Protein 5F0O (pdb70)

Structure (mmCIF, N/CA/C/O backbone):
data_5F0O
#
_entry.id   5F0O
#
_cell.length_a   235.400
_cell.length_b   235.400
_cell.length_c   94.290
_cell.angle_alpha   90.000
_cell.angle_beta   90.000
_cell.angle_gamma   120.000
#
_symmetry.space_group_name_H-M   'H 3'
#
loop_
_entity.id
_entity.type
_entity.pdbx_description
1 polymer 'cohesin subunit Pds5, KLTH0D07062p,KLTH0D07062p,KLTH0D07062p,cohesin subunit Pds5, KLTH0D07062p,KLTH0D07062p,KLTH0D07062p,cohesin subunit Pds5, KLTH0D07062p,KLTH0D07062p,KLTH0D07062p,cohesin subunit Pds5, KLTH0D07062p,KLTH0D07062p'
2 polymer KLTH0G16610p
#
loop_
_atom_site.group_PDB
_atom_site.id
_atom_site.type_symbol
_atom_site.label_atom_id
_atom_site.label_alt_id
_atom_site.label_comp_id
_atom_site.label_asym_id
_atom_site.label_entity_id
_atom_site.label_seq_id
_atom_site.pdbx_PDB_ins_code
_atom_site.Cartn_x
_atom_site.Cartn_y
_atom_site.Cartn_z
_atom_site.occupancy
_atom_site.B_iso_or_equiv
_atom_site.auth_seq_id
_atom_site.auth_comp_id
_atom_site.auth_asym_id
_atom_site.auth_atom_id
_atom_site.pdbx_PDB_model_num
ATOM 1 N N . UNK A 1 29 ? 71.642 47.692 -14.348 1.00 112.13 1 UNK A N 1
ATOM 2 C CA . UNK A 1 29 ? 70.225 47.357 -14.208 1.00 138.30 1 UNK A CA 1
ATOM 3 C C . UNK A 1 29 ? 69.853 47.074 -12.751 1.00 142.27 1 UNK A C 1
ATOM 4 O O . UNK A 1 29 ? 69.015 47.765 -12.166 1.00 135.37 1 UNK A O 1
ATOM 6 N N . UNK A 1 30 ? 70.488 46.059 -12.168 1.00 143.42 2 UNK A N 1
ATOM 7 C CA . UNK A 1 30 ? 70.269 45.703 -10.766 1.00 135.27 2 UNK A CA 1
ATOM 8 C C . UNK A 1 30 ? 70.901 46.731 -9.823 1.00 133.08 2 UNK A C 1
ATOM 9 O O . UNK A 1 30 ? 70.944 46.535 -8.606 1.00 128.18 2 UNK A O 1
ATOM 11 N N . UNK A 1 31 ? 71.394 47.825 -10.398 1.00 138.36 3 UNK A N 1
ATOM 12 C CA . UNK A 1 31 ? 71.990 48.914 -9.634 1.00 139.89 3 UNK A CA 1
ATOM 13 C C . UNK A 1 31 ? 70.904 49.749 -8.966 1.00 136.22 3 UNK A C 1
ATOM 14 O O . UNK A 1 31 ? 70.884 49.887 -7.744 1.00 142.22 3 UNK A O 1
ATOM 16 N N . UNK A 1 32 ? 69.995 50.296 -9.767 1.00 133.60 4 UNK A N 1
ATOM 17 C CA . UNK A 1 32 ? 68.916 51.130 -9.244 1.00 137.80 4 UNK A CA 1
ATOM 18 C C . UNK A 1 32 ? 67.898 50.316 -8.440 1.00 145.13 4 UNK A C 1
ATOM 19 O O . UNK A 1 32 ? 66.980 50.880 -7.834 1.00 142.24 4 UNK A O 1
ATOM 21 N N . UNK A 1 33 ? 68.063 48.994 -8.443 1.00 144.96 5 UNK A N 1
ATOM 22 C CA . UNK A 1 33 ? 67.208 48.097 -7.668 1.00 143.22 5 UNK A CA 1
ATOM 23 C C . UNK A 1 33 ? 67.768 47.904 -6.259 1.00 141.97 5 UNK A C 1
ATOM 24 O O . UNK A 1 33 ? 67.068 48.129 -5.266 1.00 137.07 5 UNK A O 1
ATOM 26 N N . UNK A 1 34 ? 69.033 47.493 -6.180 1.00 137.77 6 UNK A N 1
ATOM 27 C CA . UNK A 1 34 ? 69.716 47.331 -4.900 1.00 127.73 6 UNK A CA 1
ATOM 28 C C . UNK A 1 34 ? 69.831 48.675 -4.180 1.00 130.97 6 UNK A C 1
ATOM 29 O O . UNK A 1 34 ? 69.997 48.726 -2.960 1.00 134.96 6 UNK A O 1
ATOM 31 N N . UNK A 1 35 ? 69.728 49.758 -4.945 1.00 131.13 7 UNK A N 1
ATOM 32 C CA . UNK A 1 35 ? 69.856 51.109 -4.407 1.00 132.41 7 UNK A CA 1
ATOM 33 C C . UNK A 1 35 ? 68.564 51.615 -3.772 1.00 134.50 7 UNK A C 1
ATOM 34 O O . UNK A 1 35 ? 68.518 51.839 -2.561 1.00 136.56 7 UNK A O 1
ATOM 36 N N . UNK A 1 36 ? 67.525 51.795 -4.585 1.00 133.36 8 UNK A N 1
ATOM 37 C CA . UNK A 1 36 ? 66.253 52.335 -4.105 1.00 134.58 8 UNK A CA 1
ATOM 38 C C . UNK A 1 36 ? 65.698 51.504 -2.948 1.00 142.34 8 UNK A C 1
ATOM 39 O O . UNK A 1 36 ? 64.898 51.996 -2.148 1.00 141.04 8 UNK A O 1
ATOM 41 N N . UNK A 1 37 ? 66.136 50.248 -2.869 1.00 142.63 9 UNK A N 1
ATOM 42 C CA . UNK A 1 37 ? 65.798 49.362 -1.759 1.00 141.98 9 UNK A CA 1
ATOM 43 C C . UNK A 1 37 ? 66.317 49.931 -0.441 1.00 144.18 9 UNK A C 1
ATOM 44 O O . UNK A 1 37 ? 65.661 49.830 0.597 1.00 145.51 9 UNK A O 1
ATOM 46 N N . UNK A 1 38 ? 67.502 50.529 -0.491 1.00 141.46 10 UNK A N 1
ATOM 47 C CA . UNK A 1 38 ? 68.113 51.112 0.696 1.00 138.90 10 UNK A CA 1
ATOM 48 C C . UNK A 1 38 ? 67.507 52.477 1.025 1.00 137.02 10 UNK A C 1
ATOM 49 O O . UNK A 1 38 ? 67.365 52.833 2.196 1.00 138.43 10 UNK A O 1
ATOM 51 N N . UNK A 1 39 ? 67.144 53.232 -0.008 1.00 134.30 11 UNK A N 1
ATOM 52 C CA . UNK A 1 39 ? 66.604 54.577 0.174 1.00 133.10 11 UNK A CA 1
ATOM 53 C C . UNK A 1 39 ? 65.201 54.536 0.771 1.00 135.71 11 UNK A C 1
ATOM 54 O O . UNK A 1 39 ? 64.668 55.559 1.210 1.00 134.54 11 UNK A O 1
ATOM 56 N N . UNK A 1 40 ? 64.604 53.348 0.780 1.00 133.70 12 UNK A N 1
ATOM 57 C CA . UNK A 1 40 ? 63.277 53.167 1.355 1.00 140.76 12 UNK A CA 1
ATOM 58 C C . UNK A 1 40 ? 63.375 53.056 2.868 1.00 140.46 12 UNK A C 1
ATOM 59 O O . UNK A 1 40 ? 62.704 53.791 3.598 1.00 134.92 12 UNK A O 1
ATOM 61 N N . UNK A 1 41 ? 64.224 52.137 3.326 1.00 142.35 13 UNK A N 1
ATOM 62 C CA . UNK A 1 41 ? 64.420 51.887 4.753 1.00 142.32 13 UNK A CA 1
ATOM 63 C C . UNK A 1 41 ? 64.953 53.126 5.471 1.00 141.76 13 UNK A C 1
ATOM 64 O O . UNK A 1 41 ? 64.685 53.341 6.657 1.00 139.11 13 UNK A O 1
ATOM 66 N N . UNK A 1 42 ? 65.709 53.939 4.741 1.00 142.84 14 UNK A N 1
ATOM 67 C CA . UNK A 1 42 ? 66.249 55.180 5.282 1.00 137.54 14 UNK A CA 1
ATOM 68 C C . UNK A 1 42 ? 65.130 56.185 5.550 1.00 138.53 14 UNK A C 1
ATOM 69 O O . UNK A 1 42 ? 64.883 56.553 6.701 1.00 138.15 14 UNK A O 1
ATOM 71 N N . UNK A 1 43 ? 64.452 56.611 4.486 1.00 137.07 15 UNK A N 1
ATOM 72 C CA . UNK A 1 43 ? 63.398 57.621 4.581 1.00 126.96 15 UNK A CA 1
ATOM 73 C C . UNK A 1 43 ? 62.259 57.195 5.510 1.00 138.29 15 UNK A C 1
ATOM 74 O O . UNK A 1 43 ? 61.537 58.049 6.031 1.00 139.36 15 UNK A O 1
ATOM 76 N N . UNK A 1 44 ? 62.108 55.885 5.709 1.00 139.40 16 UNK A N 1
ATOM 77 C CA . UNK A 1 44 ? 61.066 55.327 6.576 1.00 132.88 16 UNK A CA 1
ATOM 78 C C . UNK A 1 44 ? 61.183 55.811 8.021 1.00 130.87 16 UNK A C 1
ATOM 79 O O . UNK A 1 44 ? 60.189 56.192 8.642 1.00 128.95 16 UNK A O 1
ATOM 81 N N . UNK A 1 45 ? 62.400 55.789 8.553 1.00 128.86 17 UNK A N 1
ATOM 82 C CA . UNK A 1 45 ? 62.649 56.300 9.894 1.00 126.08 17 UNK A CA 1
ATOM 83 C C . UNK A 1 45 ? 62.636 57.829 9.900 1.00 120.51 17 UNK A C 1
ATOM 84 O O . UNK A 1 45 ? 61.625 58.475 9.611 1.00 117.39 17 UNK A O 1
ATOM 86 N N . LEU A 1 46 ? 68.580 65.371 1.183 1.00 173.73 80 LEU A N 1
ATOM 87 C CA . LEU A 1 46 ? 67.327 64.625 1.142 1.00 176.10 80 LEU A CA 1
ATOM 88 C C . LEU A 1 46 ? 66.289 65.365 0.296 1.00 168.40 80 LEU A C 1
ATOM 89 O O . LEU A 1 46 ? 65.462 64.744 -0.372 1.00 160.27 80 LEU A O 1
ATOM 94 N N . GLU A 1 47 ? 66.334 66.698 0.327 1.00 166.58 81 GLU A N 1
ATOM 95 C CA . GLU A 1 47 ? 65.526 67.490 -0.593 1.00 163.83 81 GLU A CA 1
ATOM 96 C C . GLU A 1 47 ? 66.042 67.413 -2.027 1.00 164.40 81 GLU A C 1
ATOM 97 O O . GLU A 1 47 ? 65.470 68.052 -2.917 1.00 157.84 81 GLU A O 1
ATOM 103 N N . ARG A 1 48 ? 67.113 66.648 -2.251 1.00 168.69 82 ARG A N 1
ATOM 104 C CA . ARG A 1 48 ? 67.636 66.381 -3.586 1.00 167.13 82 ARG A CA 1
ATOM 105 C C . ARG A 1 48 ? 66.909 65.211 -4.243 1.00 162.51 82 ARG A C 1
ATOM 106 O O . ARG A 1 48 ? 66.429 65.328 -5.376 1.00 157.91 82 ARG A O 1
ATOM 114 N N . TYR A 1 49 ? 66.804 64.078 -3.543 1.00 166.71 83 TYR A N 1
ATOM 115 C CA . TYR A 1 49 ? 66.021 62.946 -4.035 1.00 164.59 83 TYR A CA 1
ATOM 116 C C . TYR A 1 49 ? 64.532 63.288 -4.074 1.00 160.08 83 TYR A C 1
ATOM 117 O O . TYR A 1 49 ? 63.707 62.449 -4.453 1.00 155.72 83 TYR A O 1
ATOM 126 N N . ARG A 1 50 ? 64.183 64.514 -3.677 1.00 163.40 84 ARG A N 1
ATOM 127 C CA . ARG A 1 50 ? 62.809 65.009 -3.677 1.00 163.12 84 ARG A CA 1
ATOM 128 C C . ARG A 1 50 ? 62.203 64.987 -5.075 1.00 162.60 84 ARG A C 1
ATOM 129 O O . ARG A 1 50 ? 61.307 64.186 -5.361 1.00 157.97 84 ARG A O 1
ATOM 137 N N . ALA A 1 51 ? 62.681 65.875 -5.948 1.00 165.38 85 ALA A N 1
ATOM 138 C CA . ALA A 1 51 ? 62.189 65.965 -7.316 1.00 160.68 85 ALA A CA 1
ATOM 139 C C . ALA A 1 51 ? 62.768 64.892 -8.231 1.00 159.37 85 ALA A C 1
ATOM 140 O O . ALA A 1 51 ? 62.388 64.833 -9.405 1.00 161.08 85 ALA A O 1
ATOM 142 N N . ASP A 1 52 ? 63.658 64.036 -7.721 1.00 154.57 86 ASP A N 1
ATOM 143 C CA . ASP A 1 52 ? 64.341 63.068 -8.575 1.00 153.06 86 ASP A CA 1
ATOM 144 C C . ASP A 1 52 ? 63.426 61.927 -9.007 1.00 155.12 86 ASP A C 1
ATOM 145 O O . ASP A 1 52 ? 63.588 61.396 -10.111 1.00 155.87 86 ASP A O 1
ATOM 150 N N . LEU A 1 53 ? 62.466 61.541 -8.168 1.00 156.45 87 LEU A N 1
ATOM 151 C CA . LEU A 1 53 ? 61.689 60.322 -8.378 1.00 154.42 87 LEU A CA 1
ATOM 152 C C . LEU A 1 53 ? 60.488 60.505 -9.311 1.00 155.61 87 LEU A C 1
ATOM 153 O O . LEU A 1 53 ? 59.702 59.563 -9.464 1.00 153.37 87 LEU A O 1
ATOM 158 N N . ILE A 1 54 ? 60.318 61.666 -9.942 1.00 155.54 88 ILE A N 1
ATOM 159 C CA . ILE A 1 54 ? 59.104 61.925 -10.710 1.00 160.44 88 ILE A CA 1
ATOM 160 C C . ILE A 1 54 ? 59.299 61.737 -12.216 1.00 162.96 88 ILE A C 1
ATOM 161 O O . ILE A 1 54 ? 58.322 61.440 -12.922 1.00 164.84 88 ILE A O 1
ATOM 166 N N . ASP A 1 55 ? 60.523 61.861 -12.724 1.00 159.39 89 ASP A N 1
ATOM 167 C CA . ASP A 1 55 ? 60.738 61.696 -14.155 1.00 160.22 89 ASP A CA 1
ATOM 168 C C . ASP A 1 55 ? 60.589 60.232 -14.563 1.00 160.22 89 ASP A C 1
ATOM 169 O O . ASP A 1 55 ? 61.003 59.323 -13.837 1.00 156.00 89 ASP A O 1
ATOM 174 N N . ARG A 1 56 ? 60.005 60.026 -15.749 1.00 165.10 90 ARG A N 1
ATOM 175 C CA . ARG A 1 56 ? 59.592 58.743 -16.323 1.00 165.22 90 ARG A CA 1
ATOM 176 C C . ARG A 1 56 ? 60.364 57.510 -15.854 1.00 161.36 90 ARG A C 1
ATOM 177 O O . ARG A 1 56 ? 59.771 56.440 -15.683 1.00 160.82 90 ARG A O 1
ATOM 185 N N . LYS A 1 57 ? 61.676 57.646 -15.642 1.00 160.76 91 LYS A N 1
ATOM 186 C CA . LYS A 1 57 ? 62.535 56.471 -15.488 1.00 166.16 91 LYS A CA 1
ATOM 187 C C . LYS A 1 57 ? 62.150 55.634 -14.268 1.00 165.04 91 LYS A C 1
ATOM 188 O O . LYS A 1 57 ? 62.181 54.398 -14.322 1.00 160.95 91 LYS A O 1
ATOM 194 N N . ILE A 1 58 ? 61.782 56.288 -13.160 1.00 164.92 92 ILE A N 1
ATOM 195 C CA . ILE A 1 58 ? 61.354 55.573 -11.957 1.00 158.15 92 ILE A CA 1
ATOM 196 C C . ILE A 1 58 ? 59.859 55.270 -11.960 1.00 160.41 92 ILE A C 1
ATOM 197 O O . ILE A 1 58 ? 59.408 54.409 -11.187 1.00 160.48 92 ILE A O 1
ATOM 202 N N . LEU A 1 59 ? 59.076 55.933 -12.811 1.00 160.85 93 LEU A N 1
ATOM 203 C CA . LEU A 1 59 ? 57.649 55.667 -12.933 1.00 157.97 93 LEU A CA 1
ATOM 204 C C . LEU A 1 59 ? 57.314 54.813 -14.155 1.00 155.23 93 LEU A C 1
ATOM 205 O O . LEU A 1 59 ? 56.137 54.680 -14.506 1.00 148.49 93 LEU A O 1
ATOM 210 N N . ARG A 1 60 ? 58.323 54.237 -14.808 1.00 155.17 94 ARG A N 1
ATOM 211 C CA . ARG A 1 60 ? 58.112 53.280 -15.888 1.00 155.18 94 ARG A CA 1
ATOM 212 C C . ARG A 1 60 ? 58.951 52.035 -15.638 1.00 152.61 94 ARG A C 1
ATOM 213 O O . ARG A 1 60 ? 58.417 50.968 -15.319 1.00 154.87 94 ARG A O 1
ATOM 221 N N . ASN A 1 61 ? 60.269 52.175 -15.792 1.00 151.66 95 ASN A N 1
ATOM 222 C CA . ASN A 1 61 ? 61.237 51.106 -15.569 1.00 156.20 95 ASN A CA 1
ATOM 223 C C . ASN A 1 61 ? 60.960 49.915 -16.487 1.00 162.45 95 ASN A C 1
ATOM 224 O O . ASN A 1 61 ? 60.159 50.024 -17.422 1.00 169.08 95 ASN A O 1
ATOM 229 N N . LYS A 1 62 ? 61.615 48.780 -16.240 1.00 158.75 96 LYS A N 1
ATOM 230 C CA . LYS A 1 62 ? 61.561 47.634 -17.141 1.00 163.95 96 LYS A CA 1
ATOM 231 C C . LYS A 1 62 ? 60.917 46.403 -16.521 1.00 167.34 96 LYS A C 1
ATOM 232 O O . LYS A 1 62 ? 59.963 45.860 -17.094 1.00 168.42 96 LYS A O 1
ATOM 238 N N . ASP A 1 63 ? 61.407 45.929 -15.375 1.00 166.94 97 ASP A N 1
ATOM 239 C CA . ASP A 1 63 ? 60.977 44.627 -14.881 1.00 169.63 97 ASP A CA 1
ATOM 240 C C . ASP A 1 63 ? 61.092 44.560 -13.364 1.00 171.94 97 ASP A C 1
ATOM 241 O O . ASP A 1 63 ? 61.776 45.370 -12.731 1.00 165.92 97 ASP A O 1
ATOM 246 N N . HIS A 1 64 ? 60.399 43.565 -12.798 1.00 174.62 98 HIS A N 1
ATOM 247 C CA . HIS A 1 64 ? 60.442 43.185 -11.386 1.00 170.70 98 HIS A CA 1
ATOM 248 C C . HIS A 1 64 ? 60.439 44.357 -10.411 1.00 167.80 98 HIS A C 1
ATOM 249 O O . HIS A 1 64 ? 59.769 45.368 -10.640 1.00 165.35 98 HIS A O 1
ATOM 256 N N . GLY A 1 65 ? 61.197 44.225 -9.325 1.00 162.46 99 GLY A N 1
ATOM 257 C CA . GLY A 1 65 ? 60.997 45.031 -8.134 1.00 161.04 99 GLY A CA 1
ATOM 258 C C . GLY A 1 65 ? 61.397 46.487 -8.218 1.00 158.64 99 GLY A C 1
ATOM 259 O O . GLY A 1 65 ? 61.325 47.173 -7.195 1.00 155.80 99 GLY A O 1
ATOM 260 N N . VAL A 1 66 ? 61.807 46.991 -9.379 1.00 161.52 100 VAL A N 1
ATOM 261 C CA . VAL A 1 66 ? 62.231 48.387 -9.466 1.00 159.92 100 VAL A CA 1
ATOM 262 C C . VAL A 1 66 ? 61.045 49.320 -9.680 1.00 151.66 100 VAL A C 1
ATOM 263 O O . VAL A 1 66 ? 61.024 50.434 -9.149 1.00 150.35 100 VAL A O 1
ATOM 267 N N . ARG A 1 67 ? 60.039 48.887 -10.445 1.00 149.87 101 ARG A N 1
ATOM 268 C CA . ARG A 1 67 ? 58.829 49.681 -10.632 1.00 152.06 101 ARG A CA 1
ATOM 269 C C . ARG A 1 67 ? 58.015 49.824 -9.351 1.00 160.29 101 ARG A C 1
ATOM 270 O O . ARG A 1 67 ? 57.040 50.585 -9.343 1.00 158.33 101 ARG A O 1
ATOM 278 N N . ALA A 1 68 ? 58.392 49.120 -8.280 1.00 163.46 102 ALA A N 1
ATOM 279 C CA . ALA A 1 68 ? 57.678 49.087 -7.006 1.00 153.42 102 ALA A CA 1
ATOM 280 C C . ALA A 1 68 ? 58.478 49.647 -5.840 1.00 144.93 102 ALA A C 1
ATOM 281 O O . ALA A 1 68 ? 57.911 50.334 -4.987 1.00 134.92 102 ALA A O 1
ATOM 283 N N . PHE A 1 69 ? 59.785 49.369 -5.781 1.00 143.97 103 PHE A N 1
ATOM 284 C CA . PHE A 1 69 ? 60.555 49.616 -4.566 1.00 139.22 103 PHE A CA 1
ATOM 285 C C . PHE A 1 69 ? 60.782 51.100 -4.311 1.00 143.50 103 PHE A C 1
ATOM 286 O O . PHE A 1 69 ? 61.002 51.490 -3.159 1.00 149.45 103 PHE A O 1
ATOM 294 N N . ALA A 1 70 ? 60.732 51.932 -5.348 1.00 143.10 104 ALA A N 1
ATOM 295 C CA . ALA A 1 70 ? 60.798 53.376 -5.181 1.00 140.64 104 ALA A CA 1
ATOM 296 C C . ALA A 1 70 ? 59.426 54.033 -5.233 1.00 136.60 104 ALA A C 1
ATOM 297 O O . ALA A 1 70 ? 59.339 55.262 -5.150 1.00 132.63 104 ALA A O 1
ATOM 299 N N . ALA A 1 71 ? 58.357 53.245 -5.392 1.00 136.31 105 ALA A N 1
ATOM 300 C CA . ALA A 1 71 ? 57.011 53.740 -5.137 1.00 137.14 105 ALA A CA 1
ATOM 301 C C . ALA A 1 71 ? 56.689 53.751 -3.650 1.00 143.41 105 ALA A C 1
ATOM 302 O O . ALA A 1 71 ? 55.767 54.460 -3.232 1.00 142.43 105 ALA A O 1
ATOM 304 N N . CYS A 1 72 ? 57.434 52.978 -2.851 1.00 142.62 106 CYS A N 1
ATOM 305 C CA . CYS A 1 72 ? 57.305 53.010 -1.398 1.00 130.60 106 CYS A CA 1
ATOM 306 C C . CYS A 1 72 ? 57.976 54.247 -0.820 1.00 134.11 106 CYS A C 1
ATOM 307 O O . CYS A 1 72 ? 57.365 54.984 -0.038 1.00 136.76 106 CYS A O 1
ATOM 310 N N . CYS A 1 73 ? 59.238 54.485 -1.193 1.00 131.58 107 CYS A N 1
ATOM 311 C CA . CYS A 1 73 ? 59.874 55.760 -0.884 1.00 132.53 107 CYS A CA 1
ATOM 312 C C . CYS A 1 73 ? 59.001 56.916 -1.354 1.00 138.19 107 CYS A C 1
ATOM 313 O O . CYS A 1 73 ? 58.937 57.967 -0.706 1.00 139.95 107 CYS A O 1
ATOM 316 N N . LEU A 1 74 ? 58.301 56.723 -2.477 1.00 141.12 108 LEU A N 1
ATOM 317 C CA . LEU A 1 74 ? 57.542 57.808 -3.086 1.00 137.52 108 LEU A CA 1
ATOM 318 C C . LEU A 1 74 ? 56.287 58.122 -2.281 1.00 141.02 108 LEU A C 1
ATOM 319 O O . LEU A 1 74 ? 55.940 59.292 -2.100 1.00 142.55 108 LEU A O 1
ATOM 324 N N . SER A 1 75 ? 55.591 57.092 -1.789 1.00 136.95 109 SER A N 1
ATOM 325 C CA . SER A 1 75 ? 54.513 57.310 -0.832 1.00 137.77 109 SER A CA 1
ATOM 326 C C . SER A 1 75 ? 55.038 57.672 0.548 1.00 141.42 109 SER A C 1
ATOM 327 O O . SER A 1 75 ? 54.264 58.136 1.393 1.00 145.12 109 SER A O 1
ATOM 330 N N . ASP A 1 76 ? 56.335 57.478 0.784 1.00 140.80 110 ASP A N 1
ATOM 331 C CA . ASP A 1 76 ? 56.973 57.862 2.033 1.00 142.43 110 ASP A CA 1
ATOM 332 C C . ASP A 1 76 ? 57.346 59.339 2.069 1.00 144.47 110 ASP A C 1
ATOM 333 O O . ASP A 1 76 ? 57.556 59.882 3.159 1.00 142.53 110 ASP A O 1
ATOM 338 N N . ILE A 1 77 ? 57.417 59.999 0.909 1.00 147.27 111 ILE A N 1
ATOM 339 C CA . ILE A 1 77 ? 58.000 61.335 0.802 1.00 143.71 111 ILE A CA 1
ATOM 340 C C . ILE A 1 77 ? 56.906 62.399 0.755 1.00 148.27 111 ILE A C 1
ATOM 341 O O . ILE A 1 77 ? 57.088 63.509 1.268 1.00 145.76 111 ILE A O 1
ATOM 346 N N . LEU A 1 78 ? 55.766 62.079 0.132 1.00 149.63 112 LEU A N 1
ATOM 347 C CA . LEU A 1 78 ? 54.575 62.895 0.342 1.00 142.46 112 LEU A CA 1
ATOM 348 C C . LEU A 1 78 ? 54.163 62.838 1.802 1.00 145.09 112 LEU A C 1
ATOM 349 O O . LEU A 1 78 ? 53.823 63.862 2.409 1.00 147.42 112 LEU A O 1
ATOM 354 N N . ARG A 1 79 ? 54.204 61.636 2.382 1.00 146.43 113 ARG A N 1
ATOM 355 C CA . ARG A 1 79 ? 53.895 61.456 3.795 1.00 158.22 113 ARG A CA 1
ATOM 356 C C . ARG A 1 79 ? 54.792 62.309 4.681 1.00 160.54 113 ARG A C 1
ATOM 357 O O . ARG A 1 79 ? 54.316 62.929 5.640 1.00 158.53 113 ARG A O 1
ATOM 365 N N . LEU A 1 80 ? 56.092 62.344 4.381 1.00 158.49 114 LEU A N 1
ATOM 366 C CA . LEU A 1 80 ? 57.067 62.956 5.277 1.00 157.33 114 LEU A CA 1
ATOM 367 C C . LEU A 1 80 ? 56.704 64.405 5.568 1.00 159.66 114 LEU A C 1
ATOM 368 O O . LEU A 1 80 ? 56.894 65.287 4.723 1.00 153.51 114 LEU A O 1
ATOM 373 N N . TYR A 1 81 ? 56.170 64.616 6.778 1.00 169.61 115 TYR A N 1
ATOM 374 C CA . TYR A 1 81 ? 55.595 65.848 7.313 1.00 175.76 115 TYR A CA 1
ATOM 375 C C . TYR A 1 81 ? 55.553 66.983 6.303 1.00 174.13 115 TYR A C 1
ATOM 376 O O . TYR A 1 81 ? 56.318 67.949 6.397 1.00 174.05 115 TYR A O 1
ATOM 385 N N . ALA A 1 82 ? 54.664 66.862 5.324 1.00 170.37 116 ALA A N 1
ATOM 386 C CA . ALA A 1 82 ? 54.507 67.856 4.269 1.00 166.15 116 ALA A CA 1
ATOM 387 C C . ALA A 1 82 ? 53.030 68.197 4.135 1.00 168.94 116 ALA A C 1
ATOM 388 O O . ALA A 1 82 ? 52.354 67.722 3.212 1.00 166.51 116 ALA A O 1
ATOM 390 N N . PRO A 1 83 ? 52.484 68.997 5.061 1.00 176.68 117 PRO A N 1
ATOM 391 C CA . PRO A 1 83 ? 51.186 69.632 4.773 1.00 179.34 117 PRO A CA 1
ATOM 392 C C . PRO A 1 83 ? 51.257 70.479 3.517 1.00 179.93 117 PRO A C 1
ATOM 393 O O . PRO A 1 83 ? 50.458 70.287 2.590 1.00 180.53 117 PRO A O 1
ATOM 397 N N . ASP A 1 84 ? 52.208 71.408 3.454 1.00 179.16 118 ASP A N 1
ATOM 398 C CA . ASP A 1 84 ? 52.616 71.954 2.166 1.00 176.69 118 ASP A CA 1
ATOM 399 C C . ASP A 1 84 ? 53.201 70.813 1.338 1.00 175.33 118 ASP A C 1
ATOM 400 O O . ASP A 1 84 ? 54.420 70.641 1.291 1.00 179.25 118 ASP A O 1
ATOM 405 N N . ALA A 1 85 ? 52.338 70.022 0.694 1.00 167.67 119 ALA A N 1
ATOM 406 C CA . ALA A 1 85 ? 52.744 68.726 0.164 1.00 163.01 119 ALA A CA 1
ATOM 407 C C . ALA A 1 85 ? 53.706 68.874 -1.016 1.00 161.52 119 ALA A C 1
ATOM 408 O O . ALA A 1 85 ? 53.714 69.901 -1.701 1.00 160.37 119 ALA A O 1
ATOM 410 N N . PRO A 1 86 ? 54.530 67.860 -1.271 1.00 160.03 120 PRO A N 1
ATOM 411 C CA . PRO A 1 86 ? 55.479 67.928 -2.385 1.00 155.40 120 PRO A CA 1
ATOM 412 C C . PRO A 1 86 ? 54.787 67.714 -3.728 1.00 153.23 120 PRO A C 1
ATOM 413 O O . PRO A 1 86 ? 53.632 67.294 -3.813 1.00 158.51 120 PRO A O 1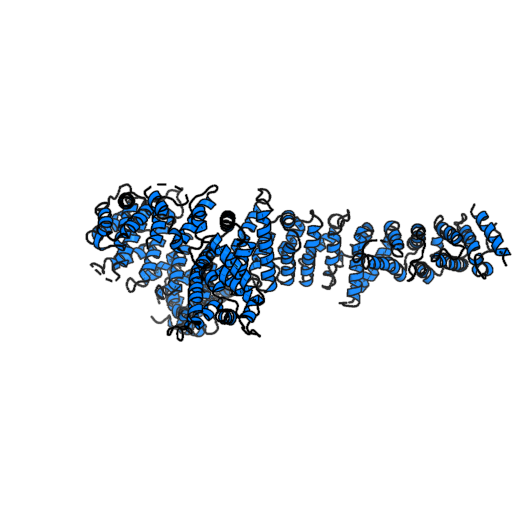
ATOM 417 N N . TYR A 1 87 ? 55.527 68.036 -4.791 1.00 142.11 121 TYR A N 1
ATOM 418 C CA . TYR A 1 87 ? 55.108 67.814 -6.174 1.00 143.60 121 TYR A CA 1
ATOM 419 C C . TYR A 1 87 ? 53.862 68.616 -6.535 1.00 147.81 121 TYR A C 1
ATOM 420 O O . TYR A 1 87 ? 53.286 69.307 -5.688 1.00 148.24 121 TYR A O 1
ATOM 429 N N . THR A 1 88 ? 53.441 68.524 -7.793 1.00 153.16 122 THR A N 1
ATOM 430 C CA . THR A 1 88 ? 52.321 69.290 -8.322 1.00 158.40 122 THR A CA 1
ATOM 431 C C . THR A 1 88 ? 51.215 68.352 -8.794 1.00 154.39 122 THR A C 1
ATOM 432 O O . THR A 1 88 ? 51.364 67.128 -8.800 1.00 155.37 122 THR A O 1
ATOM 436 N N . ASP A 1 89 ? 50.094 68.952 -9.203 1.00 153.44 123 ASP A N 1
ATOM 437 C CA . ASP A 1 89 ? 48.909 68.170 -9.546 1.00 152.94 123 ASP A CA 1
ATOM 438 C C . ASP A 1 89 ? 49.149 67.270 -10.751 1.00 158.21 123 ASP A C 1
ATOM 439 O O . ASP A 1 89 ? 48.595 66.166 -10.820 1.00 163.98 123 ASP A O 1
ATOM 444 N N . LYS A 1 90 ? 49.959 67.716 -11.707 1.00 156.35 124 LYS A N 1
ATOM 445 C CA . LYS A 1 90 ? 50.289 66.904 -12.869 1.00 155.92 124 LYS A CA 1
ATOM 446 C C . LYS A 1 90 ? 51.535 66.055 -12.656 1.00 155.22 124 LYS A C 1
ATOM 447 O O . LYS A 1 90 ? 51.909 65.289 -13.551 1.00 153.60 124 LYS A O 1
ATOM 453 N N . GLU A 1 91 ? 52.186 66.184 -11.496 1.00 157.13 125 GLU A N 1
ATOM 454 C CA . GLU A 1 91 ? 53.135 65.192 -11.009 1.00 159.63 125 GLU A CA 1
ATOM 455 C C . GLU A 1 91 ? 52.480 64.184 -10.072 1.00 159.06 125 GLU A C 1
ATOM 456 O O . GLU A 1 91 ? 52.991 63.066 -9.926 1.00 154.50 125 GLU A O 1
ATOM 462 N N . LEU A 1 92 ? 51.372 64.567 -9.428 1.00 158.43 126 LEU A N 1
ATOM 463 C CA . LEU A 1 92 ? 50.549 63.629 -8.676 1.00 149.72 126 LEU A CA 1
ATOM 464 C C . LEU A 1 92 ? 49.730 62.735 -9.596 1.00 149.51 126 LEU A C 1
ATOM 465 O O . LEU A 1 92 ? 49.355 61.628 -9.194 1.00 151.07 126 LEU A O 1
ATOM 470 N N . THR A 1 93 ? 49.447 63.187 -10.821 1.00 151.28 127 THR A N 1
ATOM 471 C CA . THR A 1 93 ? 48.857 62.313 -11.829 1.00 152.44 127 THR A CA 1
ATOM 472 C C . THR A 1 93 ? 49.853 61.278 -12.340 1.00 147.23 127 THR A C 1
ATOM 473 O O . THR A 1 93 ? 49.448 60.336 -13.032 1.00 134.56 127 THR A O 1
ATOM 477 N N . GLU A 1 94 ? 51.134 61.427 -11.994 1.00 151.64 128 GLU A N 1
ATOM 478 C CA . GLU A 1 94 ? 52.219 60.529 -12.374 1.00 150.74 128 GLU A CA 1
ATOM 479 C C . GLU A 1 94 ? 52.552 59.502 -11.298 1.00 148.49 128 GLU A C 1
ATOM 480 O O . GLU A 1 94 ? 52.839 58.346 -11.624 1.00 144.11 128 GLU A O 1
ATOM 486 N N . ILE A 1 95 ? 52.525 59.903 -10.024 1.00 150.20 129 ILE A N 1
ATOM 487 C CA . ILE A 1 95 ? 52.854 58.998 -8.923 1.00 144.19 129 ILE A CA 1
ATOM 488 C C . ILE A 1 95 ? 51.661 58.140 -8.496 1.00 144.88 129 ILE A C 1
ATOM 489 O O . ILE A 1 95 ? 51.847 56.984 -8.099 1.00 141.03 129 ILE A O 1
ATOM 494 N N . PHE A 1 96 ? 50.435 58.673 -8.563 1.00 146.27 130 PHE A N 1
ATOM 495 C CA . PHE A 1 96 ? 49.241 57.857 -8.376 1.00 142.91 130 PHE A CA 1
ATOM 496 C C . PHE A 1 96 ? 48.909 57.021 -9.602 1.00 145.09 130 PHE A C 1
ATOM 497 O O . PHE A 1 96 ? 48.051 56.135 -9.518 1.00 142.29 130 PHE A O 1
ATOM 505 N N . ARG A 1 97 ? 49.552 57.298 -10.736 1.00 148.35 131 ARG A N 1
ATOM 506 C CA . ARG A 1 97 ? 49.486 56.401 -11.879 1.00 143.66 131 ARG A CA 1
ATOM 507 C C . ARG A 1 97 ? 50.397 55.198 -11.679 1.00 141.52 131 ARG A C 1
ATOM 508 O O . ARG A 1 97 ? 50.130 54.120 -12.222 1.00 141.35 131 ARG A O 1
ATOM 516 N N . LEU A 1 98 ? 51.462 55.360 -10.893 1.00 140.88 132 LEU A N 1
ATOM 517 C CA . LEU A 1 98 ? 52.283 54.236 -10.463 1.00 146.30 132 LEU A CA 1
ATOM 518 C C . LEU A 1 98 ? 51.793 53.628 -9.154 1.00 150.73 132 LEU A C 1
ATOM 519 O O . LEU A 1 98 ? 51.962 52.421 -8.942 1.00 154.24 132 LEU A O 1
ATOM 524 N N . PHE A 1 99 ? 51.189 54.435 -8.272 1.00 146.02 133 PHE A N 1
ATOM 525 C CA . PHE A 1 99 ? 50.608 53.894 -7.044 1.00 144.30 133 PHE A CA 1
ATOM 526 C C . PHE A 1 99 ? 49.540 52.851 -7.353 1.00 148.32 133 PHE A C 1
ATOM 527 O O . PHE A 1 99 ? 49.538 51.759 -6.773 1.00 148.21 133 PHE A O 1
ATOM 535 N N . LEU A 1 100 ? 48.613 53.172 -8.259 1.00 150.04 134 LEU A N 1
ATOM 536 C CA . LEU A 1 100 ? 47.537 52.233 -8.566 1.00 148.92 134 LEU A CA 1
ATOM 537 C C . LEU A 1 100 ? 48.053 51.047 -9.369 1.00 146.45 134 LEU A C 1
ATOM 538 O O . LEU A 1 100 ? 47.529 49.931 -9.250 1.00 141.93 134 LEU A O 1
ATOM 543 N N . ALA A 1 101 ? 49.092 51.262 -10.178 1.00 144.62 135 ALA A N 1
ATOM 544 C CA . ALA A 1 101 ? 49.678 50.185 -10.963 1.00 149.19 135 ALA A CA 1
ATOM 545 C C . ALA A 1 101 ? 50.463 49.270 -10.035 1.00 155.00 135 ALA A C 1
ATOM 546 O O . ALA A 1 101 ? 51.086 48.295 -10.473 1.00 156.40 135 ALA A O 1
ATOM 548 N N . GLN A 1 102 ? 50.411 49.576 -8.738 1.00 150.21 136 GLN A N 1
ATOM 549 C CA . GLN A 1 102 ? 51.137 48.841 -7.716 1.00 147.27 136 GLN A CA 1
ATOM 550 C C . GLN A 1 102 ? 50.218 48.000 -6.839 1.00 146.06 136 GLN A C 1
ATOM 551 O O . GLN A 1 102 ? 50.424 46.788 -6.722 1.00 143.50 136 GLN A O 1
ATOM 557 N N . LEU A 1 103 ? 49.200 48.604 -6.215 1.00 146.16 137 LEU A N 1
ATOM 558 C CA . LEU A 1 103 ? 48.239 47.823 -5.438 1.00 138.23 137 LEU A CA 1
ATOM 559 C C . LEU A 1 103 ? 47.386 46.919 -6.316 1.00 141.23 137 LEU A C 1
ATOM 560 O O . LEU A 1 103 ? 46.666 46.069 -5.785 1.00 146.42 137 LEU A O 1
ATOM 565 N N . LYS A 1 104 ? 47.444 47.093 -7.640 1.00 139.22 138 LYS A N 1
ATOM 566 C CA . LYS A 1 104 ? 46.694 46.231 -8.546 1.00 134.53 138 LYS A CA 1
ATOM 567 C C . LYS A 1 104 ? 47.298 44.832 -8.604 1.00 135.54 138 LYS A C 1
ATOM 568 O O . LYS A 1 104 ? 46.567 43.837 -8.685 1.00 128.66 138 LYS A O 1
ATOM 574 N N . LEU A 1 105 ? 48.631 44.733 -8.558 1.00 139.88 139 LEU A N 1
ATOM 575 C CA . LEU A 1 105 ? 49.309 43.440 -8.524 1.00 144.50 139 LEU A CA 1
ATOM 576 C C . LEU A 1 105 ? 49.177 42.740 -7.179 1.00 145.41 139 LEU A C 1
ATOM 577 O O . LEU A 1 105 ? 49.773 41.672 -6.996 1.00 144.15 139 LEU A O 1
ATOM 582 N N . LEU A 1 106 ? 48.428 43.319 -6.241 1.00 144.57 140 LEU A N 1
ATOM 583 C CA . LEU A 1 106 ? 48.226 42.758 -4.912 1.00 141.58 140 LEU A CA 1
ATOM 584 C C . LEU A 1 106 ? 47.196 41.634 -4.899 1.00 142.21 140 LEU A C 1
ATOM 585 O O . LEU A 1 106 ? 46.896 41.097 -3.827 1.00 142.42 140 LEU A O 1
ATOM 590 N N . GLN A 1 107 ? 46.655 41.259 -6.057 1.00 143.40 141 GLN A N 1
ATOM 591 C CA . GLN A 1 107 ? 45.754 40.120 -6.167 1.00 144.78 141 GLN A CA 1
ATOM 592 C C . GLN A 1 107 ? 46.497 38.801 -6.324 1.00 149.89 141 GLN A C 1
ATOM 593 O O . GLN A 1 107 ? 45.875 37.792 -6.671 1.00 152.80 141 GLN A O 1
ATOM 599 N N . GLU A 1 108 ? 47.806 38.793 -6.081 1.00 151.38 142 GLU A N 1
ATOM 600 C CA . GLU A 1 108 ? 48.655 37.618 -6.244 1.00 153.70 142 GLU A CA 1
ATOM 601 C C . GLU A 1 108 ? 49.342 37.180 -4.950 1.00 150.83 142 GLU A C 1
ATOM 602 O O . GLU A 1 108 ? 49.237 36.003 -4.578 1.00 143.53 142 GLU A O 1
ATOM 608 N N . PRO A 1 109 ? 49.996 38.103 -4.197 1.00 155.68 143 PRO A N 1
ATOM 609 C CA . PRO A 1 109 ? 51.060 37.698 -3.269 1.00 151.91 143 PRO A CA 1
ATOM 610 C C . PRO A 1 109 ? 51.785 36.394 -3.576 1.00 152.34 143 PRO A C 1
ATOM 611 O O . PRO A 1 109 ? 51.958 35.536 -2.704 1.00 154.09 143 PRO A O 1
ATOM 615 N N . GLU A 1 110 ? 52.199 36.249 -4.835 1.00 155.05 144 GLU A N 1
ATOM 616 C CA . GLU A 1 110 ? 53.292 35.364 -5.207 1.00 159.32 144 GLU A CA 1
ATOM 617 C C . GLU A 1 110 ? 54.174 35.987 -6.283 1.00 161.60 144 GLU A C 1
ATOM 618 O O . GLU A 1 110 ? 55.146 35.351 -6.704 1.00 162.58 144 GLU A O 1
ATOM 624 N N . ASN A 1 111 ? 53.887 37.228 -6.708 1.00 160.58 145 ASN A N 1
ATOM 625 C CA . ASN A 1 111 ? 54.699 37.903 -7.720 1.00 157.01 145 ASN A CA 1
ATOM 626 C C . ASN A 1 111 ? 56.128 38.141 -7.242 1.00 151.80 145 ASN A C 1
ATOM 627 O O . ASN A 1 111 ? 57.044 38.252 -8.067 1.00 140.75 145 ASN A O 1
ATOM 632 N N . GLY A 1 112 ? 56.335 38.228 -5.928 1.00 151.72 146 GLY A N 1
ATOM 633 C CA . GLY A 1 112 ? 57.656 38.421 -5.364 1.00 147.44 146 GLY A CA 1
ATOM 634 C C . GLY A 1 112 ? 57.737 39.525 -4.327 1.00 144.68 146 GLY A C 1
ATOM 635 O O . GLY A 1 112 ? 58.167 39.293 -3.192 1.00 144.97 146 GLY A O 1
ATOM 636 N N . TYR A 1 113 ? 57.329 40.734 -4.707 1.00 148.91 147 TYR A N 1
ATOM 637 C CA . TYR A 1 113 ? 57.432 41.914 -3.850 1.00 147.81 147 TYR A CA 1
ATOM 638 C C . TYR A 1 113 ? 56.100 42.272 -3.206 1.00 139.83 147 TYR A C 1
ATOM 639 O O . TYR A 1 113 ? 55.729 43.450 -3.136 1.00 130.65 147 TYR A O 1
ATOM 648 N N . LEU A 1 114 ? 55.360 41.260 -2.738 1.00 141.12 148 LEU A N 1
ATOM 649 C CA . LEU A 1 114 ? 54.202 41.502 -1.882 1.00 142.99 148 LEU A CA 1
ATOM 650 C C . LEU A 1 114 ? 54.579 42.340 -0.667 1.00 143.37 148 LEU A C 1
ATOM 651 O O . LEU A 1 114 ? 53.767 43.137 -0.181 1.00 144.02 148 LEU A O 1
ATOM 656 N N . THR A 1 115 ? 55.812 42.184 -0.176 1.00 140.32 149 THR A N 1
ATOM 657 C CA . THR A 1 115 ? 56.254 42.907 1.011 1.00 132.59 149 THR A CA 1
ATOM 658 C C . THR A 1 115 ? 56.272 44.416 0.787 1.00 132.59 149 THR A C 1
ATOM 659 O O . THR A 1 115 ? 55.959 45.181 1.707 1.00 128.11 149 THR A O 1
ATOM 663 N N . GLN A 1 116 ? 56.616 44.862 -0.425 1.00 138.95 150 GLN A N 1
ATOM 664 C CA . GLN A 1 116 ? 56.633 46.287 -0.739 1.00 141.71 150 GLN A CA 1
ATOM 665 C C . GLN A 1 116 ? 55.243 46.843 -1.023 1.00 140.52 150 GLN A C 1
ATOM 666 O O . GLN A 1 116 ? 55.019 48.046 -0.850 1.00 130.75 150 GLN A O 1
ATOM 672 N N . GLN A 1 117 ? 54.311 45.998 -1.451 1.00 140.21 151 GLN A N 1
ATOM 673 C CA . GLN A 1 117 ? 52.929 46.401 -1.651 1.00 127.24 151 GLN A CA 1
ATOM 674 C C . GLN A 1 117 ? 52.091 46.253 -0.385 1.00 129.38 151 GLN A C 1
ATOM 675 O O . GLN A 1 117 ? 50.888 46.532 -0.422 1.00 133.69 151 GLN A O 1
ATOM 681 N N . THR A 1 118 ? 52.697 45.812 0.724 1.00 132.65 152 THR A N 1
ATOM 682 C CA . THR A 1 118 ? 52.081 45.847 2.048 1.00 133.95 152 THR A CA 1
ATOM 683 C C . THR A 1 118 ? 52.535 47.044 2.873 1.00 130.13 152 THR A C 1
ATOM 684 O O . THR A 1 118 ? 51.734 47.607 3.630 1.00 127.42 152 THR A O 1
ATOM 688 N N . TYR A 1 119 ? 53.801 47.448 2.743 1.00 123.87 153 TYR A N 1
ATOM 689 C CA . TYR A 1 119 ? 54.211 48.746 3.260 1.00 120.90 153 TYR A CA 1
ATOM 690 C C . TYR A 1 119 ? 53.531 49.875 2.498 1.00 128.41 153 TYR A C 1
ATOM 691 O O . TYR A 1 119 ? 53.335 50.964 3.048 1.00 126.36 153 TYR A O 1
ATOM 700 N N . LEU A 1 120 ? 53.143 49.626 1.243 1.00 132.72 154 LEU A N 1
ATOM 701 C CA . LEU A 1 120 ? 52.555 50.675 0.415 1.00 132.47 154 LEU A CA 1
ATOM 702 C C . LEU A 1 120 ? 51.149 51.030 0.894 1.00 132.16 154 LEU A C 1
ATOM 703 O O . LEU A 1 120 ? 50.834 52.209 1.093 1.00 133.47 154 LEU A O 1
ATOM 708 N N . ILE A 1 121 ? 50.287 50.024 1.077 1.00 125.41 155 ILE A N 1
ATOM 709 C CA . ILE A 1 121 ? 48.930 50.286 1.552 1.00 120.01 155 ILE A CA 1
ATOM 710 C C . ILE A 1 121 ? 48.956 50.891 2.949 1.00 131.41 155 ILE A C 1
ATOM 711 O O . ILE A 1 121 ? 48.315 51.915 3.213 1.00 136.70 155 ILE A O 1
ATOM 716 N N . ASN A 1 122 ? 49.696 50.264 3.867 1.00 132.54 156 ASN A N 1
ATOM 717 C CA . ASN A 1 122 ? 49.727 50.747 5.243 1.00 132.60 156 ASN A CA 1
ATOM 718 C C . ASN A 1 122 ? 50.393 52.113 5.371 1.00 138.05 156 ASN A C 1
ATOM 719 O O . ASN A 1 122 ? 50.201 52.784 6.391 1.00 139.20 156 ASN A O 1
ATOM 724 N N . ASN A 1 123 ? 51.166 52.542 4.367 1.00 138.48 157 ASN A N 1
ATOM 725 C CA . ASN A 1 123 ? 51.697 53.902 4.339 1.00 140.30 157 ASN A CA 1
ATOM 726 C C . ASN A 1 123 ? 50.761 54.865 3.620 1.00 142.76 157 ASN A C 1
ATOM 727 O O . ASN A 1 123 ? 50.753 56.061 3.940 1.00 146.02 157 ASN A O 1
ATOM 732 N N . LEU A 1 124 ? 49.981 54.381 2.651 1.00 138.45 158 LEU A N 1
ATOM 733 C CA . LEU A 1 124 ? 48.934 55.188 2.036 1.00 136.43 158 LEU A CA 1
ATOM 734 C C . LEU A 1 124 ? 47.721 55.353 2.941 1.00 138.00 158 LEU A C 1
ATOM 735 O O . LEU A 1 124 ? 46.693 55.860 2.484 1.00 139.93 158 LEU A O 1
ATOM 740 N N . LEU A 1 125 ? 47.823 54.943 4.208 1.00 140.03 159 LEU A N 1
ATOM 741 C CA . LEU A 1 125 ? 46.668 54.868 5.094 1.00 143.25 159 LEU A CA 1
ATOM 742 C C . LEU A 1 125 ? 46.970 55.417 6.483 1.00 142.86 159 LEU A C 1
ATOM 743 O O . LEU A 1 125 ? 46.121 56.071 7.098 1.00 139.41 159 LEU A O 1
ATOM 748 N N . GLU A 1 126 ? 48.171 55.141 6.994 1.00 142.90 160 GLU A N 1
ATOM 749 C CA . GLU A 1 126 ? 48.516 55.591 8.339 1.00 148.70 160 GLU A CA 1
ATOM 750 C C . GLU A 1 126 ? 48.725 57.097 8.390 1.00 155.46 160 GLU A C 1
ATOM 751 O O . GLU A 1 126 ? 48.528 57.715 9.443 1.00 161.04 160 GLU A O 1
ATOM 757 N N . TYR A 1 127 ? 49.125 57.702 7.272 1.00 153.54 161 TYR A N 1
ATOM 758 C CA . TYR A 1 127 ? 49.377 59.136 7.201 1.00 151.46 161 TYR A CA 1
ATOM 759 C C . TYR A 1 127 ? 48.528 59.806 6.129 1.00 151.83 161 TYR A C 1
ATOM 760 O O . TYR A 1 127 ? 48.900 60.869 5.620 1.00 155.15 161 TYR A O 1
ATOM 769 N N . ARG A 1 128 ? 47.398 59.188 5.775 1.00 149.30 162 ARG A N 1
ATOM 770 C CA . ARG A 1 128 ? 46.388 59.794 4.906 1.00 148.92 162 ARG A CA 1
ATOM 771 C C . ARG A 1 128 ? 46.976 60.174 3.550 1.00 149.76 162 ARG A C 1
ATOM 772 O O . ARG A 1 128 ? 46.679 61.235 2.999 1.00 152.16 162 ARG A O 1
ATOM 780 N N . SER A 1 129 ? 47.823 59.297 3.007 1.00 149.26 163 SER A N 1
ATOM 781 C CA . SER A 1 129 ? 48.459 59.566 1.724 1.00 149.57 163 SER A CA 1
ATOM 782 C C . SER A 1 129 ? 47.534 59.307 0.540 1.00 147.40 163 SER A C 1
ATOM 783 O O . SER A 1 129 ? 47.834 59.757 -0.572 1.00 147.65 163 SER A O 1
ATOM 786 N N . ILE A 1 130 ? 46.413 58.607 0.753 1.00 144.06 164 ILE A N 1
ATOM 787 C CA . ILE A 1 130 ? 45.529 58.225 -0.345 1.00 141.28 164 ILE A CA 1
ATOM 788 C C . ILE A 1 130 ? 44.388 59.217 -0.553 1.00 139.81 164 ILE A C 1
ATOM 789 O O . ILE A 1 130 ? 43.632 59.080 -1.524 1.00 137.86 164 ILE A O 1
ATOM 794 N N . VAL A 1 131 ? 44.241 60.219 0.320 1.00 143.98 165 VAL A N 1
ATOM 795 C CA . VAL A 1 131 ? 43.279 61.281 0.042 1.00 148.90 165 VAL A CA 1
ATOM 796 C C . VAL A 1 131 ? 43.768 62.184 -1.083 1.00 150.73 165 VAL A C 1
ATOM 797 O O . VAL A 1 131 ? 42.956 62.845 -1.742 1.00 152.07 165 VAL A O 1
ATOM 801 N N . ILE A 1 132 ? 45.082 62.220 -1.324 1.00 152.88 166 ILE A N 1
ATOM 802 C CA . ILE A 1 132 ? 45.660 63.018 -2.400 1.00 155.20 166 ILE A CA 1
ATOM 803 C C . ILE A 1 132 ? 45.261 62.496 -3.777 1.00 154.69 166 ILE A C 1
ATOM 804 O O . ILE A 1 132 ? 45.361 63.228 -4.771 1.00 153.56 166 ILE A O 1
ATOM 809 N N . LEU A 1 133 ? 44.753 61.259 -3.849 1.00 156.24 167 LEU A N 1
ATOM 810 C CA . LEU A 1 133 ? 44.333 60.648 -5.107 1.00 150.60 167 LEU A CA 1
ATOM 811 C C . LEU A 1 133 ? 43.059 61.271 -5.669 1.00 146.61 167 LEU A C 1
ATOM 812 O O . LEU A 1 133 ? 42.789 61.126 -6.867 1.00 147.08 167 LEU A O 1
ATOM 817 N N . THR A 1 134 ? 42.274 61.961 -4.844 1.00 147.25 168 THR A N 1
ATOM 818 C CA . THR A 1 134 ? 40.996 62.505 -5.290 1.00 157.30 168 THR A CA 1
ATOM 819 C C . THR A 1 134 ? 41.106 63.936 -5.805 1.00 166.88 168 THR A C 1
ATOM 820 O O . THR A 1 134 ? 40.459 64.288 -6.799 1.00 166.62 168 THR A O 1
ATOM 824 N N . ASP A 1 135 ? 41.918 64.770 -5.148 1.00 169.17 169 ASP A N 1
ATOM 825 C CA . ASP A 1 135 ? 41.943 66.201 -5.435 1.00 169.73 169 ASP A CA 1
ATOM 826 C C . ASP A 1 135 ? 42.590 66.531 -6.777 1.00 173.45 169 ASP A C 1
ATOM 827 O O . ASP A 1 135 ? 42.331 67.608 -7.324 1.00 170.28 169 ASP A O 1
ATOM 832 N N . LEU A 1 136 ? 43.417 65.636 -7.319 1.00 175.91 170 LEU A N 1
ATOM 833 C CA . LEU A 1 136 ? 44.176 65.933 -8.525 1.00 172.50 170 LEU A CA 1
ATOM 834 C C . LEU A 1 136 ? 43.242 66.010 -9.740 1.00 171.85 170 LEU A C 1
ATOM 835 O O . LEU A 1 136 ? 42.089 65.575 -9.670 1.00 164.53 170 LEU A O 1
ATOM 840 N N . PRO A 1 137 ? 43.721 66.589 -10.881 1.00 177.94 171 PRO A N 1
ATOM 841 C CA . PRO A 1 137 ? 42.806 66.911 -11.992 1.00 173.02 171 PRO A CA 1
ATOM 842 C C . PRO A 1 137 ? 41.958 65.752 -12.487 1.00 169.51 171 PRO A C 1
ATOM 843 O O . PRO A 1 137 ? 40.900 65.971 -13.086 1.00 176.21 171 PRO A O 1
ATOM 847 N N . SER A 1 138 ? 42.399 64.522 -12.251 1.00 166.79 172 SER A N 1
ATOM 848 C CA . SER A 1 138 ? 41.703 63.339 -12.746 1.00 170.87 172 SER A CA 1
ATOM 849 C C . SER A 1 138 ? 41.298 62.463 -11.562 1.00 169.79 172 SER A C 1
ATOM 850 O O . SER A 1 138 ? 42.022 61.541 -11.181 1.00 171.53 172 SER A O 1
ATOM 853 N N . SER A 1 139 ? 40.139 62.762 -10.971 1.00 162.97 173 SER A N 1
ATOM 854 C CA . SER A 1 139 ? 39.450 61.823 -10.094 1.00 158.43 173 SER A CA 1
ATOM 855 C C . SER A 1 139 ? 38.427 60.993 -10.855 1.00 159.07 173 SER A C 1
ATOM 856 O O . SER A 1 139 ? 37.463 60.491 -10.260 1.00 158.81 173 SER A O 1
ATOM 859 N N . SER A 1 140 ? 38.620 60.847 -12.167 1.00 161.44 174 SER A N 1
ATOM 860 C CA . SER A 1 140 ? 37.650 60.234 -13.065 1.00 166.62 174 SER A CA 1
ATOM 861 C C . SER A 1 140 ? 37.699 58.716 -12.967 1.00 161.23 174 SER A C 1
ATOM 862 O O . SER A 1 140 ? 37.113 58.125 -12.055 1.00 160.02 174 SER A O 1
ATOM 865 N N . GLN A 1 141 ? 38.385 58.076 -13.915 1.00 161.19 175 GLN A N 1
ATOM 866 C CA . GLN A 1 141 ? 38.647 56.649 -13.814 1.00 159.89 175 GLN A CA 1
ATOM 867 C C . GLN A 1 141 ? 39.729 56.326 -12.794 1.00 162.05 175 GLN A C 1
ATOM 868 O O . GLN A 1 141 ? 39.960 55.146 -12.517 1.00 161.78 175 GLN A O 1
ATOM 874 N N . LEU A 1 142 ? 40.391 57.339 -12.230 1.00 161.55 176 LEU A N 1
ATOM 875 C CA . LEU A 1 142 ? 41.303 57.107 -11.114 1.00 158.14 176 LEU A CA 1
ATOM 876 C C . LEU A 1 142 ? 40.540 56.596 -9.896 1.00 157.91 176 LEU A C 1
ATOM 877 O O . LEU A 1 142 ? 40.786 55.487 -9.408 1.00 154.71 176 LEU A O 1
ATOM 882 N N . VAL A 1 143 ? 39.598 57.403 -9.397 1.00 157.27 177 VAL A N 1
ATOM 883 C CA . VAL A 1 143 ? 38.713 56.982 -8.317 1.00 150.78 177 VAL A CA 1
ATOM 884 C C . VAL A 1 143 ? 37.787 55.858 -8.764 1.00 145.93 177 VAL A C 1
ATOM 885 O O . VAL A 1 143 ? 37.224 55.149 -7.925 1.00 144.16 177 VAL A O 1
ATOM 889 N N . GLU A 1 144 ? 37.631 55.655 -10.071 1.00 150.15 178 GLU A N 1
ATOM 890 C CA . GLU A 1 144 ? 36.730 54.631 -10.580 1.00 153.51 178 GLU A CA 1
ATOM 891 C C . GLU A 1 144 ? 37.428 53.316 -10.908 1.00 152.38 178 GLU A C 1
ATOM 892 O O . GLU A 1 144 ? 36.758 52.278 -10.960 1.00 147.17 178 GLU A O 1
ATOM 898 N N . GLU A 1 145 ? 38.744 53.322 -11.126 1.00 155.00 179 GLU A N 1
ATOM 899 C CA . GLU A 1 145 ? 39.487 52.078 -11.291 1.00 153.31 179 GLU A CA 1
ATOM 900 C C . GLU A 1 145 ? 40.445 51.814 -10.134 1.00 153.78 179 GLU A C 1
ATOM 901 O O . GLU A 1 145 ? 41.218 50.849 -10.186 1.00 151.52 179 GLU A O 1
ATOM 907 N N . LEU A 1 146 ? 40.402 52.639 -9.082 1.00 152.81 180 LEU A N 1
ATOM 908 C CA . LEU A 1 146 ? 40.878 52.181 -7.781 1.00 148.11 180 LEU A CA 1
ATOM 909 C C . LEU A 1 146 ? 39.933 51.135 -7.204 1.00 144.70 180 LEU A C 1
ATOM 910 O O . LEU A 1 146 ? 40.374 50.213 -6.509 1.00 147.06 180 LEU A O 1
ATOM 915 N N . PHE A 1 147 ? 38.637 51.258 -7.492 1.00 141.31 181 PHE A N 1
ATOM 916 C CA . PHE A 1 147 ? 37.647 50.245 -7.154 1.00 137.83 181 PHE A CA 1
ATOM 917 C C . PHE A 1 147 ? 37.574 49.126 -8.186 1.00 140.82 181 PHE A C 1
ATOM 918 O O . PHE A 1 147 ? 36.826 48.165 -7.978 1.00 142.23 181 PHE A O 1
ATOM 926 N N . ASN A 1 148 ? 38.312 49.234 -9.295 1.00 146.35 182 ASN A N 1
ATOM 927 C CA . ASN A 1 148 ? 38.363 48.156 -10.280 1.00 152.84 182 ASN A CA 1
ATOM 928 C C . ASN A 1 148 ? 39.351 47.070 -9.886 1.00 153.41 182 ASN A C 1
ATOM 929 O O . ASN A 1 148 ? 39.206 45.920 -10.316 1.00 154.83 182 ASN A O 1
ATOM 934 N N . ILE A 1 149 ? 40.359 47.417 -9.086 1.00 148.20 183 ILE A N 1
ATOM 935 C CA . ILE A 1 149 ? 41.352 46.429 -8.687 1.00 146.59 183 ILE A CA 1
ATOM 936 C C . ILE A 1 149 ? 40.791 45.502 -7.615 1.00 149.70 183 ILE A C 1
ATOM 937 O O . ILE A 1 149 ? 41.228 44.352 -7.495 1.00 151.19 183 ILE A O 1
ATOM 942 N N . PHE A 1 150 ? 39.810 45.970 -6.841 1.00 149.38 184 PHE A N 1
ATOM 943 C CA . PHE A 1 150 ? 39.270 45.234 -5.705 1.00 150.69 184 PHE A CA 1
ATOM 944 C C . PHE A 1 150 ? 37.909 44.615 -5.993 1.00 150.17 184 PHE A C 1
ATOM 945 O O . PHE A 1 150 ? 37.257 44.122 -5.065 1.00 148.18 184 PHE A O 1
ATOM 953 N N . TYR A 1 151 ? 37.464 44.625 -7.253 1.00 153.85 185 TYR A N 1
ATOM 954 C CA . TYR A 1 151 ? 36.149 44.099 -7.592 1.00 157.74 185 TYR A CA 1
ATOM 955 C C . TYR A 1 151 ? 36.100 43.391 -8.940 1.00 161.22 185 TYR A C 1
ATOM 956 O O . TYR A 1 151 ? 35.032 42.895 -9.313 1.00 158.91 185 TYR A O 1
ATOM 965 N N . SER A 1 152 ? 37.212 43.314 -9.673 1.00 166.09 186 SER A N 1
ATOM 966 C CA . SER A 1 152 ? 37.245 42.573 -10.921 1.00 172.26 186 SER A CA 1
ATOM 967 C C . SER A 1 152 ? 36.876 41.107 -10.669 1.00 174.38 186 SER A C 1
ATOM 968 O O . SER A 1 152 ? 36.999 40.615 -9.542 1.00 175.82 186 SER A O 1
ATOM 971 N N . PRO A 1 153 ? 36.417 40.395 -11.710 1.00 178.61 187 PRO A N 1
ATOM 972 C CA . PRO A 1 153 ? 35.822 39.058 -11.492 1.00 180.34 187 PRO A CA 1
ATOM 973 C C . PRO A 1 153 ? 36.689 38.082 -10.709 1.00 177.80 187 PRO A C 1
ATOM 974 O O . PRO A 1 153 ? 36.197 37.451 -9.763 1.00 175.90 187 PRO A O 1
ATOM 978 N N . THR A 1 154 ? 37.959 37.926 -11.075 1.00 175.75 188 THR A N 1
ATOM 979 C CA . THR A 1 154 ? 38.851 37.039 -10.323 1.00 176.79 188 THR A CA 1
ATOM 980 C C . THR A 1 154 ? 39.630 37.800 -9.250 1.00 176.04 188 THR A C 1
ATOM 981 O O . THR A 1 154 ? 40.852 37.695 -9.138 1.00 176.54 188 THR A O 1
ATOM 985 N N . ASN A 1 155 ? 38.904 38.585 -8.446 1.00 177.06 189 ASN A N 1
ATOM 986 C CA . ASN A 1 155 ? 39.463 39.169 -7.232 1.00 172.29 189 ASN A CA 1
ATOM 987 C C . ASN A 1 155 ? 39.672 38.130 -6.138 1.00 165.65 189 ASN A C 1
ATOM 988 O O . ASN A 1 155 ? 40.256 38.457 -5.097 1.00 157.05 189 ASN A O 1
ATOM 993 N N . SER A 1 156 ? 39.226 36.891 -6.358 1.00 165.91 190 SER A N 1
ATOM 994 C CA . SER A 1 156 ? 39.250 35.840 -5.350 1.00 162.54 190 SER A CA 1
ATOM 995 C C . SER A 1 156 ? 40.653 35.288 -5.132 1.00 159.52 190 SER A C 1
ATOM 996 O O . SER A 1 156 ? 40.842 34.067 -5.102 1.00 157.22 190 SER A O 1
ATOM 999 N N . THR A 1 157 ? 41.645 36.173 -4.990 1.00 154.69 191 THR A N 1
ATOM 1000 C CA . THR A 1 157 ? 43.010 35.755 -4.695 1.00 153.72 191 THR A CA 1
ATOM 1001 C C . THR A 1 157 ? 43.746 36.754 -3.810 1.00 142.92 191 THR A C 1
ATOM 1002 O O . THR A 1 157 ? 44.921 36.533 -3.499 1.00 140.93 191 THR A O 1
ATOM 1006 N N . ILE A 1 158 ? 43.103 37.853 -3.407 1.00 142.43 192 ILE A N 1
ATOM 1007 C CA . ILE A 1 158 ? 43.695 38.735 -2.409 1.00 136.98 192 ILE A CA 1
ATOM 1008 C C . ILE A 1 158 ? 43.890 37.957 -1.118 1.00 126.68 192 ILE A C 1
ATOM 1009 O O . ILE A 1 158 ? 42.961 37.311 -0.616 1.00 118.88 192 ILE A O 1
ATOM 1014 N N . GLN A 1 159 ? 45.105 38.004 -0.579 1.00 128.25 193 GLN A N 1
ATOM 1015 C CA . GLN A 1 159 ? 45.353 37.368 0.704 1.00 127.92 193 GLN A CA 1
ATOM 1016 C C . GLN A 1 159 ? 44.492 38.028 1.777 1.00 123.04 193 GLN A C 1
ATOM 1017 O O . GLN A 1 159 ? 44.237 39.235 1.745 1.00 123.84 193 GLN A O 1
ATOM 1023 N N . GLY A 1 160 ? 44.019 37.212 2.721 1.00 116.25 194 GLY A N 1
ATOM 1024 C CA . GLY A 1 160 ? 43.017 37.679 3.665 1.00 114.27 194 GLY A CA 1
ATOM 1025 C C . GLY A 1 160 ? 43.504 38.746 4.626 1.00 105.35 194 GLY A C 1
ATOM 1026 O O . GLY A 1 160 ? 42.712 39.571 5.090 1.00 105.72 194 GLY A O 1
ATOM 1027 N N . ASN A 1 161 ? 44.800 38.760 4.933 1.00 104.63 195 ASN A N 1
ATOM 1028 C CA . ASN A 1 161 ? 45.339 39.702 5.910 1.00 107.90 195 ASN A CA 1
ATOM 1029 C C . ASN A 1 161 ? 45.369 41.128 5.372 1.00 117.36 195 ASN A C 1
ATOM 1030 O O . ASN A 1 161 ? 46.099 41.980 5.892 1.00 116.85 195 ASN A O 1
ATOM 1035 N N . MET A 1 162 ? 44.571 41.403 4.341 1.00 121.44 196 MET A N 1
ATOM 1036 C CA . MET A 1 162 ? 44.572 42.695 3.674 1.00 121.84 196 MET A CA 1
ATOM 1037 C C . MET A 1 162 ? 43.247 43.443 3.778 1.00 120.05 196 MET A C 1
ATOM 1038 O O . MET A 1 162 ? 43.220 44.645 3.491 1.00 123.67 196 MET A O 1
ATOM 1043 N N . PHE A 1 163 ? 42.160 42.786 4.202 1.00 115.36 197 PHE A N 1
ATOM 1044 C CA . PHE A 1 163 ? 40.827 43.377 4.076 1.00 108.65 197 PHE A CA 1
ATOM 1045 C C . PHE A 1 163 ? 40.691 44.674 4.867 1.00 109.83 197 PHE A C 1
ATOM 1046 O O . PHE A 1 163 ? 40.011 45.605 4.422 1.00 112.79 197 PHE A O 1
ATOM 1054 N N . THR A 1 164 ? 41.318 44.757 6.044 1.00 116.04 198 THR A N 1
ATOM 1055 C CA . THR A 1 164 ? 41.155 45.938 6.892 1.00 110.21 198 THR A CA 1
ATOM 1056 C C . THR A 1 164 ? 41.780 47.174 6.252 1.00 111.74 198 THR A C 1
ATOM 1057 O O . THR A 1 164 ? 41.125 48.216 6.119 1.00 110.38 198 THR A O 1
ATOM 1061 N N . ALA A 1 165 ? 43.046 47.080 5.851 1.00 112.49 199 ALA A N 1
ATOM 1062 C CA . ALA A 1 165 ? 43.715 48.206 5.216 1.00 112.45 199 ALA A CA 1
ATOM 1063 C C . ALA A 1 165 ? 43.374 48.349 3.736 1.00 120.83 199 ALA A C 1
ATOM 1064 O O . ALA A 1 165 ? 43.747 49.360 3.130 1.00 125.19 199 ALA A O 1
ATOM 1066 N N . ILE A 1 166 ? 42.686 47.371 3.138 1.00 121.53 200 ILE A N 1
ATOM 1067 C CA . ILE A 1 166 ? 42.165 47.552 1.786 1.00 117.35 200 ILE A CA 1
ATOM 1068 C C . ILE A 1 166 ? 40.864 48.343 1.821 1.00 121.78 200 ILE A C 1
ATOM 1069 O O . ILE A 1 166 ? 40.625 49.208 0.970 1.00 129.76 200 ILE A O 1
ATOM 1074 N N . GLY A 1 167 ? 40.003 48.066 2.803 1.00 119.13 201 GLY A N 1
ATOM 1075 C CA . GLY A 1 167 ? 38.808 48.871 2.971 1.00 111.30 201 GLY A CA 1
ATOM 1076 C C . GLY A 1 167 ? 39.118 50.286 3.408 1.00 109.38 201 GLY A C 1
ATOM 1077 O O . GLY A 1 167 ? 38.375 51.216 3.082 1.00 112.88 201 GLY A O 1
ATOM 1078 N N . GLY A 1 168 ? 40.219 50.473 4.138 1.00 109.01 202 GLY A N 1
ATOM 1079 C CA . GLY A 1 168 ? 40.625 51.817 4.514 1.00 117.23 202 GLY A CA 1
ATOM 1080 C C . GLY A 1 168 ? 41.011 52.672 3.321 1.00 121.32 202 GLY A C 1
ATOM 1081 O O . GLY A 1 168 ? 40.746 53.878 3.300 1.00 117.91 202 GLY A O 1
ATOM 1082 N N . ILE A 1 169 ? 41.660 52.064 2.319 1.00 126.52 203 ILE A N 1
ATOM 1083 C CA . ILE A 1 169 ? 42.018 52.785 1.095 1.00 126.50 203 ILE A CA 1
ATOM 1084 C C . ILE A 1 169 ? 40.766 53.306 0.400 1.00 128.20 203 ILE A C 1
ATOM 1085 O O . ILE A 1 169 ? 40.698 54.471 -0.007 1.00 129.46 203 ILE A O 1
ATOM 1090 N N . LEU A 1 170 ? 39.757 52.444 0.250 1.00 127.56 204 LEU A N 1
ATOM 1091 C CA . LEU A 1 170 ? 38.505 52.858 -0.373 1.00 122.89 204 LEU A CA 1
ATOM 1092 C C . LEU A 1 170 ? 37.616 53.633 0.591 1.00 122.80 204 LEU A C 1
ATOM 1093 O O . LEU A 1 170 ? 36.803 54.454 0.153 1.00 126.16 204 LEU A O 1
ATOM 1098 N N . GLY A 1 171 ? 37.751 53.397 1.896 1.00 117.54 205 GLY A N 1
ATOM 1099 C CA . GLY A 1 171 ? 36.954 54.146 2.848 1.00 118.29 205 GLY A CA 1
ATOM 1100 C C . GLY A 1 171 ? 37.399 55.585 2.991 1.00 127.56 205 GLY A C 1
ATOM 1101 O O . GLY A 1 171 ? 36.603 56.451 3.366 1.00 132.40 205 GLY A O 1
ATOM 1102 N N . GLU A 1 172 ? 38.669 55.865 2.704 1.00 130.09 206 GLU A N 1
ATOM 1103 C CA . GLU A 1 172 ? 39.176 57.228 2.784 1.00 128.70 206 GLU A CA 1
ATOM 1104 C C . GLU A 1 172 ? 38.944 58.008 1.497 1.00 126.36 206 GLU A C 1
ATOM 1105 O O . GLU A 1 172 ? 38.774 59.232 1.547 1.00 127.90 206 GLU A O 1
ATOM 1111 N N . VAL A 1 173 ? 38.928 57.322 0.350 1.00 124.65 207 VAL A N 1
ATOM 1112 C CA . VAL A 1 173 ? 38.592 57.967 -0.919 1.00 128.97 207 VAL A CA 1
ATOM 1113 C C . VAL A 1 173 ? 37.147 58.452 -0.906 1.00 137.61 207 VAL A C 1
ATOM 1114 O O . VAL A 1 173 ? 36.824 59.509 -1.464 1.00 138.37 207 VAL A O 1
ATOM 1118 N N . ILE A 1 174 ? 36.257 57.692 -0.264 1.00 138.73 208 ILE A N 1
ATOM 1119 C CA . ILE A 1 174 ? 34.854 58.087 -0.198 1.00 135.16 208 ILE A CA 1
ATOM 1120 C C . ILE A 1 174 ? 34.631 59.153 0.872 1.00 136.60 208 ILE A C 1
ATOM 1121 O O . ILE A 1 174 ? 33.730 59.991 0.739 1.00 138.15 208 ILE A O 1
ATOM 1126 N N . SER A 1 175 ? 35.436 59.149 1.934 1.00 139.08 209 SER A N 1
ATOM 1127 C CA . SER A 1 175 ? 35.331 60.145 2.995 1.00 142.41 209 SER A CA 1
ATOM 1128 C C . SER A 1 175 ? 36.013 61.437 2.571 1.00 142.15 209 SER A C 1
ATOM 1129 O O . SER A 1 175 ? 36.610 62.131 3.399 1.00 145.03 209 SER A O 1
ATOM 1132 N N . GLU A 1 176 ? 35.925 61.773 1.285 1.00 141.48 210 GLU A N 1
ATOM 1133 C CA . GLU A 1 176 ? 36.698 62.889 0.759 1.00 152.33 210 GLU A CA 1
ATOM 1134 C C . GLU A 1 176 ? 36.028 63.509 -0.463 1.00 157.70 210 GLU A C 1
ATOM 1135 O O . GLU A 1 176 ? 35.562 64.652 -0.403 1.00 160.00 210 GLU A O 1
ATOM 1141 N N . CYS A 1 177 ? 35.987 62.772 -1.574 1.00 153.01 211 CYS A N 1
ATOM 1142 C CA . CYS A 1 177 ? 35.345 63.271 -2.785 1.00 154.01 211 CYS A CA 1
ATOM 1143 C C . CYS A 1 177 ? 33.848 63.444 -2.553 1.00 163.69 211 CYS A C 1
ATOM 1144 O 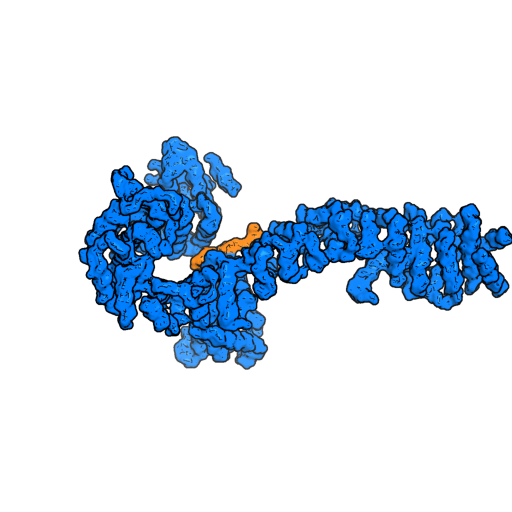O . CYS A 1 177 ? 33.195 62.584 -1.957 1.00 164.66 211 CYS A O 1
ATOM 1147 N N . ASP A 1 178 ? 33.301 64.565 -3.032 1.00 166.87 212 ASP A N 1
ATOM 1148 C CA . ASP A 1 178 ? 31.932 64.968 -2.725 1.00 162.94 212 ASP A CA 1
ATOM 1149 C C . ASP A 1 178 ? 30.962 64.732 -3.884 1.00 163.24 212 ASP A C 1
ATOM 1150 O O . ASP A 1 178 ? 29.872 65.318 -3.903 1.00 155.84 212 ASP A O 1
ATOM 1155 N N . SER A 1 179 ? 31.334 63.883 -4.843 1.00 167.60 213 SER A N 1
ATOM 1156 C CA . SER A 1 179 ? 30.450 63.480 -5.932 1.00 164.09 213 SER A CA 1
ATOM 1157 C C . SER A 1 179 ? 30.961 62.189 -6.557 1.00 157.07 213 SER A C 1
ATOM 1158 O O . SER A 1 179 ? 31.240 62.138 -7.760 1.00 158.58 213 SER A O 1
ATOM 1161 N N . LEU A 1 180 ? 31.091 61.146 -5.739 1.00 152.68 214 LEU A N 1
ATOM 1162 C CA . LEU A 1 180 ? 31.617 59.877 -6.207 1.00 153.99 214 LEU A CA 1
ATOM 1163 C C . LEU A 1 180 ? 30.726 59.310 -7.308 1.00 157.19 214 LEU A C 1
ATOM 1164 O O . LEU A 1 180 ? 29.507 59.513 -7.300 1.00 158.88 214 LEU A O 1
ATOM 1169 N N . PRO A 1 181 ? 31.308 58.591 -8.265 1.00 155.79 215 PRO A N 1
ATOM 1170 C CA . PRO A 1 181 ? 30.498 58.022 -9.345 1.00 160.67 215 PRO A CA 1
ATOM 1171 C C . PRO A 1 181 ? 29.521 56.987 -8.807 1.00 156.92 215 PRO A C 1
ATOM 1172 O O . PRO A 1 181 ? 29.818 56.262 -7.855 1.00 153.04 215 PRO A O 1
ATOM 1176 N N . MET A 1 182 ? 28.337 56.935 -9.422 1.00 156.07 216 MET A N 1
ATOM 1177 C CA . MET A 1 182 ? 27.405 55.844 -9.160 1.00 153.82 216 MET A CA 1
ATOM 1178 C C . MET A 1 182 ? 27.908 54.509 -9.699 1.00 153.10 216 MET A C 1
ATOM 1179 O O . MET A 1 182 ? 27.205 53.501 -9.556 1.00 151.89 216 MET A O 1
ATOM 1184 N N . SER A 1 183 ? 29.095 54.486 -10.315 1.00 155.50 217 SER A N 1
ATOM 1185 C CA . SER A 1 183 ? 29.713 53.262 -10.811 1.00 157.54 217 SER A CA 1
ATOM 1186 C C . SER A 1 183 ? 30.591 52.586 -9.769 1.00 152.21 217 SER A C 1
ATOM 1187 O O . SER A 1 183 ? 30.731 51.357 -9.788 1.00 146.95 217 SER A O 1
ATOM 1190 N N . ALA A 1 184 ? 31.189 53.361 -8.865 1.00 151.41 218 ALA A N 1
ATOM 1191 C CA . ALA A 1 184 ? 31.971 52.799 -7.773 1.00 148.19 218 ALA A CA 1
ATOM 1192 C C . ALA A 1 184 ? 31.107 52.476 -6.558 1.00 147.62 218 ALA A C 1
ATOM 1193 O O . ALA A 1 184 ? 31.360 51.486 -5.862 1.00 145.05 218 ALA A O 1
ATOM 1195 N N . LEU A 1 185 ? 30.079 53.290 -6.300 1.00 147.60 219 LEU A N 1
ATOM 1196 C CA . LEU A 1 185 ? 29.210 53.064 -5.148 1.00 137.50 219 LEU A CA 1
ATOM 1197 C C . LEU A 1 185 ? 28.376 51.801 -5.330 1.00 135.66 219 LEU A C 1
ATOM 1198 O O . LEU A 1 185 ? 28.313 50.953 -4.432 1.00 136.13 219 LEU A O 1
ATOM 1203 N N . LYS A 1 186 ? 27.733 51.654 -6.493 1.00 137.94 220 LYS A N 1
ATOM 1204 C CA . LYS A 1 186 ? 26.975 50.446 -6.800 1.00 133.97 220 LYS A CA 1
ATOM 1205 C C . LYS A 1 186 ? 27.881 49.255 -7.093 1.00 132.05 220 LYS A C 1
ATOM 1206 O O . LYS A 1 186 ? 27.392 48.125 -7.140 1.00 121.83 220 LYS A O 1
ATOM 1212 N N . MET A 1 187 ? 29.185 49.477 -7.282 1.00 135.64 221 MET A N 1
ATOM 1213 C CA . MET A 1 187 ? 30.132 48.368 -7.278 1.00 131.61 221 MET A CA 1
ATOM 1214 C C . MET A 1 187 ? 30.337 47.817 -5.875 1.00 129.83 221 MET A C 1
ATOM 1215 O O . MET A 1 187 ? 30.611 46.622 -5.716 1.00 129.71 221 MET A O 1
ATOM 1220 N N . VAL A 1 188 ? 30.216 48.671 -4.855 1.00 129.51 222 VAL A N 1
ATOM 1221 C CA . VAL A 1 188 ? 30.469 48.260 -3.476 1.00 123.27 222 VAL A CA 1
ATOM 1222 C C . VAL A 1 188 ? 29.228 47.627 -2.861 1.00 127.16 222 VAL A C 1
ATOM 1223 O O . VAL A 1 188 ? 29.326 46.704 -2.044 1.00 129.35 222 VAL A O 1
ATOM 1227 N N . PHE A 1 189 ? 28.046 48.113 -3.229 1.00 125.02 223 PHE A N 1
ATOM 1228 C CA . PHE A 1 189 ? 26.801 47.516 -2.770 1.00 118.18 223 PHE A CA 1
ATOM 1229 C C . PHE A 1 189 ? 26.296 46.398 -3.676 1.00 123.85 223 PHE A C 1
ATOM 1230 O O . PHE A 1 189 ? 25.397 45.657 -3.266 1.00 122.41 223 PHE A O 1
ATOM 1238 N N . ASN A 1 190 ? 26.843 46.252 -4.888 1.00 129.91 224 ASN A N 1
ATOM 1239 C CA . ASN A 1 190 ? 26.495 45.093 -5.709 1.00 134.13 224 ASN A CA 1
ATOM 1240 C C . ASN A 1 190 ? 27.023 43.803 -5.099 1.00 140.37 224 ASN A C 1
ATOM 1241 O O . ASN A 1 190 ? 26.433 42.736 -5.305 1.00 145.06 224 ASN A O 1
ATOM 1246 N N . LYS A 1 191 ? 28.132 43.873 -4.361 1.00 143.41 225 LYS A N 1
ATOM 1247 C CA . LYS A 1 191 ? 28.637 42.726 -3.618 1.00 143.34 225 LYS A CA 1
ATOM 1248 C C . LYS A 1 191 ? 27.851 42.477 -2.339 1.00 140.42 225 LYS A C 1
ATOM 1249 O O . LYS A 1 191 ? 28.243 41.615 -1.544 1.00 142.58 225 LYS A O 1
ATOM 1255 N N . PHE A 1 192 ? 26.764 43.218 -2.124 1.00 132.45 226 PHE A N 1
ATOM 1256 C CA . PHE A 1 192 ? 25.812 42.916 -1.066 1.00 130.54 226 PHE A CA 1
ATOM 1257 C C . PHE A 1 192 ? 24.609 42.132 -1.573 1.00 134.70 226 PHE A C 1
ATOM 1258 O O . PHE A 1 192 ? 24.072 41.293 -0.840 1.00 124.40 226 PHE A O 1
ATOM 1266 N N . LEU A 1 193 ? 24.168 42.403 -2.805 1.00 140.60 227 LEU A N 1
ATOM 1267 C CA . LEU A 1 193 ? 23.235 41.543 -3.521 1.00 139.87 227 LEU A CA 1
ATOM 1268 C C . LEU A 1 193 ? 23.927 40.328 -4.127 1.00 142.01 227 LEU A C 1
ATOM 1269 O O . LEU A 1 193 ? 23.265 39.505 -4.770 1.00 143.77 227 LEU A O 1
ATOM 1274 N N . SER A 1 194 ? 25.241 40.214 -3.947 1.00 138.64 228 SER A N 1
ATOM 1275 C CA . SER A 1 194 ? 25.971 38.977 -4.164 1.00 140.59 228 SER A CA 1
ATOM 1276 C C . SER A 1 194 ? 26.053 38.129 -2.902 1.00 143.62 228 SER A C 1
ATOM 1277 O O . SER A 1 194 ? 26.433 36.955 -2.984 1.00 149.42 228 SER A O 1
ATOM 1280 N N . HIS A 1 195 ? 25.704 38.693 -1.744 1.00 141.96 229 HIS A N 1
ATOM 1281 C CA . HIS A 1 195 ? 25.749 37.945 -0.486 1.00 144.76 229 HIS A CA 1
ATOM 1282 C C . HIS A 1 195 ? 24.493 37.093 -0.313 1.00 143.95 229 HIS A C 1
ATOM 1283 O O . HIS A 1 195 ? 24.550 35.863 -0.408 1.00 142.01 229 HIS A O 1
ATOM 1290 N N . LYS A 1 196 ? 23.345 37.739 -0.068 1.00 140.88 230 LYS A N 1
ATOM 1291 C CA . LYS A 1 196 ? 22.091 37.010 0.119 1.00 138.08 230 LYS A CA 1
ATOM 1292 C C . LYS A 1 196 ? 21.800 36.073 -1.048 1.00 142.69 230 LYS A C 1
ATOM 1293 O O . LYS A 1 196 ? 21.115 35.059 -0.877 1.00 147.98 230 LYS A O 1
ATOM 1299 N N . ARG A 1 197 ? 22.323 36.388 -2.236 1.00 141.64 231 ARG A N 1
ATOM 1300 C CA . ARG A 1 197 ? 22.111 35.535 -3.401 1.00 141.82 231 ARG A CA 1
ATOM 1301 C C . ARG A 1 197 ? 22.855 34.209 -3.264 1.00 142.92 231 ARG A C 1
ATOM 1302 O O . ARG A 1 197 ? 22.338 33.158 -3.661 1.00 138.41 231 ARG A O 1
ATOM 1310 N N . ALA A 1 198 ? 24.060 34.231 -2.690 1.00 142.87 232 ALA A N 1
ATOM 1311 C CA . ALA A 1 198 ? 24.858 33.026 -2.494 1.00 138.26 232 ALA A CA 1
ATOM 1312 C C . ALA A 1 198 ? 25.017 32.662 -1.020 1.00 141.74 232 ALA A C 1
ATOM 1313 O O . ALA A 1 198 ? 25.948 31.933 -0.662 1.00 139.20 232 ALA A O 1
ATOM 1315 N N . GLU A 1 199 ? 24.126 33.155 -0.157 1.00 145.01 233 GLU A N 1
ATOM 1316 C CA . GLU A 1 199 ? 24.191 32.876 1.274 1.00 141.93 233 GLU A CA 1
ATOM 1317 C C . GLU A 1 199 ? 22.865 32.429 1.881 1.00 139.05 233 GLU A C 1
ATOM 1318 O O . GLU A 1 199 ? 22.888 31.707 2.886 1.00 135.67 233 GLU A O 1
ATOM 1324 N N . SER A 1 200 ? 21.719 32.812 1.311 1.00 139.62 234 SER A N 1
ATOM 1325 C CA . SER A 1 200 ? 20.451 32.203 1.703 1.00 146.41 234 SER A CA 1
ATOM 1326 C C . SER A 1 200 ? 20.485 30.741 1.280 1.00 145.02 234 SER A C 1
ATOM 1327 O O . SER A 1 200 ? 20.516 29.839 2.124 1.00 147.23 234 SER A O 1
ATOM 1330 N N . LEU A 1 201 ? 20.479 30.502 -0.029 1.00 142.96 235 LEU A N 1
ATOM 1331 C CA . LEU A 1 201 ? 20.987 29.240 -0.541 1.00 147.42 235 LEU A CA 1
ATOM 1332 C C . LEU A 1 201 ? 22.438 29.101 -0.102 1.00 146.68 235 LEU A C 1
ATOM 1333 O O . LEU A 1 201 ? 23.173 30.092 -0.052 1.00 147.02 235 LEU A O 1
ATOM 1338 N N . ASP A 1 202 ? 22.843 27.874 0.248 1.00 135.70 236 ASP A N 1
ATOM 1339 C CA . ASP A 1 202 ? 24.193 27.615 0.748 1.00 142.61 236 ASP A CA 1
ATOM 1340 C C . ASP A 1 202 ? 24.322 28.210 2.155 1.00 144.82 236 ASP A C 1
ATOM 1341 O O . ASP A 1 202 ? 23.390 28.858 2.647 1.00 139.55 236 ASP A O 1
ATOM 1346 N N . GLY A 1 203 ? 25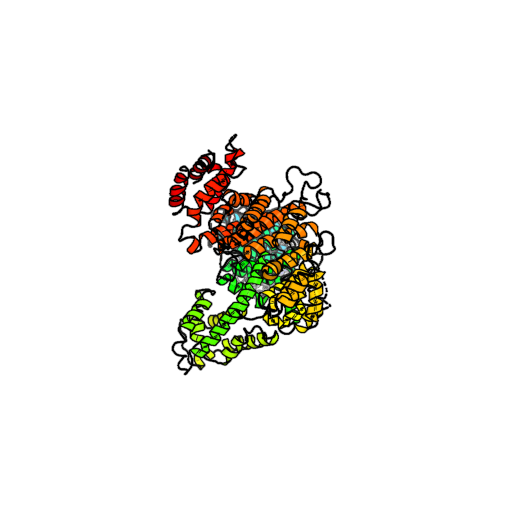.446 27.965 2.831 1.00 140.48 237 GLY A N 1
ATOM 1347 C CA . GLY A 1 203 ? 25.616 28.394 4.206 1.00 125.39 237 GLY A CA 1
ATOM 1348 C C . GLY A 1 203 ? 26.597 29.530 4.407 1.00 124.47 237 GLY A C 1
ATOM 1349 O O . GLY A 1 203 ? 26.411 30.625 3.866 1.00 129.30 237 GLY A O 1
ATOM 1350 N N . ILE A 1 204 ? 27.648 29.277 5.183 1.00 125.74 238 ILE A N 1
ATOM 1351 C CA . ILE A 1 204 ? 28.568 30.329 5.606 1.00 127.39 238 ILE A CA 1
ATOM 1352 C C . ILE A 1 204 ? 29.978 29.781 5.842 1.00 121.97 238 ILE A C 1
ATOM 1353 O O . ILE A 1 204 ? 30.557 29.118 4.979 1.00 114.75 238 ILE A O 1
ATOM 1358 N N . PRO A 1 210 ? 34.472 37.322 -0.511 1.00 130.29 244 PRO A N 1
ATOM 1359 C CA . PRO A 1 210 ? 35.898 37.657 -0.610 1.00 135.32 244 PRO A CA 1
ATOM 1360 C C . PRO A 1 210 ? 36.109 39.064 -1.166 1.00 133.35 244 PRO A C 1
ATOM 1361 O O . PRO A 1 210 ? 37.030 39.771 -0.752 1.00 123.75 244 PRO A O 1
ATOM 1365 N N . GLY A 1 211 ? 35.253 39.451 -2.110 1.00 144.95 245 GLY A N 1
ATOM 1366 C CA . GLY A 1 211 ? 35.147 40.830 -2.541 1.00 143.21 245 GLY A CA 1
ATOM 1367 C C . GLY A 1 211 ? 33.954 41.474 -1.867 1.00 141.67 245 GLY A C 1
ATOM 1368 O O . GLY A 1 211 ? 33.731 42.685 -1.964 1.00 136.36 245 GLY A O 1
ATOM 1369 N N . PHE A 1 212 ? 33.168 40.639 -1.183 1.00 141.40 246 PHE A N 1
ATOM 1370 C CA . PHE A 1 212 ? 32.102 41.127 -0.315 1.00 140.46 246 PHE A CA 1
ATOM 1371 C C . PHE A 1 212 ? 32.654 41.647 1.007 1.00 136.11 246 PHE A C 1
ATOM 1372 O O . PHE A 1 212 ? 32.240 42.710 1.484 1.00 131.27 246 PHE A O 1
ATOM 1380 N N . GLU A 1 213 ? 33.581 40.900 1.617 1.00 135.25 247 GLU A N 1
ATOM 1381 C CA . GLU A 1 213 ? 34.080 41.259 2.941 1.00 129.52 247 GLU A CA 1
ATOM 1382 C C . GLU A 1 213 ? 34.713 42.642 2.950 1.00 124.08 247 GLU A C 1
ATOM 1383 O O . GLU A 1 213 ? 34.657 43.343 3.965 1.00 120.77 247 GLU A O 1
ATOM 1389 N N . ILE A 1 214 ? 35.315 43.049 1.832 1.00 125.73 248 ILE A N 1
ATOM 1390 C CA . ILE A 1 214 ? 35.901 44.380 1.740 1.00 123.80 248 ILE A CA 1
ATOM 1391 C C . ILE A 1 214 ? 34.830 45.456 1.849 1.00 120.57 248 ILE A C 1
ATOM 1392 O O . ILE A 1 214 ? 35.089 46.551 2.361 1.00 119.11 248 ILE A O 1
ATOM 1397 N N . SER A 1 215 ? 33.617 45.168 1.378 1.00 123.93 249 SER A N 1
ATOM 1398 C CA . SER A 1 215 ? 32.586 46.196 1.307 1.00 126.90 249 SER A CA 1
ATOM 1399 C C . SER A 1 215 ? 31.856 46.382 2.634 1.00 121.96 249 SER A C 1
ATOM 1400 O O . SER A 1 215 ? 31.390 47.489 2.928 1.00 116.61 249 SER A O 1
ATOM 1403 N N . LEU A 1 216 ? 31.738 45.318 3.436 1.00 124.24 250 LEU A N 1
ATOM 1404 C CA . LEU A 1 216 ? 31.115 45.432 4.753 1.00 116.86 250 LEU A CA 1
ATOM 1405 C C . LEU A 1 216 ? 32.014 46.182 5.731 1.00 115.19 250 LEU A C 1
ATOM 1406 O O . LEU A 1 216 ? 31.516 46.908 6.599 1.00 110.34 250 LEU A O 1
ATOM 1411 N N . ILE A 1 217 ? 33.333 46.019 5.603 1.00 116.86 251 ILE A N 1
ATOM 1412 C CA . ILE A 1 217 ? 34.279 46.749 6.438 1.00 111.19 251 ILE A CA 1
ATOM 1413 C C . ILE A 1 217 ? 34.237 48.247 6.153 1.00 117.93 251 ILE A C 1
ATOM 1414 O O . ILE A 1 217 ? 34.671 49.053 6.987 1.00 119.38 251 ILE A O 1
ATOM 1419 N N . ILE A 1 218 ? 33.700 48.648 5.002 1.00 122.97 252 ILE A N 1
ATOM 1420 C CA . ILE A 1 218 ? 33.426 50.060 4.759 1.00 119.55 252 ILE A CA 1
ATOM 1421 C C . ILE A 1 218 ? 32.171 50.495 5.507 1.00 117.87 252 ILE A C 1
ATOM 1422 O O . ILE A 1 218 ? 32.197 51.436 6.308 1.00 118.48 252 ILE A O 1
ATOM 1427 N N . CYS A 1 219 ? 31.058 49.791 5.274 1.00 113.17 253 CYS A N 1
ATOM 1428 C CA . CYS A 1 219 ? 29.743 50.238 5.723 1.00 113.24 253 CYS A CA 1
ATOM 1429 C C . CYS A 1 219 ? 29.585 50.231 7.235 1.00 119.89 253 CYS A C 1
ATOM 1430 O O . CYS A 1 219 ? 28.583 50.754 7.736 1.00 123.47 253 CYS A O 1
ATOM 1433 N N . GLN A 1 220 ? 30.525 49.648 7.972 1.00 124.13 254 GLN A N 1
ATOM 1434 C CA . GLN A 1 220 ? 30.404 49.550 9.419 1.00 131.80 254 GLN A CA 1
ATOM 1435 C C . GLN A 1 220 ? 31.394 50.423 10.168 1.00 133.26 254 GLN A C 1
ATOM 1436 O O . GLN A 1 220 ? 31.109 50.826 11.297 1.00 139.37 254 GLN A O 1
ATOM 1442 N N . THR A 1 221 ? 32.545 50.719 9.567 1.00 126.46 255 THR A N 1
ATOM 1443 C CA . THR A 1 221 ? 33.531 51.636 10.124 1.00 127.97 255 THR A CA 1
ATOM 1444 C C . THR A 1 221 ? 33.423 53.036 9.534 1.00 134.95 255 THR A C 1
ATOM 1445 O O . THR A 1 221 ? 33.527 54.028 10.265 1.00 131.89 255 THR A O 1
ATOM 1449 N N . TYR A 1 222 ? 33.214 53.132 8.223 1.00 136.43 256 TYR A N 1
ATOM 1450 C CA . TYR A 1 222 ? 32.948 54.397 7.538 1.00 135.47 256 TYR A CA 1
ATOM 1451 C C . TYR A 1 222 ? 31.449 54.648 7.409 1.00 138.78 256 TYR A C 1
ATOM 1452 O O . TYR A 1 222 ? 30.940 54.898 6.321 1.00 138.86 256 TYR A O 1
ATOM 1461 N N . SER A 1 223 ? 30.717 54.571 8.521 1.00 142.39 257 SER A N 1
ATOM 1462 C CA . SER A 1 223 ? 29.265 54.692 8.440 1.00 142.90 257 SER A CA 1
ATOM 1463 C C . SER A 1 223 ? 28.828 56.152 8.410 1.00 145.58 257 SER A C 1
ATOM 1464 O O . SER A 1 223 ? 27.977 56.536 7.600 1.00 146.85 257 SER A O 1
ATOM 1467 N N . ASN A 1 224 ? 29.400 56.979 9.285 1.00 148.96 258 ASN A N 1
ATOM 1468 C CA . ASN A 1 224 ? 29.007 58.378 9.394 1.00 155.95 258 ASN A CA 1
ATOM 1469 C C . ASN A 1 224 ? 29.788 59.300 8.466 1.00 157.93 258 ASN A C 1
ATOM 1470 O O . ASN A 1 224 ? 29.421 60.474 8.335 1.00 160.73 258 ASN A O 1
ATOM 1475 N N . ARG A 1 225 ? 30.850 58.804 7.823 1.00 155.39 259 ARG A N 1
ATOM 1476 C CA . ARG A 1 225 ? 31.470 59.544 6.728 1.00 153.32 259 ARG A CA 1
ATOM 1477 C C . ARG A 1 225 ? 30.743 59.273 5.416 1.00 147.33 259 ARG A C 1
ATOM 1478 O O . ARG A 1 225 ? 30.436 60.199 4.657 1.00 149.65 259 ARG A O 1
ATOM 1486 N N . LEU A 1 226 ? 30.464 57.999 5.144 1.00 137.73 260 LEU A N 1
ATOM 1487 C CA . LEU A 1 226 ? 29.840 57.606 3.886 1.00 131.14 260 LEU A CA 1
ATOM 1488 C C . LEU A 1 226 ? 28.401 58.098 3.794 1.00 128.76 260 LEU A C 1
ATOM 1489 O O . LEU A 1 226 ? 27.949 58.497 2.715 1.00 131.17 260 LEU A O 1
ATOM 1494 N N . GLY A 1 227 ? 27.677 58.089 4.915 1.00 134.62 261 GLY A N 1
ATOM 1495 C CA . GLY A 1 227 ? 26.251 58.374 4.970 1.00 136.28 261 GLY A CA 1
ATOM 1496 C C . GLY A 1 227 ? 25.732 59.476 4.066 1.00 139.62 261 GLY A C 1
ATOM 1497 O O . GLY A 1 227 ? 24.586 59.419 3.608 1.00 132.24 261 GLY A O 1
ATOM 1498 N N . ARG A 1 228 ? 26.566 60.484 3.800 1.00 143.47 262 ARG A N 1
ATOM 1499 C CA . ARG A 1 228 ? 26.172 61.550 2.886 1.00 136.80 262 ARG A CA 1
ATOM 1500 C C . ARG A 1 228 ? 26.275 61.101 1.433 1.00 133.96 262 ARG A C 1
ATOM 1501 O O . ARG A 1 228 ? 25.439 61.479 0.606 1.00 138.22 262 ARG A O 1
ATOM 1509 N N . HIS A 1 229 ? 27.290 60.295 1.106 1.00 134.04 263 HIS A N 1
ATOM 1510 C CA . HIS A 1 229 ? 27.366 59.693 -0.222 1.00 128.03 263 HIS A CA 1
ATOM 1511 C C . HIS A 1 229 ? 26.374 58.557 -0.396 1.00 121.50 263 HIS A C 1
ATOM 1512 O O . HIS A 1 229 ? 26.041 58.212 -1.534 1.00 124.42 263 HIS A O 1
ATOM 1519 N N . PHE A 1 230 ? 25.909 57.957 0.700 1.00 117.37 264 PHE A N 1
ATOM 1520 C CA . PHE A 1 230 ? 24.921 56.894 0.578 1.00 120.26 264 PHE A CA 1
ATOM 1521 C C . PHE A 1 230 ? 23.571 57.454 0.159 1.00 122.09 264 PHE A C 1
ATOM 1522 O O . PHE A 1 230 ? 22.850 56.828 -0.625 1.00 125.92 264 PHE A O 1
ATOM 1530 N N . ILE A 1 231 ? 23.210 58.631 0.671 1.00 120.20 265 ILE A N 1
ATOM 1531 C CA . ILE A 1 231 ? 21.956 59.248 0.262 1.00 120.38 265 ILE A CA 1
ATOM 1532 C C . ILE A 1 231 ? 22.059 59.854 -1.134 1.00 120.83 265 ILE A C 1
ATOM 1533 O O . ILE A 1 231 ? 21.031 60.100 -1.772 1.00 124.34 265 ILE A O 1
ATOM 1538 N N . LYS A 1 232 ? 23.275 60.088 -1.635 1.00 125.41 266 LYS A N 1
ATOM 1539 C CA . LYS A 1 232 ? 23.446 60.394 -3.054 1.00 133.36 266 LYS A CA 1
ATOM 1540 C C . LYS A 1 232 ? 23.233 59.154 -3.914 1.00 134.32 266 LYS A C 1
ATOM 1541 O O . LYS A 1 232 ? 22.614 59.229 -4.982 1.00 135.72 266 LYS A O 1
ATOM 1547 N N . PHE A 1 233 ? 23.744 58.004 -3.464 1.00 134.40 267 PHE A N 1
ATOM 1548 C CA . PHE A 1 233 ? 23.611 56.769 -4.233 1.00 133.05 267 PHE A CA 1
ATOM 1549 C C . PHE A 1 233 ? 22.186 56.234 -4.182 1.00 136.56 267 PHE A C 1
ATOM 1550 O O . PHE A 1 233 ? 21.624 55.832 -5.207 1.00 139.98 267 PHE A O 1
ATOM 1558 N N . TYR A 1 234 ? 21.589 56.210 -2.989 1.00 136.96 268 TYR A N 1
ATOM 1559 C CA . TYR A 1 234 ? 20.295 55.563 -2.813 1.00 135.73 268 TYR A CA 1
ATOM 1560 C C . TYR A 1 234 ? 19.164 56.414 -3.374 1.00 132.65 268 TYR A C 1
ATOM 1561 O O . TYR A 1 234 ? 18.151 55.870 -3.830 1.00 127.30 268 TYR A O 1
ATOM 1570 N N . SER A 1 235 ? 19.322 57.739 -3.361 1.00 128.78 269 SER A N 1
ATOM 1571 C CA . SER A 1 235 ? 18.293 58.617 -3.903 1.00 130.76 269 SER A CA 1
ATOM 1572 C C . SER A 1 235 ? 18.397 58.754 -5.418 1.00 134.09 269 SER A C 1
ATOM 1573 O O . SER A 1 235 ? 17.384 59.007 -6.079 1.00 136.21 269 SER A O 1
ATOM 1576 N N . GLU A 1 236 ? 19.598 58.596 -5.986 1.00 131.74 270 GLU A N 1
ATOM 1577 C CA . GLU A 1 236 ? 19.731 58.622 -7.441 1.00 130.83 270 GLU A CA 1
ATOM 1578 C C . GLU A 1 236 ? 19.104 57.384 -8.079 1.00 130.32 270 GLU A C 1
ATOM 1579 O O . GLU A 1 236 ? 18.432 57.486 -9.112 1.00 128.50 270 GLU A O 1
ATOM 1585 N N . ILE A 1 237 ? 19.302 56.206 -7.481 1.00 129.53 271 ILE A N 1
ATOM 1586 C CA . ILE A 1 237 ? 18.612 55.021 -7.983 1.00 125.70 271 ILE A CA 1
ATOM 1587 C C . ILE A 1 237 ? 17.115 55.137 -7.732 1.00 131.82 271 ILE A C 1
ATOM 1588 O O . ILE A 1 237 ? 16.300 54.693 -8.553 1.00 133.68 271 ILE A O 1
ATOM 1593 N N . MET A 1 238 ? 16.728 55.741 -6.606 1.00 134.93 272 MET A N 1
ATOM 1594 C CA . MET A 1 238 ? 15.315 55.850 -6.256 1.00 135.71 272 MET A CA 1
ATOM 1595 C C . MET A 1 238 ? 14.563 56.719 -7.260 1.00 130.75 272 MET A C 1
ATOM 1596 O O . MET A 1 238 ? 13.619 56.258 -7.912 1.00 123.24 272 MET A O 1
ATOM 1601 N N . TYR A 1 239 ? 14.980 57.981 -7.410 1.00 131.94 273 TYR A N 1
ATOM 1602 C CA . TYR A 1 239 ? 14.301 58.925 -8.297 1.00 129.42 273 TYR A CA 1
ATOM 1603 C C . TYR A 1 239 ? 14.381 58.522 -9.764 1.00 129.94 273 TYR A C 1
ATOM 1604 O O . TYR A 1 239 ? 13.809 59.216 -10.615 1.00 132.29 273 TYR A O 1
ATOM 1613 N N . GLU A 1 240 ? 15.073 57.428 -10.077 1.00 126.82 274 GLU A N 1
ATOM 1614 C CA . GLU A 1 240 ? 15.091 56.878 -11.424 1.00 128.05 274 GLU A CA 1
ATOM 1615 C C . GLU A 1 240 ? 13.958 55.891 -11.649 1.00 128.58 274 GLU A C 1
ATOM 1616 O O . GLU A 1 240 ? 13.516 55.716 -12.790 1.00 132.71 274 GLU A O 1
ATOM 1622 N N . VAL A 1 241 ? 13.471 55.253 -10.586 1.00 127.08 275 VAL A N 1
ATOM 1623 C CA . VAL A 1 241 ? 12.338 54.346 -10.721 1.00 130.06 275 VAL A CA 1
ATOM 1624 C C . VAL A 1 241 ? 11.007 55.068 -10.502 1.00 126.83 275 VAL A C 1
ATOM 1625 O O . VAL A 1 241 ? 9.988 54.665 -11.071 1.00 128.12 275 VAL A O 1
ATOM 1629 N N . LEU A 1 242 ? 10.993 56.141 -9.703 1.00 125.15 276 LEU A N 1
ATOM 1630 C CA . LEU A 1 242 ? 9.761 56.904 -9.518 1.00 118.04 276 LEU A CA 1
ATOM 1631 C C . LEU A 1 242 ? 9.369 57.654 -10.785 1.00 111.44 276 LEU A C 1
ATOM 1632 O O . LEU A 1 242 ? 8.183 57.927 -10.997 1.00 110.02 276 LEU A O 1
ATOM 1637 N N . GLY A 1 243 ? 10.336 57.980 -11.640 1.00 115.28 277 GLY A N 1
ATOM 1638 C CA . GLY A 1 243 ? 10.063 58.790 -12.812 1.00 125.51 277 GLY A CA 1
ATOM 1639 C C . GLY A 1 243 ? 9.968 58.027 -14.119 1.00 134.49 277 GLY A C 1
ATOM 1640 O O . GLY A 1 243 ? 10.627 58.383 -15.101 1.00 136.13 277 GLY A O 1
ATOM 1641 N N . GLU A 1 244 ? 9.142 56.987 -14.154 1.00 133.42 278 GLU A N 1
ATOM 1642 C CA . GLU A 1 244 ? 8.964 56.209 -15.377 1.00 135.06 278 GLU A CA 1
ATOM 1643 C C . GLU A 1 244 ? 7.612 56.473 -16.033 1.00 142.80 278 GLU A C 1
ATOM 1644 O O . GLU A 1 244 ? 7.510 56.529 -17.260 1.00 144.75 278 GLU A O 1
ATOM 1650 N N . ALA A 1 253 ? 7.549 42.736 -13.786 1.00 122.25 287 ALA A N 1
ATOM 1651 C CA . ALA A 1 253 ? 8.851 42.795 -14.443 1.00 121.82 287 ALA A CA 1
ATOM 1652 C C . ALA A 1 253 ? 8.937 44.014 -15.354 1.00 119.90 287 ALA A C 1
ATOM 1653 O O . ALA A 1 253 ? 7.981 44.322 -16.067 1.00 123.33 287 ALA A O 1
ATOM 1655 N N . SER A 1 254 ? 10.080 44.707 -15.315 1.00 121.42 288 SER A N 1
ATOM 1656 C CA . SER A 1 254 ? 10.332 45.855 -16.183 1.00 127.76 288 SER A CA 1
ATOM 1657 C C . SER A 1 254 ? 11.747 46.401 -16.012 1.00 126.07 288 SER A C 1
ATOM 1658 O O . SER A 1 254 ? 12.635 45.711 -15.499 1.00 128.80 288 SER A O 1
ATOM 1661 N N . SER A 1 255 ? 11.952 47.649 -16.445 1.00 124.49 289 SER A N 1
ATOM 1662 C CA . SER A 1 255 ? 13.261 48.294 -16.374 1.00 133.59 289 SER A CA 1
ATOM 1663 C C . SER A 1 255 ? 13.526 48.895 -14.998 1.00 134.52 289 SER A C 1
ATOM 1664 O O . SER A 1 255 ? 14.662 48.861 -14.510 1.00 132.46 289 SER A O 1
ATOM 1667 N N . ALA A 1 256 ? 12.496 49.465 -14.370 1.00 138.94 290 ALA A N 1
ATOM 1668 C CA . ALA A 1 256 ? 12.601 50.008 -13.024 1.00 133.66 290 ALA A CA 1
ATOM 1669 C C . ALA A 1 256 ? 11.920 49.146 -11.973 1.00 132.37 290 ALA A C 1
ATOM 1670 O O . ALA A 1 256 ? 12.047 49.446 -10.781 1.00 132.31 290 ALA A O 1
ATOM 1672 N N . TYR A 1 257 ? 11.186 48.104 -12.373 1.00 130.12 291 TYR A N 1
ATOM 1673 C CA . TYR A 1 257 ? 10.641 47.185 -11.383 1.00 128.35 291 TYR A CA 1
ATOM 1674 C C . TYR A 1 257 ? 11.710 46.251 -10.839 1.00 132.43 291 TYR A C 1
ATOM 1675 O O . TYR A 1 257 ? 11.662 45.881 -9.660 1.00 137.15 291 TYR A O 1
ATOM 1684 N N . LYS A 1 258 ? 12.672 45.854 -11.671 1.00 128.92 292 LYS A N 1
ATOM 1685 C CA . LYS A 1 258 ? 13.779 45.051 -11.178 1.00 124.27 292 LYS A CA 1
ATOM 1686 C C . LYS A 1 258 ? 14.891 45.913 -10.599 1.00 124.53 292 LYS A C 1
ATOM 1687 O O . LYS A 1 258 ? 15.642 45.445 -9.736 1.00 125.53 292 LYS A O 1
ATOM 1693 N N . THR A 1 259 ? 15.009 47.165 -11.054 1.00 129.58 293 THR A N 1
ATOM 1694 C CA . THR A 1 259 ? 15.851 48.141 -10.371 1.00 128.55 293 THR A CA 1
ATOM 1695 C C . THR A 1 259 ? 15.284 48.487 -8.996 1.00 127.61 293 THR A C 1
ATOM 1696 O O . THR A 1 259 ? 16.023 48.964 -8.125 1.00 122.43 293 THR A O 1
ATOM 1700 N N . LEU A 1 260 ? 13.993 48.219 -8.777 1.00 129.92 294 LEU A N 1
ATOM 1701 C CA . LEU A 1 260 ? 13.363 48.496 -7.491 1.00 125.75 294 LEU A CA 1
ATOM 1702 C C . LEU A 1 260 ? 13.578 47.358 -6.499 1.00 123.81 294 LEU A C 1
ATOM 1703 O O . LEU A 1 260 ? 13.803 47.605 -5.308 1.00 126.95 294 LEU A O 1
ATOM 1708 N N . VAL A 1 261 ? 13.504 46.107 -6.959 1.00 119.07 295 VAL A N 1
ATOM 1709 C CA . VAL A 1 261 ? 13.674 44.992 -6.035 1.00 111.25 295 VAL A CA 1
ATOM 1710 C C . VAL A 1 261 ? 15.140 44.776 -5.677 1.00 118.09 295 VAL A C 1
ATOM 1711 O O . VAL A 1 261 ? 15.431 44.173 -4.636 1.00 122.88 295 VAL A O 1
ATOM 1715 N N . LYS A 1 262 ? 16.075 45.263 -6.502 1.00 123.79 296 LYS A N 1
ATOM 1716 C CA . LYS A 1 262 ? 17.476 45.305 -6.089 1.00 124.48 296 LYS A CA 1
ATOM 1717 C C . LYS A 1 262 ? 17.650 46.216 -4.881 1.00 124.04 296 LYS A C 1
ATOM 1718 O O . LYS A 1 262 ? 18.308 45.849 -3.900 1.00 125.77 296 LYS A O 1
ATOM 1724 N N . ILE A 1 263 ? 17.063 47.414 -4.939 1.00 124.27 297 ILE A N 1
ATOM 1725 C CA . ILE A 1 263 ? 17.098 48.331 -3.801 1.00 122.97 297 ILE A CA 1
ATOM 1726 C C . ILE A 1 263 ? 16.366 47.730 -2.607 1.00 120.10 297 ILE A C 1
ATOM 1727 O O . ILE A 1 263 ? 16.874 47.736 -1.478 1.00 116.49 297 ILE A O 1
ATOM 1732 N N . GLY A 1 264 ? 15.162 47.194 -2.844 1.00 123.21 298 GLY A N 1
ATOM 1733 C CA . GLY A 1 264 ? 14.364 46.648 -1.755 1.00 121.85 298 GLY A CA 1
ATOM 1734 C C . GLY A 1 264 ? 15.112 45.628 -0.921 1.00 124.52 298 GLY A C 1
ATOM 1735 O O . GLY A 1 264 ? 14.911 45.535 0.292 1.00 127.82 298 GLY A O 1
ATOM 1736 N N . ASN A 1 265 ? 15.999 44.861 -1.555 1.00 120.80 299 ASN A N 1
ATOM 1737 C CA . ASN A 1 265 ? 16.814 43.898 -0.829 1.00 113.69 299 ASN A CA 1
ATOM 1738 C C . ASN A 1 265 ? 18.140 44.484 -0.366 1.00 118.59 299 ASN A C 1
ATOM 1739 O O . ASN A 1 265 ? 18.632 44.102 0.702 1.00 120.92 299 ASN A O 1
ATOM 1744 N N . LEU A 1 266 ? 18.732 45.400 -1.143 1.00 124.26 300 LEU A N 1
ATOM 1745 C CA . LEU A 1 266 ? 19.936 46.092 -0.686 1.00 121.89 300 LEU A CA 1
ATOM 1746 C C . LEU A 1 266 ? 19.663 46.837 0.615 1.00 120.11 300 LEU A C 1
ATOM 1747 O O . LEU A 1 266 ? 20.557 46.964 1.461 1.00 115.54 300 LEU A O 1
ATOM 1752 N N . THR A 1 267 ? 18.427 47.313 0.797 1.00 117.54 301 THR A N 1
ATOM 1753 C CA . THR A 1 267 ? 18.010 47.871 2.080 1.00 116.66 301 THR A CA 1
ATOM 1754 C C . THR A 1 267 ? 17.890 46.784 3.142 1.00 124.87 301 THR A C 1
ATOM 1755 O O . THR A 1 267 ? 18.329 46.967 4.284 1.00 124.16 301 THR A O 1
ATOM 1759 N N . SER A 1 268 ? 17.294 45.645 2.778 1.00 127.39 302 SER A N 1
ATOM 1760 C CA . SER A 1 268 ? 16.999 44.557 3.707 1.00 122.59 302 SER A CA 1
ATOM 1761 C C . SER A 1 268 ? 18.232 44.124 4.497 1.00 124.98 302 SER A C 1
ATOM 1762 O O . SER A 1 268 ? 18.297 44.347 5.711 1.00 126.84 302 SER A O 1
ATOM 1765 N N . GLU A 1 269 ? 19.214 43.518 3.817 1.00 125.13 303 GLU A N 1
ATOM 1766 C CA . GLU A 1 269 ? 20.444 43.092 4.485 1.00 120.14 303 GLU A CA 1
ATOM 1767 C C . GLU A 1 269 ? 21.118 44.239 5.221 1.00 114.35 303 GLU A C 1
ATOM 1768 O O . GLU A 1 269 ? 21.847 44.013 6.193 1.00 116.28 303 GLU A O 1
ATOM 1774 N N . LEU A 1 270 ? 20.883 45.474 4.780 1.00 111.87 304 LEU A N 1
ATOM 1775 C CA . LEU A 1 270 ? 21.561 46.620 5.365 1.00 115.34 304 LEU A CA 1
ATOM 1776 C C . LEU A 1 270 ? 21.053 46.943 6.767 1.00 117.90 304 LEU A C 1
ATOM 1777 O O . LEU A 1 270 ? 21.785 47.557 7.547 1.00 116.87 304 LEU A O 1
ATOM 1782 N N . TRP A 1 271 ? 19.829 46.530 7.109 1.00 117.41 305 TRP A N 1
ATOM 1783 C CA . TRP A 1 271 ? 19.229 46.824 8.409 1.00 117.81 305 TRP A CA 1
ATOM 1784 C C . TRP A 1 271 ? 19.766 45.941 9.533 1.00 117.33 305 TRP A C 1
ATOM 1785 O O . TRP A 1 271 ? 19.441 46.184 10.700 1.00 118.17 305 TRP A O 1
ATOM 1796 N N . LYS A 1 272 ? 20.588 44.936 9.229 1.00 115.24 306 LYS A N 1
ATOM 1797 C CA . LYS A 1 272 ? 21.219 44.146 10.279 1.00 115.98 306 LYS A CA 1
ATOM 1798 C C . LYS A 1 272 ? 22.719 44.360 10.391 1.00 123.58 306 LYS A C 1
ATOM 1799 O O . LYS A 1 272 ? 23.258 44.260 11.495 1.00 129.55 306 LYS A O 1
ATOM 1805 N N . TYR A 1 273 ? 23.408 44.653 9.286 1.00 127.44 307 TYR A N 1
ATOM 1806 C CA . TYR A 1 273 ? 24.841 44.933 9.327 1.00 124.36 307 TYR A CA 1
ATOM 1807 C C . TYR A 1 273 ? 25.125 46.416 9.544 1.00 125.95 307 TYR A C 1
ATOM 1808 O O . TYR A 1 273 ? 25.962 46.772 10.380 1.00 128.98 307 TYR A O 1
ATOM 1817 N N . ALA A 1 274 ? 24.441 47.290 8.806 1.00 124.49 308 ALA A N 1
ATOM 1818 C CA . ALA A 1 274 ? 24.547 48.738 8.982 1.00 123.89 308 ALA A CA 1
ATOM 1819 C C . ALA A 1 274 ? 23.174 49.330 9.292 1.00 126.80 308 ALA A C 1
ATOM 1820 O O . ALA A 1 274 ? 22.648 50.135 8.514 1.00 127.74 308 ALA A O 1
ATOM 1822 N N . PRO A 1 275 ? 22.558 48.946 10.421 1.00 124.85 309 PRO A N 1
ATOM 1823 C CA . PRO A 1 275 ? 21.204 49.446 10.714 1.00 118.44 309 PRO A CA 1
ATOM 1824 C C . PRO A 1 275 ? 21.150 50.945 10.935 1.00 120.44 309 PRO A C 1
ATOM 1825 O O . PRO A 1 275 ? 20.117 51.564 10.647 1.00 123.42 309 PRO A O 1
ATOM 1829 N N . GLU A 1 276 ? 22.224 51.544 11.454 1.00 116.68 310 GLU A N 1
ATOM 1830 C CA . GLU A 1 276 ? 22.284 52.997 11.560 1.00 119.91 310 GLU A CA 1
ATOM 1831 C C . GLU A 1 276 ? 22.342 53.648 10.186 1.00 125.11 310 GLU A C 1
ATOM 1832 O O . GLU A 1 276 ? 21.859 54.774 10.008 1.00 124.63 310 GLU A O 1
ATOM 1838 N N . LEU A 1 277 ? 22.916 52.946 9.203 1.00 124.95 311 LEU A N 1
ATOM 1839 C CA . LEU A 1 277 ? 23.091 53.490 7.862 1.00 122.54 311 LEU A CA 1
ATOM 1840 C C . LEU A 1 277 ? 21.793 53.472 7.064 1.00 123.37 311 LEU A C 1
ATOM 1841 O O . LEU A 1 277 ? 21.614 54.307 6.170 1.00 124.65 311 LEU A O 1
ATOM 1846 N N . VAL A 1 278 ? 20.884 52.539 7.370 1.00 120.08 312 VAL A N 1
ATOM 1847 C CA . VAL A 1 278 ? 19.563 52.537 6.746 1.00 120.87 312 VAL A CA 1
ATOM 1848 C C . VAL A 1 278 ? 18.746 53.738 7.216 1.00 131.48 312 VAL A C 1
ATOM 1849 O O . VAL A 1 278 ? 17.919 54.270 6.462 1.00 132.19 312 VAL A O 1
ATOM 1853 N N . GLY A 1 279 ? 18.972 54.199 8.449 1.00 130.66 313 GLY A N 1
ATOM 1854 C CA . GLY A 1 279 ? 18.298 55.386 8.954 1.00 127.96 313 GLY A CA 1
ATOM 1855 C C . GLY A 1 279 ? 18.561 56.645 8.151 1.00 125.68 313 GLY A C 1
ATOM 1856 O O . GLY A 1 279 ? 17.906 57.665 8.397 1.00 120.45 313 GLY A O 1
ATOM 1857 N N . SER A 1 280 ? 19.501 56.596 7.203 1.00 128.16 314 SER A N 1
ATOM 1858 C CA . SER A 1 280 ? 19.789 57.726 6.332 1.00 128.59 314 SER A CA 1
ATOM 1859 C C . SER A 1 280 ? 18.788 57.871 5.192 1.00 132.12 314 SER A C 1
ATOM 1860 O O . SER A 1 280 ? 18.680 58.963 4.623 1.00 133.38 314 SER A O 1
ATOM 1863 N N . VAL A 1 281 ? 18.057 56.806 4.844 1.00 129.05 315 VAL A N 1
ATOM 1864 C CA . VAL A 1 281 ? 17.205 56.822 3.656 1.00 131.73 315 VAL A CA 1
ATOM 1865 C C . VAL A 1 281 ? 15.798 56.306 3.944 1.00 133.53 315 VAL A C 1
ATOM 1866 O O . VAL A 1 281 ? 15.076 55.909 3.022 1.00 134.94 315 VAL A O 1
ATOM 1870 N N . THR A 1 282 ? 15.387 56.308 5.211 1.00 129.17 316 THR A N 1
ATOM 1871 C CA . THR A 1 282 ? 13.992 56.030 5.531 1.00 119.17 316 THR A CA 1
ATOM 1872 C C . THR A 1 282 ? 13.110 57.266 5.408 1.00 116.85 316 THR A C 1
ATOM 1873 O O . THR A 1 282 ? 11.882 57.149 5.490 1.00 116.72 316 THR A O 1
ATOM 1877 N N . GLY A 1 283 ? 13.703 58.441 5.226 1.00 119.17 317 GLY A N 1
ATOM 1878 C CA . GLY A 1 283 ? 12.977 59.521 4.600 1.00 125.78 317 GLY A CA 1
ATOM 1879 C C . GLY A 1 283 ? 12.766 59.330 3.115 1.00 127.29 317 GLY A C 1
ATOM 1880 O O . GLY A 1 283 ? 12.184 60.201 2.462 1.00 123.12 317 GLY A O 1
ATOM 1881 N N . LEU A 1 284 ? 13.259 58.212 2.568 1.00 123.34 318 LEU A N 1
ATOM 1882 C CA . LEU A 1 284 ? 13.015 57.801 1.194 1.00 119.88 318 LEU A CA 1
ATOM 1883 C C . LEU A 1 284 ? 12.305 56.459 1.102 1.00 121.62 318 LEU A C 1
ATOM 1884 O O . LEU A 1 284 ? 12.061 55.978 -0.011 1.00 116.52 318 LEU A O 1
ATOM 1889 N N . LEU A 1 285 ? 12.007 55.824 2.236 1.00 125.81 319 LEU A N 1
ATOM 1890 C CA . LEU A 1 285 ? 10.987 54.787 2.279 1.00 120.60 319 LEU A CA 1
ATOM 1891 C C . LEU A 1 285 ? 9.619 55.347 2.633 1.00 120.89 319 LEU A C 1
ATOM 1892 O O . LEU A 1 285 ? 8.610 54.665 2.421 1.00 116.92 319 LEU A O 1
ATOM 1897 N N . TYR A 1 286 ? 9.559 56.568 3.172 1.00 123.40 320 TYR A N 1
ATOM 1898 C CA . TYR A 1 286 ? 8.270 57.234 3.303 1.00 118.88 320 TYR A CA 1
ATOM 1899 C C . TYR A 1 286 ? 7.719 57.640 1.942 1.00 122.00 320 TYR A C 1
ATOM 1900 O O . TYR A 1 286 ? 6.498 57.667 1.756 1.00 127.75 320 TYR A O 1
ATOM 1909 N N . GLN A 1 287 ? 8.592 57.939 0.977 1.00 116.22 321 GLN A N 1
ATOM 1910 C CA . GLN A 1 287 ? 8.103 58.187 -0.373 1.00 112.67 321 GLN A CA 1
ATOM 1911 C C . GLN A 1 287 ? 7.631 56.898 -1.038 1.00 116.42 321 GLN A C 1
ATOM 1912 O O . GLN A 1 287 ? 6.761 56.935 -1.917 1.00 119.98 321 GLN A O 1
ATOM 1918 N N . LEU A 1 288 ? 8.182 55.755 -0.639 1.00 112.73 322 LEU A N 1
ATOM 1919 C CA . LEU A 1 288 ? 7.833 54.504 -1.295 1.00 116.49 322 LEU A CA 1
ATOM 1920 C C . LEU A 1 288 ? 6.539 53.890 -0.771 1.00 119.53 322 LEU A C 1
ATOM 1921 O O . LEU A 1 288 ? 5.991 52.996 -1.426 1.00 114.18 322 LEU A O 1
ATOM 1926 N N . LEU A 1 289 ? 6.040 54.340 0.384 1.00 125.31 323 LEU A N 1
ATOM 1927 C CA . LEU A 1 289 ? 4.754 53.900 0.915 1.00 127.06 323 LEU A CA 1
ATOM 1928 C C . LEU A 1 289 ? 3.654 54.943 0.711 1.00 125.93 323 LEU A C 1
ATOM 1929 O O . LEU A 1 289 ? 2.593 54.852 1.339 1.00 126.23 323 LEU A O 1
ATOM 1934 N N . CYS A 1 290 ? 3.902 55.943 -0.140 1.00 123.48 324 CYS A N 1
ATOM 1935 C CA . CYS A 1 290 ? 2.877 56.833 -0.675 1.00 124.09 324 CYS A CA 1
ATOM 1936 C C . CYS A 1 290 ? 3.018 56.937 -2.190 1.00 127.39 324 CYS A C 1
ATOM 1937 O O . CYS A 1 290 ? 2.703 57.973 -2.783 1.00 136.32 324 CYS A O 1
ATOM 1940 N N . SER A 1 291 ? 3.493 55.862 -2.820 1.00 128.78 325 SER A N 1
ATOM 1941 C CA . SER A 1 291 ? 3.856 55.864 -4.228 1.00 126.48 325 SER A CA 1
ATOM 1942 C C . SER A 1 291 ? 2.632 56.100 -5.111 1.00 127.82 325 SER A C 1
ATOM 1943 O O . SER A 1 291 ? 1.484 56.077 -4.663 1.00 122.68 325 SER A O 1
ATOM 1946 N N . ASP A 1 292 ? 2.903 56.320 -6.396 1.00 141.63 326 ASP A N 1
ATOM 1947 C CA . ASP A 1 292 ? 1.869 56.497 -7.406 1.00 149.66 326 ASP A CA 1
ATOM 1948 C C . ASP A 1 292 ? 1.640 55.239 -8.235 1.00 147.82 326 ASP A C 1
ATOM 1949 O O . ASP A 1 292 ? 0.924 55.293 -9.240 1.00 154.16 326 ASP A O 1
ATOM 1954 N N . ASN A 1 293 ? 2.236 54.116 -7.843 1.00 134.79 327 ASN A N 1
ATOM 1955 C CA . ASN A 1 293 ? 2.005 52.844 -8.505 1.00 132.33 327 ASN A CA 1
ATOM 1956 C C . ASN A 1 293 ? 1.817 51.777 -7.438 1.00 130.19 327 ASN A C 1
ATOM 1957 O O . ASN A 1 293 ? 2.299 51.917 -6.311 1.00 128.78 327 ASN A O 1
ATOM 1962 N N . GLU A 1 294 ? 1.100 50.709 -7.797 1.00 134.76 328 GLU A N 1
ATOM 1963 C CA . GLU A 1 294 ? 0.813 49.677 -6.809 1.00 130.74 328 GLU A CA 1
ATOM 1964 C C . GLU A 1 294 ? 1.960 48.679 -6.681 1.00 127.89 328 GLU A C 1
ATOM 1965 O O . GLU A 1 294 ? 2.260 48.231 -5.570 1.00 132.97 328 GLU A O 1
ATOM 1971 N N . LEU A 1 295 ? 2.635 48.330 -7.780 1.00 127.48 329 LEU A N 1
ATOM 1972 C CA . LEU A 1 295 ? 3.798 47.456 -7.647 1.00 125.19 329 LEU A CA 1
ATOM 1973 C C . LEU A 1 295 ? 5.056 48.212 -7.224 1.00 119.61 329 LEU A C 1
ATOM 1974 O O . LEU A 1 295 ? 6.157 47.660 -7.319 1.00 118.87 329 LEU A O 1
ATOM 1979 N N . PHE A 1 296 ? 4.916 49.458 -6.769 1.00 118.80 330 PHE A N 1
ATOM 1980 C CA . PHE A 1 296 ? 5.956 50.141 -6.007 1.00 124.19 330 PHE A CA 1
ATOM 1981 C C . PHE A 1 296 ? 5.641 50.161 -4.515 1.00 125.06 330 PHE A C 1
ATOM 1982 O O . PHE A 1 296 ? 6.512 49.846 -3.698 1.00 125.13 330 PHE A O 1
ATOM 1990 N N . ARG A 1 297 ? 4.406 50.521 -4.145 1.00 126.04 331 ARG A N 1
ATOM 1991 C CA . ARG A 1 297 ? 3.972 50.362 -2.759 1.00 119.21 331 ARG A CA 1
ATOM 1992 C C . ARG A 1 297 ? 4.115 48.913 -2.315 1.00 114.10 331 ARG A C 1
ATOM 1993 O O . ARG A 1 297 ? 4.612 48.629 -1.221 1.00 114.72 331 ARG A O 1
ATOM 2001 N N . GLU A 1 298 ? 3.675 47.981 -3.164 1.00 116.00 332 GLU A N 1
ATOM 2002 C CA . GLU A 1 298 ? 3.682 46.572 -2.790 1.00 115.94 332 GLU A CA 1
ATOM 2003 C C . GLU A 1 298 ? 5.099 46.074 -2.526 1.00 119.06 332 GLU A C 1
ATOM 2004 O O . GLU A 1 298 ? 5.326 45.306 -1.584 1.00 123.81 332 GLU A O 1
ATOM 2010 N N . SER A 1 299 ? 6.067 46.503 -3.334 1.00 116.80 333 SER A N 1
ATOM 2011 C CA . SER A 1 299 ? 7.457 46.143 -3.078 1.00 109.36 333 SER A CA 1
ATOM 2012 C C . SER A 1 299 ? 8.111 47.034 -2.034 1.00 110.55 333 SER A C 1
ATOM 2013 O O . SER A 1 299 ? 9.325 46.928 -1.823 1.00 116.48 333 SER A O 1
ATOM 2016 N N . ALA A 1 300 ? 7.336 47.900 -1.381 1.00 111.78 334 ALA A N 1
ATOM 2017 C CA . ALA A 1 300 ? 7.813 48.732 -0.283 1.00 116.98 334 ALA A CA 1
ATOM 2018 C C . ALA A 1 300 ? 7.415 48.179 1.081 1.00 115.46 334 ALA A C 1
ATOM 2019 O O . ALA A 1 300 ? 8.262 48.078 1.975 1.00 111.37 334 ALA A O 1
ATOM 2021 N N . THR A 1 301 ? 6.138 47.820 1.267 1.00 117.52 335 THR A N 1
ATOM 2022 C CA . THR A 1 301 ? 5.746 47.118 2.485 1.00 110.88 335 THR A CA 1
ATOM 2023 C C . THR A 1 301 ? 6.267 45.689 2.519 1.00 107.26 335 THR A C 1
ATOM 2024 O O . THR A 1 301 ? 6.189 45.049 3.572 1.00 113.81 335 THR A O 1
ATOM 2028 N N . LYS A 1 302 ? 6.782 45.168 1.405 1.00 100.37 336 LYS A N 1
ATOM 2029 C CA . LYS A 1 302 ? 7.524 43.917 1.460 1.00 104.51 336 LYS A CA 1
ATOM 2030 C C . LYS A 1 302 ? 8.954 44.104 1.952 1.00 104.34 336 LYS A C 1
ATOM 2031 O O . LYS A 1 302 ? 9.616 43.108 2.264 1.00 104.75 336 LYS A O 1
ATOM 2037 N N . CYS A 1 303 ? 9.447 45.341 2.025 1.00 97.57 337 CYS A N 1
ATOM 2038 C CA . CYS A 1 303 ? 10.763 45.584 2.603 1.00 98.25 337 CYS A CA 1
ATOM 2039 C C . CYS A 1 303 ? 10.679 45.884 4.097 1.00 99.88 337 CYS A C 1
ATOM 2040 O O . CYS A 1 303 ? 11.448 45.325 4.886 1.00 102.11 337 CYS A O 1
ATOM 2043 N N . VAL A 1 304 ? 9.753 46.761 4.499 1.00 102.92 338 VAL A N 1
ATOM 2044 C CA . VAL A 1 304 ? 9.563 47.048 5.921 1.00 100.70 338 VAL A CA 1
ATOM 2045 C C . VAL A 1 304 ? 9.139 45.789 6.667 1.00 99.63 338 VAL A C 1
ATOM 2046 O O . VAL A 1 304 ? 9.504 45.589 7.833 1.00 101.44 338 VAL A O 1
ATOM 2050 N N . SER A 1 305 ? 8.357 44.925 6.010 1.00 96.03 339 SER A N 1
ATOM 2051 C CA . SER A 1 305 ? 8.015 43.633 6.598 1.00 95.80 339 SER A CA 1
ATOM 2052 C C . SER A 1 305 ? 9.263 42.789 6.820 1.00 105.41 339 SER A C 1
ATOM 2053 O O . SER A 1 305 ? 9.457 42.218 7.900 1.00 111.52 339 SER A O 1
ATOM 2056 N N . LYS A 1 306 ? 10.119 42.687 5.800 1.00 100.27 340 LYS A N 1
ATOM 2057 C CA . LYS A 1 306 ? 11.383 41.985 5.983 1.00 98.99 340 LYS A CA 1
ATOM 2058 C C . LYS A 1 306 ? 12.210 42.623 7.089 1.00 101.65 340 LYS A C 1
ATOM 2059 O O . LYS A 1 306 ? 12.975 41.930 7.769 1.00 109.36 340 LYS A O 1
ATOM 2065 N N . MET A 1 307 ? 12.059 43.934 7.293 1.00 97.58 341 MET A N 1
ATOM 2066 C CA . MET A 1 307 ? 12.854 44.633 8.294 1.00 102.10 341 MET A CA 1
ATOM 2067 C C . MET A 1 307 ? 12.261 44.510 9.694 1.00 106.11 341 MET A C 1
ATOM 2068 O O . MET A 1 307 ? 13.003 44.584 10.680 1.00 112.07 341 MET A O 1
ATOM 2073 N N . LEU A 1 308 ? 10.944 44.316 9.812 1.00 101.45 342 LEU A N 1
ATOM 2074 C CA . LEU A 1 308 ? 10.367 44.069 11.131 1.00 99.11 342 LEU A CA 1
ATOM 2075 C C . LEU A 1 308 ? 10.754 42.693 11.660 1.00 108.90 342 LEU A C 1
ATOM 2076 O O . LEU A 1 308 ? 10.968 42.525 12.866 1.00 114.31 342 LEU A O 1
ATOM 2081 N N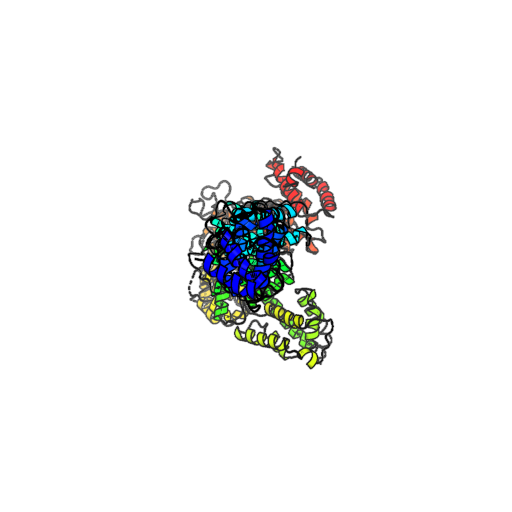 . GLY A 1 309 ? 10.860 41.700 10.773 1.00 110.32 343 GLY A N 1
ATOM 2082 C CA . GLY A 1 309 ? 11.125 40.341 11.219 1.00 110.36 343 GLY A CA 1
ATOM 2083 C C . GLY A 1 309 ? 12.533 40.125 11.737 1.00 115.80 343 GLY A C 1
ATOM 2084 O O . GLY A 1 309 ? 12.760 39.236 12.565 1.00 115.80 343 GLY A O 1
ATOM 2085 N N . THR A 1 310 ? 13.489 40.931 11.275 1.00 124.03 344 THR A N 1
ATOM 2086 C CA . THR A 1 310 ? 14.897 40.733 11.599 1.00 120.83 344 THR A CA 1
ATOM 2087 C C . THR A 1 310 ? 15.205 41.181 13.023 1.00 123.53 344 THR A C 1
ATOM 2088 O O . THR A 1 310 ? 14.705 42.210 13.488 1.00 127.87 344 THR A O 1
ATOM 2092 N N . HIS A 1 311 ? 16.048 40.410 13.711 1.00 125.01 345 HIS A N 1
ATOM 2093 C CA . HIS A 1 311 ? 16.575 40.820 15.012 1.00 133.30 345 HIS A CA 1
ATOM 2094 C C . HIS A 1 311 ? 17.590 41.940 14.805 1.00 134.97 345 HIS A C 1
ATOM 2095 O O . HIS A 1 311 ? 18.692 41.706 14.298 1.00 133.17 345 HIS A O 1
ATOM 2102 N N . SER A 1 312 ? 17.225 43.162 15.200 1.00 131.02 346 SER A N 1
ATOM 2103 C CA . SER A 1 312 ? 18.047 44.331 14.921 1.00 133.96 346 SER A CA 1
ATOM 2104 C C . SER A 1 312 ? 18.617 45.005 16.159 1.00 141.44 346 SER A C 1
ATOM 2105 O O . SER A 1 312 ? 19.621 45.717 16.040 1.00 142.56 346 SER A O 1
ATOM 2108 N N . LEU A 1 313 ? 18.000 44.809 17.328 1.00 142.63 347 LEU A N 1
ATOM 2109 C CA . LEU A 1 313 ? 18.311 45.542 18.556 1.00 147.50 347 LEU A CA 1
ATOM 2110 C C . LEU A 1 313 ? 18.169 47.050 18.360 1.00 142.60 347 LEU A C 1
ATOM 2111 O O . LEU A 1 313 ? 18.601 47.838 19.209 1.00 139.25 347 LEU A O 1
ATOM 2116 N N . ILE A 1 314 ? 17.568 47.452 17.241 1.00 135.46 348 ILE A N 1
ATOM 2117 C CA . ILE A 1 314 ? 17.076 48.805 17.042 1.00 128.41 348 ILE A CA 1
ATOM 2118 C C . ILE A 1 314 ? 15.555 48.828 16.972 1.00 121.79 348 ILE A C 1
ATOM 2119 O O . ILE A 1 314 ? 14.915 49.738 17.503 1.00 118.78 348 ILE A O 1
ATOM 2124 N N . ASN A 1 315 ? 14.973 47.798 16.352 1.00 126.32 349 ASN A N 1
ATOM 2125 C CA . ASN A 1 315 ? 13.553 47.633 16.048 1.00 120.60 349 ASN A CA 1
ATOM 2126 C C . ASN A 1 315 ? 12.978 48.837 15.301 1.00 108.38 349 ASN A C 1
ATOM 2127 O O . ASN A 1 315 ? 12.938 49.967 15.799 1.00 105.00 349 ASN A O 1
ATOM 2132 N N . PHE A 1 316 ? 12.548 48.577 14.068 1.00 101.14 350 PHE A N 1
ATOM 2133 C CA . PHE A 1 316 ? 12.033 49.584 13.154 1.00 95.55 350 PHE A CA 1
ATOM 2134 C C . PHE A 1 316 ? 10.794 50.297 13.683 1.00 103.86 350 PHE A C 1
ATOM 2135 O O . PHE A 1 316 ? 10.343 51.257 13.051 1.00 104.48 350 PHE A O 1
ATOM 2143 N N . ALA A 1 317 ? 10.240 49.860 14.818 1.00 113.91 351 ALA A N 1
ATOM 2144 C CA . ALA A 1 317 ? 8.997 50.408 15.359 1.00 122.36 351 ALA A CA 1
ATOM 2145 C C . ALA A 1 317 ? 9.200 51.503 16.401 1.00 124.20 351 ALA A C 1
ATOM 2146 O O . ALA A 1 317 ? 8.312 52.347 16.568 1.00 119.72 351 ALA A O 1
ATOM 2148 N N . VAL A 1 318 ? 10.329 51.507 17.111 1.00 126.04 352 VAL A N 1
ATOM 2149 C CA . VAL A 1 318 ? 10.643 52.570 18.070 1.00 121.79 352 VAL A CA 1
ATOM 2150 C C . VAL A 1 318 ? 11.461 53.680 17.418 1.00 121.69 352 VAL A C 1
ATOM 2151 O O . VAL A 1 318 ? 11.130 54.863 17.543 1.00 120.00 352 VAL A O 1
ATOM 2155 N N . ALA A 1 319 ? 12.537 53.314 16.709 1.00 118.94 353 ALA A N 1
ATOM 2156 C CA . ALA A 1 319 ? 13.401 54.313 16.084 1.00 111.27 353 ALA A CA 1
ATOM 2157 C C . ALA A 1 319 ? 12.694 55.010 14.930 1.00 112.18 353 ALA A C 1
ATOM 2158 O O . ALA A 1 319 ? 12.734 56.241 14.815 1.00 120.72 353 ALA A O 1
ATOM 2160 N N . HIS A 1 320 ? 12.046 54.243 14.059 1.00 110.76 354 HIS A N 1
ATOM 2161 C CA . HIS A 1 320 ? 11.349 54.854 12.937 1.00 120.59 354 HIS A CA 1
ATOM 2162 C C . HIS A 1 320 ? 9.844 54.777 13.135 1.00 122.88 354 HIS A C 1
ATOM 2163 O O . HIS A 1 320 ? 9.138 54.129 12.355 1.00 121.28 354 HIS A O 1
ATOM 2170 N N . SER A 1 321 ? 9.348 55.425 14.190 1.00 121.22 355 SER A N 1
ATOM 2171 C CA . SER A 1 321 ? 7.908 55.563 14.362 1.00 121.57 355 SER A CA 1
ATOM 2172 C C . SER A 1 321 ? 7.281 56.146 13.104 1.00 127.61 355 SER A C 1
ATOM 2173 O O . SER A 1 321 ? 6.251 55.662 12.621 1.00 130.37 355 SER A O 1
ATOM 2176 N N . ASP A 1 322 ? 7.922 57.179 12.551 1.00 137.76 356 ASP A N 1
ATOM 2177 C CA . ASP A 1 322 ? 7.466 57.842 11.332 1.00 142.06 356 ASP A CA 1
ATOM 2178 C C . ASP A 1 322 ? 7.242 56.845 10.198 1.00 130.75 356 ASP A C 1
ATOM 2179 O O . ASP A 1 322 ? 6.133 56.715 9.666 1.00 117.84 356 ASP A O 1
ATOM 2184 N N . THR A 1 323 ? 8.296 56.123 9.826 1.00 128.51 357 THR A N 1
ATOM 2185 C CA . THR A 1 323 ? 8.309 55.302 8.627 1.00 122.61 357 THR A CA 1
ATOM 2186 C C . THR A 1 323 ? 7.725 53.910 8.858 1.00 123.54 357 THR A C 1
ATOM 2187 O O . THR A 1 323 ? 7.451 53.195 7.886 1.00 122.73 357 THR A O 1
ATOM 2191 N N . TYR A 1 324 ? 7.492 53.520 10.114 1.00 124.90 358 TYR A N 1
ATOM 2192 C CA . TYR A 1 324 ? 6.827 52.253 10.398 1.00 125.77 358 TYR A CA 1
ATOM 2193 C C . TYR A 1 324 ? 5.313 52.398 10.518 1.00 121.94 358 TYR A C 1
ATOM 2194 O O . TYR A 1 324 ? 4.582 51.459 10.181 1.00 113.97 358 TYR A O 1
ATOM 2203 N N . LYS A 1 325 ? 4.821 53.551 10.983 1.00 126.21 359 LYS A N 1
ATOM 2204 C CA . LYS A 1 325 ? 3.378 53.738 11.129 1.00 118.66 359 LYS A CA 1
ATOM 2205 C C . LYS A 1 325 ? 2.684 53.844 9.777 1.00 118.33 359 LYS A C 1
ATOM 2206 O O . LYS A 1 325 ? 1.545 53.387 9.622 1.00 118.59 359 LYS A O 1
ATOM 2212 N N . ILE A 1 326 ? 3.341 54.456 8.789 1.00 121.00 360 ILE A N 1
ATOM 2213 C CA . ILE A 1 326 ? 2.820 54.419 7.428 1.00 118.89 360 ILE A CA 1
ATOM 2214 C C . ILE A 1 326 ? 2.790 52.992 6.894 1.00 118.20 360 ILE A C 1
ATOM 2215 O O . ILE A 1 326 ? 2.027 52.691 5.969 1.00 118.73 360 ILE A O 1
ATOM 2220 N N . TRP A 1 327 ? 3.590 52.092 7.472 1.00 119.08 361 TRP A N 1
ATOM 2221 C CA . TRP A 1 327 ? 3.525 50.686 7.084 1.00 116.22 361 TRP A CA 1
ATOM 2222 C C . TRP A 1 327 ? 2.270 50.019 7.638 1.00 108.00 361 TRP A C 1
ATOM 2223 O O . TRP A 1 327 ? 1.588 49.274 6.925 1.00 102.91 361 TRP A O 1
ATOM 2234 N N . LEU A 1 328 ? 1.954 50.269 8.913 1.00 111.92 362 LEU A N 1
ATOM 2235 C CA . LEU A 1 328 ? 0.709 49.757 9.483 1.00 111.55 362 LEU A CA 1
ATOM 2236 C C . LEU A 1 328 ? -0.495 50.208 8.669 1.00 113.25 362 LEU A C 1
ATOM 2237 O O . LEU A 1 328 ? -1.423 49.427 8.430 1.00 118.00 362 LEU A O 1
ATOM 2242 N N . SER A 1 329 ? -0.491 51.465 8.224 1.00 116.26 363 SER A N 1
ATOM 2243 C CA . SER A 1 329 ? -1.627 51.989 7.476 1.00 121.19 363 SER A CA 1
ATOM 2244 C C . SER A 1 329 ? -1.725 51.403 6.074 1.00 117.60 363 SER A C 1
ATOM 2245 O O . SER A 1 329 ? -2.808 51.436 5.479 1.00 117.25 363 SER A O 1
ATOM 2248 N N . LYS A 1 330 ? -0.638 50.839 5.545 1.00 115.11 364 LYS A N 1
ATOM 2249 C CA . LYS A 1 330 ? -0.617 50.432 4.145 1.00 116.04 364 LYS A CA 1
ATOM 2250 C C . LYS A 1 330 ? -1.467 49.191 3.899 1.00 117.63 364 LYS A C 1
ATOM 2251 O O . LYS A 1 330 ? -1.323 48.528 2.865 1.00 119.99 364 LYS A O 1
ATOM 2257 N N . MET A 1 331 ? -2.350 48.872 4.845 1.00 115.06 365 MET A N 1
ATOM 2258 C CA . MET A 1 331 ? -3.448 47.950 4.595 1.00 114.99 365 MET A CA 1
ATOM 2259 C C . MET A 1 331 ? -4.714 48.666 4.156 1.00 122.76 365 MET A C 1
ATOM 2260 O O . MET A 1 331 ? -5.448 48.146 3.306 1.00 129.07 365 MET A O 1
ATOM 2265 N N . ALA A 1 332 ? -4.976 49.861 4.688 1.00 119.16 366 ALA A N 1
ATOM 2266 C CA . ALA A 1 332 ? -6.113 50.658 4.241 1.00 112.82 366 ALA A CA 1
ATOM 2267 C C . ALA A 1 332 ? -5.824 51.264 2.870 1.00 112.62 366 ALA A C 1
ATOM 2268 O O . ALA A 1 332 ? -6.357 52.322 2.523 1.00 119.85 366 ALA A O 1
ATOM 2270 N N . ASP A 1 333 ? -4.995 50.584 2.084 1.00 111.22 367 ASP A N 1
ATOM 2271 C CA . ASP A 1 333 ? -4.498 51.087 0.816 1.00 113.11 367 ASP A CA 1
ATOM 2272 C C . ASP A 1 333 ? -5.441 50.692 -0.313 1.00 108.74 367 ASP A C 1
ATOM 2273 O O . ASP A 1 333 ? -6.121 49.665 -0.250 1.00 104.99 367 ASP A O 1
ATOM 2278 N N . ILE A 1 334 ? -5.466 51.525 -1.357 1.00 118.31 368 ILE A N 1
ATOM 2279 C CA . ILE A 1 334 ? -6.489 51.422 -2.392 1.00 120.60 368 ILE A CA 1
ATOM 2280 C C . ILE A 1 334 ? -6.309 50.202 -3.283 1.00 121.06 368 ILE A C 1
ATOM 2281 O O . ILE A 1 334 ? -7.270 49.775 -3.934 1.00 121.42 368 ILE A O 1
ATOM 2286 N N . SER A 1 335 ? -5.110 49.627 -3.338 1.00 121.01 369 SER A N 1
ATOM 2287 C CA . SER A 1 335 ? -4.842 48.537 -4.263 1.00 126.25 369 SER A CA 1
ATOM 2288 C C . SER A 1 335 ? -4.932 47.202 -3.540 1.00 125.10 369 SER A C 1
ATOM 2289 O O . SER A 1 335 ? -4.117 46.941 -2.643 1.00 131.47 369 SER A O 1
ATOM 2292 N N . PRO A 1 336 ? -5.896 46.338 -3.875 1.00 120.84 370 PRO A N 1
ATOM 2293 C CA . PRO A 1 336 ? -5.907 44.984 -3.293 1.00 120.85 370 PRO A CA 1
ATOM 2294 C C . PRO A 1 336 ? -4.582 44.239 -3.392 1.00 121.01 370 PRO A C 1
ATOM 2295 O O . PRO A 1 336 ? -4.203 43.551 -2.437 1.00 124.12 370 PRO A O 1
ATOM 2299 N N . HIS A 1 337 ? -3.859 44.353 -4.509 1.00 118.59 371 HIS A N 1
ATOM 2300 C CA . HIS A 1 337 ? -2.532 43.734 -4.512 1.00 117.00 371 HIS A CA 1
ATOM 2301 C C . HIS A 1 337 ? -1.532 44.459 -3.591 1.00 122.48 371 HIS A C 1
ATOM 2302 O O . HIS A 1 337 ? -0.352 44.077 -3.591 1.00 124.38 371 HIS A O 1
ATOM 2309 N N . VAL A 1 338 ? -1.947 45.469 -2.830 1.00 120.66 372 VAL A N 1
ATOM 2310 C CA . VAL A 1 338 ? -1.123 46.052 -1.773 1.00 117.77 372 VAL A CA 1
ATOM 2311 C C . VAL A 1 338 ? -1.540 45.539 -0.401 1.00 113.62 372 VAL A C 1
ATOM 2312 O O . VAL A 1 338 ? -0.692 45.172 0.412 1.00 121.37 372 VAL A O 1
ATOM 2316 N N . ARG A 1 339 ? -2.847 45.500 -0.116 1.00 101.77 373 ARG A N 1
ATOM 2317 C CA . ARG A 1 339 ? -3.275 44.851 1.118 1.00 100.10 373 ARG A CA 1
ATOM 2318 C C . ARG A 1 339 ? -2.964 43.363 1.086 1.00 110.15 373 ARG A C 1
ATOM 2319 O O . ARG A 1 339 ? -2.755 42.750 2.138 1.00 117.31 373 ARG A O 1
ATOM 2327 N N . GLN A 1 340 ? -2.924 42.760 -0.104 1.00 108.01 374 GLN A N 1
ATOM 2328 C CA . GLN A 1 340 ? -2.535 41.359 -0.191 1.00 105.40 374 GLN A CA 1
ATOM 2329 C C . GLN A 1 340 ? -1.086 41.158 0.218 1.00 104.69 374 GLN A C 1
ATOM 2330 O O . GLN A 1 340 ? -0.706 40.045 0.594 1.00 102.36 374 GLN A O 1
ATOM 2336 N N . ALA A 1 341 ? -0.281 42.219 0.177 1.00 108.80 375 ALA A N 1
ATOM 2337 C CA . ALA A 1 341 ? 1.130 42.140 0.515 1.00 105.86 375 ALA A CA 1
ATOM 2338 C C . ALA A 1 341 ? 1.423 42.481 1.968 1.00 105.57 375 ALA A C 1
ATOM 2339 O O . ALA A 1 341 ? 2.441 42.018 2.497 1.00 111.33 375 ALA A O 1
ATOM 2341 N N . TRP A 1 342 ? 0.575 43.280 2.627 1.00 104.04 376 TRP A N 1
ATOM 2342 C CA . TRP A 1 342 ? 0.735 43.477 4.066 1.00 106.12 376 TRP A CA 1
ATOM 2343 C C . TRP A 1 342 ? 0.427 42.192 4.820 1.00 113.33 376 TRP A C 1
ATOM 2344 O O . TRP A 1 342 ? 1.241 41.716 5.621 1.00 118.81 376 TRP A O 1
ATOM 2355 N N . VAL A 1 343 ? -0.756 41.622 4.581 1.00 103.85 377 VAL A N 1
ATOM 2356 C CA . VAL A 1 343 ? -1.154 40.393 5.254 1.00 106.19 377 VAL A CA 1
ATOM 2357 C C . VAL A 1 343 ? -0.300 39.208 4.809 1.00 112.46 377 VAL A C 1
ATOM 2358 O O . VAL A 1 343 ? -0.258 38.183 5.498 1.00 116.39 377 VAL A O 1
ATOM 2362 N N . SER A 1 344 ? 0.401 39.328 3.679 1.00 113.60 378 SER A N 1
ATOM 2363 C CA . SER A 1 344 ? 1.219 38.222 3.190 1.00 114.99 378 SER A CA 1
ATOM 2364 C C . SER A 1 344 ? 2.322 37.865 4.174 1.00 113.51 378 SER A C 1
ATOM 2365 O O . SER A 1 344 ? 2.655 36.686 4.347 1.00 120.43 378 SER A O 1
ATOM 2368 N N . GLU A 1 345 ? 2.892 38.865 4.839 1.00 106.65 379 GLU A N 1
ATOM 2369 C CA . GLU A 1 345 ? 4.133 38.685 5.574 1.00 115.32 379 GLU A CA 1
ATOM 2370 C C . GLU A 1 345 ? 3.964 38.701 7.086 1.00 113.22 379 GLU A C 1
ATOM 2371 O O . GLU A 1 345 ? 4.963 38.572 7.803 1.00 111.42 379 GLU A O 1
ATOM 2377 N N . ILE A 1 346 ? 2.744 38.844 7.595 1.00 110.74 380 ILE A N 1
ATOM 2378 C CA . ILE A 1 346 ? 2.558 38.910 9.043 1.00 108.83 380 ILE A CA 1
ATOM 2379 C C . ILE A 1 346 ? 2.867 37.583 9.738 1.00 108.74 380 ILE A C 1
ATOM 2380 O O . ILE A 1 346 ? 3.246 37.615 10.917 1.00 110.86 380 ILE A O 1
ATOM 2385 N N . PRO A 1 347 ? 2.740 36.402 9.106 1.00 111.10 381 PRO A N 1
ATOM 2386 C CA . PRO A 1 347 ? 3.248 35.196 9.781 1.00 106.07 381 PRO A CA 1
ATOM 2387 C C . PRO A 1 347 ? 4.753 35.207 9.984 1.00 108.39 381 PRO A C 1
ATOM 2388 O O . PRO A 1 347 ? 5.234 34.570 10.929 1.00 113.24 381 PRO A O 1
ATOM 2392 N N . SER A 1 348 ? 5.513 35.918 9.149 1.00 109.97 382 SER A N 1
ATOM 2393 C CA . SER A 1 348 ? 6.950 36.026 9.385 1.00 112.03 382 SER A CA 1
ATOM 2394 C C . SER A 1 348 ? 7.244 36.915 10.588 1.00 108.41 382 SER A C 1
ATOM 2395 O O . SER A 1 348 ? 8.111 36.594 11.409 1.00 103.56 382 SER A O 1
ATOM 2398 N N . ILE A 1 349 ? 6.518 38.029 10.716 1.00 114.07 383 ILE A N 1
ATOM 2399 C CA . ILE A 1 349 ? 6.731 38.951 11.828 1.00 116.04 383 ILE A CA 1
ATOM 2400 C C . ILE A 1 349 ? 6.168 38.382 13.130 1.00 116.38 383 ILE A C 1
ATOM 2401 O O . ILE A 1 349 ? 6.699 38.659 14.215 1.00 113.25 383 ILE A O 1
ATOM 2406 N N . LEU A 1 350 ? 5.096 37.580 13.051 1.00 114.59 384 LEU A N 1
ATOM 2407 C CA . LEU A 1 350 ? 4.464 37.053 14.259 1.00 108.29 384 LEU A CA 1
ATOM 2408 C C . LEU A 1 350 ? 5.291 35.937 14.887 1.00 111.81 384 LEU A C 1
ATOM 2409 O O . LEU A 1 350 ? 5.324 35.809 16.117 1.00 112.24 384 LEU A O 1
ATOM 2414 N N . MET A 1 351 ? 5.953 35.116 14.070 1.00 109.72 385 MET A N 1
ATOM 2415 C CA . MET A 1 351 ? 6.887 34.135 14.605 1.00 109.68 385 MET A CA 1
ATOM 2416 C C . MET A 1 351 ? 8.238 34.750 14.952 1.00 117.89 385 MET A C 1
ATOM 2417 O O . MET A 1 351 ? 9.115 34.039 15.456 1.00 117.16 385 MET A O 1
ATOM 2422 N N . SER A 1 352 ? 8.428 36.044 14.697 1.00 120.84 386 SER A N 1
ATOM 2423 C CA . SER A 1 352 ? 9.706 36.693 14.964 1.00 127.08 386 SER A CA 1
ATOM 2424 C C . SER A 1 352 ? 9.742 37.379 16.324 1.00 121.81 386 SER A C 1
ATOM 2425 O O . SER A 1 352 ? 10.768 37.326 17.013 1.00 123.68 386 SER A O 1
ATOM 2428 N N . ARG A 1 353 ? 8.642 38.010 16.734 1.00 115.89 387 ARG A N 1
ATOM 2429 C CA . ARG A 1 353 ? 8.679 38.905 17.881 1.00 116.42 387 ARG A CA 1
ATOM 2430 C C . ARG A 1 353 ? 7.285 39.042 18.479 1.00 116.60 387 ARG A C 1
ATOM 2431 O O . ARG A 1 353 ? 6.279 38.719 17.842 1.00 114.20 387 ARG A O 1
ATOM 2439 N N . SER A 1 354 ? 7.245 39.546 19.714 1.00 116.10 388 SER A N 1
ATOM 2440 C CA . SER A 1 354 ? 6.025 39.593 20.509 1.00 118.80 388 SER A CA 1
ATOM 2441 C C . SER A 1 354 ? 5.415 40.982 20.657 1.00 125.71 388 SER A C 1
ATOM 2442 O O . SER A 1 354 ? 4.190 41.090 20.751 1.00 125.78 388 SER A O 1
ATOM 2445 N N . ASP A 1 355 ? 6.224 42.049 20.677 1.00 122.88 389 ASP A N 1
ATOM 2446 C CA . ASP A 1 355 ? 5.725 43.353 21.113 1.00 116.73 389 ASP A CA 1
ATOM 2447 C C . ASP A 1 355 ? 4.763 44.004 20.123 1.00 118.80 389 ASP A C 1
ATOM 2448 O O . ASP A 1 355 ? 3.948 44.836 20.539 1.00 112.85 389 ASP A O 1
ATOM 2453 N N . LEU A 1 356 ? 4.838 43.662 18.836 1.00 124.80 390 LEU A N 1
ATOM 2454 C CA . LEU A 1 356 ? 3.902 44.174 17.831 1.00 116.90 390 LEU A CA 1
ATOM 2455 C C . LEU A 1 356 ? 2.675 43.282 17.679 1.00 114.18 390 LEU A C 1
ATOM 2456 O O . LEU A 1 356 ? 2.225 43.013 16.563 1.00 105.37 390 LEU A O 1
ATOM 2461 N N . SER A 1 357 ? 2.109 42.810 18.790 1.00 117.53 391 SER A N 1
ATOM 2462 C CA . SER A 1 357 ? 1.006 41.861 18.749 1.00 120.14 391 SER A CA 1
ATOM 2463 C C . SER A 1 357 ? -0.362 42.517 18.860 1.00 119.50 391 SER A C 1
ATOM 2464 O O . SER A 1 357 ? -1.352 41.925 18.417 1.00 114.58 391 SER A O 1
ATOM 2467 N N . ASP A 1 358 ? -0.446 43.710 19.447 1.00 125.14 392 ASP A N 1
ATOM 2468 C CA . ASP A 1 358 ? -1.715 44.425 19.510 1.00 128.25 392 ASP A CA 1
ATOM 2469 C C . ASP A 1 358 ? -1.931 45.334 18.311 1.00 124.63 392 ASP A C 1
ATOM 2470 O O . ASP A 1 358 ? -3.077 45.521 17.888 1.00 123.08 392 ASP A O 1
ATOM 2475 N N . ASP A 1 359 ? -0.854 45.898 17.755 1.00 122.85 393 ASP A N 1
ATOM 2476 C CA . ASP A 1 359 ? -0.959 46.628 16.494 1.00 121.00 393 ASP A CA 1
ATOM 2477 C C . ASP A 1 359 ? -1.282 45.682 15.343 1.00 114.59 393 ASP A C 1
ATOM 2478 O O . ASP A 1 359 ? -2.179 45.951 14.536 1.00 119.50 393 ASP A O 1
ATOM 2483 N N . ILE A 1 360 ? -0.558 44.564 15.251 1.00 111.40 394 ILE A N 1
ATOM 2484 C CA . ILE A 1 360 ? -0.748 43.648 14.131 1.00 109.44 394 ILE A CA 1
ATOM 2485 C C . ILE A 1 360 ? -2.118 42.978 14.190 1.00 118.76 394 ILE A C 1
ATOM 2486 O O . ILE A 1 360 ? -2.742 42.746 13.147 1.00 126.48 394 ILE A O 1
ATOM 2491 N N . SER A 1 361 ? -2.630 42.688 15.393 1.00 119.66 395 SER A N 1
ATOM 2492 C CA . SER A 1 361 ? -3.919 42.004 15.500 1.00 117.51 395 SER A CA 1
ATOM 2493 C C . SER A 1 361 ? -5.045 42.805 14.863 1.00 110.59 395 SER A C 1
ATOM 2494 O O . SER A 1 361 ? -5.992 42.220 14.328 1.00 112.06 395 SER A O 1
ATOM 2497 N N . LYS A 1 362 ? -4.966 44.136 14.913 1.00 110.60 396 LYS A N 1
ATOM 2498 C CA . LYS A 1 362 ? -6.014 44.969 14.333 1.00 118.84 396 LYS A CA 1
ATOM 2499 C C . LYS A 1 362 ? -5.929 45.024 12.813 1.00 113.68 396 LYS A C 1
ATOM 2500 O O . LYS A 1 362 ? -6.965 45.119 12.142 1.00 111.16 396 LYS A O 1
ATOM 2506 N N . GLY A 1 363 ? -4.717 44.967 12.255 1.00 110.36 397 GLY A N 1
ATOM 2507 C CA . GLY A 1 363 ? -4.576 44.993 10.809 1.00 104.08 397 GLY A CA 1
ATOM 2508 C C . GLY A 1 363 ? -5.006 43.692 10.160 1.00 101.05 397 GLY A C 1
ATOM 2509 O O . GLY A 1 363 ? -5.671 43.697 9.120 1.00 103.82 397 GLY A O 1
ATOM 2510 N N . LEU A 1 364 ? -4.637 42.561 10.765 1.00 103.87 398 LEU A N 1
ATOM 2511 C CA . LEU A 1 364 ? -5.086 41.260 10.282 1.00 101.86 398 LEU A CA 1
ATOM 2512 C C . LEU A 1 364 ? -6.574 41.036 10.538 1.00 100.84 398 LEU A C 1
ATOM 2513 O O . LEU A 1 364 ? -7.202 40.242 9.829 1.00 97.07 398 LEU A O 1
ATOM 2518 N N . ALA A 1 365 ? -7.154 41.733 11.520 1.00 104.61 399 ALA A N 1
ATOM 2519 C CA . ALA A 1 365 ? -8.592 41.631 11.748 1.00 100.91 399 ALA A CA 1
ATOM 2520 C C . ALA A 1 365 ? -9.388 42.312 10.643 1.00 104.41 399 ALA A C 1
ATOM 2521 O O . ALA A 1 365 ? -10.534 41.930 10.383 1.00 109.08 399 ALA A O 1
ATOM 2523 N N . LYS A 1 366 ? -8.812 43.327 9.995 1.00 105.71 400 LYS A N 1
ATOM 2524 C CA . LYS A 1 366 ? -9.468 43.937 8.842 1.00 106.67 400 LYS A CA 1
ATOM 2525 C C . LYS A 1 366 ? -9.268 43.110 7.577 1.00 110.43 400 LYS A C 1
ATOM 2526 O O . LYS A 1 366 ? -10.175 43.027 6.740 1.00 111.35 400 LYS A O 1
ATOM 2532 N N . ALA A 1 367 ? -8.095 42.490 7.419 1.00 108.06 401 ALA A N 1
ATOM 2533 C CA . ALA A 1 367 ? -7.821 41.670 6.242 1.00 103.02 401 ALA A CA 1
ATOM 2534 C C . ALA A 1 367 ? -8.684 40.418 6.185 1.00 108.88 401 ALA A C 1
ATOM 2535 O O . ALA A 1 367 ? -8.534 39.629 5.246 1.00 114.74 401 ALA A O 1
ATOM 2537 N N . LEU A 1 368 ? -9.564 40.211 7.163 1.00 102.87 402 LEU A N 1
ATOM 2538 C CA . LEU A 1 368 ? -10.507 39.107 7.141 1.00 105.06 402 LEU A CA 1
ATOM 2539 C C . LEU A 1 368 ? -11.912 39.527 6.722 1.00 114.23 402 LEU A C 1
ATOM 2540 O O . LEU A 1 368 ? -12.767 38.654 6.522 1.00 115.36 402 LEU A O 1
ATOM 2545 N N . ILE A 1 369 ? -12.175 40.832 6.593 1.00 114.83 403 ILE A N 1
ATOM 2546 C CA . ILE A 1 369 ? -13.468 41.330 6.128 1.00 109.87 403 ILE A CA 1
ATOM 2547 C C . ILE A 1 369 ? -13.240 42.147 4.861 1.00 110.68 403 ILE A C 1
ATOM 2548 O O . ILE A 1 369 ? -13.947 43.125 4.600 1.00 109.18 403 ILE A O 1
ATOM 2553 N N . ASP A 1 370 ? -12.244 41.756 4.073 1.00 114.58 404 ASP A N 1
ATOM 2554 C CA . ASP A 1 370 ? -11.853 42.528 2.905 1.00 111.91 404 ASP A CA 1
ATOM 2555 C C . ASP A 1 370 ? -12.724 42.175 1.703 1.00 113.72 404 ASP A C 1
ATOM 2556 O O . ASP A 1 370 ? -13.283 41.079 1.614 1.00 112.20 404 ASP A O 1
ATOM 2561 N N . SER A 1 371 ? -12.841 43.128 0.773 1.00 119.77 405 SER A N 1
ATOM 2562 C CA . SER A 1 371 ? -13.640 42.911 -0.432 1.00 121.75 405 SER A CA 1
ATOM 2563 C C . SER A 1 371 ? -12.888 42.070 -1.457 1.00 115.74 405 SER A C 1
ATOM 2564 O O . SER A 1 371 ? -13.475 41.196 -2.108 1.00 114.92 405 SER A O 1
ATOM 2567 N N . ASP A 1 372 ? -11.595 42.325 -1.617 1.00 110.96 406 ASP A N 1
ATOM 2568 C CA . ASP A 1 372 ? -10.767 41.489 -2.470 1.00 116.30 406 ASP A CA 1
ATOM 2569 C C . ASP A 1 372 ? -10.624 40.103 -1.853 1.00 119.45 406 ASP A C 1
ATOM 2570 O O . ASP A 1 372 ? -10.341 39.973 -0.657 1.00 121.22 406 ASP A O 1
ATOM 2575 N N . HIS A 1 373 ? -10.821 39.063 -2.665 1.00 116.91 407 HIS A N 1
ATOM 2576 C CA . HIS A 1 373 ? -10.703 37.706 -2.149 1.00 113.29 407 HIS A CA 1
ATOM 2577 C C . HIS A 1 373 ? -9.259 37.261 -1.958 1.00 112.04 407 HIS A C 1
ATOM 2578 O O . HIS A 1 373 ? -9.033 36.228 -1.319 1.00 111.45 407 HIS A O 1
ATOM 2585 N N . THR A 1 374 ? -8.283 38.005 -2.486 1.00 112.69 408 THR A N 1
ATOM 2586 C CA . THR A 1 374 ? -6.886 37.630 -2.288 1.00 118.81 408 THR A CA 1
ATOM 2587 C C . THR A 1 374 ? -6.333 38.151 -0.964 1.00 115.69 408 THR A C 1
ATOM 2588 O O . THR A 1 374 ? -5.440 37.522 -0.384 1.00 113.82 408 THR A O 1
ATOM 2592 N N . VAL A 1 375 ? -6.840 39.284 -0.473 1.00 108.52 409 VAL A N 1
ATOM 2593 C CA . VAL A 1 375 ? -6.478 39.728 0.870 1.00 102.42 409 VAL A CA 1
ATOM 2594 C C . VAL A 1 375 ? -7.009 38.749 1.908 1.00 106.08 409 VAL A C 1
ATOM 2595 O O . VAL A 1 375 ? -6.335 38.446 2.900 1.00 109.59 409 VAL A O 1
ATOM 2599 N N . ARG A 1 376 ? -8.216 38.225 1.688 1.00 106.34 410 ARG A N 1
ATOM 2600 C CA . ARG A 1 376 ? -8.823 37.311 2.648 1.00 102.38 410 ARG A CA 1
ATOM 2601 C C . ARG A 1 376 ? -8.166 35.935 2.625 1.00 102.85 410 ARG A C 1
ATOM 2602 O O . ARG A 1 376 ? -8.107 35.264 3.660 1.00 102.29 410 ARG A O 1
ATOM 2610 N N . LEU A 1 377 ? -7.666 35.498 1.467 1.00 102.03 411 LEU A N 1
ATOM 2611 C CA . LEU A 1 377 ? -7.014 34.195 1.401 1.00 99.27 411 LEU A CA 1
ATOM 2612 C C . LEU A 1 377 ? -5.608 34.229 1.988 1.00 100.18 411 LEU A C 1
ATOM 2613 O O . LEU A 1 377 ? -5.131 33.209 2.496 1.00 102.46 411 LEU A O 1
ATOM 2618 N N . SER A 1 378 ? -4.934 35.376 1.940 1.00 103.93 412 SER A N 1
ATOM 2619 C CA . SER A 1 378 ? -3.660 35.545 2.630 1.00 110.11 412 SER A CA 1
ATOM 2620 C C . SER A 1 378 ? -3.829 35.934 4.095 1.00 109.73 412 SER A C 1
ATOM 2621 O O . SER A 1 378 ? -2.831 36.027 4.817 1.00 111.24 412 SER A O 1
ATOM 2624 N N . ALA A 1 379 ? -5.062 36.172 4.546 1.00 109.33 413 ALA A N 1
ATOM 2625 C CA . ALA A 1 379 ? -5.352 36.329 5.966 1.00 100.04 413 ALA A CA 1
ATOM 2626 C C . ALA A 1 379 ? -5.749 35.008 6.606 1.00 92.06 413 ALA A C 1
ATOM 2627 O O . ALA A 1 379 ? -5.339 34.717 7.734 1.00 90.36 413 ALA A O 1
ATOM 2629 N N . ILE A 1 380 ? -6.539 34.200 5.897 1.00 92.86 414 ILE A N 1
ATOM 2630 C CA . ILE A 1 380 ? -6.890 32.874 6.393 1.00 89.65 414 ILE A CA 1
ATOM 2631 C C . ILE A 1 380 ? -5.648 31.996 6.493 1.00 92.80 414 ILE A C 1
ATOM 2632 O O . ILE A 1 380 ? -5.488 31.231 7.451 1.00 98.24 414 ILE A O 1
ATOM 2637 N N . GLN A 1 381 ? -4.739 32.105 5.522 1.00 95.78 415 GLN A N 1
ATOM 2638 C CA . GLN A 1 381 ? -3.545 31.264 5.516 1.00 96.52 415 GLN A CA 1
ATOM 2639 C C . GLN A 1 381 ? -2.558 31.607 6.622 1.00 100.79 415 GLN A C 1
ATOM 2640 O O . GLN A 1 381 ? -1.515 30.946 6.707 1.00 102.42 415 GLN A O 1
ATOM 2646 N N . THR A 1 382 ? -2.840 32.613 7.456 1.00 102.80 416 THR A N 1
ATOM 2647 C CA . THR A 1 382 ? -1.953 32.922 8.574 1.00 103.87 416 THR A CA 1
ATOM 2648 C C . THR A 1 382 ? -2.178 31.966 9.743 1.00 103.75 416 THR A C 1
ATOM 2649 O O . THR A 1 382 ? -1.215 31.521 10.378 1.00 105.37 416 THR A O 1
ATOM 2653 N N . PHE A 1 383 ? -3.435 31.621 10.030 1.00 99.03 417 PHE A N 1
ATOM 2654 C CA . PHE A 1 383 ? -3.749 30.608 11.031 1.00 96.05 417 PHE A CA 1
ATOM 2655 C C . PHE A 1 383 ? -3.338 29.204 10.604 1.00 104.40 417 PHE A C 1
ATOM 2656 O O . PHE A 1 383 ? -3.586 28.249 11.349 1.00 100.66 417 PHE A O 1
ATOM 2664 N N . HIS A 1 384 ? -2.743 29.063 9.419 1.00 113.08 418 HIS A N 1
ATOM 2665 C CA . HIS A 1 384 ? -1.936 27.900 9.062 1.00 115.60 418 HIS A CA 1
ATOM 2666 C C . HIS A 1 384 ? -0.468 28.114 9.439 1.00 113.25 418 HIS A C 1
ATOM 2667 O O . HIS A 1 384 ? 0.083 27.382 10.268 1.00 114.86 418 HIS A O 1
ATOM 2674 N N . GLU A 1 385 ? 0.161 29.136 8.858 1.00 107.89 419 GLU A N 1
ATOM 2675 C CA . GLU A 1 385 ? 1.614 29.258 8.826 1.00 108.38 419 GLU A CA 1
ATOM 2676 C C . GLU A 1 385 ? 2.228 29.744 10.136 1.00 107.51 419 GLU A C 1
ATOM 2677 O O . GLU A 1 385 ? 3.440 29.984 10.168 1.00 113.93 419 GLU A O 1
ATOM 2683 N N . VAL A 1 386 ? 1.451 29.891 11.204 1.00 104.53 420 VAL A N 1
ATOM 2684 C CA . VAL A 1 386 ? 2.009 30.221 12.516 1.00 105.69 420 VAL A CA 1
ATOM 2685 C C . VAL A 1 386 ? 1.469 29.199 13.511 1.00 104.65 420 VAL A C 1
ATOM 2686 O O . VAL A 1 386 ? 0.285 28.835 13.436 1.00 108.24 420 VAL A O 1
ATOM 2690 N N . PRO A 1 387 ? 2.293 28.678 14.423 1.00 107.19 421 PRO A N 1
ATOM 2691 C CA . PRO A 1 387 ? 1.818 27.631 15.335 1.00 108.15 421 PRO A CA 1
ATOM 2692 C C . PRO A 1 387 ? 0.650 28.100 16.191 1.00 106.99 421 PRO A C 1
ATOM 2693 O O . PRO A 1 387 ? 0.405 29.296 16.365 1.00 106.21 421 PRO A O 1
ATOM 2697 N N . VAL A 1 388 ? -0.072 27.118 16.737 1.00 106.65 422 VAL A N 1
ATOM 2698 C CA . VAL A 1 388 ? -1.412 27.359 17.262 1.00 106.49 422 VAL A CA 1
ATOM 2699 C C . VAL A 1 388 ? -1.432 27.864 18.704 1.00 111.37 422 VAL A C 1
ATOM 2700 O O . VAL A 1 388 ? -2.417 28.496 19.113 1.00 110.87 422 VAL A O 1
ATOM 2704 N N . LYS A 1 389 ? -0.387 27.601 19.494 1.00 110.02 423 LYS A N 1
ATOM 2705 C CA . LYS A 1 389 ? -0.293 28.270 20.787 1.00 107.78 423 LYS A CA 1
ATOM 2706 C C . LYS A 1 389 ? 0.275 29.674 20.631 1.00 114.33 423 LYS A C 1
ATOM 2707 O O . LYS A 1 389 ? -0.033 30.562 21.438 1.00 117.29 423 LYS A O 1
ATOM 2713 N N . ARG A 1 390 ? 1.077 29.897 19.586 1.00 113.44 424 ARG A N 1
ATOM 2714 C CA . ARG A 1 390 ? 1.574 31.237 19.296 1.00 113.44 424 ARG A CA 1
ATOM 2715 C C . ARG A 1 390 ? 0.445 32.160 18.841 1.00 110.19 424 ARG A C 1
ATOM 2716 O O . ARG A 1 390 ? 0.461 33.359 19.144 1.00 113.62 424 ARG A O 1
ATOM 2724 N N . LEU A 1 391 ? -0.539 31.623 18.109 1.00 105.47 425 LEU A N 1
ATOM 2725 C CA . LEU A 1 391 ? -1.734 32.398 17.778 1.00 96.87 425 LEU A CA 1
ATOM 2726 C C . LEU A 1 391 ? -2.431 32.910 19.030 1.00 104.09 425 LEU A C 1
ATOM 2727 O O . LEU A 1 391 ? -2.881 34.061 19.074 1.00 110.96 425 LEU A O 1
ATOM 2732 N N . TRP A 1 392 ? -2.531 32.067 20.056 1.00 104.61 426 TRP A N 1
ATOM 2733 C CA . TRP A 1 392 ? -3.201 32.465 21.288 1.00 110.26 426 TRP A CA 1
ATOM 2734 C C . TRP A 1 392 ? -2.442 33.571 22.007 1.00 113.78 426 TRP A C 1
ATOM 2735 O O . TRP A 1 392 ? -3.055 34.441 22.637 1.00 114.08 426 TRP A O 1
ATOM 2746 N N . GLU A 1 393 ? -1.116 33.558 21.910 1.00 113.86 427 GLU A N 1
ATOM 2747 C CA . GLU A 1 393 ? -0.261 34.498 22.618 1.00 116.78 427 GLU A CA 1
ATOM 2748 C C . GLU A 1 393 ? 0.000 35.779 21.831 1.00 119.15 427 GLU A C 1
ATOM 2749 O O . GLU A 1 393 ? 0.290 36.814 22.443 1.00 124.24 427 GLU A O 1
ATOM 2755 N N . CYS A 1 394 ? -0.132 35.745 20.500 1.00 117.38 428 CYS A N 1
ATOM 2756 C CA . CYS A 1 394 ? 0.094 36.912 19.651 1.00 110.41 428 CYS A CA 1
ATOM 2757 C C . CYS A 1 394 ? -1.184 37.700 19.390 1.00 110.87 428 CYS A C 1
ATOM 2758 O O . CYS A 1 394 ? -1.209 38.919 19.575 1.00 116.66 428 CYS A O 1
ATOM 2761 N N . LEU A 1 395 ? -2.240 37.033 18.938 1.00 108.27 429 LEU A N 1
ATOM 2762 C CA . LEU A 1 395 ? -3.503 37.724 18.716 1.00 114.46 429 LEU A CA 1
ATOM 2763 C C . LEU A 1 395 ? -4.444 37.442 19.880 1.00 117.52 429 LEU A C 1
ATOM 2764 O O . LEU A 1 395 ? -5.292 36.547 19.787 1.00 119.08 429 LEU A O 1
ATOM 2769 N N . PRO A 1 396 ? -4.344 38.183 20.984 1.00 119.40 430 PRO A N 1
ATOM 2770 C CA . PRO A 1 396 ? -5.153 37.876 22.163 1.00 121.20 430 PRO A CA 1
ATOM 2771 C C . PRO A 1 396 ? -6.582 38.387 22.085 1.00 124.42 430 PRO A C 1
ATOM 2772 O O . PRO A 1 396 ? -7.273 38.390 23.107 1.00 131.97 430 PRO A O 1
ATOM 2776 N N . ASN A 1 397 ? -7.029 38.822 20.911 1.00 126.07 431 ASN A N 1
ATOM 2777 C CA . ASN A 1 397 ? -8.370 39.360 20.726 1.00 129.77 431 ASN A CA 1
ATOM 2778 C C . ASN A 1 397 ? -9.255 38.282 20.109 1.00 122.17 431 ASN A C 1
ATOM 2779 O O . ASN A 1 397 ? -8.993 37.818 18.993 1.00 123.07 431 ASN A O 1
ATOM 2784 N N . ALA A 1 398 ? -10.306 37.894 20.832 1.00 117.60 432 ALA A N 1
ATOM 2785 C CA . ALA A 1 398 ? -11.238 36.905 20.313 1.00 111.06 432 ALA A CA 1
ATOM 2786 C C . ALA A 1 398 ? -11.973 37.394 19.076 1.00 109.08 432 ALA A C 1
ATOM 2787 O O . ALA A 1 398 ? -12.676 36.602 18.440 1.00 108.50 432 ALA A O 1
ATOM 2789 N N . ALA A 1 399 ? -11.835 38.675 18.725 1.00 114.36 433 ALA A N 1
ATOM 2790 C CA . ALA A 1 399 ? -12.462 39.183 17.511 1.00 122.40 433 ALA A CA 1
ATOM 2791 C C . ALA A 1 399 ? -11.773 38.637 16.269 1.00 120.21 433 ALA A C 1
ATOM 2792 O O . ALA A 1 399 ? -12.441 38.258 15.299 1.00 123.46 433 ALA A O 1
ATOM 2794 N N . VAL A 1 400 ? -10.437 38.579 16.287 1.00 113.49 434 VAL A N 1
ATOM 2795 C CA . VAL A 1 400 ? -9.687 38.061 15.144 1.00 104.92 434 VAL A CA 1
ATOM 2796 C C . VAL A 1 400 ? -10.141 36.645 14.806 1.00 109.08 434 VAL A C 1
ATOM 2797 O O . VAL A 1 400 ? -10.197 36.258 13.632 1.00 106.79 434 VAL A O 1
ATOM 2801 N N . PHE A 1 401 ? -10.503 35.860 15.826 1.00 113.83 435 PHE A N 1
ATOM 2802 C CA . PHE A 1 401 ? -10.906 34.474 15.600 1.00 111.37 435 PHE A CA 1
ATOM 2803 C C . PHE A 1 401 ? -12.371 34.337 15.196 1.00 103.61 435 PHE A C 1
ATOM 2804 O O . PHE A 1 401 ? -12.718 33.408 14.460 1.00 101.47 435 PHE A O 1
ATOM 2812 N N . ALA A 1 402 ? -13.248 35.224 15.667 1.00 97.32 436 ALA A N 1
ATOM 2813 C CA . ALA A 1 402 ? -14.649 35.119 15.278 1.00 106.88 436 ALA A CA 1
ATOM 2814 C C . ALA A 1 402 ? -14.878 35.549 13.834 1.00 112.13 436 ALA A C 1
ATOM 2815 O O . ALA A 1 402 ? -15.922 35.219 13.259 1.00 117.60 436 ALA A O 1
ATOM 2817 N N . GLY A 1 403 ? -13.928 36.272 13.241 1.00 103.49 437 GLY A N 1
ATOM 2818 C CA . GLY A 1 403 ? -14.026 36.697 11.858 1.00 99.04 437 GLY A CA 1
ATOM 2819 C C . GLY A 1 403 ? -13.470 35.662 10.906 1.00 91.26 437 GLY A C 1
ATOM 2820 O O . GLY A 1 403 ? -13.887 35.576 9.748 1.00 90.23 437 GLY A O 1
ATOM 2821 N N . LEU A 1 404 ? -12.516 34.867 11.387 1.00 93.44 438 LEU A N 1
ATOM 2822 C CA . LEU A 1 404 ? -12.031 33.744 10.594 1.00 93.43 438 LEU A CA 1
ATOM 2823 C C . LEU A 1 404 ? -13.107 32.678 10.426 1.00 95.71 438 LEU A C 1
ATOM 2824 O O . LEU A 1 404 ? -13.340 32.191 9.314 1.00 99.66 438 LEU A O 1
ATOM 2829 N N . VAL A 1 405 ? -13.772 32.299 11.519 1.00 99.18 439 VAL A N 1
ATOM 2830 C CA . VAL A 1 405 ? -14.843 31.310 11.419 1.00 99.47 439 VAL A CA 1
ATOM 2831 C C . VAL A 1 405 ? -15.957 31.822 10.517 1.00 96.16 439 VAL A C 1
ATOM 2832 O O . VAL A 1 405 ? -16.571 31.049 9.770 1.00 93.04 439 VAL A O 1
ATOM 2836 N N . HIS A 1 406 ? -16.234 33.131 10.565 1.00 98.66 440 HIS A N 1
ATOM 2837 C CA . HIS A 1 406 ? -17.212 33.718 9.652 1.00 106.53 440 HIS A CA 1
ATOM 2838 C C . HIS A 1 406 ? -16.930 33.319 8.212 1.00 110.17 440 HIS A C 1
ATOM 2839 O O . HIS A 1 406 ? -17.855 33.017 7.449 1.00 116.53 440 HIS A O 1
ATOM 2846 N N . LEU A 1 407 ? -15.651 33.288 7.828 1.00 104.14 441 LEU A N 1
ATOM 2847 C CA . LEU A 1 407 ? -15.289 32.995 6.449 1.00 101.02 441 LEU A CA 1
ATOM 2848 C C . LEU A 1 407 ? -15.453 31.525 6.093 1.00 105.26 441 LEU A C 1
ATOM 2849 O O . LEU A 1 407 ? -15.278 31.172 4.923 1.00 111.22 441 LEU A O 1
ATOM 2854 N N . THR A 1 408 ? -15.797 30.665 7.059 1.00 103.24 442 THR A N 1
ATOM 2855 C CA . THR A 1 408 ? -16.027 29.255 6.752 1.00 107.25 442 THR A CA 1
ATOM 2856 C C . THR A 1 408 ? -17.206 29.057 5.805 1.00 112.50 442 THR A C 1
ATOM 2857 O O . THR A 1 408 ? -17.368 27.963 5.247 1.00 98.52 442 THR A O 1
ATOM 2861 N N . ARG A 1 409 ? -18.031 30.091 5.620 1.00 115.88 443 ARG A N 1
ATOM 2862 C CA . ARG A 1 409 ? -19.096 30.114 4.629 1.00 111.17 443 ARG A CA 1
ATOM 2863 C C . ARG A 1 409 ? -18.629 30.655 3.277 1.00 109.56 443 ARG A C 1
ATOM 2864 O O . ARG A 1 409 ? -19.459 31.125 2.490 1.00 115.92 443 ARG A O 1
ATOM 2872 N N . GLU A 1 410 ? -17.328 30.589 2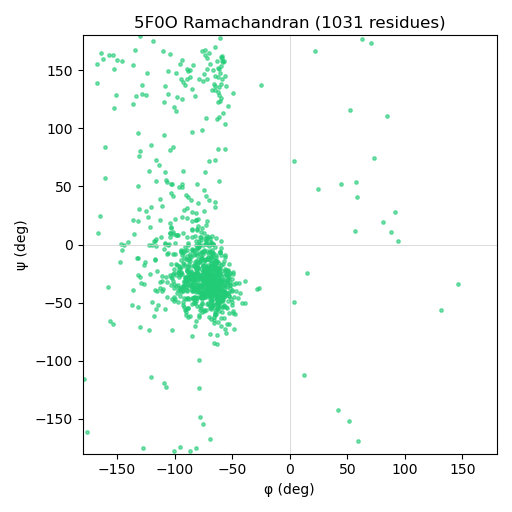.990 1.00 101.41 444 GLU A N 1
ATOM 2873 C CA . GLU A 1 410 ? -16.773 31.236 1.809 1.00 100.56 444 GLU A CA 1
ATOM 2874 C C . GLU A 1 410 ? -17.370 30.664 0.528 1.00 105.83 444 GLU A C 1
ATOM 2875 O O . GLU A 1 410 ? -17.764 29.497 0.467 1.00 111.77 444 GLU A O 1
ATOM 2881 N N . THR A 1 411 ? -17.430 31.504 -0.510 1.00 106.34 445 THR A N 1
ATOM 2882 C CA . THR A 1 411 ? -17.986 31.082 -1.791 1.00 108.08 445 THR A CA 1
ATOM 2883 C C . THR A 1 411 ? -16.932 30.455 -2.700 1.00 109.94 445 THR A C 1
ATOM 2884 O O . THR A 1 411 ? -17.184 29.407 -3.303 1.00 114.02 445 THR A O 1
ATOM 2888 N N . ARG A 1 412 ? -15.762 31.086 -2.820 1.00 106.92 446 ARG A N 1
ATOM 2889 C CA . ARG A 1 412 ? -14.665 30.498 -3.576 1.00 116.36 446 ARG A CA 1
ATOM 2890 C C . ARG A 1 412 ? -14.349 29.105 -3.038 1.00 118.24 446 ARG A C 1
ATOM 2891 O O . ARG A 1 412 ? -14.321 28.884 -1.825 1.00 117.06 446 ARG A O 1
ATOM 2899 N N . ARG A 1 413 ? -14.139 28.153 -3.953 1.00 121.45 447 ARG A N 1
ATOM 2900 C CA . ARG A 1 413 ? -13.892 26.770 -3.547 1.00 124.36 447 ARG A CA 1
ATOM 2901 C C . ARG A 1 413 ? -12.692 26.672 -2.612 1.00 118.69 447 ARG A C 1
ATOM 2902 O O . ARG A 1 413 ? -12.786 26.116 -1.512 1.00 115.22 447 ARG A O 1
ATOM 2910 N N . ASP A 1 414 ? -11.556 27.224 -3.035 1.00 117.51 448 ASP A N 1
ATOM 2911 C CA . ASP A 1 414 ? -10.309 27.041 -2.301 1.00 116.37 448 ASP A CA 1
ATOM 2912 C C . ASP A 1 414 ? -10.312 27.798 -0.976 1.00 117.58 448 ASP A C 1
ATOM 2913 O O . ASP A 1 414 ? -9.781 27.303 0.025 1.00 115.86 448 ASP A O 1
ATOM 2918 N N . LEU A 1 415 ? -10.895 29.002 -0.946 1.00 116.11 449 LEU A N 1
ATOM 2919 C CA . LEU A 1 415 ? -10.880 29.786 0.287 1.00 109.64 449 LEU A CA 1
ATOM 2920 C C . LEU A 1 415 ? -11.745 29.152 1.364 1.00 103.37 449 LEU A C 1
ATOM 2921 O O . LEU A 1 415 ? -11.427 29.250 2.555 1.00 99.02 449 LEU A O 1
ATOM 2926 N N . ARG A 1 416 ? -12.836 28.506 0.970 1.00 107.89 450 ARG A N 1
ATOM 2927 C CA . ARG A 1 416 ? -13.669 27.761 1.901 1.00 107.88 450 ARG A CA 1
ATOM 2928 C C . ARG A 1 416 ? -12.862 26.661 2.578 1.00 105.79 450 ARG A C 1
ATOM 2929 O O . ARG A 1 416 ? -12.660 26.691 3.797 1.00 105.33 450 ARG A O 1
ATOM 2937 N N . ASP A 1 417 ? -12.380 25.702 1.782 1.00 107.88 451 ASP A N 1
ATOM 2938 C CA . ASP A 1 417 ? -11.723 24.521 2.338 1.00 112.77 451 ASP A CA 1
ATOM 2939 C C . ASP A 1 417 ? -10.494 24.895 3.164 1.00 111.84 451 ASP A C 1
ATOM 2940 O O . ASP A 1 417 ? -10.289 24.355 4.258 1.00 110.60 451 ASP A O 1
ATOM 2945 N N . GLU A 1 418 ? -9.665 25.817 2.659 1.00 115.40 452 GLU A N 1
ATOM 2946 C CA . GLU A 1 418 ? -8.478 26.232 3.405 1.00 114.03 452 GLU A CA 1
ATOM 2947 C C . GLU A 1 418 ? -8.848 26.838 4.752 1.00 110.23 452 GLU A C 1
ATOM 2948 O O . GLU A 1 418 ? -8.078 26.730 5.715 1.00 105.11 452 GLU A O 1
ATOM 2954 N N . CYS A 1 419 ? -10.022 27.470 4.839 1.00 109.13 453 CYS A N 1
ATOM 2955 C CA . CYS A 1 419 ? -10.474 28.047 6.101 1.00 104.21 453 CYS A CA 1
ATOM 2956 C C . CYS A 1 419 ? -10.941 26.964 7.064 1.00 100.29 453 CYS A C 1
ATOM 2957 O O . CYS A 1 419 ? -10.592 26.979 8.251 1.00 96.94 453 CYS A O 1
ATOM 2960 N N . ILE A 1 420 ? -11.734 26.012 6.566 1.00 100.42 454 ILE A N 1
ATOM 2961 C CA . ILE A 1 420 ? -12.243 24.944 7.421 1.00 100.67 454 ILE A CA 1
ATOM 2962 C C . ILE A 1 420 ? -11.095 24.104 7.969 1.00 106.45 454 ILE A C 1
ATOM 2963 O O . ILE A 1 420 ? -11.098 23.718 9.144 1.00 112.50 454 ILE A O 1
ATOM 2968 N N . ASP A 1 421 ? -10.092 23.813 7.135 1.00 106.12 455 ASP A N 1
ATOM 2969 C CA . ASP A 1 421 ? -8.927 23.080 7.625 1.00 102.49 455 ASP A CA 1
ATOM 2970 C C . ASP A 1 421 ? -8.230 23.847 8.739 1.00 103.26 455 ASP A C 1
ATOM 2971 O O . ASP A 1 421 ? -7.792 23.254 9.733 1.00 100.53 455 ASP A O 1
ATOM 2976 N N . ALA A 1 422 ? -8.131 25.173 8.594 1.00 103.23 456 ALA A N 1
ATOM 2977 C CA . ALA A 1 422 ? -7.474 25.990 9.608 1.00 98.04 456 ALA A CA 1
ATOM 2978 C C . ALA A 1 422 ? -8.344 26.139 10.846 1.00 97.23 456 ALA A C 1
ATOM 2979 O O . ALA A 1 422 ? -7.840 26.079 11.973 1.00 100.61 456 ALA A O 1
ATOM 2981 N N . VAL A 1 423 ? -9.652 26.330 10.664 1.00 97.24 457 VAL A N 1
ATOM 2982 C CA . VAL A 1 423 ? -10.527 26.483 11.821 1.00 97.16 457 VAL A CA 1
ATOM 2983 C C . VAL A 1 423 ? -10.590 25.180 12.613 1.00 97.66 457 VAL A C 1
ATOM 2984 O O . VAL A 1 423 ? -10.692 25.192 13.844 1.00 102.60 457 VAL A O 1
ATOM 2988 N N . ALA A 1 424 ? -10.494 24.036 11.930 1.00 92.83 458 ALA A N 1
ATOM 2989 C CA . ALA A 1 424 ? -10.500 22.768 12.643 1.00 86.60 458 ALA A CA 1
ATOM 2990 C C . ALA A 1 424 ? -9.118 22.426 13.166 1.00 94.17 458 ALA A C 1
ATOM 2991 O O . ALA A 1 424 ? -8.998 21.681 14.145 1.00 97.93 458 ALA A O 1
ATOM 2993 N N . ARG A 1 425 ? -8.069 22.952 12.528 1.00 96.86 459 ARG A N 1
ATOM 2994 C CA . ARG A 1 425 ? -6.730 22.801 13.083 1.00 99.38 459 ARG A CA 1
ATOM 2995 C C . ARG A 1 425 ? -6.608 23.543 14.407 1.00 99.02 459 ARG A C 1
ATOM 2996 O O . ARG A 1 425 ? -5.983 23.042 15.348 1.00 102.79 459 ARG A O 1
ATOM 3004 N N . ILE A 1 426 ? -7.205 24.735 14.501 1.00 96.50 460 ILE A N 1
ATOM 3005 C CA . ILE A 1 426 ? -7.212 25.461 15.767 1.00 94.93 460 ILE A CA 1
ATOM 3006 C C . ILE A 1 426 ? -7.988 24.688 16.821 1.00 99.05 460 ILE A C 1
ATOM 3007 O O . ILE A 1 426 ? -7.607 24.676 17.998 1.00 101.09 460 ILE A O 1
ATOM 3012 N N . TYR A 1 427 ? -9.067 24.012 16.422 1.00 100.05 461 TYR A N 1
ATOM 3013 C CA . TYR A 1 427 ? -9.910 23.334 17.400 1.00 100.75 461 TYR A CA 1
ATOM 3014 C C . TYR A 1 427 ? -9.204 22.121 17.997 1.00 106.46 461 TYR A C 1
ATOM 3015 O O . TYR A 1 427 ? -8.973 22.064 19.210 1.00 113.63 461 TYR A O 1
ATOM 3024 N N . THR A 1 428 ? -8.869 21.134 17.159 1.00 100.46 462 THR A N 1
ATOM 3025 C CA . THR A 1 428 ? -8.110 19.971 17.612 1.00 97.23 462 THR A CA 1
ATOM 3026 C C . THR A 1 428 ? -6.938 20.381 18.498 1.00 107.83 462 THR A C 1
ATOM 3027 O O . THR A 1 428 ? -6.741 19.834 19.587 1.00 110.41 462 THR A O 1
ATOM 3031 N N . GLU A 1 429 ? -6.183 21.391 18.062 1.00 110.40 463 GLU A N 1
ATOM 3032 C CA . GLU A 1 429 ? -4.982 21.805 18.779 1.00 109.26 463 GLU A CA 1
ATOM 3033 C C . GLU A 1 429 ? -5.317 22.469 20.110 1.00 109.12 463 GLU A C 1
ATOM 3034 O O . GLU A 1 429 ? -4.635 22.231 21.114 1.00 112.32 463 GLU A O 1
ATOM 3040 N N . SER A 1 430 ? -6.352 23.314 20.136 1.00 108.81 464 SER A N 1
ATOM 3041 C CA . SER A 1 430 ? -6.667 24.063 21.349 1.00 112.47 464 SER A CA 1
ATOM 3042 C C . SER A 1 430 ? -7.280 23.190 22.434 1.00 115.47 464 SER A C 1
ATOM 3043 O O . SER A 1 430 ? -7.219 23.558 23.611 1.00 116.59 464 SER A O 1
ATOM 3046 N N . ILE A 1 431 ? -7.869 22.051 22.072 1.00 112.26 465 ILE A N 1
ATOM 3047 C CA . ILE A 1 431 ? -8.437 21.164 23.080 1.00 112.71 465 ILE A CA 1
ATOM 3048 C C . ILE A 1 431 ? -7.339 20.373 23.781 1.00 115.85 465 ILE A C 1
ATOM 3049 O O . ILE A 1 431 ? -7.326 20.260 25.012 1.00 122.14 465 ILE A O 1
ATOM 3054 N N . GLU A 1 432 ? -6.393 19.827 23.009 1.00 118.05 466 GLU A N 1
ATOM 3055 C CA . GLU A 1 432 ? -5.341 18.987 23.582 1.00 121.08 466 GLU A CA 1
ATOM 3056 C C . GLU A 1 432 ? -4.372 19.789 24.446 1.00 121.63 466 GLU A C 1
ATOM 3057 O O . GLU A 1 432 ? -4.064 19.392 25.577 1.00 115.19 466 GLU A O 1
ATOM 3063 N N . SER A 1 433 ? -3.886 20.922 23.932 1.00 125.50 467 SER A N 1
ATOM 3064 C CA . SER A 1 433 ? -2.694 21.586 24.449 1.00 121.37 467 SER A CA 1
ATOM 3065 C C . SER A 1 433 ? -2.976 22.866 25.226 1.00 121.94 467 SER A C 1
ATOM 3066 O O . SER A 1 433 ? -2.399 23.069 26.299 1.00 122.21 467 SER A O 1
ATOM 3069 N N . ILE A 1 434 ? -3.833 23.747 24.724 1.00 121.15 468 ILE A N 1
ATOM 3070 C CA . ILE A 1 434 ? -4.070 25.023 25.407 1.00 128.94 468 ILE A CA 1
ATOM 3071 C C . ILE A 1 434 ? -5.081 24.803 26.535 1.00 136.50 468 ILE A C 1
ATOM 3072 O O . ILE A 1 434 ? -6.165 24.254 26.282 1.00 136.32 468 ILE A O 1
ATOM 3077 N N . PRO A 1 435 ? -4.772 25.213 27.764 1.00 141.80 469 PRO A N 1
ATOM 3078 C CA . PRO A 1 435 ? -5.708 25.017 28.876 1.00 143.11 469 PRO A CA 1
ATOM 3079 C C . PRO A 1 435 ? -6.717 26.148 29.002 1.00 147.90 469 PRO A C 1
ATOM 3080 O O . PRO A 1 435 ? -6.449 27.305 28.669 1.00 149.27 469 PRO A O 1
ATOM 3084 N N . LYS A 1 436 ? -7.898 25.790 29.512 1.00 153.15 470 LYS A N 1
ATOM 3085 C CA . LYS A 1 436 ? -9.002 26.736 29.660 1.00 153.21 470 LYS A CA 1
ATOM 3086 C C . LYS A 1 436 ? -8.731 27.689 30.822 1.00 155.21 470 LYS A C 1
ATOM 3087 O O . LYS A 1 436 ? -9.479 27.717 31.806 1.00 156.06 470 LYS A O 1
ATOM 3093 N N . THR A 1 437 ? -7.661 28.470 30.711 1.00 152.84 471 THR A N 1
ATOM 3094 C CA . THR A 1 437 ? -7.250 29.355 31.790 1.00 158.67 471 THR A CA 1
ATOM 3095 C C . THR A 1 437 ? -8.224 30.522 31.917 1.00 158.70 471 THR A C 1
ATOM 3096 O O . THR A 1 437 ? -8.857 30.940 30.943 1.00 154.11 471 THR A O 1
ATOM 3100 N N . ASN A 1 438 ? -8.355 31.039 33.142 1.00 162.67 472 ASN A N 1
ATOM 3101 C CA . ASN A 1 438 ? -9.092 32.278 33.355 1.00 161.53 472 ASN A CA 1
ATOM 3102 C C . ASN A 1 438 ? -8.375 33.484 32.760 1.00 159.15 472 ASN A C 1
ATOM 3103 O O . ASN A 1 438 ? -8.969 34.566 32.691 1.00 154.44 472 ASN A O 1
ATOM 3108 N N . GLU A 1 439 ? -7.118 33.322 32.337 1.00 159.96 473 GLU A N 1
ATOM 3109 C CA . GLU A 1 439 ? -6.428 34.362 31.580 1.00 163.61 473 GLU A CA 1
ATOM 3110 C C . GLU A 1 439 ? -7.081 34.567 30.216 1.00 165.52 473 GLU A C 1
ATOM 3111 O O . GLU A 1 439 ? -7.634 35.636 29.930 1.00 163.50 473 GLU A O 1
ATOM 3117 N N . ASN A 1 440 ? -7.027 33.546 29.360 1.00 161.54 474 ASN A N 1
ATOM 3118 C CA . ASN A 1 440 ? -7.631 33.603 28.027 1.00 151.10 474 ASN A CA 1
ATOM 3119 C C . ASN A 1 440 ? -9.059 33.049 28.053 1.00 144.61 474 ASN A C 1
ATOM 3120 O O . ASN A 1 440 ? -9.400 32.056 27.411 1.00 144.63 474 ASN A O 1
ATOM 3125 N N . LYS A 1 441 ? -9.907 33.740 28.817 1.00 142.35 475 LYS A N 1
ATOM 3126 C CA . LYS A 1 441 ? -11.288 33.304 28.991 1.00 138.21 475 LYS A CA 1
ATOM 3127 C C . LYS A 1 441 ? -12.118 33.504 27.728 1.00 133.62 475 LYS A C 1
ATOM 3128 O O . LYS A 1 441 ? -13.072 32.753 27.489 1.00 128.21 475 LYS A O 1
ATOM 3134 N N . GLU A 1 442 ? -11.771 34.496 26.907 1.00 139.81 476 GLU A N 1
ATOM 3135 C CA . GLU A 1 442 ? -12.650 34.941 25.832 1.00 137.00 476 GLU A CA 1
ATOM 3136 C C . GLU A 1 442 ? -12.377 34.245 24.502 1.00 134.98 476 GLU A C 1
ATOM 3137 O O . GLU A 1 442 ? -13.319 33.989 23.741 1.00 129.78 476 GLU A O 1
ATOM 3143 N N . ILE A 1 443 ? -11.110 33.944 24.192 1.00 132.52 477 ILE A N 1
ATOM 3144 C CA . ILE A 1 443 ? -10.820 33.116 23.023 1.00 124.17 477 ILE A CA 1
ATOM 3145 C C . ILE A 1 443 ? -11.460 31.743 23.181 1.00 125.69 477 ILE A C 1
ATOM 3146 O O . ILE A 1 443 ? -11.867 31.118 22.192 1.00 121.74 477 ILE A O 1
ATOM 3151 N N . TRP A 1 444 ? -11.588 31.262 24.422 1.00 126.08 478 TRP A N 1
ATOM 3152 C CA . TRP A 1 444 ? -12.259 29.991 24.666 1.00 123.86 478 TRP A CA 1
ATOM 3153 C C . TRP A 1 444 ? -13.766 30.083 24.477 1.00 125.78 478 TRP A C 1
ATOM 3154 O O . TRP A 1 444 ? -14.415 29.052 24.280 1.00 123.59 478 TRP A O 1
ATOM 3165 N N . GLY A 1 445 ? -14.338 31.282 24.529 1.00 124.69 479 GLY A N 1
ATOM 3166 C CA . GLY A 1 445 ? -15.713 31.450 24.117 1.00 124.17 479 GLY A CA 1
ATOM 3167 C C . GLY A 1 445 ? -15.911 31.516 22.622 1.00 120.90 479 GLY A C 1
ATOM 3168 O O . GLY A 1 445 ? -17.043 31.662 22.150 1.00 122.76 479 GLY A O 1
ATOM 3169 N N . VAL A 1 446 ? -14.825 31.407 21.858 1.00 113.62 480 VAL A N 1
ATOM 3170 C CA . VAL A 1 446 ? -14.869 31.549 20.409 1.00 108.21 480 VAL A CA 1
ATOM 3171 C C . VAL A 1 446 ? -14.351 30.279 19.748 1.00 113.02 480 VAL A C 1
ATOM 3172 O O . VAL A 1 446 ? -14.717 29.970 18.609 1.00 115.15 480 VAL A O 1
ATOM 3176 N N . VAL A 1 447 ? -13.498 29.523 20.449 1.00 114.30 481 VAL A N 1
ATOM 3177 C CA . VAL A 1 447 ? -13.086 28.219 19.932 1.00 107.31 481 VAL A CA 1
ATOM 3178 C C . VAL A 1 447 ? -13.959 27.083 20.444 1.00 109.17 481 VAL A C 1
ATOM 3179 O O . VAL A 1 447 ? -13.805 25.942 19.984 1.00 111.32 481 VAL A O 1
ATOM 3183 N N . GLU A 1 448 ? -14.871 27.352 21.381 1.00 111.05 482 GLU A N 1
ATOM 3184 C CA . GLU A 1 448 ? -15.896 26.368 21.706 1.00 110.49 482 GLU A CA 1
ATOM 3185 C C . GLU A 1 448 ? -16.930 26.263 20.595 1.00 103.29 482 GLU A C 1
ATOM 3186 O O . GLU A 1 448 ? -17.576 25.219 20.444 1.00 101.25 482 GLU A O 1
ATOM 3192 N N . THR A 1 449 ? -17.087 27.327 19.807 1.00 102.78 483 THR A N 1
ATOM 3193 C CA . THR A 1 449 ? -18.096 27.395 18.760 1.00 106.44 483 THR A CA 1
ATOM 3194 C C . THR A 1 449 ? -17.579 26.991 17.380 1.00 104.34 483 THR A C 1
ATOM 3195 O O . THR A 1 449 ? -18.383 26.913 16.445 1.00 105.35 483 THR A O 1
ATOM 3199 N N . ILE A 1 450 ? -16.270 26.743 17.222 1.00 104.68 484 ILE A N 1
ATOM 3200 C CA . ILE A 1 450 ? -15.757 26.260 15.936 1.00 99.25 484 ILE A CA 1
ATOM 3201 C C . ILE A 1 450 ? -16.536 25.047 15.417 1.00 98.53 484 ILE A C 1
ATOM 3202 O O . ILE A 1 450 ? -16.929 25.054 14.247 1.00 98.87 484 ILE A O 1
ATOM 3207 N N . PRO A 1 451 ? -16.813 24.013 16.225 1.00 100.65 485 PRO A N 1
ATOM 3208 C CA . PRO A 1 451 ? -17.709 22.952 15.734 1.00 96.63 485 PRO A CA 1
ATOM 3209 C C . PRO A 1 451 ? -19.159 23.388 15.618 1.00 96.01 485 PRO A C 1
ATOM 3210 O O . PRO A 1 451 ? -19.908 22.788 14.835 1.00 97.09 485 PRO A O 1
ATOM 3214 N N . SER A 1 452 ? -19.578 24.407 16.373 1.00 95.14 486 SER A N 1
ATOM 3215 C CA . SER A 1 452 ? -20.973 24.835 16.338 1.00 101.84 486 SER A CA 1
ATOM 3216 C C . SER A 1 452 ? -21.321 25.541 15.031 1.00 101.15 486 SER A C 1
ATOM 3217 O O . SER A 1 452 ? -22.457 25.435 14.558 1.00 99.30 486 SER A O 1
ATOM 3220 N N . ALA A 1 453 ? -20.372 26.269 14.438 1.00 101.26 487 ALA A N 1
ATOM 3221 C CA . ALA A 1 453 ? -20.645 26.904 13.156 1.00 100.55 487 ALA A CA 1
ATOM 3222 C C . ALA A 1 453 ? -20.399 25.946 11.996 1.00 97.25 487 ALA A C 1
ATOM 3223 O O . ALA A 1 453 ? -21.045 26.071 10.949 1.00 98.23 487 ALA A O 1
ATOM 3225 N N . CYS A 1 454 ? -19.479 24.990 12.167 1.00 98.27 488 CYS A N 1
ATOM 3226 C CA . CYS A 1 454 ? -19.363 23.865 11.243 1.00 94.77 488 CYS A CA 1
ATOM 3227 C C . CYS A 1 454 ? -20.729 23.257 10.962 1.00 94.34 488 CYS A C 1
ATOM 3228 O O . CYS A 1 454 ? -21.207 23.262 9.823 1.00 94.03 488 CYS A O 1
ATOM 3231 N N . PHE A 1 455 ? -21.395 22.772 12.013 1.00 91.30 489 PHE A N 1
ATOM 3232 C CA . PHE A 1 455 ? -22.656 22.055 11.870 1.00 89.51 489 PHE A CA 1
ATOM 3233 C C . PHE A 1 455 ? -23.791 22.939 11.356 1.00 96.16 489 PHE A C 1
ATOM 3234 O O . PHE A 1 455 ? -24.879 22.422 11.059 1.00 88.10 489 PHE A O 1
ATOM 3242 N N . ASN A 1 456 ? -23.563 24.250 11.244 1.00 93.81 490 ASN A N 1
ATOM 3243 C CA . ASN A 1 456 ? -24.483 25.159 10.578 1.00 93.31 490 ASN A CA 1
ATOM 3244 C C . ASN A 1 456 ? -24.237 25.238 9.076 1.00 96.93 490 ASN A C 1
ATOM 3245 O O . ASN A 1 456 ? -25.059 25.823 8.359 1.00 98.55 490 ASN A O 1
ATOM 3250 N N . LEU A 1 457 ? -23.130 24.664 8.588 1.00 93.32 491 LEU A N 1
ATOM 3251 C CA . LEU A 1 457 ? -22.845 24.679 7.155 1.00 89.93 491 LEU A CA 1
ATOM 3252 C C . LEU A 1 457 ? -23.861 23.853 6.378 1.00 91.85 491 LEU A C 1
ATOM 3253 O O . LEU A 1 457 ? -24.211 24.197 5.244 1.00 94.89 491 LEU A O 1
ATOM 3258 N N . TYR A 1 458 ? -24.338 22.754 6.970 1.00 85.33 492 TYR A N 1
ATOM 3259 C CA . TYR A 1 458 ? -25.338 21.913 6.317 1.00 86.57 492 TYR A CA 1
ATOM 3260 C C . TYR A 1 458 ? -26.501 22.740 5.789 1.00 93.17 492 TYR A C 1
ATOM 3261 O O . TYR A 1 458 ? -27.178 22.333 4.838 1.00 99.46 492 TYR A O 1
ATOM 3270 N N . TYR A 1 459 ? -26.733 23.909 6.388 1.00 89.79 493 TYR A N 1
ATOM 3271 C CA . TYR A 1 459 ? -27.818 24.776 5.954 1.00 94.23 493 TYR A CA 1
ATOM 3272 C C . TYR A 1 459 ? -27.550 25.336 4.565 1.00 97.21 493 TYR A C 1
ATOM 3273 O O . TYR A 1 459 ? -28.469 25.441 3.744 1.00 99.62 493 TYR A O 1
ATOM 3282 N N . ILE A 1 460 ? -26.301 25.698 4.281 1.00 94.83 494 ILE A N 1
ATOM 3283 C CA . ILE A 1 460 ? -25.867 25.949 2.913 1.00 94.81 494 ILE A CA 1
ATOM 3284 C C . ILE A 1 460 ? -25.978 24.619 2.194 1.00 97.22 494 ILE A C 1
ATOM 3285 O O . ILE A 1 460 ? -24.959 23.973 1.933 1.00 110.14 494 ILE A O 1
ATOM 3290 N N . ASN A 1 461 ? -27.201 24.178 1.904 1.00 93.36 495 ASN A N 1
ATOM 3291 C CA . ASN A 1 461 ? -27.389 22.796 1.484 1.00 94.68 495 ASN A CA 1
ATOM 3292 C C . ASN A 1 461 ? -26.614 22.559 0.198 1.00 99.92 495 ASN A C 1
ATOM 3293 O O . ASN A 1 461 ? -26.959 23.099 -0.858 1.00 103.27 495 ASN A O 1
ATOM 3298 N N . ASP A 1 462 ? -25.544 21.772 0.300 1.00 104.21 496 ASP A N 1
ATOM 3299 C CA . ASP A 1 462 ? -24.515 21.700 -0.735 1.00 105.64 496 ASP A CA 1
ATOM 3300 C C . ASP A 1 462 ? -23.875 20.322 -0.664 1.00 104.68 496 ASP A C 1
ATOM 3301 O O . ASP A 1 462 ? -23.251 19.985 0.348 1.00 105.28 496 ASP A O 1
ATOM 3306 N N . LEU A 1 463 ? -24.006 19.543 -1.742 1.00 104.88 497 LEU A N 1
ATOM 3307 C CA . LEU A 1 463 ? -23.544 18.159 -1.743 1.00 105.97 497 LEU A CA 1
ATOM 3308 C C . LEU A 1 463 ? -22.066 18.028 -1.388 1.00 101.69 497 LEU A C 1
ATOM 3309 O O . LEU A 1 463 ? -21.631 16.949 -0.969 1.00 101.17 497 LEU A O 1
ATOM 3314 N N . GLU A 1 464 ? -21.282 19.093 -1.542 1.00 97.00 498 GLU A N 1
ATOM 3315 C CA . GLU A 1 464 ? -19.872 19.018 -1.190 1.00 97.43 498 GLU A CA 1
ATOM 3316 C C . GLU A 1 464 ? -19.599 19.509 0.223 1.00 100.95 498 GLU A C 1
ATOM 3317 O O . GLU A 1 464 ? -18.785 18.907 0.934 1.00 105.95 498 GLU A O 1
ATOM 3323 N N . ILE A 1 465 ? -20.260 20.592 0.642 1.00 98.62 499 ILE A N 1
ATOM 3324 C CA . ILE A 1 465 ? -20.004 21.150 1.969 1.00 94.66 499 ILE A CA 1
ATOM 3325 C C . ILE A 1 465 ? -20.338 20.117 3.040 1.00 94.32 499 ILE A C 1
ATOM 3326 O O . ILE A 1 465 ? -19.539 19.858 3.949 1.00 87.94 499 ILE A O 1
ATOM 3331 N N . ASN A 1 466 ? -21.512 19.486 2.926 1.00 94.56 500 ASN A N 1
ATOM 3332 C CA . ASN A 1 466 ? -21.907 18.409 3.824 1.00 81.19 500 ASN A CA 1
ATOM 3333 C C . ASN A 1 466 ? -20.846 17.322 3.838 1.00 87.66 500 ASN A C 1
ATOM 3334 O O . ASN A 1 466 ? -20.144 17.151 4.840 1.00 89.16 500 ASN A O 1
ATOM 3339 N N . MET A 1 467 ? -20.694 16.604 2.717 1.00 90.92 501 MET A N 1
ATOM 3340 C CA . MET A 1 467 ? -19.752 15.487 2.750 1.00 89.21 501 MET A CA 1
ATOM 3341 C C . MET A 1 467 ? -18.281 15.944 2.977 1.00 89.18 501 MET A C 1
ATOM 3342 O O . MET A 1 467 ? -17.390 15.089 2.946 1.00 87.80 501 MET A O 1
ATOM 3347 N N . LYS A 1 468 ? -18.011 17.225 3.235 1.00 87.11 502 LYS A N 1
ATOM 3348 C CA . LYS A 1 468 ? -16.740 17.649 3.812 1.00 92.91 502 LYS A CA 1
ATOM 3349 C C . LYS A 1 468 ? -16.802 17.805 5.326 1.00 97.98 502 LYS A C 1
ATOM 3350 O O . LYS A 1 468 ? -15.879 17.361 6.020 1.00 99.44 502 LYS A O 1
ATOM 3356 N N . VAL A 1 469 ? -17.866 18.424 5.858 1.00 95.47 503 VAL A N 1
ATOM 3357 C CA . VAL A 1 469 ? -18.067 18.435 7.307 1.00 86.80 503 VAL A CA 1
ATOM 3358 C C . VAL A 1 469 ? -18.325 17.019 7.807 1.00 86.60 503 VAL A C 1
ATOM 3359 O O . VAL A 1 469 ? -17.836 16.623 8.873 1.00 86.49 503 VAL A O 1
ATOM 3363 N N . ASP A 1 470 ? -19.097 16.237 7.043 1.00 81.40 504 ASP A N 1
ATOM 3364 C CA . ASP A 1 470 ? -19.246 14.810 7.311 1.00 72.55 504 ASP A CA 1
ATOM 3365 C C . ASP A 1 470 ? -17.888 14.150 7.502 1.00 86.54 504 ASP A C 1
ATOM 3366 O O . ASP A 1 470 ? -17.615 13.546 8.544 1.00 95.08 504 ASP A O 1
ATOM 3371 N N . LEU A 1 471 ? -17.019 14.263 6.492 1.00 89.99 505 LEU A N 1
ATOM 3372 C CA . LEU A 1 471 ? -15.666 13.730 6.613 1.00 89.23 505 LEU A CA 1
ATOM 3373 C C . LEU A 1 471 ? -14.947 14.335 7.811 1.00 86.76 505 LEU A C 1
ATOM 3374 O O . LEU A 1 471 ? -14.233 13.634 8.540 1.00 84.31 505 LEU A O 1
ATOM 3379 N N . LEU A 1 472 ? -15.144 15.637 8.035 1.00 83.19 506 LEU A N 1
ATOM 3380 C CA . LEU A 1 472 ? -14.446 16.351 9.099 1.00 82.29 506 LEU A CA 1
ATOM 3381 C C . LEU A 1 472 ? -14.873 15.860 10.477 1.00 82.85 506 LEU A C 1
ATOM 3382 O O . LEU A 1 472 ? -14.053 15.800 11.401 1.00 82.22 506 LEU A O 1
ATOM 3387 N N . THR A 1 473 ? -16.149 15.492 10.626 1.00 85.29 507 THR A N 1
ATOM 3388 C CA . THR A 1 473 ? -16.693 15.162 11.942 1.00 83.64 507 THR A CA 1
ATOM 3389 C C . THR A 1 473 ? -15.988 13.960 12.564 1.00 82.43 507 THR A C 1
ATOM 3390 O O . THR A 1 473 ? -15.506 14.035 13.699 1.00 85.34 507 THR A O 1
ATOM 3394 N N . PHE A 1 474 ? -15.905 12.846 11.842 1.00 80.26 508 PHE A N 1
ATOM 3395 C CA . PHE A 1 474 ? -15.386 11.611 12.420 1.00 84.62 508 PHE A CA 1
ATOM 3396 C C . PHE A 1 474 ? -13.885 11.416 12.211 1.00 85.93 508 PHE A C 1
ATOM 3397 O O . PHE A 1 474 ? -13.368 10.335 12.510 1.00 83.11 508 PHE A O 1
ATOM 3405 N N . GLU A 1 475 ? -13.175 12.436 11.733 1.00 90.98 509 GLU A N 1
ATOM 3406 C CA . GLU A 1 475 ? -11.748 12.339 11.451 1.00 87.73 509 GLU A CA 1
ATOM 3407 C C . GLU A 1 475 ? -10.904 13.225 12.353 1.00 87.54 509 GLU A C 1
ATOM 3408 O O . GLU A 1 475 ? -9.944 12.745 12.962 1.00 92.40 509 GLU A O 1
ATOM 3414 N N . LYS A 1 476 ? -11.226 14.516 12.443 1.00 91.50 510 LYS A N 1
ATOM 3415 C CA . LYS A 1 476 ? -10.553 15.442 13.350 1.00 95.89 510 LYS A CA 1
ATOM 3416 C C . LYS A 1 476 ? -11.355 15.689 14.625 1.00 97.90 510 LYS A C 1
ATOM 3417 O O . LYS A 1 476 ? -10.801 15.645 15.731 1.00 92.08 510 LYS A O 1
ATOM 3423 N N . PHE A 1 477 ? -12.657 15.947 14.480 1.00 90.69 511 PHE A N 1
ATOM 3424 C CA . PHE A 1 477 ? -13.542 16.298 15.583 1.00 83.28 511 PHE A CA 1
ATOM 3425 C C . PHE A 1 477 ? -13.700 15.144 16.567 1.00 89.50 511 PHE A C 1
ATOM 3426 O O . PHE A 1 477 ? -12.994 15.084 17.580 1.00 92.45 511 PHE A O 1
ATOM 3434 N N . LEU A 1 478 ? -14.637 14.231 16.272 1.00 89.30 512 LEU A N 1
ATOM 3435 C CA . LEU A 1 478 ? -14.909 13.024 17.051 1.00 88.71 512 LEU A CA 1
ATOM 3436 C C . LEU A 1 478 ? -14.316 11.819 16.330 1.00 92.68 512 LEU A C 1
ATOM 3437 O O . LEU A 1 478 ? -15.044 11.086 15.649 1.00 95.11 512 LEU A O 1
ATOM 3442 N N . PRO A 1 479 ? -13.016 11.568 16.467 1.00 92.79 513 PRO A N 1
ATOM 3443 C CA . PRO A 1 479 ? -12.354 10.585 15.605 1.00 98.17 513 PRO A CA 1
ATOM 3444 C C . PRO A 1 479 ? -12.695 9.152 15.979 1.00 106.25 513 PRO A C 1
ATOM 3445 O O . PRO A 1 479 ? -12.896 8.817 17.148 1.00 107.59 513 PRO A O 1
ATOM 3449 N N . LEU A 1 480 ? -12.753 8.299 14.952 1.00 104.02 514 LEU A N 1
ATOM 3450 C CA . LEU A 1 480 ? -13.017 6.882 15.181 1.00 100.58 514 LEU A CA 1
ATOM 3451 C C . LEU A 1 480 ? -11.968 6.276 16.105 1.00 109.52 514 LEU A C 1
ATOM 3452 O O . LEU A 1 480 ? -12.299 5.595 17.084 1.00 103.97 514 LEU A O 1
ATOM 3457 N N . GLY A 1 481 ? -10.694 6.543 15.824 1.00 117.08 515 GLY A N 1
ATOM 3458 C CA . GLY A 1 481 ? -9.596 5.911 16.528 1.00 122.68 515 GLY A CA 1
ATOM 3459 C C . GLY A 1 481 ? -9.388 6.324 17.973 1.00 127.84 515 GLY A C 1
ATOM 3460 O O . GLY A 1 481 ? -8.242 6.470 18.413 1.00 135.47 515 GLY A O 1
ATOM 3461 N N . LEU A 1 482 ? -10.472 6.528 18.723 1.00 115.70 516 LEU A N 1
ATOM 3462 C CA . LEU A 1 482 ? -10.397 6.657 20.173 1.00 110.34 516 LEU A CA 1
ATOM 3463 C C . LEU A 1 482 ? -11.433 5.727 20.795 1.00 108.52 516 LEU A C 1
ATOM 3464 O O . LEU A 1 482 ? -12.179 5.035 20.093 1.00 109.66 516 LEU A O 1
ATOM 3469 N N . SER A 1 483 ? -11.477 5.717 22.124 1.00 108.76 517 SER A N 1
ATOM 3470 C CA . SER A 1 483 ? -12.124 4.663 22.887 1.00 115.53 517 SER A CA 1
ATOM 3471 C C . SER A 1 483 ? -13.559 5.033 23.267 1.00 111.40 517 SER A C 1
ATOM 3472 O O . SER A 1 483 ? -14.101 6.062 22.850 1.00 112.41 517 SER A O 1
ATOM 3475 N N . ASN A 1 484 ? -14.185 4.171 24.075 1.00 104.90 518 ASN A N 1
ATOM 3476 C CA . ASN A 1 484 ? -15.569 4.384 24.483 1.00 103.26 518 ASN A CA 1
ATOM 3477 C C . ASN A 1 484 ? -15.699 5.532 25.473 1.00 106.30 518 ASN A C 1
ATOM 3478 O O . ASN A 1 484 ? -16.745 6.188 25.521 1.00 108.82 518 ASN A O 1
ATOM 3483 N N . GLU A 1 485 ? -14.666 5.785 26.275 1.00 110.65 519 GLU A N 1
ATOM 3484 C CA . GLU A 1 485 ? -14.710 6.937 27.167 1.00 114.07 519 GLU A CA 1
ATOM 3485 C C . GLU A 1 485 ? -14.272 8.209 26.450 1.00 114.91 519 GLU A C 1
ATOM 3486 O O . GLU A 1 485 ? -14.823 9.288 26.703 1.00 113.45 519 GLU A O 1
ATOM 3492 N N . GLU A 1 486 ? -13.292 8.096 25.547 1.00 120.53 520 GLU A N 1
ATOM 3493 C CA . GLU A 1 486 ? -12.791 9.253 24.811 1.00 121.17 520 GLU A CA 1
ATOM 3494 C C . GLU A 1 486 ? -13.803 9.781 23.803 1.00 111.72 520 GLU A C 1
ATOM 3495 O O . GLU A 1 486 ? -13.715 10.949 23.408 1.00 111.26 520 GLU A O 1
ATOM 3501 N N . PHE A 1 487 ? -14.751 8.947 23.376 1.00 104.97 521 PHE A N 1
ATOM 3502 C CA . PHE A 1 487 ? -15.793 9.382 22.456 1.00 97.65 521 PHE A CA 1
ATOM 3503 C C . PHE A 1 487 ? -16.976 10.015 23.176 1.00 103.29 521 PHE A C 1
ATOM 3504 O O . PHE A 1 487 ? -17.683 10.835 22.579 1.00 100.26 521 PHE A O 1
ATOM 3512 N N . VAL A 1 488 ? -17.197 9.658 24.446 1.00 111.08 522 VAL A N 1
ATOM 3513 C CA . VAL A 1 488 ? -18.266 10.265 25.238 1.00 105.03 522 VAL A CA 1
ATOM 3514 C C . VAL A 1 488 ? -17.809 11.588 25.850 1.00 103.82 522 VAL A C 1
ATOM 3515 O O . VAL A 1 488 ? -18.621 12.497 26.060 1.00 98.63 522 VAL A O 1
ATOM 3519 N N . GLN A 1 489 ? -16.518 11.729 26.141 1.00 105.19 523 GLN A N 1
ATOM 3520 C CA . GLN A 1 489 ? -16.020 12.997 26.650 1.00 105.05 523 GLN A CA 1
ATOM 3521 C C . GLN A 1 489 ? -15.775 14.011 25.540 1.00 106.46 523 GLN A C 1
ATOM 3522 O O . GLN A 1 489 ? -15.611 15.199 25.836 1.00 103.64 523 GLN A O 1
ATOM 3528 N N . ARG A 1 490 ? -15.745 13.565 24.280 1.00 104.39 524 ARG A N 1
ATOM 3529 C CA . ARG A 1 490 ? -15.645 14.468 23.135 1.00 96.93 524 ARG A CA 1
ATOM 3530 C C . ARG A 1 490 ? -16.994 15.098 22.820 1.00 93.65 524 ARG A C 1
ATOM 3531 O O . ARG A 1 490 ? -17.148 16.324 22.854 1.00 93.18 524 ARG A O 1
ATOM 3539 N N . LEU A 1 491 ? -17.977 14.252 22.496 1.00 89.18 525 LEU A N 1
ATOM 3540 C CA . LEU A 1 491 ? -19.326 14.697 22.173 1.00 84.85 525 LEU A CA 1
ATOM 3541 C C . LEU A 1 491 ? -19.881 15.651 23.230 1.00 96.95 525 LEU A C 1
ATOM 3542 O O . LEU A 1 491 ? -20.676 16.540 22.906 1.00 96.34 525 LEU A O 1
ATOM 3547 N N . LEU A 1 492 ? -19.451 15.503 24.490 1.00 109.22 526 LEU A N 1
ATOM 3548 C CA . LEU A 1 492 ? -20.002 16.293 25.589 1.00 103.98 526 LEU A CA 1
ATOM 3549 C C . LEU A 1 492 ? -19.327 17.654 25.736 1.00 106.28 526 LEU A C 1
ATOM 3550 O O . LEU A 1 492 ? -19.965 18.603 26.209 1.00 107.74 526 LEU A O 1
ATOM 3555 N N . THR A 1 493 ? -18.048 17.777 25.367 1.00 104.17 527 THR A N 1
ATOM 3556 C CA . THR A 1 493 ? -17.448 19.099 25.236 1.00 102.02 527 THR A CA 1
ATOM 3557 C C . THR A 1 493 ? -17.672 19.691 23.856 1.00 95.39 527 THR A C 1
ATOM 3558 O O . THR A 1 493 ? -17.655 20.918 23.711 1.00 103.00 527 THR A O 1
ATOM 3562 N N . LEU A 1 494 ? -17.885 18.848 22.845 1.00 89.52 528 LEU A N 1
ATOM 3563 C CA . LEU A 1 494 ? -18.293 19.351 21.540 1.00 96.47 528 LEU A CA 1
ATOM 3564 C C . LEU A 1 494 ? -19.659 20.016 21.634 1.00 102.16 528 LEU A C 1
ATOM 3565 O O . LEU A 1 494 ? -19.811 21.210 21.345 1.00 106.20 528 LEU A O 1
ATOM 3570 N N . LEU A 1 495 ? -20.670 19.252 22.061 1.00 100.40 529 LEU A N 1
ATOM 3571 C CA . LEU A 1 495 ? -22.034 19.752 22.185 1.00 99.27 529 LEU A CA 1
ATOM 3572 C C . LEU A 1 495 ? -22.187 20.786 23.290 1.00 104.55 529 LEU A C 1
ATOM 3573 O O . LEU A 1 495 ? -23.308 21.253 23.520 1.00 108.96 529 LEU A O 1
ATOM 3578 N N . GLN A 1 496 ? -21.105 21.148 23.982 1.00 104.84 530 GLN A N 1
ATOM 3579 C CA . GLN A 1 496 ? -21.178 22.259 24.921 1.00 111.82 530 GLN A CA 1
ATOM 3580 C C . GLN A 1 496 ? -21.098 23.593 24.189 1.00 109.84 530 GLN A C 1
ATOM 3581 O O . GLN A 1 496 ? -21.790 24.550 24.558 1.00 109.23 530 GLN A O 1
ATOM 3587 N N . GLY A 1 497 ? -20.280 23.661 23.139 1.00 104.77 531 GLY A N 1
ATOM 3588 C CA . GLY A 1 497 ? -20.137 24.843 22.317 1.00 110.37 531 GLY A CA 1
ATOM 3589 C C . GLY A 1 497 ? -21.234 25.082 21.303 1.00 106.64 531 GLY A C 1
ATOM 3590 O O . GLY A 1 497 ? -21.201 26.099 20.605 1.00 104.63 531 GLY A O 1
ATOM 3591 N N . PHE A 1 498 ? -22.218 24.193 21.214 1.00 104.07 532 PHE A N 1
ATOM 3592 C CA . PHE A 1 498 ? -23.254 24.306 20.196 1.00 107.35 532 PHE A CA 1
ATOM 3593 C C . PHE A 1 498 ? -24.314 25.340 20.564 1.00 111.20 532 PHE A C 1
ATOM 3594 O O . PHE A 1 498 ? -24.695 25.482 21.731 1.00 110.73 532 PHE A O 1
ATOM 3602 N N . ASN A 1 499 ? -24.787 26.061 19.546 1.00 111.27 533 ASN A N 1
ATOM 3603 C CA . ASN A 1 499 ? -25.952 26.927 19.632 1.00 103.56 533 ASN A CA 1
ATOM 3604 C C . ASN A 1 499 ? -27.208 26.106 19.348 1.00 99.55 533 ASN A C 1
ATOM 3605 O O . ASN A 1 499 ? -27.147 24.896 19.128 1.00 102.32 533 ASN A O 1
ATOM 3610 N N . GLU A 1 500 ? -28.367 26.764 19.331 1.00 100.34 534 GLU A N 1
ATOM 3611 C CA . GLU A 1 500 ? -29.603 26.006 19.171 1.00 103.40 534 GLU A CA 1
ATOM 3612 C C . GLU A 1 500 ? -29.908 25.673 17.715 1.00 105.91 534 GLU A C 1
ATOM 3613 O O . GLU A 1 500 ? -30.545 24.648 17.446 1.00 112.70 534 GLU A O 1
ATOM 3619 N N . LYS A 1 501 ? -29.471 26.498 16.763 1.00 108.01 535 LYS A N 1
ATOM 3620 C CA . LYS A 1 501 ? -29.672 26.150 15.361 1.00 102.30 535 LYS A CA 1
ATOM 3621 C C . LYS A 1 501 ? -28.632 25.162 14.844 1.00 98.22 535 LYS A C 1
ATOM 3622 O O . LYS A 1 501 ? -28.716 24.752 13.683 1.00 98.07 535 LYS A O 1
ATOM 3628 N N . ALA A 1 502 ? -27.656 24.781 15.668 1.00 98.67 536 ALA A N 1
ATOM 3629 C CA . ALA A 1 502 ? -26.711 23.724 15.331 1.00 96.79 536 ALA A CA 1
ATOM 3630 C C . ALA A 1 502 ? -27.110 22.371 15.906 1.00 94.27 536 ALA A C 1
ATOM 3631 O O . ALA A 1 502 ? -26.754 21.333 15.335 1.00 84.12 536 ALA A O 1
ATOM 3633 N N . PHE A 1 503 ? -27.829 22.364 17.030 1.00 98.72 537 PHE A N 1
ATOM 3634 C CA . PHE A 1 503 ? -28.415 21.127 17.530 1.00 96.91 537 PHE A CA 1
ATOM 3635 C C . PHE A 1 503 ? -29.417 20.564 16.539 1.00 96.03 537 PHE A C 1
ATOM 3636 O O . PHE A 1 503 ? -29.474 19.348 16.322 1.00 99.89 537 PHE A O 1
ATOM 3644 N N . SER A 1 504 ? -30.218 21.437 15.927 1.00 88.88 538 SER A N 1
ATOM 3645 C CA . SER A 1 504 ? -31.255 21.000 15.005 1.00 99.73 538 SER A CA 1
ATOM 3646 C C . SER A 1 504 ? -30.694 20.437 13.700 1.00 103.41 538 SER A C 1
ATOM 3647 O O . SER A 1 504 ? -31.445 19.811 12.943 1.00 108.24 538 SER A O 1
ATOM 3650 N N . SER A 1 505 ? -29.405 20.639 13.418 1.00 99.55 539 SER A N 1
ATOM 3651 C CA . SER A 1 505 ? -28.728 19.895 12.361 1.00 96.67 539 SER A CA 1
ATOM 3652 C C . SER A 1 505 ? -28.131 18.599 12.890 1.00 97.06 539 SER A C 1
ATOM 3653 O O . SER A 1 505 ? -28.176 17.565 12.210 1.00 89.19 539 SER A O 1
ATOM 3656 N N . PHE A 1 506 ? -27.573 18.656 14.106 1.00 100.56 540 PHE A N 1
ATOM 3657 C CA . PHE A 1 506 ? -26.953 17.496 14.739 1.00 94.47 540 PHE A CA 1
ATOM 3658 C C . PHE A 1 506 ? -27.969 16.405 15.050 1.00 94.38 540 PHE A C 1
ATOM 3659 O O . PHE A 1 506 ? -27.622 15.218 15.065 1.00 87.96 540 PHE A O 1
ATOM 3667 N N . TYR A 1 507 ? -29.213 16.785 15.331 1.00 95.10 541 TYR A N 1
ATOM 3668 C CA . TYR A 1 507 ? -30.273 15.795 15.436 1.00 87.95 541 TYR A CA 1
ATOM 3669 C C . TYR A 1 507 ? -30.777 15.374 14.064 1.00 94.15 541 TYR A C 1
ATOM 3670 O O . TYR A 1 507 ? -31.202 14.227 13.894 1.00 96.52 541 TYR A O 1
ATOM 3679 N N . ALA A 1 508 ? -30.721 16.276 13.077 1.00 97.03 542 ALA A N 1
ATOM 3680 C CA . ALA A 1 508 ? -30.977 15.881 11.696 1.00 96.67 542 ALA A CA 1
ATOM 3681 C C . ALA A 1 508 ? -29.887 14.955 11.180 1.00 90.02 542 ALA A C 1
ATOM 3682 O O . ALA A 1 508 ? -30.155 14.093 10.334 1.00 86.59 542 ALA A O 1
ATOM 3684 N N . PHE A 1 509 ? -28.660 15.125 11.687 1.00 90.43 543 PHE A N 1
ATOM 3685 C CA . PHE A 1 509 ? -27.541 14.261 11.319 1.00 89.67 543 PHE A CA 1
ATOM 3686 C C . PHE A 1 509 ? -27.783 12.832 11.795 1.00 90.43 543 PHE A C 1
ATOM 3687 O O . PHE A 1 509 ? -27.474 11.869 11.080 1.00 76.47 543 PHE A O 1
ATOM 3695 N N . ASN A 1 510 ? -28.330 12.680 13.010 1.00 101.21 544 ASN A N 1
ATOM 3696 C CA . ASN A 1 510 ? -28.636 11.356 13.548 1.00 96.33 544 ASN A CA 1
ATOM 3697 C C . ASN A 1 510 ? -29.843 10.740 12.850 1.00 96.31 544 ASN A C 1
ATOM 3698 O O . ASN A 1 510 ? -29.903 9.519 12.668 1.00 96.53 544 ASN A O 1
ATOM 3703 N N . ARG A 1 511 ? -30.817 11.566 12.454 1.00 101.95 545 ARG A N 1
ATOM 3704 C CA . ARG A 1 511 ? -31.971 11.049 11.723 1.00 105.32 545 ARG A CA 1
ATOM 3705 C C . ARG A 1 511 ? -31.572 10.518 10.351 1.00 101.50 545 ARG A C 1
ATOM 3706 O O . ARG A 1 511 ? -32.054 9.462 9.925 1.00 106.96 545 ARG A O 1
ATOM 3714 N N . ARG A 1 512 ? -30.683 11.220 9.644 1.00 99.99 546 ARG A N 1
ATOM 3715 C CA . ARG A 1 512 ? -30.195 10.671 8.384 1.00 102.90 546 ARG A CA 1
ATOM 3716 C C . ARG A 1 512 ? -29.181 9.552 8.599 1.00 104.41 546 ARG A C 1
ATOM 3717 O O . ARG A 1 512 ? -28.929 8.780 7.667 1.00 105.24 546 ARG A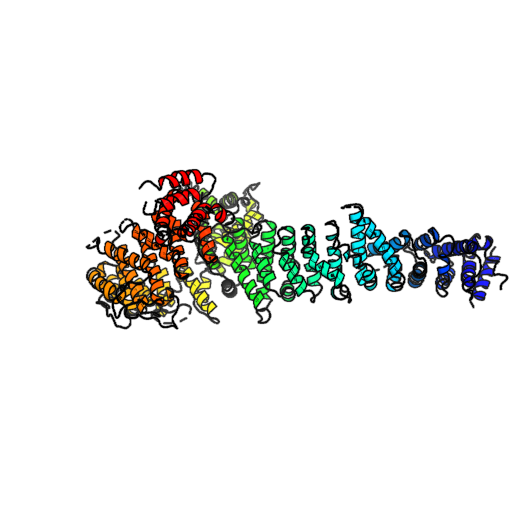 O 1
ATOM 3725 N N . GLN A 1 513 ? -28.595 9.444 9.797 1.00 102.38 547 GLN A N 1
ATOM 3726 C CA . GLN A 1 513 ? -27.765 8.285 10.116 1.00 101.20 547 GLN A CA 1
ATOM 3727 C C . GLN A 1 513 ? -28.601 7.015 10.091 1.00 102.35 547 GLN A C 1
ATOM 3728 O O . GLN A 1 513 ? -28.280 6.051 9.387 1.00 102.16 547 GLN A O 1
ATOM 3734 N N . ASP A 1 514 ? -29.687 7.008 10.869 1.00 103.66 548 ASP A N 1
ATOM 3735 C CA . ASP A 1 514 ? -30.554 5.842 10.964 1.00 103.32 548 ASP A CA 1
ATOM 3736 C C . ASP A 1 514 ? -31.260 5.548 9.644 1.00 111.07 548 ASP A C 1
ATOM 3737 O O . ASP A 1 514 ? -31.549 4.382 9.347 1.00 114.83 548 ASP A O 1
ATOM 3742 N N . GLN A 1 515 ? -31.532 6.574 8.832 1.00 109.19 549 GLN A N 1
ATOM 3743 C CA . GLN A 1 515 ? -32.178 6.342 7.541 1.00 107.02 549 GLN A CA 1
ATOM 3744 C C . GLN A 1 515 ? -31.207 5.711 6.551 1.00 103.26 549 GLN A C 1
ATOM 3745 O O . GLN A 1 515 ? -31.480 4.641 5.993 1.00 99.34 549 GLN A O 1
ATOM 3751 N N . MET A 1 516 ? -30.071 6.372 6.311 1.00 105.53 550 MET A N 1
ATOM 3752 C CA . MET A 1 516 ? -28.956 5.778 5.580 1.00 110.98 550 MET A CA 1
ATOM 3753 C C . MET A 1 516 ? -28.656 4.378 6.109 1.00 113.12 550 MET A C 1
ATOM 3754 O O . MET A 1 516 ? -28.370 3.461 5.330 1.00 111.01 550 MET A O 1
ATOM 3759 N N . SER A 1 517 ? -28.719 4.211 7.435 1.00 109.83 551 SER A N 1
ATOM 3760 C CA . SER A 1 517 ? -28.509 2.902 8.046 1.00 98.14 551 SER A CA 1
ATOM 3761 C C . SER A 1 517 ? -29.360 1.836 7.370 1.00 98.36 551 SER A C 1
ATOM 3762 O O . SER A 1 517 ? -28.855 0.781 6.974 1.00 100.86 551 SER A O 1
ATOM 3765 N N . THR A 1 518 ? -30.655 2.109 7.204 1.00 99.75 552 THR A N 1
ATOM 3766 C CA . THR A 1 518 ? -31.535 1.158 6.536 1.00 105.18 552 THR A CA 1
ATOM 3767 C C . THR A 1 518 ? -31.426 1.240 5.017 1.00 106.42 552 THR A C 1
ATOM 3768 O O . THR A 1 518 ? -31.764 0.267 4.332 1.00 107.13 552 THR A O 1
ATOM 3772 N N . VAL A 1 519 ? -30.943 2.362 4.475 1.00 105.06 553 VAL A N 1
ATOM 3773 C CA . VAL A 1 519 ? -30.728 2.452 3.032 1.00 101.77 553 VAL A CA 1
ATOM 3774 C C . VAL A 1 519 ? -29.546 1.587 2.612 1.00 104.07 553 VAL A C 1
ATOM 3775 O O . VAL A 1 519 ? -29.608 0.882 1.595 1.00 106.38 553 VAL A O 1
ATOM 3779 N N . LEU A 1 520 ? -28.448 1.631 3.378 1.00 104.18 554 LEU A N 1
ATOM 3780 C CA . LEU A 1 520 ? -27.314 0.746 3.113 1.00 96.77 554 LEU A CA 1
ATOM 3781 C C . LEU A 1 520 ? -27.700 -0.714 3.303 1.00 97.82 554 LEU A C 1
ATOM 3782 O O . LEU A 1 520 ? -27.333 -1.574 2.494 1.00 94.52 554 LEU A O 1
ATOM 3787 N N . TRP A 1 521 ? -28.433 -1.017 4.377 1.00 100.42 555 TRP A N 1
ATOM 3788 C CA . TRP A 1 521 ? -28.943 -2.370 4.556 1.00 100.21 555 TRP A CA 1
ATOM 3789 C C . TRP A 1 521 ? -29.762 -2.811 3.349 1.00 105.04 555 TRP A C 1
ATOM 3790 O O . TRP A 1 521 ? -29.503 -3.865 2.756 1.00 104.61 555 TRP A O 1
ATOM 3801 N N . LYS A 1 522 ? -30.763 -2.007 2.974 1.00 108.08 556 LYS A N 1
ATOM 3802 C CA . LYS A 1 522 ? -31.560 -2.310 1.788 1.00 106.36 556 LYS A CA 1
ATOM 3803 C C . LYS A 1 522 ? -30.679 -2.477 0.559 1.00 107.87 556 LYS A C 1
ATOM 3804 O O . LYS A 1 522 ? -31.013 -3.249 -0.347 1.00 111.68 556 LYS A O 1
ATOM 3810 N N . PHE A 1 523 ? -29.542 -1.776 0.519 1.00 107.29 557 PHE A N 1
ATOM 3811 C CA . PHE A 1 523 ? -28.624 -1.894 -0.609 1.00 106.28 557 PHE A CA 1
ATOM 3812 C C . PHE A 1 523 ? -27.731 -3.127 -0.494 1.00 110.95 557 PHE A C 1
ATOM 3813 O O . PHE A 1 523 ? -27.480 -3.802 -1.500 1.00 112.17 557 PHE A O 1
ATOM 3821 N N . ILE A 1 524 ? -27.232 -3.434 0.710 1.00 110.38 558 ILE A N 1
ATOM 3822 C CA . ILE A 1 524 ? -26.580 -4.723 0.936 1.00 102.73 558 ILE A CA 1
ATOM 3823 C C . ILE A 1 524 ? -27.595 -5.848 0.782 1.00 105.63 558 ILE A C 1
ATOM 3824 O O . ILE A 1 524 ? -27.221 -6.994 0.511 1.00 107.31 558 ILE A O 1
ATOM 3829 N N . GLU A 1 525 ? -28.887 -5.533 0.917 1.00 108.46 559 GLU A N 1
ATOM 3830 C CA . GLU A 1 525 ? -29.942 -6.499 0.632 1.00 108.94 559 GLU A CA 1
ATOM 3831 C C . GLU A 1 525 ? -30.146 -6.669 -0.874 1.00 116.08 559 GLU A C 1
ATOM 3832 O O . GLU A 1 525 ? -30.233 -7.798 -1.371 1.00 118.52 559 GLU A O 1
ATOM 3838 N N . PHE A 1 526 ? -30.223 -5.558 -1.619 1.00 116.66 560 PHE A N 1
ATOM 3839 C CA . PHE A 1 526 ? -30.330 -5.648 -3.075 1.00 111.07 560 PHE A CA 1
ATOM 3840 C C . PHE A 1 526 ? -29.083 -6.276 -3.681 1.00 109.76 560 PHE A C 1
ATOM 3841 O O . PHE A 1 526 ? -29.170 -7.025 -4.661 1.00 111.41 560 PHE A O 1
ATOM 3849 N N . CYS A 1 527 ? -27.915 -5.980 -3.106 1.00 104.16 561 CYS A N 1
ATOM 3850 C CA . CYS A 1 527 ? -26.651 -6.397 -3.703 1.00 112.92 561 CYS A CA 1
ATOM 3851 C C . CYS A 1 527 ? -26.596 -7.905 -3.916 1.00 122.85 561 CYS A C 1
ATOM 3852 O O . CYS A 1 527 ? -26.155 -8.374 -4.972 1.00 130.29 561 CYS A O 1
ATOM 3855 N N . GLU A 1 528 ? -27.033 -8.678 -2.928 1.00 119.24 562 GLU A N 1
ATOM 3856 C CA . GLU A 1 528 ? -26.971 -10.129 -3.015 1.00 118.82 562 GLU A CA 1
ATOM 3857 C C . GLU A 1 528 ? -28.213 -10.740 -3.648 1.00 120.80 562 GLU A C 1
ATOM 3858 O O . GLU A 1 528 ? -28.244 -11.956 -3.860 1.00 129.02 562 GLU A O 1
ATOM 3864 N N . GLU A 1 529 ? -29.228 -9.931 -3.958 1.00 122.95 563 GLU A N 1
ATOM 3865 C CA . GLU A 1 529 ? -30.401 -10.448 -4.655 1.00 133.17 563 GLU A CA 1
ATOM 3866 C C . GLU A 1 529 ? -30.184 -10.481 -6.164 1.00 137.75 563 GLU A C 1
ATOM 3867 O O . GLU A 1 529 ? -30.599 -11.436 -6.829 1.00 138.92 563 GLU A O 1
ATOM 3873 N N . THR A 1 530 ? -29.546 -9.450 -6.721 1.00 134.28 564 THR A N 1
ATOM 3874 C CA . THR A 1 530 ? -29.237 -9.455 -8.147 1.00 129.63 564 THR A CA 1
ATOM 3875 C C . THR A 1 530 ? -28.276 -10.590 -8.481 1.00 137.45 564 THR A C 1
ATOM 3876 O O . THR A 1 530 ? -28.566 -11.438 -9.333 1.00 149.14 564 THR A O 1
ATOM 3880 N N . ASN A 1 531 ? -27.126 -10.628 -7.802 1.00 139.62 565 ASN A N 1
ATOM 3881 C CA . ASN A 1 531 ? -26.190 -11.745 -7.907 1.00 144.05 565 ASN A CA 1
ATOM 3882 C C . ASN A 1 531 ? -26.758 -12.994 -7.242 1.00 148.59 565 ASN A C 1
ATOM 3883 O O . ASN A 1 531 ? -26.291 -13.393 -6.169 1.00 148.69 565 ASN A O 1
ATOM 3888 N N . SER A 1 532 ? -27.759 -13.618 -7.859 1.00 147.28 566 SER A N 1
ATOM 3889 C CA . SER A 1 532 ? -28.370 -14.802 -7.275 1.00 147.60 566 SER A CA 1
ATOM 3890 C C . SER A 1 532 ? -28.952 -15.676 -8.375 1.00 155.99 566 SER A C 1
ATOM 3891 O O . SER A 1 532 ? -29.360 -15.186 -9.433 1.00 146.73 566 SER A O 1
ATOM 3894 N N . GLN A 1 533 ? -28.977 -16.981 -8.105 1.00 167.48 567 GLN A N 1
ATOM 3895 C CA . GLN A 1 533 ? -29.594 -17.976 -8.971 1.00 168.75 567 GLN A CA 1
ATOM 3896 C C . GLN A 1 533 ? -31.075 -18.181 -8.671 1.00 170.76 567 GLN A C 1
ATOM 3897 O O . GLN A 1 533 ? -31.721 -18.992 -9.342 1.00 174.99 567 GLN A O 1
ATOM 3903 N N . SER A 1 534 ? -31.617 -17.467 -7.685 1.00 172.62 568 SER A N 1
ATOM 3904 C CA . SER A 1 534 ? -33.026 -17.580 -7.339 1.00 168.27 568 SER A CA 1
ATOM 3905 C C . SER A 1 534 ? -33.901 -17.144 -8.517 1.00 167.58 568 SER A C 1
ATOM 3906 O O . SER A 1 534 ? -33.475 -16.342 -9.355 1.00 163.48 568 SER A O 1
ATOM 3909 N N . PRO A 1 535 ? -35.122 -17.683 -8.627 1.00 165.33 569 PRO A N 1
ATOM 3910 C CA . PRO A 1 535 ? -36.022 -17.203 -9.690 1.00 163.98 569 PRO A CA 1
ATOM 3911 C C . PRO A 1 535 ? -36.457 -15.763 -9.486 1.00 166.04 569 PRO A C 1
ATOM 3912 O O . PRO A 1 535 ? -36.575 -15.013 -10.464 1.00 164.61 569 PRO A O 1
ATOM 3916 N N . ALA A 1 536 ? -36.700 -15.350 -8.242 1.00 163.48 570 ALA A N 1
ATOM 3917 C CA . ALA A 1 536 ? -37.066 -13.972 -7.942 1.00 161.57 570 ALA A CA 1
ATOM 3918 C C . ALA A 1 536 ? -35.874 -13.019 -7.981 1.00 158.58 570 ALA A C 1
ATOM 3919 O O . ALA A 1 536 ? -36.002 -11.870 -7.548 1.00 151.93 570 ALA A O 1
ATOM 3921 N N . ALA A 1 537 ? -34.726 -13.471 -8.486 1.00 156.50 571 ALA A N 1
ATOM 3922 C CA . ALA A 1 537 ? -33.515 -12.667 -8.532 1.00 150.95 571 ALA A CA 1
ATOM 3923 C C . ALA A 1 537 ? -33.336 -11.923 -9.847 1.00 149.33 571 ALA A C 1
ATOM 3924 O O . ALA A 1 537 ? -32.430 -11.088 -9.946 1.00 144.41 571 ALA A O 1
ATOM 3926 N N . SER A 1 538 ? -34.164 -12.206 -10.853 1.00 150.38 572 SER A N 1
ATOM 3927 C CA . SER A 1 538 ? -34.027 -11.568 -12.157 1.00 150.08 572 SER A CA 1
ATOM 3928 C C . SER A 1 538 ? -34.863 -10.300 -12.291 1.00 147.11 572 SER A C 1
ATOM 3929 O O . SER A 1 538 ? -34.456 -9.375 -13.005 1.00 141.00 572 SER A O 1
ATOM 3932 N N . LEU A 1 539 ? -36.022 -10.233 -11.634 1.00 148.99 573 LEU A N 1
ATOM 3933 C CA . LEU A 1 539 ? -36.834 -9.023 -11.600 1.00 146.18 573 LEU A CA 1
ATOM 3934 C C . LEU A 1 539 ? -36.623 -8.217 -10.326 1.00 142.49 573 LEU A C 1
ATOM 3935 O O . LEU A 1 539 ? -37.354 -7.251 -10.084 1.00 143.11 573 LEU A O 1
ATOM 3940 N N . SER A 1 540 ? -35.643 -8.595 -9.508 1.00 140.01 574 SER A N 1
ATOM 3941 C CA . SER A 1 540 ? -35.274 -7.856 -8.304 1.00 136.85 574 SER A CA 1
ATOM 3942 C C . SER A 1 540 ? -34.004 -7.041 -8.508 1.00 132.40 574 SER A C 1
ATOM 3943 O O . SER A 1 540 ? -33.124 -7.027 -7.642 1.00 130.54 574 SER A O 1
ATOM 3946 N N . ASP A 1 541 ? -33.876 -6.351 -9.642 1.00 133.48 575 ASP A N 1
ATOM 3947 C CA . ASP A 1 541 ? -32.658 -5.591 -9.908 1.00 134.47 575 ASP A CA 1
ATOM 3948 C C . ASP A 1 541 ? -32.938 -4.146 -10.313 1.00 135.04 575 ASP A C 1
ATOM 3949 O O . ASP A 1 541 ? -32.149 -3.255 -9.982 1.00 138.59 575 ASP A O 1
ATOM 3954 N N . THR A 1 542 ? -34.041 -3.881 -11.021 1.00 135.84 576 THR A N 1
ATOM 3955 C CA . THR A 1 542 ? -34.440 -2.487 -11.206 1.00 134.40 576 THR A CA 1
ATOM 3956 C C . THR A 1 542 ? -34.753 -1.827 -9.868 1.00 133.42 576 THR A C 1
ATOM 3957 O O . THR A 1 542 ? -34.727 -0.594 -9.768 1.00 135.81 576 THR A O 1
ATOM 3961 N N . LYS A 1 543 ? -35.035 -2.626 -8.835 1.00 127.43 577 LYS A N 1
ATOM 3962 C CA . LYS A 1 543 ? -35.013 -2.112 -7.472 1.00 123.80 577 LYS A CA 1
ATOM 3963 C C . LYS A 1 543 ? -33.645 -1.524 -7.131 1.00 127.90 577 LYS A C 1
ATOM 3964 O O . LYS A 1 543 ? -33.557 -0.475 -6.483 1.00 131.83 577 LYS A O 1
ATOM 3970 N N . LEU A 1 544 ? -32.564 -2.180 -7.573 1.00 125.00 578 LEU A N 1
ATOM 3971 C CA . LEU A 1 544 ? -31.222 -1.691 -7.262 1.00 118.20 578 LEU A CA 1
ATOM 3972 C C . LEU A 1 544 ? -30.855 -0.463 -8.090 1.00 120.71 578 LEU A C 1
ATOM 3973 O O . LEU A 1 544 ? -30.104 0.395 -7.612 1.00 124.75 578 LEU A O 1
ATOM 3978 N N . ILE A 1 545 ? -31.359 -0.361 -9.324 1.00 124.38 579 ILE A N 1
ATOM 3979 C CA . ILE A 1 545 ? -31.071 0.809 -10.156 1.00 125.85 579 ILE A CA 1
ATOM 3980 C C . ILE A 1 545 ? -31.638 2.076 -9.529 1.00 126.83 579 ILE A C 1
ATOM 3981 O O . ILE A 1 545 ? -31.043 3.157 -9.640 1.00 130.77 579 ILE A O 1
ATOM 3986 N N . LYS A 1 546 ? -32.774 1.969 -8.844 1.00 124.46 580 LYS A N 1
ATOM 3987 C CA . LYS A 1 546 ? -33.346 3.119 -8.157 1.00 132.27 580 LYS A CA 1
ATOM 3988 C C . LYS A 1 546 ? -32.743 3.367 -6.776 1.00 129.90 580 LYS A C 1
ATOM 3989 O O . LYS A 1 546 ? -32.758 4.514 -6.317 1.00 134.04 580 LYS A O 1
ATOM 3995 N N . THR A 1 547 ? -32.203 2.339 -6.106 1.00 124.21 581 THR A N 1
ATOM 3996 C CA . THR A 1 547 ? -31.597 2.546 -4.793 1.00 119.87 581 THR A CA 1
ATOM 3997 C C . THR A 1 547 ? -30.184 3.109 -4.875 1.00 117.89 581 THR A C 1
ATOM 3998 O O . THR A 1 547 ? -29.681 3.619 -3.869 1.00 118.79 581 THR A O 1
ATOM 4002 N N . VAL A 1 548 ? -29.531 3.015 -6.031 1.00 116.87 582 VAL A N 1
ATOM 4003 C CA . VAL A 1 548 ? -28.182 3.548 -6.188 1.00 115.17 582 VAL A CA 1
ATOM 4004 C C . VAL A 1 548 ? -28.220 4.995 -6.657 1.00 117.13 582 VAL A C 1
ATOM 4005 O O . VAL A 1 548 ? -27.396 5.814 -6.237 1.00 116.48 582 VAL A O 1
ATOM 4009 N N . GLU A 1 549 ? -29.179 5.326 -7.528 1.00 121.15 583 GLU A N 1
ATOM 4010 C CA . GLU A 1 549 ? -29.342 6.710 -7.956 1.00 124.83 583 GLU A CA 1
ATOM 4011 C C . GLU A 1 549 ? -29.728 7.606 -6.785 1.00 124.95 583 GLU A C 1
ATOM 4012 O O . GLU A 1 549 ? -29.342 8.781 -6.748 1.00 127.85 583 GLU A O 1
ATOM 4018 N N . TRP A 1 550 ? -30.470 7.065 -5.813 1.00 119.95 584 TRP A N 1
ATOM 4019 C CA . TRP A 1 550 ? -30.854 7.840 -4.637 1.00 113.65 584 TRP A CA 1
ATOM 4020 C C . TRP A 1 550 ? -29.654 8.129 -3.745 1.00 122.42 584 TRP A C 1
ATOM 4021 O O . TRP A 1 550 ? -29.486 9.259 -3.271 1.00 129.22 584 TRP A O 1
ATOM 4032 N N . ILE A 1 551 ? -28.814 7.120 -3.494 1.00 120.40 585 ILE A N 1
ATOM 4033 C CA . ILE A 1 551 ? -27.607 7.340 -2.700 1.00 112.89 585 ILE A CA 1
ATOM 4034 C C . ILE A 1 551 ? -26.673 8.308 -3.419 1.00 115.56 585 ILE A C 1
ATOM 4035 O O . ILE A 1 551 ? -26.094 9.211 -2.801 1.00 110.80 585 ILE A O 1
ATOM 4040 N N . SER A 1 552 ? -26.537 8.154 -4.746 1.00 121.94 586 SER A N 1
ATOM 4041 C CA . SER A 1 552 ? -25.719 9.019 -5.593 1.00 123.95 586 SER A CA 1
ATOM 4042 C C . SER A 1 552 ? -26.426 10.326 -5.978 1.00 127.39 586 SER A C 1
ATOM 4043 O O . SER A 1 552 ? -26.046 10.957 -6.975 1.00 127.40 586 SER A O 1
ATOM 4046 N N . SER A 1 553 ? -27.442 10.734 -5.216 1.00 119.66 587 SER A N 1
ATOM 4047 C CA . SER A 1 553 ? -28.076 12.034 -5.385 1.00 118.31 587 SER A CA 1
ATOM 4048 C C . SER A 1 553 ? -27.932 12.921 -4.155 1.00 117.09 587 SER A C 1
ATOM 4049 O O . SER A 1 553 ? -28.487 14.026 -4.138 1.00 118.13 587 SER A O 1
ATOM 4052 N N . GLY A 1 554 ? -27.224 12.464 -3.125 1.00 117.12 588 GLY A N 1
ATOM 4053 C CA . GLY A 1 554 ? -26.830 13.325 -2.028 1.00 127.34 588 GLY A CA 1
ATOM 4054 C C . GLY A 1 554 ? -25.338 13.578 -2.080 1.00 121.67 588 GLY A C 1
ATOM 4055 O O . GLY A 1 554 ? -24.780 14.340 -1.280 1.00 122.79 588 GLY A O 1
ATOM 4056 N N . PHE A 1 555 ? -24.687 12.929 -3.027 1.00 110.13 589 PHE A N 1
ATOM 4057 C CA . PHE A 1 555 ? -23.267 13.083 -3.268 1.00 107.39 589 PHE A CA 1
ATOM 4058 C C . PHE A 1 555 ? -23.018 14.113 -4.354 1.00 116.91 589 PHE A C 1
ATOM 4059 O O . PHE A 1 555 ? -23.888 14.372 -5.192 1.00 122.48 589 PHE A O 1
ATOM 4067 N N . PRO A 1 556 ? -21.838 14.730 -4.361 1.00 119.88 590 PRO A N 1
ATOM 4068 C CA . PRO A 1 556 ? -21.468 15.583 -5.496 1.00 118.09 590 PRO A CA 1
ATOM 4069 C C . PRO A 1 556 ? -21.455 14.776 -6.785 1.00 118.34 590 PRO A C 1
ATOM 4070 O O . PRO A 1 556 ? -20.992 13.634 -6.822 1.00 118.17 590 PRO A O 1
ATOM 4074 N N . SER A 1 557 ? -21.986 15.380 -7.848 1.00 119.09 591 SER A N 1
ATOM 4075 C CA . SER A 1 557 ? -22.177 14.642 -9.089 1.00 120.55 591 SER A CA 1
ATOM 4076 C C . SER A 1 557 ? -20.862 14.272 -9.766 1.00 119.86 591 SER A C 1
ATOM 4077 O O . SER A 1 557 ? -20.846 13.350 -10.587 1.00 130.91 591 SER A O 1
ATOM 4080 N N . HIS A 1 558 ? -19.760 14.944 -9.434 1.00 116.43 592 HIS A N 1
ATOM 4081 C CA . HIS A 1 558 ? -18.506 14.700 -10.137 1.00 121.53 592 HIS A CA 1
ATOM 4082 C C . HIS A 1 558 ? -17.758 13.466 -9.638 1.00 124.95 592 HIS A C 1
ATOM 4083 O O . HIS A 1 558 ? -16.691 13.155 -10.180 1.00 127.24 592 HIS A O 1
ATOM 4090 N N . LEU A 1 559 ? -18.281 12.750 -8.638 1.00 128.13 593 LEU A N 1
ATOM 4091 C CA . LEU A 1 559 ? -17.589 11.588 -8.088 1.00 127.25 593 LEU A CA 1
ATOM 4092 C C . LEU A 1 559 ? -17.995 10.276 -8.750 1.00 129.88 593 LEU A C 1
ATOM 4093 O O . LEU A 1 559 ? -17.287 9.273 -8.586 1.00 127.71 593 LEU A O 1
ATOM 4098 N N . ASN A 1 560 ? -19.108 10.262 -9.488 1.00 132.71 594 ASN A N 1
ATOM 4099 C CA . ASN A 1 560 ? -19.638 9.051 -10.119 1.00 131.10 594 ASN A CA 1
ATOM 4100 C C . ASN A 1 560 ? -19.902 7.958 -9.084 1.00 127.63 594 ASN A C 1
ATOM 4101 O O . ASN A 1 560 ? -19.421 6.828 -9.196 1.00 125.26 594 ASN A O 1
ATOM 4106 N N . VAL A 1 561 ? -20.679 8.314 -8.059 1.00 126.49 595 VAL A N 1
ATOM 4107 C CA . VAL A 1 561 ? -21.183 7.317 -7.121 1.00 127.74 595 VAL A CA 1
ATOM 4108 C C . VAL A 1 561 ? -22.098 6.339 -7.841 1.00 124.70 595 VAL A C 1
ATOM 4109 O O . VAL A 1 561 ? -22.266 5.190 -7.412 1.00 121.19 595 VAL A O 1
ATOM 4113 N N . GLU A 1 562 ? -22.691 6.779 -8.951 1.00 125.93 596 GLU A N 1
ATOM 4114 C CA . GLU A 1 562 ? -23.547 5.920 -9.759 1.00 126.95 596 GLU A CA 1
ATOM 4115 C C . GLU A 1 562 ? -22.800 4.682 -10.249 1.00 127.81 596 GLU A C 1
ATOM 4116 O O . GLU A 1 562 ? -23.343 3.572 -10.224 1.00 126.06 596 GLU A O 1
ATOM 4122 N N . GLN A 1 563 ? -21.555 4.850 -10.698 1.00 131.05 597 GLN A N 1
ATOM 4123 C CA . GLN A 1 563 ? -20.762 3.725 -11.186 1.00 130.56 597 GLN A CA 1
ATOM 4124 C C . GLN A 1 563 ? -19.976 3.026 -10.087 1.00 130.22 597 GLN A C 1
ATOM 4125 O O . GLN A 1 563 ? -19.539 1.888 -10.287 1.00 130.45 597 GLN A O 1
ATOM 4131 N N . ILE A 1 564 ? -19.771 3.688 -8.946 1.00 131.75 598 ILE A N 1
ATOM 4132 C CA . ILE A 1 564 ? -19.034 3.088 -7.838 1.00 126.16 598 ILE A CA 1
ATOM 4133 C C . ILE A 1 564 ? -19.889 2.054 -7.115 1.00 120.65 598 ILE A C 1
ATOM 4134 O O . ILE A 1 564 ? -19.389 1.010 -6.680 1.00 116.81 598 ILE A O 1
ATOM 4139 N N . LEU A 1 565 ? -21.189 2.319 -6.986 1.00 119.78 599 LEU A N 1
ATOM 4140 C CA . LEU A 1 565 ? -22.099 1.317 -6.449 1.00 114.43 599 LEU A CA 1
ATOM 4141 C C . LEU A 1 565 ? -22.473 0.274 -7.494 1.00 117.17 599 LEU A C 1
ATOM 4142 O O . LEU A 1 565 ? -22.782 -0.868 -7.135 1.00 116.94 599 LEU A O 1
ATOM 4147 N N . LEU A 1 566 ? -22.441 0.634 -8.781 1.00 121.32 600 LEU A N 1
ATOM 4148 C CA . LEU A 1 566 ? -22.788 -0.317 -9.832 1.00 126.60 600 LEU A CA 1
ATOM 4149 C C . LEU A 1 566 ? -21.626 -1.219 -10.225 1.00 128.99 600 LEU A C 1
ATOM 4150 O O . LEU A 1 566 ? -21.850 -2.256 -10.859 1.00 130.49 600 LEU A O 1
ATOM 4155 N N . ALA A 1 567 ? -20.397 -0.847 -9.885 1.00 126.90 601 ALA A N 1
ATOM 4156 C CA . ALA A 1 567 ? -19.297 -1.794 -9.950 1.00 123.27 601 ALA A CA 1
ATOM 4157 C C . ALA A 1 567 ? -19.109 -2.535 -8.635 1.00 122.30 601 ALA A C 1
ATOM 4158 O O . ALA A 1 567 ? -18.478 -3.598 -8.621 1.00 129.92 601 ALA A O 1
ATOM 4160 N N . PHE A 1 568 ? -19.649 -2.001 -7.535 1.00 114.15 602 PHE A N 1
ATOM 4161 C CA . PHE A 1 568 ? -19.625 -2.734 -6.275 1.00 116.79 602 PHE A CA 1
ATOM 4162 C C . PHE A 1 568 ? -20.587 -3.912 -6.305 1.00 120.36 602 PHE A C 1
ATOM 4163 O O . PHE A 1 568 ? -20.288 -4.975 -5.749 1.00 125.46 602 PHE A O 1
ATOM 4171 N N . ARG A 1 569 ? -21.754 -3.741 -6.934 1.00 119.39 603 ARG A N 1
ATOM 4172 C CA . ARG A 1 569 ? -22.682 -4.860 -7.058 1.00 125.46 603 ARG A CA 1
ATOM 4173 C C . ARG A 1 569 ? -22.053 -6.005 -7.842 1.00 135.66 603 ARG A C 1
ATOM 4174 O O . ARG A 1 569 ? -22.429 -7.170 -7.656 1.00 139.32 603 ARG A O 1
ATOM 4182 N N . GLU A 1 570 ? -21.088 -5.695 -8.711 1.00 132.77 604 GLU A N 1
ATOM 4183 C CA . GLU A 1 570 ? -20.362 -6.731 -9.433 1.00 129.07 604 GLU A CA 1
ATOM 4184 C C . GLU A 1 570 ? -19.304 -7.375 -8.543 1.00 125.88 604 GLU A C 1
ATOM 4185 O O . GLU A 1 570 ? -19.298 -8.597 -8.352 1.00 123.70 604 GLU A O 1
ATOM 4191 N N . LEU A 1 571 ? -18.402 -6.564 -7.990 1.00 128.71 605 LEU A N 1
ATOM 4192 C CA . LEU A 1 571 ? -17.432 -7.047 -7.015 1.00 134.83 605 LEU A CA 1
ATOM 4193 C C . LEU A 1 571 ? -18.170 -7.696 -5.854 1.00 138.65 605 LEU A C 1
ATOM 4194 O O . LEU A 1 571 ? -18.386 -7.062 -4.815 1.00 141.07 605 LEU A O 1
ATOM 4199 N N . ASN A 1 572 ? -18.567 -8.955 -6.022 1.00 131.52 606 ASN A N 1
ATOM 4200 C CA . ASN A 1 572 ? -19.468 -9.597 -5.068 1.00 126.63 606 ASN A CA 1
ATOM 4201 C C . ASN A 1 572 ? -18.726 -10.258 -3.919 1.00 128.20 606 ASN A C 1
ATOM 4202 O O . ASN A 1 572 ? -19.072 -11.36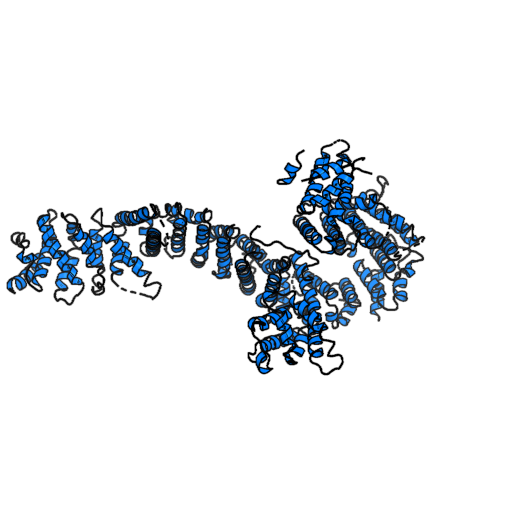9 -3.503 1.00 131.73 606 ASN A O 1
ATOM 4207 N N . ASP A 1 573 ? -17.691 -9.600 -3.397 1.00 125.06 607 ASP A N 1
ATOM 4208 C CA . ASP A 1 573 ? -17.082 -10.016 -2.142 1.00 120.66 607 ASP A CA 1
ATOM 4209 C C . ASP A 1 573 ? -18.135 -10.013 -1.043 1.00 121.35 607 ASP A C 1
ATOM 4210 O O . ASP A 1 573 ? -18.655 -8.950 -0.688 1.00 122.84 607 ASP A O 1
ATOM 4215 N N . ARG A 1 574 ? -18.480 -11.192 -0.514 1.00 121.95 608 ARG A N 1
ATOM 4216 C CA . ARG A 1 574 ? -19.341 -11.237 0.662 1.00 118.59 608 ARG A CA 1
ATOM 4217 C C . ARG A 1 574 ? -18.644 -10.665 1.888 1.00 122.61 608 ARG A C 1
ATOM 4218 O O . ARG A 1 574 ? -19.321 -10.275 2.846 1.00 119.64 608 ARG A O 1
ATOM 4226 N N . ARG A 1 575 ? -17.308 -10.622 1.872 1.00 121.30 609 ARG A N 1
ATOM 4227 C CA . ARG A 1 575 ? -16.538 -9.909 2.885 1.00 121.11 609 ARG A CA 1
ATOM 4228 C C . ARG A 1 575 ? -17.076 -8.492 3.086 1.00 123.45 609 ARG A C 1
ATOM 4229 O O . ARG A 1 575 ? -17.488 -8.115 4.190 1.00 122.20 609 ARG A O 1
ATOM 4237 N N . LEU A 1 576 ? -17.092 -7.699 2.010 1.00 121.42 610 LEU A N 1
ATOM 4238 C CA . LEU A 1 576 ? -17.650 -6.352 2.081 1.00 110.99 610 LEU A CA 1
ATOM 4239 C C . LEU A 1 576 ? -19.123 -6.374 2.479 1.00 114.30 610 LEU A C 1
ATOM 4240 O O . LEU A 1 576 ? -19.593 -5.466 3.174 1.00 115.09 610 LEU A O 1
ATOM 4245 N N . TYR A 1 577 ? -19.869 -7.397 2.043 1.00 112.40 611 TYR A N 1
ATOM 4246 C CA . TYR A 1 577 ? -21.280 -7.498 2.411 1.00 107.41 611 TYR A CA 1
ATOM 4247 C C . TYR A 1 577 ? -21.446 -7.566 3.920 1.00 104.20 611 TYR A C 1
ATOM 4248 O O . TYR A 1 577 ? -22.183 -6.771 4.513 1.00 104.74 611 TYR A O 1
ATOM 4257 N N . ARG A 1 578 ? -20.761 -8.515 4.560 1.00 103.16 612 ARG A N 1
ATOM 4258 C CA . ARG A 1 578 ? -20.991 -8.767 5.977 1.00 109.02 612 ARG A CA 1
ATOM 4259 C C . ARG A 1 578 ? -20.611 -7.556 6.823 1.00 105.99 612 ARG A C 1
ATOM 4260 O O . ARG A 1 578 ? -21.312 -7.218 7.783 1.00 107.89 612 ARG A O 1
ATOM 4268 N N . LEU A 1 579 ? -19.519 -6.879 6.474 1.00 100.07 613 LEU A N 1
ATOM 4269 C CA . LEU A 1 579 ? -19.079 -5.715 7.234 1.00 103.43 613 LEU A CA 1
ATOM 4270 C C . LEU A 1 579 ? -20.066 -4.558 7.141 1.00 108.87 613 LEU A C 1
ATOM 4271 O O . LEU A 1 579 ? -20.611 -4.125 8.163 1.00 106.02 613 LEU A O 1
ATOM 4276 N N . ILE A 1 580 ? -20.278 -4.042 5.923 1.00 111.25 614 ILE A N 1
ATOM 4277 C CA . ILE A 1 580 ? -21.182 -2.908 5.722 1.00 101.14 614 ILE A CA 1
ATOM 4278 C C . ILE A 1 580 ? -22.513 -3.174 6.404 1.00 100.53 614 ILE A C 1
ATOM 4279 O O . ILE A 1 580 ? -22.999 -2.365 7.203 1.00 102.69 614 ILE A O 1
ATOM 4284 N N . LYS A 1 581 ? -23.105 -4.335 6.110 1.00 100.25 615 LYS A N 1
ATOM 4285 C CA . LYS A 1 581 ? -24.368 -4.746 6.715 1.00 100.04 615 LYS A CA 1
ATOM 4286 C C . LYS A 1 581 ? -24.326 -4.676 8.238 1.00 104.16 615 LYS A C 1
ATOM 4287 O O . LYS A 1 581 ? -25.372 -4.511 8.877 1.00 102.09 615 LYS A O 1
ATOM 4293 N N . VAL A 1 582 ? -23.131 -4.789 8.831 1.00 106.67 616 VAL A N 1
ATOM 4294 C CA . VAL A 1 582 ? -22.933 -4.741 10.280 1.00 108.13 616 VAL A CA 1
ATOM 4295 C C . VAL A 1 582 ? -22.401 -3.369 10.681 1.00 109.74 616 VAL A C 1
ATOM 4296 O O . VAL A 1 582 ? -22.663 -2.885 11.789 1.00 113.16 616 VAL A O 1
ATOM 4300 N N . ALA A 1 583 ? -21.672 -2.720 9.777 1.00 105.40 617 ALA A N 1
ATOM 4301 C CA . ALA A 1 583 ? -21.286 -1.336 10.041 1.00 107.34 617 ALA A CA 1
ATOM 4302 C C . ALA A 1 583 ? -22.501 -0.352 10.043 1.00 108.71 617 ALA A C 1
ATOM 4303 O O . ALA A 1 583 ? -22.289 0.865 10.127 1.00 108.57 617 ALA A O 1
ATOM 4305 N N . VAL A 1 584 ? -23.746 -0.832 9.963 1.00 104.82 618 VAL A N 1
ATOM 4306 C CA . VAL A 1 584 ? -24.926 0.026 9.902 1.00 102.17 618 VAL A CA 1
ATOM 4307 C C . VAL A 1 584 ? -25.981 -0.444 10.899 1.00 103.68 618 VAL A C 1
ATOM 4308 O O . VAL A 1 584 ? -26.973 0.253 11.147 1.00 105.21 618 VAL A O 1
ATOM 4312 N N . ALA A 1 585 ? -25.785 -1.630 11.467 1.00 102.60 619 ALA A N 1
ATOM 4313 C CA . ALA A 1 585 ? -26.748 -2.165 12.419 1.00 104.88 619 ALA A CA 1
ATOM 4314 C C . ALA A 1 585 ? -26.794 -1.289 13.664 1.00 104.69 619 ALA A C 1
ATOM 4315 O O . ALA A 1 585 ? -25.750 -0.931 14.218 1.00 106.79 619 ALA A O 1
ATOM 4317 N N . GLU A 1 586 ? -28.008 -0.947 14.110 1.00 102.06 620 GLU A N 1
ATOM 4318 C CA . GLU A 1 586 ? -28.160 -0.083 15.277 1.00 107.96 620 GLU A CA 1
ATOM 4319 C C . GLU A 1 586 ? -27.776 -0.772 16.582 1.00 106.56 620 GLU A C 1
ATOM 4320 O O . GLU A 1 586 ? -27.714 -0.104 17.620 1.00 111.38 620 GLU A O 1
ATOM 4326 N N . THR A 1 587 ? -27.497 -2.075 16.555 1.00 104.01 621 THR A N 1
ATOM 4327 C CA . THR A 1 587 ? -27.109 -2.808 17.751 1.00 108.98 621 THR A CA 1
ATOM 4328 C C . THR A 1 587 ? -25.603 -3.009 17.885 1.00 114.91 621 THR A C 1
ATOM 4329 O O . THR A 1 587 ? -25.136 -3.335 18.983 1.00 118.50 621 THR A O 1
ATOM 4333 N N . SER A 1 588 ? -24.838 -2.837 16.807 1.00 113.50 622 SER A N 1
ATOM 4334 C CA . SER A 1 588 ? -23.401 -3.081 16.865 1.00 108.51 622 SER A CA 1
ATOM 4335 C C . SER A 1 588 ? -22.754 -2.149 17.884 1.00 109.21 622 SER A C 1
ATOM 4336 O O . SER A 1 588 ? -22.896 -0.925 17.794 1.00 116.47 622 SER A O 1
ATOM 4339 N N . LYS A 1 589 ? -22.053 -2.728 18.860 1.00 105.60 623 LYS A N 1
ATOM 4340 C CA . LYS A 1 589 ? -21.424 -1.950 19.925 1.00 105.05 623 LYS A CA 1
ATOM 4341 C C . LYS A 1 589 ? -20.386 -0.958 19.406 1.00 99.75 623 LYS A C 1
ATOM 4342 O O . LYS A 1 589 ? -20.107 -0.898 18.203 1.00 96.57 623 LYS A O 1
ATOM 4348 N N . HIS A 1 590 ? -19.810 -0.175 20.322 1.00 103.80 624 HIS A N 1
ATOM 4349 C CA . HIS A 1 590 ? -18.809 0.818 19.940 1.00 109.57 624 HIS A CA 1
ATOM 4350 C C . HIS A 1 590 ? -17.651 0.172 19.198 1.00 102.47 624 HIS A C 1
ATOM 4351 O O . HIS A 1 590 ? -17.184 0.697 18.179 1.00 105.11 624 HIS A O 1
ATOM 4358 N N . LEU A 1 591 ? -17.184 -0.972 19.681 1.00 96.96 625 LEU A N 1
ATOM 4359 C CA . LEU A 1 591 ? -16.001 -1.575 19.095 1.00 98.11 625 LEU A CA 1
ATOM 4360 C C . LEU A 1 591 ? -16.330 -2.457 17.905 1.00 102.19 625 LEU A C 1
ATOM 4361 O O . LEU A 1 591 ? -15.487 -2.620 17.019 1.00 107.69 625 LEU A O 1
ATOM 4366 N N . THR A 1 592 ? -17.544 -3.006 17.847 1.00 97.11 626 THR A N 1
ATOM 4367 C CA . THR A 1 592 ? -17.919 -3.839 16.710 1.00 99.91 626 THR A CA 1
ATOM 4368 C C . THR A 1 592 ? -18.019 -3.010 15.430 1.00 105.41 626 THR A C 1
ATOM 4369 O O . THR A 1 592 ? -17.509 -3.414 14.377 1.00 101.93 626 THR A O 1
ATOM 4373 N N . VAL A 1 593 ? -18.667 -1.841 15.502 1.00 109.73 627 VAL A N 1
ATOM 4374 C CA . VAL A 1 593 ? -18.753 -0.966 14.333 1.00 104.26 627 VAL A CA 1
ATOM 4375 C C . VAL A 1 593 ? -17.365 -0.490 13.924 1.00 101.81 627 VAL A C 1
ATOM 4376 O O . VAL A 1 593 ? -16.976 -0.599 12.756 1.00 109.90 627 VAL A O 1
ATOM 4380 N N . ARG A 1 594 ? -16.592 0.033 14.879 1.00 96.57 628 ARG A N 1
ATOM 4381 C CA . ARG A 1 594 ? -15.246 0.490 14.552 1.00 98.03 628 ARG A CA 1
ATOM 4382 C C . ARG A 1 594 ? -14.377 -0.634 14.002 1.00 104.60 628 ARG A C 1
ATOM 4383 O O . ARG A 1 594 ? -13.517 -0.386 13.148 1.00 108.57 628 ARG A O 1
ATOM 4391 N N . ASN A 1 595 ? -14.578 -1.867 14.479 1.00 106.26 629 ASN A N 1
ATOM 4392 C CA . ASN A 1 595 ? -13.793 -2.992 13.975 1.00 110.24 629 ASN A CA 1
ATOM 4393 C C . ASN A 1 595 ? -14.209 -3.372 12.555 1.00 109.68 629 ASN A C 1
ATOM 4394 O O . ASN A 1 595 ? -13.366 -3.812 11.761 1.00 101.67 629 ASN A O 1
ATOM 4399 N N . ALA A 1 596 ? -15.496 -3.206 12.217 1.00 109.51 630 ALA A N 1
ATOM 4400 C CA . ALA A 1 596 ? -16.003 -3.564 10.896 1.00 106.39 630 ALA A CA 1
ATOM 4401 C C . ALA A 1 596 ? -15.736 -2.496 9.841 1.00 104.90 630 ALA A C 1
ATOM 4402 O O . ALA A 1 596 ? -15.709 -2.819 8.648 1.00 103.80 630 ALA A O 1
ATOM 4404 N N . VAL A 1 597 ? -15.547 -1.233 10.237 1.00 101.70 631 VAL A N 1
ATOM 4405 C CA . VAL A 1 597 ? -15.250 -0.195 9.255 1.00 92.64 631 VAL A CA 1
ATOM 4406 C C . VAL A 1 597 ? -13.763 -0.002 9.050 1.00 101.00 631 VAL A C 1
ATOM 4407 O O . VAL A 1 597 ? -13.367 0.701 8.109 1.00 117.32 631 VAL A O 1
ATOM 4411 N N . SER A 1 598 ? -12.919 -0.577 9.902 1.00 98.01 632 SER A N 1
ATOM 4412 C CA . SER A 1 598 ? -11.500 -0.550 9.583 1.00 103.54 632 SER A CA 1
ATOM 4413 C C . SER A 1 598 ? -11.173 -1.606 8.537 1.00 111.11 632 SER A C 1
ATOM 4414 O O . SER A 1 598 ? -10.345 -1.369 7.651 1.00 111.56 632 SER A O 1
ATOM 4417 N N . GLU A 1 599 ? -11.840 -2.767 8.609 1.00 112.45 633 GLU A N 1
ATOM 4418 C CA . GLU A 1 599 ? -11.633 -3.805 7.602 1.00 112.61 633 GLU A CA 1
ATOM 4419 C C . GLU A 1 599 ? -12.291 -3.437 6.280 1.00 108.68 633 GLU A C 1
ATOM 4420 O O . GLU A 1 599 ? -11.791 -3.819 5.217 1.00 111.97 633 GLU A O 1
ATOM 4426 N N . LEU A 1 600 ? -13.400 -2.693 6.316 1.00 103.28 634 LEU A N 1
ATOM 4427 C CA . LEU A 1 600 ? -13.985 -2.227 5.064 1.00 97.41 634 LEU A CA 1
ATOM 4428 C C . LEU A 1 600 ? -13.086 -1.202 4.386 1.00 105.14 634 LEU A C 1
ATOM 4429 O O . LEU A 1 600 ? -12.875 -1.266 3.169 1.00 112.32 634 LEU A O 1
ATOM 4434 N N . PHE A 1 601 ? -12.546 -0.247 5.150 1.00 104.24 635 PHE A N 1
ATOM 4435 C CA . PHE A 1 601 ? -11.596 0.694 4.565 1.00 101.21 635 PHE A CA 1
ATOM 4436 C C . PHE A 1 601 ? -10.302 -0.008 4.177 1.00 112.13 635 PHE A C 1
ATOM 4437 O O . PHE A 1 601 ? -9.685 0.336 3.162 1.00 126.54 635 PHE A O 1
ATOM 4445 N N . LYS A 1 602 ? -9.873 -0.997 4.963 1.00 105.09 636 LYS A N 1
ATOM 4446 C CA . LYS A 1 602 ? -8.622 -1.670 4.637 1.00 109.69 636 LYS A CA 1
ATOM 4447 C C . LYS A 1 602 ? -8.765 -2.564 3.412 1.00 112.64 636 LYS A C 1
ATOM 4448 O O . LYS A 1 602 ? -7.785 -2.778 2.690 1.00 122.21 636 LYS A O 1
ATOM 4454 N N . ARG A 1 603 ? -9.965 -3.084 3.152 1.00 110.79 637 ARG A N 1
ATOM 4455 C CA . ARG A 1 603 ? -10.165 -3.957 2.003 1.00 115.36 637 ARG A CA 1
ATOM 4456 C C . ARG A 1 603 ? -10.674 -3.223 0.769 1.00 117.82 637 ARG A C 1
ATOM 4457 O O . ARG A 1 603 ? -10.512 -3.737 -0.344 1.00 124.41 637 ARG A O 1
ATOM 4465 N N . LEU A 1 604 ? -11.264 -2.036 0.927 1.00 116.41 638 LEU A N 1
ATOM 4466 C CA . LEU A 1 604 ? -11.579 -1.191 -0.221 1.00 115.28 638 LEU A CA 1
ATOM 4467 C C . LEU A 1 604 ? -10.385 -0.292 -0.509 1.00 114.80 638 LEU A C 1
ATOM 4468 O O . LEU A 1 604 ? -10.539 0.847 -0.965 1.00 116.29 638 LEU A O 1
ATOM 4473 N N . GLU A 1 605 ? -9.191 -0.800 -0.220 1.00 119.79 639 GLU A N 1
ATOM 4474 C CA . GLU A 1 605 ? -7.948 -0.119 -0.542 1.00 125.67 639 GLU A CA 1
ATOM 4475 C C . GLU A 1 605 ? -6.994 -1.067 -1.261 1.00 139.01 639 GLU A C 1
ATOM 4476 O O . GLU A 1 605 ? -6.169 -0.614 -2.062 1.00 144.95 639 GLU A O 1
ATOM 4482 N N . GLU A 1 606 ? -7.112 -2.374 -0.995 1.00 139.32 640 GLU A N 1
ATOM 4483 C CA . GLU A 1 606 ? -6.257 -3.377 -1.620 1.00 138.80 640 GLU A CA 1
ATOM 4484 C C . GLU A 1 606 ? -6.212 -3.158 -3.133 1.00 147.69 640 GLU A C 1
ATOM 4485 O O . GLU A 1 606 ? -7.269 -3.000 -3.761 1.00 147.58 640 GLU A O 1
ATOM 4491 N N . PRO A 1 607 ? -5.024 -3.130 -3.750 1.00 153.04 641 PRO A N 1
ATOM 4492 C CA . PRO A 1 607 ? -4.956 -2.742 -5.174 1.00 152.00 641 PRO A CA 1
ATOM 4493 C C . PRO A 1 607 ? -5.665 -3.708 -6.110 1.00 149.46 641 PRO A C 1
ATOM 4494 O O . PRO A 1 607 ? -6.387 -3.272 -7.018 1.00 146.20 641 PRO A O 1
ATOM 4498 N N . GLU A 1 608 ? -5.483 -5.014 -5.907 1.00 147.25 642 GLU A N 1
ATOM 4499 C CA . GLU A 1 608 ? -5.966 -6.015 -6.850 1.00 151.30 642 GLU A CA 1
ATOM 4500 C C . GLU A 1 608 ? -7.477 -6.203 -6.815 1.00 151.41 642 GLU A C 1
ATOM 4501 O O . GLU A 1 608 ? -8.019 -6.798 -7.751 1.00 153.96 642 GLU A O 1
ATOM 4507 N N . LEU A 1 609 ? -8.165 -5.685 -5.792 1.00 151.08 643 LEU A N 1
ATOM 4508 C CA . LEU A 1 609 ? -9.552 -6.071 -5.527 1.00 148.40 643 LEU A CA 1
ATOM 4509 C C . LEU A 1 609 ? -10.465 -5.902 -6.739 1.00 146.50 643 LEU A C 1
ATOM 4510 O O . LEU A 1 609 ? -11.437 -6.652 -6.888 1.00 143.10 643 LEU A O 1
ATOM 4515 N N . PHE A 1 610 ? -10.171 -4.940 -7.618 1.00 149.63 644 PHE A N 1
ATOM 4516 C CA . PHE A 1 610 ? -11.027 -4.679 -8.770 1.00 148.97 644 PHE A CA 1
ATOM 4517 C C . PHE A 1 610 ? -10.564 -5.360 -10.050 1.00 146.49 644 PHE A C 1
ATOM 4518 O O . PHE A 1 610 ? -11.362 -5.489 -10.985 1.00 141.52 644 PHE A O 1
ATOM 4526 N N . ARG A 1 611 ? -9.305 -5.783 -10.125 1.00 150.28 645 ARG A N 1
ATOM 4527 C CA . ARG A 1 611 ? -8.827 -6.601 -11.231 1.00 147.12 645 ARG A CA 1
ATOM 4528 C C . ARG A 1 611 ? -8.715 -8.079 -10.876 1.00 143.79 645 ARG A C 1
ATOM 4529 O O . ARG A 1 611 ? -8.781 -8.927 -11.773 1.00 137.87 645 ARG A O 1
ATOM 4537 N N . LYS A 1 612 ? -8.537 -8.397 -9.589 1.00 149.06 646 LYS A N 1
ATOM 4538 C CA . LYS A 1 612 ? -8.481 -9.788 -9.147 1.00 145.35 646 LYS A CA 1
ATOM 4539 C C . LYS A 1 612 ? -9.791 -10.500 -9.447 1.00 137.73 646 LYS A C 1
ATOM 4540 O O . LYS A 1 612 ? -9.800 -11.578 -10.050 1.00 126.96 646 LYS A O 1
ATOM 4546 N N . LYS A 1 613 ? -10.913 -9.903 -9.034 1.00 143.06 647 LYS A N 1
ATOM 4547 C CA . LYS A 1 613 ? -12.239 -10.425 -9.345 1.00 140.84 647 LYS A CA 1
ATOM 4548 C C . LYS A 1 613 ? -12.576 -10.315 -10.809 1.00 144.77 647 LYS A C 1
ATOM 4549 O O . LYS A 1 613 ? -13.547 -10.948 -11.227 1.00 141.71 647 LYS A O 1
ATOM 4555 N N . ASN A 1 614 ? -11.762 -9.580 -11.576 1.00 146.57 648 ASN A N 1
ATOM 4556 C CA . ASN A 1 614 ? -11.900 -9.345 -13.012 1.00 144.56 648 ASN A CA 1
ATOM 4557 C C . ASN A 1 614 ? -13.046 -8.382 -13.318 1.00 146.79 648 ASN A C 1
ATOM 4558 O O . ASN A 1 614 ? -14.109 -8.798 -13.792 1.00 146.71 648 ASN A O 1
ATOM 4563 N N . ILE A 1 615 ? -12.837 -7.091 -13.050 1.00 147.77 649 ILE A N 1
ATOM 4564 C CA . ILE A 1 615 ? -13.811 -6.040 -13.333 1.00 146.04 649 ILE A CA 1
ATOM 4565 C C . ILE A 1 615 ? -13.087 -4.880 -14.009 1.00 149.50 649 ILE A C 1
ATOM 4566 O O . ILE A 1 615 ? -12.080 -4.383 -13.492 1.00 146.89 649 ILE A O 1
ATOM 4571 N N . LYS A 1 616 ? -13.603 -4.451 -15.159 1.00 151.95 650 LYS A N 1
ATOM 4572 C CA . LYS A 1 616 ? -12.957 -3.417 -15.959 1.00 156.46 650 LYS A CA 1
ATOM 4573 C C . LYS A 1 616 ? -13.354 -2.024 -15.481 1.00 155.02 650 LYS A C 1
ATOM 4574 O O . LYS A 1 616 ? -14.536 -1.749 -15.249 1.00 158.18 650 LYS A O 1
ATOM 4580 N N . ILE A 1 617 ? -12.362 -1.147 -15.332 1.00 155.73 651 ILE A N 1
ATOM 4581 C CA . ILE A 1 617 ? -12.580 0.269 -15.057 1.00 158.50 651 ILE A CA 1
ATOM 4582 C C . ILE A 1 617 ? -11.863 1.077 -16.127 1.00 160.41 651 ILE A C 1
ATOM 4583 O O . ILE A 1 617 ? -10.671 0.862 -16.375 1.00 172.93 651 ILE A O 1
ATOM 4588 N N . GLU A 1 618 ? -12.576 2.010 -16.754 1.00 153.36 652 GLU A N 1
ATOM 4589 C CA . GLU A 1 618 ? -11.891 2.997 -17.580 1.00 157.80 652 GLU A CA 1
ATOM 4590 C C . GLU A 1 618 ? -12.197 4.380 -17.021 1.00 156.93 652 GLU A C 1
ATOM 4591 O O . GLU A 1 618 ? -11.795 4.699 -15.898 1.00 156.25 652 GLU A O 1
ATOM 4597 N N . SER A 1 619 ? -12.920 5.203 -17.780 1.00 157.76 653 SER A N 1
ATOM 4598 C CA . SER A 1 619 ? -13.372 6.493 -17.285 1.00 159.49 653 SER A CA 1
ATOM 4599 C C . SER A 1 619 ? -14.634 6.381 -16.437 1.00 157.22 653 SER A C 1
ATOM 4600 O O . SER A 1 619 ? -15.356 7.373 -16.278 1.00 158.05 653 SER A O 1
ATOM 4603 N N . ARG A 1 620 ? -14.913 5.192 -15.898 1.00 150.24 654 ARG A N 1
ATOM 4604 C CA . ARG A 1 620 ? -16.060 5.016 -15.016 1.00 145.77 654 ARG A CA 1
ATOM 4605 C C . ARG A 1 620 ? -15.892 5.828 -13.737 1.00 144.48 654 ARG A C 1
ATOM 4606 O O . ARG A 1 620 ? -16.711 6.701 -13.425 1.00 143.51 654 ARG A O 1
ATOM 4614 N N . PHE A 1 621 ? -14.829 5.550 -12.984 1.00 141.45 655 PHE A N 1
ATOM 4615 C CA . PHE A 1 621 ? -14.567 6.231 -11.724 1.00 138.52 655 PHE A CA 1
ATOM 4616 C C . PHE A 1 621 ? -13.107 6.020 -11.351 1.00 136.25 655 PHE A C 1
ATOM 4617 O O . PHE A 1 621 ? -12.453 5.093 -11.837 1.00 136.81 655 PHE A O 1
ATOM 4625 N N . THR A 1 622 ? -12.606 6.895 -10.482 1.00 137.54 656 THR A N 1
ATOM 4626 C CA . THR A 1 622 ? -11.254 6.779 -9.950 1.00 133.69 656 THR A CA 1
ATOM 4627 C C . THR A 1 622 ? -11.275 5.930 -8.687 1.00 133.28 656 THR A C 1
ATOM 4628 O O . THR A 1 622 ? -12.209 6.021 -7.884 1.00 135.33 656 THR A O 1
ATOM 4632 N N . ARG A 1 623 ? -10.241 5.102 -8.509 1.00 134.39 657 ARG A N 1
ATOM 4633 C CA . ARG A 1 623 ? -10.201 4.266 -7.314 1.00 136.84 657 ARG A CA 1
ATOM 4634 C C . ARG A 1 623 ? -9.887 5.073 -6.063 1.00 137.08 657 ARG A C 1
ATOM 4635 O O . ARG A 1 623 ? -10.209 4.627 -4.955 1.00 137.43 657 ARG A O 1
ATOM 4643 N N . ASP A 1 624 ? -9.264 6.244 -6.208 1.00 133.13 658 ASP A N 1
ATOM 4644 C CA . ASP A 1 624 ? -9.222 7.174 -5.089 1.00 130.31 658 ASP A CA 1
ATOM 4645 C C . ASP A 1 624 ? -10.629 7.628 -4.730 1.00 128.33 658 ASP A C 1
ATOM 4646 O O . ASP A 1 624 ? -10.956 7.791 -3.549 1.00 129.96 658 ASP A O 1
ATOM 4651 N N . ASN A 1 625 ? -11.483 7.812 -5.742 1.00 125.58 659 ASN A N 1
ATOM 4652 C CA . ASN A 1 625 ? -12.879 8.157 -5.512 1.00 121.41 659 ASN A CA 1
ATOM 4653 C C . ASN A 1 625 ? -13.744 6.949 -5.181 1.00 124.88 659 ASN A C 1
ATOM 4654 O O . ASN A 1 625 ? -14.823 7.121 -4.607 1.00 120.73 659 ASN A O 1
ATOM 4659 N N . PHE A 1 626 ? -13.310 5.736 -5.530 1.00 128.97 660 PHE A N 1
ATOM 4660 C CA . PHE A 1 626 ? -13.990 4.549 -5.019 1.00 122.66 660 PHE A CA 1
ATOM 4661 C C . PHE A 1 626 ? -13.827 4.441 -3.509 1.00 122.89 660 PHE A C 1
ATOM 4662 O O . PHE A 1 626 ? -14.813 4.309 -2.774 1.00 121.84 660 PHE A O 1
ATOM 4670 N N . SER A 1 627 ? -12.584 4.505 -3.026 1.00 122.45 661 SER A N 1
ATOM 4671 C CA . SER A 1 627 ? -12.331 4.398 -1.594 1.00 121.41 661 SER A CA 1
ATOM 4672 C C . SER A 1 627 ? -12.872 5.593 -0.820 1.00 116.40 661 SER A C 1
ATOM 4673 O O . SER A 1 627 ? -13.059 5.497 0.398 1.00 118.53 661 SER A O 1
ATOM 4676 N N . THR A 1 628 ? -13.140 6.708 -1.498 1.00 112.71 662 THR A N 1
ATOM 4677 C CA . THR A 1 628 ? -13.586 7.923 -0.827 1.00 109.21 662 THR A CA 1
ATOM 4678 C C . THR A 1 628 ? -15.103 7.991 -0.655 1.00 105.23 662 THR A C 1
ATOM 4679 O O . THR A 1 628 ? -15.576 8.585 0.321 1.00 104.98 662 THR A O 1
ATOM 4683 N N . VAL A 1 629 ? -15.883 7.389 -1.558 1.00 103.72 663 VAL A N 1
ATOM 4684 C CA . VAL A 1 629 ? -17.334 7.347 -1.363 1.00 101.43 663 VAL A CA 1
ATOM 4685 C C . VAL A 1 629 ? -17.676 6.555 -0.108 1.00 101.98 663 VAL A C 1
ATOM 4686 O O . VAL A 1 629 ? -18.354 7.051 0.800 1.00 101.33 663 VAL A O 1
ATOM 4690 N N . PHE A 1 630 ? -17.205 5.308 -0.038 1.00 103.48 664 PHE A N 1
ATOM 4691 C CA . PHE A 1 630 ? -17.562 4.441 1.078 1.00 100.03 664 PHE A CA 1
ATOM 4692 C C . PHE A 1 630 ? -17.020 4.953 2.406 1.00 98.95 664 PHE A C 1
ATOM 4693 O O . PHE A 1 630 ? -17.527 4.558 3.460 1.00 97.31 664 PHE A O 1
ATOM 4701 N N . ARG A 1 631 ? -16.006 5.818 2.386 1.00 96.81 665 ARG A N 1
ATOM 4702 C CA . ARG A 1 631 ? -15.669 6.558 3.595 1.00 97.55 665 ARG A CA 1
ATOM 4703 C C . ARG A 1 631 ? -16.816 7.476 3.995 1.00 96.42 665 ARG A C 1
ATOM 4704 O O . ARG A 1 631 ? -17.213 7.527 5.164 1.00 99.16 665 ARG A O 1
ATOM 4712 N N . VAL A 1 632 ? -17.375 8.196 3.024 1.00 92.62 666 VAL A N 1
ATOM 4713 C CA . VAL A 1 632 ? -18.476 9.097 3.327 1.00 93.82 666 VAL A CA 1
ATOM 4714 C C . VAL A 1 632 ? -19.787 8.334 3.447 1.00 89.68 666 VAL A C 1
ATOM 4715 O O . VAL A 1 632 ? -20.644 8.691 4.260 1.00 91.03 666 VAL A O 1
ATOM 4719 N N . LEU A 1 633 ? -19.969 7.275 2.662 1.00 88.70 667 LEU A N 1
ATOM 4720 C CA . LEU A 1 633 ? -21.178 6.479 2.803 1.00 86.83 667 LEU A CA 1
ATOM 4721 C C . LEU A 1 633 ? -21.243 5.748 4.135 1.00 90.48 667 LEU A C 1
ATOM 4722 O O . LEU A 1 633 ? -22.336 5.350 4.552 1.00 86.67 667 LEU A O 1
ATOM 4727 N N . ILE A 1 634 ? -20.105 5.555 4.800 1.00 91.49 668 ILE A N 1
ATOM 4728 C CA . ILE A 1 634 ? -20.083 4.939 6.125 1.00 86.70 668 ILE A CA 1
ATOM 4729 C C . ILE A 1 634 ? -20.233 5.978 7.223 1.00 85.60 668 ILE A C 1
ATOM 4730 O O . ILE A 1 634 ? -21.017 5.797 8.158 1.00 91.87 668 ILE A O 1
ATOM 4735 N N . TYR A 1 635 ? -19.493 7.084 7.135 1.00 82.03 669 TYR A N 1
ATOM 4736 C CA . TYR A 1 635 ? -19.653 8.140 8.128 1.00 84.56 669 TYR A CA 1
ATOM 4737 C C . TYR A 1 635 ? -21.089 8.655 8.184 1.00 89.68 669 TYR A C 1
ATOM 4738 O O . TYR A 1 635 ? -21.471 9.289 9.175 1.00 89.75 669 TYR A O 1
ATOM 4747 N N . ARG A 1 636 ? -21.899 8.376 7.159 1.00 85.95 670 ARG A N 1
ATOM 4748 C CA . ARG A 1 636 ? -23.295 8.794 7.147 1.00 84.97 670 ARG A CA 1
ATOM 4749 C C . ARG A 1 636 ? -24.227 7.752 7.753 1.00 92.87 670 ARG A C 1
ATOM 4750 O O . ARG A 1 636 ? -25.197 8.116 8.424 1.00 96.79 670 ARG A O 1
ATOM 4758 N N . ALA A 1 637 ? -23.960 6.463 7.535 1.00 96.65 671 ALA A N 1
ATOM 4759 C CA . ALA A 1 637 ? -24.910 5.406 7.869 1.00 93.59 671 ALA A CA 1
ATOM 4760 C C . ALA A 1 637 ? -24.511 4.564 9.073 1.00 84.06 671 ALA A C 1
ATOM 4761 O O . ALA A 1 637 ? -25.251 3.647 9.440 1.00 82.55 671 ALA A O 1
ATOM 4763 N N . ALA A 1 638 ? -23.401 4.845 9.688 1.00 91.14 672 ALA A N 1
ATOM 4764 C CA . ALA A 1 638 ? -22.923 4.055 10.818 1.00 94.46 672 ALA A CA 1
ATOM 4765 C C . ALA A 1 638 ? -23.443 4.623 12.137 1.00 97.30 672 ALA A C 1
ATOM 4766 O O . ALA A 1 638 ? -23.445 5.843 12.328 1.00 106.03 672 ALA A O 1
ATOM 4768 N N . PRO A 1 639 ? -23.888 3.764 13.060 1.00 91.90 673 PRO A N 1
ATOM 4769 C CA . PRO A 1 639 ? -24.225 4.244 14.404 1.00 87.87 673 PRO A CA 1
ATOM 4770 C C . PRO A 1 639 ? -22.979 4.514 15.233 1.00 90.25 673 PRO A C 1
ATOM 4771 O O . PRO A 1 639 ? -22.382 3.590 15.791 1.00 89.80 673 PRO A O 1
ATOM 4775 N N . ILE A 1 640 ? -22.569 5.780 15.301 1.00 98.96 674 ILE A N 1
ATOM 4776 C CA . ILE A 1 640 ? -21.415 6.187 16.097 1.00 95.96 674 ILE A CA 1
ATOM 4777 C C . ILE A 1 640 ? -21.882 7.165 17.169 1.00 91.41 674 ILE A C 1
ATOM 4778 O O . ILE A 1 640 ? -21.764 6.892 18.369 1.00 87.34 674 ILE A O 1
ATOM 4783 N N . ILE A 1 641 ? -22.431 8.304 16.737 1.00 90.80 675 ILE A N 1
ATOM 4784 C CA . ILE A 1 641 ? -22.819 9.355 17.675 1.00 94.93 675 ILE A CA 1
ATOM 4785 C C . ILE A 1 641 ? -23.908 8.850 18.617 1.00 96.97 675 ILE A C 1
ATOM 4786 O O . ILE A 1 641 ? -23.830 9.029 19.839 1.00 95.81 675 ILE A O 1
ATOM 4791 N N . PHE A 1 642 ? -24.936 8.201 18.063 1.00 96.17 676 PHE A N 1
ATOM 4792 C CA . PHE A 1 642 ? -25.951 7.544 18.882 1.00 93.87 676 PHE A CA 1
ATOM 4793 C C . PHE A 1 642 ? -25.780 6.034 18.839 1.00 102.77 676 PHE A C 1
ATOM 4794 O O . PHE A 1 642 ? -26.723 5.302 18.515 1.00 105.29 676 PHE A O 1
ATOM 4802 N N . ASN A 1 643 ? -24.581 5.561 19.161 1.00 101.75 677 ASN A N 1
ATOM 4803 C CA . ASN A 1 643 ? -24.325 4.133 19.194 1.00 100.42 677 ASN A CA 1
ATOM 4804 C C . ASN A 1 643 ? -24.659 3.573 20.569 1.00 105.80 677 ASN A C 1
ATOM 4805 O O . ASN A 1 643 ? -24.512 4.252 21.589 1.00 107.13 677 ASN A O 1
ATOM 4810 N N . ILE A 1 644 ? -25.086 2.307 20.584 1.00 107.05 678 ILE A N 1
ATOM 4811 C CA . ILE A 1 644 ? -25.656 1.690 21.778 1.00 109.18 678 ILE A CA 1
ATOM 4812 C C . ILE A 1 644 ? -24.673 1.626 22.949 1.00 109.20 678 ILE A C 1
ATOM 4813 O O . ILE A 1 644 ? -25.100 1.574 24.109 1.00 108.17 678 ILE A O 1
ATOM 4818 N N . SER A 1 645 ? -23.364 1.680 22.688 1.00 106.46 679 SER A N 1
ATOM 4819 C CA . SER A 1 645 ? -22.401 1.612 23.784 1.00 105.66 679 SER A CA 1
ATOM 4820 C C . SER A 1 645 ? -22.280 2.916 24.560 1.00 106.28 679 SER A C 1
ATOM 4821 O O . SER A 1 645 ? -21.649 2.926 25.622 1.00 108.14 679 SER A O 1
ATOM 4824 N N . ASN A 1 646 ? -22.861 4.007 24.066 1.00 110.43 680 ASN A N 1
ATOM 4825 C CA . ASN A 1 646 ? -22.821 5.287 24.762 1.00 111.62 680 ASN A CA 1
ATOM 4826 C C . ASN A 1 646 ? -24.023 5.504 25.671 1.00 110.40 680 ASN A C 1
ATOM 4827 O O . ASN A 1 646 ? -24.055 6.504 26.395 1.00 115.89 680 ASN A O 1
ATOM 4832 N N . LEU A 1 647 ? -25.002 4.596 25.656 1.00 105.18 681 LEU A N 1
ATOM 4833 C CA . LEU A 1 647 ? -26.200 4.782 26.473 1.00 105.34 681 LEU A CA 1
ATOM 4834 C C . LEU A 1 647 ? -25.921 4.891 27.971 1.00 105.90 681 LEU A C 1
ATOM 4835 O O . LEU A 1 647 ? -26.599 5.698 28.632 1.00 108.97 681 LEU A O 1
ATOM 4840 N N . PRO A 1 648 ? -24.982 4.131 28.579 1.00 103.63 682 PRO A N 1
ATOM 4841 C CA . PRO A 1 648 ? -24.723 4.329 30.012 1.00 102.52 682 PRO A CA 1
ATOM 4842 C C . PRO A 1 648 ? -24.239 5.733 30.324 1.00 103.55 682 PRO A C 1
ATOM 4843 O O . PRO A 1 648 ? -24.870 6.454 31.103 1.00 105.80 682 PRO A O 1
ATOM 4847 N N . SER A 1 649 ? -23.133 6.135 29.693 1.00 100.82 683 SER A N 1
ATOM 4848 C CA . SER A 1 649 ? -22.496 7.414 29.983 1.00 102.44 683 SER A CA 1
ATOM 4849 C C . SER A 1 649 ? -23.431 8.604 29.804 1.00 98.33 683 SER A C 1
ATOM 4850 O O . SER A 1 649 ? -23.098 9.706 30.256 1.00 97.66 683 SER A O 1
ATOM 4853 N N . PHE A 1 650 ? -24.582 8.416 29.159 1.00 94.51 684 PHE A N 1
ATOM 4854 C CA . PHE A 1 650 ? -25.594 9.458 29.078 1.00 100.94 684 PHE A CA 1
ATOM 4855 C C . PHE A 1 650 ? -26.560 9.427 30.255 1.00 107.31 684 PHE A C 1
ATOM 4856 O O . PHE A 1 650 ? -27.165 10.458 30.569 1.00 108.46 684 PHE A O 1
ATOM 4864 N N . LEU A 1 651 ? -26.709 8.276 30.915 1.00 108.08 685 LEU A N 1
ATOM 4865 C CA . LEU A 1 651 ? -27.759 8.070 31.905 1.00 112.60 685 LEU A CA 1
ATOM 4866 C C . LEU A 1 651 ? -27.319 8.341 33.341 1.00 120.74 685 LEU A C 1
ATOM 4867 O O . LEU A 1 651 ? -28.179 8.428 34.225 1.00 127.00 685 LEU A O 1
ATOM 4872 N N . ASN A 1 652 ? -26.018 8.461 33.601 1.00 114.15 686 ASN A N 1
ATOM 4873 C CA . ASN A 1 652 ? -25.504 8.860 34.905 1.00 109.71 686 ASN A CA 1
ATOM 4874 C C . ASN A 1 652 ? -24.428 9.918 34.699 1.00 112.41 686 ASN A C 1
ATOM 4875 O O . ASN A 1 652 ? -23.954 10.135 33.581 1.00 117.84 686 ASN A O 1
ATOM 4880 N N . THR A 1 653 ? -24.038 10.589 35.784 1.00 117.97 687 THR A N 1
ATOM 4881 C CA . THR A 1 653 ? -23.234 11.799 35.645 1.00 122.88 687 THR A CA 1
ATOM 4882 C C . THR A 1 653 ? -22.231 11.946 36.783 1.00 122.20 687 THR A C 1
ATOM 4883 O O . THR A 1 653 ? -22.401 11.385 37.869 1.00 131.52 687 THR A O 1
ATOM 4887 N N . SER A 1 654 ? -21.183 12.728 36.513 1.00 115.56 688 SER A N 1
ATOM 4888 C CA . SER A 1 654 ? -20.252 13.206 37.541 1.00 121.58 688 SER A CA 1
ATOM 4889 C C . SER A 1 654 ? -19.464 14.424 37.040 1.00 118.18 688 SER A C 1
ATOM 4890 O O . SER A 1 654 ? -19.829 15.575 37.301 1.00 108.01 688 SER A O 1
ATOM 4893 N N . ASN A 1 658 ? -21.130 19.701 37.127 1.00 132.42 692 ASN A N 1
ATOM 4894 C CA . ASN A 1 658 ? -21.402 20.677 36.076 1.00 142.11 692 ASN A CA 1
ATOM 4895 C C . ASN A 1 658 ? -22.820 20.525 35.533 1.00 138.16 692 ASN A C 1
ATOM 4896 O O . ASN A 1 658 ? -23.117 19.560 34.837 1.00 143.08 692 ASN A O 1
ATOM 4901 N N . GLU A 1 659 ? -23.677 21.505 35.830 1.00 136.62 693 GLU A N 1
ATOM 4902 C CA . GLU A 1 659 ? -25.096 21.396 35.498 1.00 145.71 693 GLU A CA 1
ATOM 4903 C C . GLU A 1 659 ? -25.319 21.200 34.001 1.00 147.20 693 GLU A C 1
ATOM 4904 O O . GLU A 1 659 ? -26.103 20.334 33.592 1.00 144.19 693 GLU A O 1
ATOM 4910 N N . ASP A 1 660 ? -24.650 22.008 33.168 1.00 146.66 694 ASP A N 1
ATOM 4911 C CA . ASP A 1 660 ? -24.849 21.942 31.719 1.00 146.75 694 ASP A CA 1
ATOM 4912 C C . ASP A 1 660 ? -24.665 20.522 31.193 1.00 139.27 694 ASP A C 1
ATOM 4913 O O . ASP A 1 660 ? -25.459 20.041 30.375 1.00 130.37 694 ASP A O 1
ATOM 4918 N N . GLU A 1 661 ? -23.620 19.835 31.661 1.00 137.87 695 GLU A N 1
ATOM 4919 C CA . GLU A 1 661 ? -23.398 18.450 31.259 1.00 132.37 695 GLU A CA 1
ATOM 4920 C C . GLU A 1 661 ? -24.590 17.568 31.615 1.00 129.36 695 GLU A C 1
ATOM 4921 O O . GLU A 1 661 ? -25.009 16.722 30.816 1.00 127.07 695 GLU A O 1
ATOM 4927 N N . LYS A 1 662 ? -25.156 17.758 32.808 1.00 132.99 696 LYS A N 1
ATOM 4928 C CA . LYS A 1 662 ? -26.245 16.897 33.258 1.00 133.78 696 LYS A CA 1
ATOM 4929 C C . LYS A 1 662 ? -27.520 17.126 32.451 1.00 133.05 696 LYS A C 1
ATOM 4930 O O . LYS A 1 662 ? -28.272 16.177 32.196 1.00 132.79 696 LYS A O 1
ATOM 4936 N N . ALA A 1 663 ? -27.778 18.364 32.028 1.00 131.74 697 ALA A N 1
ATOM 4937 C CA . ALA A 1 663 ? -28.932 18.649 31.183 1.00 127.41 697 ALA A CA 1
ATOM 4938 C C . ALA A 1 663 ? -28.645 18.459 29.697 1.00 124.32 697 ALA A C 1
ATOM 4939 O O . ALA A 1 663 ? -29.589 18.425 28.899 1.00 124.81 697 ALA A O 1
ATOM 4941 N N . LEU A 1 664 ? -27.371 18.348 29.306 1.00 124.67 698 LEU A N 1
ATOM 4942 C CA . LEU A 1 664 ? -27.038 17.962 27.938 1.00 118.41 698 LEU A CA 1
ATOM 4943 C C . LEU A 1 664 ? -27.205 16.462 27.739 1.00 114.91 698 LEU A C 1
ATOM 4944 O O . LEU A 1 664 ? -27.662 16.021 26.678 1.00 114.35 698 LEU A O 1
ATOM 4949 N N . LYS A 1 665 ? -26.838 15.667 28.748 1.00 115.09 699 LYS A N 1
ATOM 4950 C CA . LYS A 1 665 ? -27.178 14.249 28.729 1.00 113.72 699 LYS A CA 1
ATOM 4951 C C . LYS A 1 665 ? -28.688 14.053 28.796 1.00 113.18 699 LYS A C 1
ATOM 4952 O O . LYS A 1 665 ? -29.230 13.164 28.133 1.00 108.29 699 LYS A O 1
ATOM 4958 N N . ARG A 1 666 ? -29.384 14.879 29.586 1.00 116.48 700 ARG A N 1
ATOM 4959 C CA . ARG A 1 666 ? -30.844 14.873 29.563 1.00 115.48 700 ARG A CA 1
ATOM 4960 C C . ARG A 1 666 ? -31.377 15.035 28.144 1.00 117.08 700 ARG A C 1
ATOM 4961 O O . ARG A 1 666 ? -32.343 14.369 27.755 1.00 117.99 700 ARG A O 1
ATOM 4969 N N . GLN A 1 667 ? -30.751 15.913 27.354 1.00 116.28 701 GLN A N 1
ATOM 4970 C CA . GLN A 1 667 ? -31.320 16.303 26.068 1.00 110.72 701 GLN A CA 1
ATOM 4971 C C . GLN A 1 667 ? -31.122 15.235 25.000 1.00 107.72 701 GLN A C 1
ATOM 4972 O O . GLN A 1 667 ? -32.039 14.968 24.215 1.00 108.60 701 GLN A O 1
ATOM 4978 N N . LEU A 1 668 ? -29.937 14.624 24.940 1.00 101.55 702 LEU A N 1
ATOM 4979 C CA . LEU A 1 668 ? -29.724 13.577 23.946 1.00 101.24 702 LEU A CA 1
ATOM 4980 C C . LEU A 1 668 ? -30.605 12.363 24.223 1.00 102.69 702 LEU A C 1
ATOM 4981 O O . LEU A 1 668 ? -31.180 11.791 23.291 1.00 103.43 702 LEU A O 1
ATOM 4986 N N . ILE A 1 669 ? -30.745 11.971 25.497 1.00 103.82 703 ILE A N 1
ATOM 4987 C CA . ILE A 1 669 ? -31.584 10.821 25.837 1.00 102.10 703 ILE A CA 1
ATOM 4988 C C . ILE A 1 669 ? -32.973 10.965 25.230 1.00 113.07 703 ILE A C 1
ATOM 4989 O O . ILE A 1 669 ? -33.567 9.983 24.767 1.00 120.03 703 ILE A O 1
ATOM 4994 N N . ASP A 1 670 ? -33.510 12.191 25.204 1.00 112.49 704 ASP A N 1
ATOM 4995 C CA . ASP A 1 670 ? -34.846 12.384 24.645 1.00 112.26 704 ASP A CA 1
ATOM 4996 C C . ASP A 1 670 ? -34.847 12.182 23.136 1.00 111.30 704 ASP A C 1
ATOM 4997 O O . ASP A 1 670 ? -35.804 11.628 22.581 1.00 116.34 704 ASP A O 1
ATOM 5002 N N . ASN A 1 671 ? -33.790 12.625 22.453 1.00 103.56 705 ASN A N 1
ATOM 5003 C CA . ASN A 1 671 ? -33.692 12.344 21.027 1.00 105.22 705 ASN A CA 1
ATOM 5004 C C . ASN A 1 671 ? -33.248 10.913 20.757 1.00 106.45 705 ASN A C 1
ATOM 5005 O O . ASN A 1 671 ? -33.563 10.368 19.695 1.00 105.25 705 ASN A O 1
ATOM 5010 N N . ILE A 1 672 ? -32.523 10.288 21.689 1.00 104.40 706 ILE A N 1
ATOM 5011 C CA . ILE A 1 672 ? -32.297 8.850 21.582 1.00 102.19 706 ILE A CA 1
ATOM 5012 C C . ILE A 1 672 ? -33.619 8.099 21.706 1.00 110.93 706 ILE A C 1
ATOM 5013 O O . ILE A 1 672 ? -33.876 7.141 20.968 1.00 117.39 706 ILE A O 1
ATOM 5018 N N . SER A 1 673 ? -34.489 8.532 22.623 1.00 107.20 707 SER A N 1
ATOM 5019 C CA . SER A 1 673 ? -35.800 7.902 22.748 1.00 101.10 707 SER A CA 1
ATOM 5020 C C . SER A 1 673 ? -36.634 8.105 21.486 1.00 108.24 707 SER A C 1
ATOM 5021 O O . SER A 1 673 ? -37.322 7.182 21.034 1.00 110.10 707 SER A O 1
ATOM 5024 N N . ILE A 1 674 ? -36.569 9.302 20.895 1.00 110.88 708 ILE A N 1
ATOM 5025 C CA . ILE A 1 674 ? -37.354 9.602 19.696 1.00 108.55 708 ILE A CA 1
ATOM 5026 C C . ILE A 1 674 ? -36.750 8.919 18.472 1.00 112.47 708 ILE A C 1
ATOM 5027 O O . ILE A 1 674 ? -37.418 8.138 17.785 1.00 116.91 708 ILE A O 1
ATOM 5032 N N . ILE A 1 675 ? -35.475 9.203 18.186 1.00 114.93 709 ILE A N 1
ATOM 5033 C CA . ILE A 1 675 ? -34.888 8.818 16.902 1.00 117.40 709 ILE A CA 1
ATOM 5034 C C . ILE A 1 675 ? -34.756 7.301 16.798 1.00 114.05 709 ILE A C 1
ATOM 5035 O O . ILE A 1 675 ? -35.249 6.682 15.847 1.00 115.80 709 ILE A O 1
ATOM 5040 N N . LYS A 1 676 ? -34.101 6.677 17.774 1.00 112.46 710 LYS A N 1
ATOM 5041 C CA . LYS A 1 676 ? -33.848 5.237 17.746 1.00 116.01 710 LYS A CA 1
ATOM 5042 C C . LYS A 1 676 ? -34.232 4.623 19.087 1.00 113.16 710 LYS A C 1
ATOM 5043 O O . LYS A 1 676 ? -33.436 4.662 20.039 1.00 109.20 710 LYS A O 1
ATOM 5049 N N . PRO A 1 677 ? -35.439 4.069 19.220 1.00 107.98 711 PRO A N 1
ATOM 5050 C CA . PRO A 1 677 ? -35.774 3.390 20.482 1.00 104.64 711 PRO A CA 1
ATOM 5051 C C . PRO A 1 677 ? -35.024 2.084 20.692 1.00 100.72 711 PRO A C 1
ATOM 5052 O O . PRO A 1 677 ? -34.797 1.700 21.846 1.00 101.63 711 PRO A O 1
ATOM 5056 N N . GLY A 1 678 ? -34.624 1.395 19.617 1.00 99.34 712 GLY A N 1
ATOM 5057 C CA . GLY A 1 678 ? -34.107 0.040 19.751 1.00 97.05 712 GLY A CA 1
ATOM 5058 C C . GLY A 1 678 ? -32.863 -0.073 20.611 1.00 91.48 712 GLY A C 1
ATOM 5059 O O . GLY A 1 678 ? -32.591 -1.136 21.175 1.00 92.45 712 GLY A O 1
ATOM 5060 N N . ILE A 1 679 ? -32.095 1.012 20.724 1.00 89.44 713 ILE A N 1
ATOM 5061 C CA . ILE A 1 679 ? -30.879 1.052 21.528 1.00 91.34 713 ILE A CA 1
ATOM 5062 C C . ILE A 1 679 ? -31.152 0.854 23.022 1.00 105.09 713 ILE A C 1
ATOM 5063 O O . ILE A 1 679 ? -30.217 0.625 23.800 1.00 104.96 713 ILE A O 1
ATOM 5068 N N . PHE A 1 680 ? -32.419 0.897 23.439 1.00 107.51 714 PHE A N 1
ATOM 5069 C CA . PHE A 1 680 ? -32.796 0.792 24.843 1.00 99.53 714 PHE A CA 1
ATOM 5070 C C . PHE A 1 680 ? -33.065 -0.634 25.302 1.00 104.12 714 PHE A C 1
ATOM 5071 O O . PHE A 1 680 ? -33.277 -0.848 26.500 1.00 109.60 714 PHE A O 1
ATOM 5079 N N . LYS A 1 681 ? -33.048 -1.609 24.393 1.00 108.44 715 LYS A N 1
ATOM 5080 C CA . LYS A 1 681 ? -33.496 -2.969 24.682 1.00 114.36 715 LYS A CA 1
ATOM 5081 C C . LYS A 1 681 ? -32.776 -3.621 25.862 1.00 119.75 715 LYS A C 1
ATOM 5082 O O . LYS A 1 681 ? -33.185 -4.694 26.319 1.00 128.40 715 LYS A O 1
ATOM 5088 N N . ASP A 1 682 ? -31.716 -2.990 26.370 1.00 112.98 716 ASP A N 1
ATOM 5089 C CA . ASP A 1 682 ? -30.970 -3.527 27.500 1.00 120.37 716 ASP A CA 1
ATOM 5090 C C . ASP A 1 682 ? -31.004 -2.637 28.738 1.00 116.25 716 ASP A C 1
ATOM 5091 O O . ASP A 1 682 ? -30.361 -2.969 29.742 1.00 115.31 716 ASP A O 1
ATOM 5096 N N . GLN A 1 683 ? -31.736 -1.524 28.702 1.00 112.28 717 GLN A N 1
ATOM 5097 C CA . GLN A 1 683 ? -31.879 -0.626 29.843 1.00 103.42 717 GLN A CA 1
ATOM 5098 C C . GLN A 1 683 ? -33.344 -0.401 30.194 1.00 106.60 717 GLN A C 1
ATOM 5099 O O . GLN A 1 683 ? -33.708 0.657 30.705 1.00 101.12 717 GLN A O 1
ATOM 5105 N N . VAL A 1 684 ? -34.195 -1.380 29.909 1.00 110.83 718 VAL A N 1
ATOM 5106 C CA . VAL A 1 684 ? -35.614 -1.254 30.225 1.00 110.57 718 VAL A CA 1
ATOM 5107 C C . VAL A 1 684 ? -35.921 -1.771 31.626 1.00 117.78 718 VAL A C 1
ATOM 5108 O O . VAL A 1 684 ? -36.716 -1.171 32.353 1.00 116.42 718 VAL A O 1
ATOM 5112 N N . LYS A 1 685 ? -35.301 -2.884 32.028 1.00 122.99 719 LYS A N 1
ATOM 5113 C CA . LYS A 1 685 ? -35.530 -3.415 33.368 1.00 121.78 719 LYS A CA 1
ATOM 5114 C C . LYS A 1 685 ? -34.990 -2.460 34.426 1.00 116.55 719 LYS A C 1
ATOM 5115 O O . LYS A 1 685 ? -35.648 -2.203 35.442 1.00 120.51 719 LYS A O 1
ATOM 5121 N N . ASN A 1 686 ? -33.802 -1.902 34.188 1.00 108.63 720 ASN A N 1
ATOM 5122 C CA . ASN A 1 686 ? -33.243 -0.898 35.082 1.00 102.54 720 ASN A CA 1
ATOM 5123 C C . ASN A 1 686 ? -34.069 0.383 35.108 1.00 106.30 720 ASN A C 1
ATOM 5124 O O . ASN A 1 686 ? -33.909 1.192 36.028 1.00 101.71 720 ASN A O 1
ATOM 5129 N N . LEU A 1 687 ? -34.942 0.585 34.121 1.00 113.99 721 LEU A N 1
ATOM 5130 C CA . LEU A 1 687 ? -35.659 1.843 33.938 1.00 118.61 721 LEU A CA 1
ATOM 5131 C C . LEU A 1 687 ? -37.095 1.797 34.437 1.00 112.61 721 LEU A C 1
ATOM 5132 O O . LEU A 1 687 ? -37.627 2.829 34.860 1.00 108.76 721 LEU A O 1
ATOM 5137 N N . VAL A 1 688 ? -37.745 0.632 34.377 1.00 108.13 722 VAL A N 1
ATOM 5138 C CA . VAL A 1 688 ? -39.069 0.494 34.976 1.00 113.73 722 VAL A CA 1
ATOM 5139 C C . VAL A 1 688 ? -38.988 0.373 36.487 1.00 121.84 722 VAL A C 1
ATOM 5140 O O . VAL A 1 688 ? -40.028 0.379 37.158 1.00 129.14 722 VAL A O 1
ATOM 5144 N N . THR A 1 689 ? -37.777 0.270 37.037 1.00 118.48 723 THR A N 1
ATOM 5145 C CA . THR A 1 689 ? -37.550 0.195 38.476 1.00 120.42 723 THR A CA 1
ATOM 5146 C C . THR A 1 689 ? -37.232 1.549 39.106 1.00 123.61 723 THR A C 1
ATOM 5147 O O . THR A 1 689 ? -37.671 1.812 40.229 1.00 126.74 723 THR A O 1
ATOM 5151 N N . ILE A 1 690 ? -36.483 2.420 38.419 1.00 122.27 724 ILE A N 1
ATOM 5152 C CA . ILE A 1 690 ? -36.346 3.797 38.893 1.00 120.64 724 ILE A CA 1
ATOM 5153 C C . ILE A 1 690 ? -37.707 4.481 38.925 1.00 125.38 724 ILE A C 1
ATOM 5154 O O . ILE A 1 690 ? -37.938 5.394 39.730 1.00 126.63 724 ILE A O 1
ATOM 5159 N N . ILE A 1 691 ? -38.635 4.041 38.069 1.00 128.53 725 ILE A N 1
ATOM 5160 C CA . ILE A 1 691 ? -40.011 4.524 38.138 1.00 128.08 725 ILE A CA 1
ATOM 5161 C C . ILE A 1 691 ? -40.648 4.108 39.462 1.00 127.82 725 ILE A C 1
ATOM 5162 O O . ILE A 1 691 ? -41.420 4.865 40.062 1.00 132.94 725 ILE A O 1
ATOM 5167 N N . THR A 1 692 ? -40.318 2.916 39.951 1.00 121.00 726 THR A N 1
ATOM 5168 C CA . THR A 1 692 ? -40.822 2.452 41.238 1.00 122.21 726 THR A CA 1
ATOM 5169 C C . THR A 1 692 ? -39.799 2.695 42.349 1.00 122.86 726 THR A C 1
ATOM 5170 O O . THR A 1 692 ? -39.587 3.829 42.788 1.00 116.57 726 THR A O 1
ATOM 5174 N N . THR A 1 702 ? -29.578 10.811 35.732 1.00 108.33 736 THR A N 1
ATOM 5175 C CA . THR A 1 702 ? -29.479 11.927 34.796 1.00 115.43 736 THR A CA 1
ATOM 5176 C C . THR A 1 702 ? -30.869 12.447 34.461 1.00 119.08 736 THR A C 1
ATOM 5177 O O . THR A 1 702 ? -31.129 13.652 34.525 1.00 119.05 736 THR A O 1
ATOM 5181 N N . LEU A 1 703 ? -31.759 11.529 34.096 1.00 120.95 737 LEU A N 1
ATOM 5182 C CA . LEU A 1 703 ? -33.166 11.848 33.916 1.00 122.86 737 LEU A CA 1
ATOM 5183 C C . LEU A 1 703 ? -33.932 11.548 35.200 1.00 129.63 737 LEU A C 1
ATOM 5184 O O . LEU A 1 703 ? -33.643 10.573 35.901 1.00 130.84 737 LEU A O 1
ATOM 5189 N N . SER A 1 704 ? -34.910 12.403 35.507 1.00 129.32 738 SER A N 1
ATOM 5190 C CA . SER A 1 704 ? -35.582 12.360 36.800 1.00 124.63 738 SER A CA 1
ATOM 5191 C C . SER A 1 704 ? -36.607 11.237 36.878 1.00 124.43 738 SER A C 1
ATOM 5192 O O . SER A 1 704 ? -36.436 10.177 36.265 1.00 123.22 738 SER A O 1
ATOM 5195 N N . LEU A 1 705 ? -37.673 11.461 37.645 1.00 125.50 739 LEU A N 1
ATOM 5196 C CA . LEU A 1 705 ? -38.673 10.429 37.878 1.00 120.43 739 LEU A CA 1
ATOM 5197 C C . LEU A 1 705 ? -39.766 10.433 36.822 1.00 118.79 739 LEU A C 1
ATOM 5198 O O . LEU A 1 705 ? -40.316 9.372 36.505 1.00 119.00 739 LEU A O 1
ATOM 5203 N N . ALA A 1 706 ? -40.086 11.601 36.262 1.00 120.73 740 ALA A N 1
ATOM 5204 C CA . ALA A 1 706 ? -41.024 11.661 35.147 1.00 122.29 740 ALA A CA 1
ATOM 5205 C C . ALA A 1 706 ? -40.353 11.276 33.832 1.00 117.18 740 ALA A C 1
ATOM 5206 O O . ALA A 1 706 ? -40.937 10.549 33.020 1.00 109.67 740 ALA A O 1
ATOM 5208 N N . GLU A 1 707 ? -39.121 11.738 33.615 1.00 118.70 741 GLU A N 1
ATOM 5209 C CA . GLU A 1 707 ? -38.423 11.464 32.365 1.00 115.44 741 GLU A CA 1
ATOM 5210 C C . GLU A 1 707 ? -38.103 9.980 32.185 1.00 116.61 741 GLU A C 1
ATOM 5211 O O . GLU A 1 707 ? -37.771 9.561 31.071 1.00 115.34 741 GLU A O 1
ATOM 5217 N N . ALA A 1 708 ? -38.196 9.176 33.247 1.00 115.28 742 ALA A N 1
ATOM 5218 C CA . ALA A 1 708 ? -38.153 7.726 33.091 1.00 110.50 742 ALA A CA 1
ATOM 5219 C C . ALA A 1 708 ? -39.500 7.156 32.676 1.00 114.43 742 ALA A C 1
ATOM 5220 O O . ALA A 1 708 ? -39.547 6.074 32.079 1.00 111.67 742 ALA A O 1
ATOM 5222 N N . MET A 1 709 ? -40.591 7.856 32.997 1.00 116.56 743 MET A N 1
ATOM 5223 C CA . MET A 1 709 ? -41.914 7.495 32.506 1.00 118.84 743 MET A CA 1
ATOM 5224 C C . MET A 1 709 ? -42.153 7.978 31.080 1.00 117.44 743 MET A C 1
ATOM 5225 O O . MET A 1 709 ? -42.982 7.389 30.375 1.00 113.56 743 MET A O 1
ATOM 5230 N N . ARG A 1 710 ? -41.435 9.020 30.637 1.00 116.47 744 ARG A N 1
ATOM 5231 C CA . ARG A 1 710 ? -41.515 9.480 29.251 1.00 114.61 744 ARG A CA 1
ATOM 5232 C C . ARG A 1 710 ? -40.645 8.633 28.334 1.00 105.05 744 ARG A C 1
ATOM 5233 O O . ARG A 1 710 ? -41.089 8.203 27.264 1.00 100.80 744 ARG A O 1
ATOM 5241 N N . THR A 1 711 ? -39.387 8.416 28.724 1.00 103.78 745 THR A N 1
ATOM 5242 C CA . THR A 1 711 ? -38.492 7.603 27.911 1.00 100.72 745 THR A CA 1
ATOM 5243 C C . THR A 1 711 ? -39.077 6.217 27.679 1.00 105.29 745 THR A C 1
ATOM 5244 O O . THR A 1 711 ? -39.195 5.765 26.535 1.00 107.65 745 THR A O 1
ATOM 5248 N N . VAL A 1 712 ? -39.474 5.536 28.759 1.00 107.91 746 VAL A N 1
ATOM 5249 C CA . VAL A 1 712 ? -40.097 4.221 28.634 1.00 104.77 746 VAL A CA 1
ATOM 5250 C C . VAL A 1 712 ? -41.370 4.306 27.799 1.00 106.56 746 VAL A C 1
ATOM 5251 O O . VAL A 1 712 ? -41.758 3.332 27.139 1.00 105.47 746 VAL A O 1
ATOM 5255 N N . TYR A 1 713 ? -42.019 5.473 27.778 1.00 103.86 747 TYR A N 1
ATOM 5256 C CA . TYR A 1 713 ? -43.179 5.647 26.909 1.00 106.93 747 TYR A CA 1
ATOM 5257 C C . TYR A 1 713 ? -42.772 5.680 25.439 1.00 114.48 747 TYR A C 1
ATOM 5258 O O . TYR A 1 713 ? -43.331 4.941 24.619 1.00 118.99 747 TYR A O 1
ATOM 5267 N N . LYS A 1 714 ? -41.803 6.537 25.084 1.00 112.20 748 LYS A N 1
ATOM 5268 C CA . LYS A 1 714 ? -41.333 6.622 23.699 1.00 104.34 748 LYS A CA 1
ATOM 5269 C C . LYS A 1 714 ? -40.902 5.263 23.156 1.00 104.36 748 LYS A C 1
ATOM 5270 O O . LYS A 1 714 ? -40.986 5.019 21.947 1.00 102.21 748 LYS A O 1
ATOM 5276 N N . ILE A 1 715 ? -40.444 4.371 24.031 1.00 105.22 749 ILE A N 1
ATOM 5277 C CA . ILE A 1 715 ? -40.033 3.029 23.632 1.00 103.76 749 ILE A CA 1
ATOM 5278 C C . ILE A 1 715 ? -41.224 2.079 23.552 1.00 113.16 749 ILE A C 1
ATOM 5279 O O . ILE A 1 715 ? -41.293 1.239 22.650 1.00 117.95 749 ILE A O 1
ATOM 5284 N N . SER A 1 716 ? -42.175 2.199 24.487 1.00 116.36 750 SER A N 1
ATOM 5285 C CA . SER A 1 716 ? -43.259 1.223 24.585 1.00 119.65 750 SER A CA 1
ATOM 5286 C C . SER A 1 716 ? -44.050 1.106 23.285 1.00 122.82 750 SER A C 1
ATOM 5287 O O . SER A 1 716 ? -44.625 0.049 23.004 1.00 123.98 750 SER A O 1
ATOM 5290 N N . LYS A 1 717 ? -44.087 2.164 22.481 1.00 116.35 751 LYS A N 1
ATOM 5291 C CA . LYS A 1 717 ? -44.629 2.072 21.132 1.00 113.83 751 LYS A CA 1
ATOM 5292 C C . LYS A 1 717 ? -43.667 1.314 20.216 1.00 120.38 751 LYS A C 1
ATOM 5293 O O . LYS A 1 717 ? -43.807 0.107 20.003 1.00 120.76 751 LYS A O 1
ATOM 5299 N N . THR A 1 729 ? -45.500 -5.902 36.398 1.00 135.04 763 THR A N 1
ATOM 5300 C CA . THR A 1 729 ? -46.647 -6.350 37.180 1.00 146.92 763 THR A CA 1
ATOM 5301 C C . THR A 1 729 ? -47.012 -5.331 38.258 1.00 148.30 763 THR A C 1
ATOM 5302 O O . THR A 1 729 ? -48.015 -4.627 38.137 1.00 144.05 763 THR A O 1
ATOM 5306 N N . PHE A 1 730 ? -46.196 -5.255 39.315 1.00 151.34 764 PHE A N 1
ATOM 5307 C CA . PHE A 1 730 ? -46.458 -4.288 40.377 1.00 154.26 764 PHE A CA 1
ATOM 5308 C C . PHE A 1 730 ? -46.244 -2.857 39.901 1.00 150.20 764 PHE A C 1
ATOM 5309 O O . PHE A 1 730 ? -46.928 -1.938 40.370 1.00 148.05 764 PHE A O 1
ATOM 5317 N N . PHE A 1 731 ? -45.309 -2.653 38.971 1.00 143.19 765 PHE A N 1
ATOM 5318 C CA . PHE A 1 731 ? -45.005 -1.322 38.458 1.00 135.91 765 PHE A CA 1
ATOM 5319 C C . PHE A 1 731 ? -46.248 -0.595 37.948 1.00 137.42 765 PHE A C 1
ATOM 5320 O O . PHE A 1 731 ? -46.257 0.641 37.908 1.00 138.24 765 PHE A O 1
ATOM 5328 N N . PHE A 1 732 ? -47.313 -1.327 37.602 1.00 136.60 766 PHE A N 1
ATOM 5329 C CA . PHE A 1 732 ? -48.553 -0.687 37.165 1.00 137.56 766 PHE A CA 1
ATOM 5330 C C . PHE A 1 732 ? -49.333 -0.082 38.329 1.00 133.93 766 PHE A C 1
ATOM 5331 O O . PHE A 1 732 ? -50.041 0.915 38.142 1.00 130.16 766 PHE A O 1
ATOM 5339 N N . GLN A 1 733 ? -49.232 -0.667 39.528 1.00 137.70 767 GLN A N 1
ATOM 5340 C CA . GLN A 1 733 ? -49.908 -0.099 40.692 1.00 141.69 767 GLN A CA 1
ATOM 5341 C C . GLN A 1 733 ? -49.128 1.060 41.303 1.00 141.60 767 GLN A C 1
ATOM 5342 O O . GLN A 1 733 ? -49.729 1.939 41.932 1.00 141.13 767 GLN A O 1
ATOM 5348 N N . LYS A 1 734 ? -47.802 1.075 41.144 1.00 139.71 768 LYS A N 1
ATOM 5349 C CA . LYS A 1 734 ? -47.044 2.282 41.460 1.00 133.59 768 LYS A CA 1
ATOM 5350 C C . LYS A 1 734 ? -47.271 3.356 40.406 1.00 130.63 768 LYS A C 1
ATOM 5351 O O . LYS A 1 734 ? -47.171 4.551 40.704 1.00 128.14 768 LYS A O 1
ATOM 5357 N N . LEU A 1 735 ? -47.580 2.944 39.173 1.00 135.19 769 LEU A N 1
ATOM 5358 C CA . LEU A 1 735 ? -47.899 3.886 38.108 1.00 136.42 769 LEU A CA 1
ATOM 5359 C C . LEU A 1 735 ? -49.298 4.461 38.272 1.00 132.50 769 LEU A C 1
ATOM 5360 O O . LEU A 1 735 ? -49.560 5.587 37.835 1.00 132.65 769 LEU A O 1
ATOM 5365 N N . GLU A 1 736 ? -50.203 3.697 38.886 1.00 130.36 770 GLU A N 1
ATOM 5366 C CA . GLU A 1 736 ? -51.501 4.234 39.269 1.00 131.05 770 GLU A CA 1
ATOM 5367 C C . GLU A 1 736 ? -51.351 5.363 40.280 1.00 136.57 770 GLU A C 1
ATOM 5368 O O . GLU A 1 736 ? -52.220 6.239 40.371 1.00 138.11 770 GLU A O 1
ATOM 5374 N N . ASP A 1 737 ? -50.256 5.356 41.045 1.00 135.88 771 ASP A N 1
ATOM 5375 C CA . ASP A 1 737 ? -50.028 6.401 42.036 1.00 139.33 771 ASP A CA 1
ATOM 5376 C C . ASP A 1 737 ? -49.713 7.739 41.382 1.00 137.68 771 ASP A C 1
ATOM 5377 O O . ASP A 1 737 ? -50.075 8.791 41.921 1.00 138.89 771 ASP A O 1
ATOM 5382 N N . TYR A 1 738 ? -49.052 7.725 40.224 1.00 134.76 772 TYR A N 1
ATOM 5383 C CA . TYR A 1 738 ? -48.620 8.976 39.612 1.00 136.96 772 TYR A CA 1
ATOM 5384 C C . TYR A 1 738 ? -49.755 9.650 38.852 1.00 136.16 772 TYR A C 1
ATOM 5385 O O . TYR A 1 738 ? -49.887 10.878 38.890 1.00 136.42 772 TYR A O 1
ATOM 5394 N N . ALA A 1 739 ? -50.590 8.869 38.171 1.00 132.98 773 ALA A N 1
ATOM 5395 C CA . ALA A 1 739 ? -51.754 9.446 37.515 1.00 132.49 773 ALA A CA 1
ATOM 5396 C C . ALA A 1 739 ? -52.790 9.972 38.506 1.00 140.40 773 ALA A C 1
ATOM 5397 O O . ALA A 1 739 ? -53.778 10.580 38.077 1.00 133.82 773 ALA A O 1
ATOM 5399 N N . LYS A 1 740 ? -52.585 9.764 39.808 1.00 142.64 774 LYS A N 1
ATOM 5400 C CA . LYS A 1 740 ? -53.467 10.257 40.862 1.00 140.43 774 LYS A CA 1
ATOM 5401 C C . LYS A 1 740 ? -52.848 11.365 41.700 1.00 140.25 774 LYS A C 1
ATOM 5402 O O . LYS A 1 740 ? -53.549 12.308 42.081 1.00 134.84 774 LYS A O 1
ATOM 5408 N N . GLU A 1 741 ? -51.549 11.280 42.003 1.00 143.25 775 GLU A N 1
ATOM 5409 C CA . GLU A 1 741 ? -50.879 12.299 42.800 1.00 146.80 775 GLU A CA 1
ATOM 5410 C C . GLU A 1 741 ? -49.637 12.905 42.161 1.00 146.17 775 GLU A C 1
ATOM 5411 O O . GLU A 1 741 ? -49.169 13.938 42.653 1.00 151.14 775 GLU A O 1
ATOM 5417 N N . GLY A 1 742 ? -49.077 12.303 41.114 1.00 137.09 776 GLY A N 1
ATOM 5418 C CA . GLY A 1 742 ? -47.918 12.895 40.472 1.00 132.50 776 GLY A CA 1
ATOM 5419 C C . GLY A 1 742 ? -48.221 14.280 39.933 1.00 134.11 776 GLY A C 1
ATOM 5420 O O . GLY A 1 742 ? -49.366 14.616 39.629 1.00 136.97 776 GLY A O 1
ATOM 5421 N N . ASN A 1 743 ? -47.176 15.102 39.830 1.00 137.74 777 ASN A N 1
ATOM 5422 C CA . ASN A 1 743 ? -47.341 16.433 39.268 1.00 135.80 777 ASN A CA 1
ATOM 5423 C C . ASN A 1 743 ? -47.565 16.317 37.759 1.00 132.30 777 ASN A C 1
ATOM 5424 O O . ASN A 1 743 ? -47.252 15.282 37.163 1.00 132.01 777 ASN A O 1
ATOM 5429 N N . PRO A 1 744 ? -48.133 17.372 37.119 1.00 128.91 778 PRO A N 1
ATOM 5430 C CA . PRO A 1 744 ? -48.644 17.240 35.742 1.00 128.34 778 PRO A CA 1
ATOM 5431 C C . PRO A 1 744 ? -47.807 16.392 34.796 1.00 125.47 778 PRO A C 1
ATOM 5432 O O . PRO A 1 744 ? -48.335 15.487 34.141 1.00 121.63 778 PRO A O 1
ATOM 5436 N N . LEU A 1 745 ? -46.502 16.660 34.730 1.00 125.02 779 LEU A N 1
ATOM 5437 C CA . LEU A 1 745 ? -45.641 15.890 33.840 1.00 122.83 779 LEU A CA 1
ATOM 5438 C C . LEU A 1 745 ? -45.603 14.416 34.233 1.00 125.07 779 LEU A C 1
ATOM 5439 O O . LEU A 1 745 ? -45.667 13.536 33.366 1.00 122.87 779 LEU A O 1
ATOM 5444 N N . GLU A 1 746 ? -45.502 14.127 35.535 1.00 129.17 780 GLU A N 1
ATOM 5445 C CA . GLU A 1 746 ? -45.475 12.738 35.989 1.00 127.86 780 GLU A CA 1
ATOM 5446 C C . GLU A 1 746 ? -46.764 12.012 35.629 1.00 121.91 780 GLU A C 1
ATOM 5447 O O . GLU A 1 746 ? -46.740 10.836 35.245 1.00 115.60 780 GLU A O 1
ATOM 5453 N N . ALA A 1 747 ? -47.900 12.699 35.747 1.00 118.28 781 ALA A N 1
ATOM 5454 C CA . ALA A 1 747 ? -49.184 12.040 35.552 1.00 119.17 781 ALA A CA 1
ATOM 5455 C C . ALA A 1 747 ? -49.446 11.766 34.077 1.00 121.95 781 ALA A C 1
ATOM 5456 O O . ALA A 1 747 ? -49.881 10.668 33.712 1.00 126.46 781 ALA A O 1
ATOM 5458 N N . LYS A 1 748 ? -49.188 12.756 33.214 1.00 120.78 782 LYS A N 1
ATOM 5459 C CA . LYS A 1 748 ? -49.433 12.576 31.784 1.00 116.42 782 LYS A CA 1
ATOM 5460 C C . LYS A 1 748 ? -48.652 11.394 31.227 1.00 118.86 782 LYS A C 1
ATOM 5461 O O . LYS A 1 748 ? -49.112 10.736 30.288 1.00 113.85 782 LYS A O 1
ATOM 5467 N N . TYR A 1 749 ? -47.487 11.095 31.801 1.00 122.00 783 TYR A N 1
ATOM 5468 C CA . TYR A 1 749 ? -46.664 9.980 31.357 1.00 117.66 783 TYR A CA 1
ATOM 5469 C C . TYR A 1 749 ? -46.744 8.783 32.292 1.00 119.17 783 TYR A C 1
ATOM 5470 O O . TYR A 1 749 ? -45.966 7.834 32.142 1.00 120.38 783 TYR A O 1
ATOM 5479 N N . ALA A 1 750 ? -47.666 8.809 33.251 1.00 118.94 784 ALA A N 1
ATOM 5480 C CA . ALA A 1 750 ? -48.103 7.605 33.942 1.00 123.08 784 ALA A CA 1
ATOM 5481 C C . ALA A 1 750 ? -49.433 7.097 33.406 1.00 121.67 784 ALA A C 1
ATOM 5482 O O . ALA A 1 750 ? -49.625 5.883 33.286 1.00 118.58 784 ALA A O 1
ATOM 5484 N N . ILE A 1 751 ? -50.347 8.014 33.066 1.00 123.69 785 ILE A N 1
ATOM 5485 C CA . ILE A 1 751 ? -51.620 7.649 32.449 1.00 119.36 785 ILE A CA 1
ATOM 5486 C C . ILE A 1 751 ? -51.483 7.402 30.955 1.00 114.57 785 ILE A C 1
ATOM 5487 O O . ILE A 1 751 ? -52.383 6.801 30.353 1.00 109.38 785 ILE A O 1
ATOM 5492 N N . LYS A 1 752 ? -50.383 7.850 30.341 1.00 112.30 786 LYS A N 1
ATOM 5493 C CA . LYS A 1 752 ? -50.073 7.450 28.974 1.00 109.65 786 LYS A CA 1
ATOM 5494 C C . LYS A 1 752 ? -49.530 6.029 28.941 1.00 111.40 786 LYS A C 1
ATOM 5495 O O . LYS A 1 752 ? -49.905 5.237 28.071 1.00 110.44 786 LYS A O 1
ATOM 5501 N N . LEU A 1 753 ? -48.659 5.688 29.893 1.00 113.20 787 LEU A N 1
ATOM 5502 C CA . LEU A 1 753 ? -48.141 4.327 29.979 1.00 107.02 787 LEU A CA 1
ATOM 5503 C C . LEU A 1 753 ? -49.237 3.347 30.379 1.00 112.80 787 LEU A C 1
ATOM 5504 O O . LEU A 1 753 ? -49.418 2.312 29.727 1.00 113.19 787 LEU A O 1
ATOM 5509 N N . LEU A 1 754 ? -49.975 3.657 31.456 1.00 112.73 788 LEU A N 1
ATOM 5510 C CA . LEU A 1 754 ? -51.095 2.813 31.875 1.00 106.32 788 LEU A CA 1
ATOM 5511 C C . LEU A 1 754 ? -52.051 2.546 30.721 1.00 107.74 788 LEU A C 1
ATOM 5512 O O . LEU A 1 754 ? -52.630 1.458 30.623 1.00 113.06 788 LEU A O 1
ATOM 5517 N N . GLY A 1 755 ? -52.224 3.528 29.839 1.00 111.64 789 GLY A N 1
ATOM 5518 C CA . GLY A 1 755 ? -53.040 3.417 28.650 1.00 114.89 789 GLY A CA 1
ATOM 5519 C C . GLY A 1 755 ? -52.442 2.604 27.525 1.00 117.21 789 GLY A C 1
ATOM 5520 O O . GLY A 1 755 ? -53.117 2.365 26.518 1.00 115.47 789 GLY A O 1
ATOM 5521 N N . LEU A 1 756 ? -51.190 2.168 27.669 1.00 116.34 790 LEU A N 1
ATOM 5522 C CA . LEU A 1 756 ? -50.521 1.383 26.636 1.00 119.57 790 LEU A CA 1
ATOM 5523 C C . LEU A 1 756 ? -50.758 -0.117 26.769 1.00 132.03 790 LEU A C 1
ATOM 5524 O O . LEU A 1 756 ? -50.827 -0.810 25.748 1.00 137.96 790 LEU A O 1
ATOM 5529 N N . ALA A 1 757 ? -50.876 -0.632 27.996 1.00 132.99 791 ALA A N 1
ATOM 5530 C CA . ALA A 1 757 ? -51.156 -2.049 28.201 1.00 136.02 791 ALA A CA 1
ATOM 5531 C C . ALA A 1 757 ? -52.558 -2.392 27.693 1.00 144.40 791 ALA A C 1
ATOM 5532 O O . ALA A 1 757 ? -53.451 -1.540 27.700 1.00 146.65 791 ALA A O 1
ATOM 5534 N N . PRO A 1 758 ? -52.777 -3.633 27.241 1.00 151.21 792 PRO A N 1
ATOM 5535 C CA . PRO A 1 758 ? -54.081 -3.977 26.640 1.00 150.60 792 PRO A CA 1
ATOM 5536 C C . PRO A 1 758 ? -55.279 -3.828 27.575 1.00 143.63 792 PRO A C 1
ATOM 5537 O O . PRO A 1 758 ? -56.416 -3.804 27.086 1.00 136.57 792 PRO A O 1
ATOM 5541 N N . ASN A 1 759 ? -55.071 -3.730 28.891 1.00 143.16 793 ASN A N 1
ATOM 5542 C CA . ASN A 1 759 ? -56.178 -3.448 29.800 1.00 140.42 793 ASN A CA 1
ATOM 5543 C C . ASN A 1 759 ? -56.088 -2.021 30.335 1.00 136.09 793 ASN A C 1
ATOM 5544 O O . ASN A 1 759 ? -56.060 -1.798 31.550 1.00 132.43 793 ASN A O 1
ATOM 5549 N N . ALA A 1 760 ? -56.032 -1.046 29.424 1.00 135.82 794 ALA A N 1
ATOM 5550 C CA . ALA A 1 760 ? -56.133 0.355 29.813 1.00 124.32 794 ALA A CA 1
ATOM 5551 C C . ALA A 1 760 ? -57.514 0.697 30.343 1.00 124.77 794 ALA A C 1
ATOM 5552 O O . ALA A 1 760 ? -57.661 1.690 31.061 1.00 126.48 794 ALA A O 1
ATOM 5554 N N . ALA A 1 761 ? -58.529 -0.092 29.992 1.00 120.68 795 ALA A N 1
ATOM 5555 C CA . ALA A 1 761 ? -59.853 0.122 30.557 1.00 122.85 795 ALA A CA 1
ATOM 5556 C C . ALA A 1 761 ? -59.822 -0.025 32.075 1.00 129.93 795 ALA A C 1
ATOM 5557 O O . ALA A 1 761 ? -60.281 0.861 32.805 1.00 133.87 795 ALA A O 1
ATOM 5559 N N . GLU A 1 762 ? -59.234 -1.115 32.568 1.00 131.88 796 GLU A N 1
ATOM 5560 C CA . GLU A 1 762 ? -59.147 -1.396 34.000 1.00 137.49 796 GLU A CA 1
ATOM 5561 C C . GLU A 1 762 ? -58.073 -0.558 34.718 1.00 137.63 796 GLU A C 1
ATOM 5562 O O . GLU A 1 762 ? -57.724 -0.872 35.861 1.00 135.20 796 GLU A O 1
ATOM 5568 N N . TYR A 1 763 ? -57.550 0.495 34.081 1.00 140.72 797 TYR A N 1
ATOM 5569 C CA . TYR A 1 763 ? -56.548 1.365 34.692 1.00 137.46 797 TYR A CA 1
ATOM 5570 C C . TYR A 1 763 ? -56.944 2.824 34.500 1.00 137.51 797 TYR A C 1
ATOM 5571 O O . TYR A 1 763 ? -57.016 3.587 35.468 1.00 133.31 797 TYR A O 1
ATOM 5580 N N . LEU A 1 764 ? -57.190 3.214 33.244 1.00 136.96 798 LEU A N 1
ATOM 5581 C CA . LEU A 1 764 ? -57.585 4.589 32.952 1.00 131.67 798 LEU A CA 1
ATOM 5582 C C . LEU A 1 764 ? -58.864 4.960 33.691 1.00 143.19 798 LEU A C 1
ATOM 5583 O O . LEU A 1 764 ? -58.957 6.045 34.278 1.00 146.82 798 LEU A O 1
ATOM 5588 N N . SER A 1 765 ? -59.865 4.071 33.673 1.00 145.15 799 SER A N 1
ATOM 5589 C CA . SER A 1 765 ? -61.137 4.348 34.331 1.00 142.51 799 SER A CA 1
ATOM 5590 C C . SER A 1 765 ? -61.052 4.221 35.846 1.00 144.93 799 SER A C 1
ATOM 5591 O O . SER A 1 765 ? -61.934 4.732 36.545 1.00 145.75 799 SER A O 1
ATOM 5594 N N . GLU A 1 766 ? -60.024 3.547 36.368 1.00 148.20 800 GLU A N 1
ATOM 5595 C CA . GLU A 1 766 ? -59.743 3.592 37.797 1.00 148.15 800 GLU A CA 1
ATOM 5596 C C . GLU A 1 766 ? -58.891 4.795 38.174 1.00 145.10 800 GLU A C 1
ATOM 5597 O O . GLU A 1 766 ? -58.607 4.988 39.360 1.00 141.12 800 GLU A O 1
ATOM 5603 N N . VAL A 1 767 ? -58.453 5.584 37.191 1.00 146.99 801 VAL A N 1
ATOM 5604 C CA . VAL A 1 767 ? -57.857 6.891 37.440 1.00 144.33 801 VAL A CA 1
ATOM 5605 C C . VAL A 1 767 ? -58.908 7.945 37.115 1.00 142.26 801 VAL A C 1
ATOM 5606 O O . VAL A 1 767 ? -58.903 9.041 37.686 1.00 140.31 801 VAL A O 1
ATOM 5610 N N . ALA A 1 768 ? -59.827 7.615 36.203 1.00 142.24 802 ALA A N 1
ATOM 5611 C CA . ALA A 1 768 ? -60.989 8.464 35.966 1.00 138.72 802 ALA A CA 1
ATOM 5612 C C . ALA A 1 768 ? -61.834 8.521 37.231 1.00 140.76 802 ALA A C 1
ATOM 5613 O O . ALA A 1 768 ? -61.655 9.418 38.063 1.00 139.08 802 ALA A O 1
ATOM 5615 N N . THR A 1 769 ? -62.724 7.543 37.411 1.00 142.51 803 THR A N 1
ATOM 5616 C CA . THR A 1 769 ? -63.631 7.517 38.556 1.00 138.82 803 THR A CA 1
ATOM 5617 C C . THR A 1 769 ? -62.892 7.347 39.882 1.00 137.08 803 THR A C 1
ATOM 5618 O O . THR A 1 769 ? -63.419 6.738 40.818 1.00 137.43 803 THR A O 1
ATOM 5622 N N . ALA A 1 770 ? -61.670 7.877 39.967 1.00 134.33 804 ALA A N 1
ATOM 5623 C CA . ALA A 1 770 ? -60.949 8.009 41.225 1.00 133.68 804 ALA A CA 1
ATOM 5624 C C . ALA A 1 770 ? -60.456 9.419 41.493 1.00 136.46 804 ALA A C 1
ATOM 5625 O O . ALA A 1 770 ? -60.122 9.724 42.645 1.00 139.84 804 ALA A O 1
ATOM 5627 N N . ILE A 1 771 ? -60.383 10.280 40.485 1.00 136.31 805 ILE A N 1
ATOM 5628 C CA . ILE A 1 771 ? -60.175 11.706 40.695 1.00 137.99 805 ILE A CA 1
ATOM 5629 C C . ILE A 1 771 ? -61.494 12.463 40.660 1.00 136.82 805 ILE A C 1
ATOM 5630 O O . ILE A 1 771 ? -61.799 13.232 41.571 1.00 142.74 805 ILE A O 1
ATOM 5635 N N . LEU A 1 772 ? -62.311 12.220 39.637 1.00 131.20 806 LEU A N 1
ATOM 5636 C CA . LEU A 1 772 ? -63.464 13.068 39.378 1.00 137.09 806 LEU A CA 1
ATOM 5637 C C . LEU A 1 772 ? -64.724 12.507 40.044 1.00 131.99 806 LEU A C 1
ATOM 5638 O O . LEU A 1 772 ? -64.773 11.319 40.369 1.00 131.15 806 LEU A O 1
ATOM 5643 N N . PRO A 1 773 ? -65.744 13.361 40.277 1.00 133.74 807 PRO A N 1
ATOM 5644 C CA . PRO A 1 773 ? -65.869 14.803 39.989 1.00 137.75 807 PRO A CA 1
ATOM 5645 C C . PRO A 1 773 ? -64.768 15.668 40.614 1.00 140.37 807 PRO A C 1
ATOM 5646 O O . PRO A 1 773 ? -64.311 15.382 41.721 1.00 144.96 807 PRO A O 1
ATOM 5650 N N . LEU A 1 774 ? -64.371 16.716 39.891 1.00 136.61 808 LEU A N 1
ATOM 5651 C CA . LEU A 1 774 ? -63.098 17.389 40.139 1.00 135.31 808 LEU A CA 1
ATOM 5652 C C . LEU A 1 774 ? -63.031 18.016 41.528 1.00 140.07 808 LEU A C 1
ATOM 5653 O O . LEU A 1 774 ? -63.942 18.736 41.947 1.00 146.14 808 LEU A O 1
ATOM 5658 N N . ASP A 1 775 ? -61.934 17.749 42.235 1.00 136.75 809 ASP A N 1
ATOM 5659 C CA . ASP A 1 775 ? -61.664 18.356 43.539 1.00 144.13 809 ASP A CA 1
ATOM 5660 C C . ASP A 1 775 ? -61.001 19.707 43.279 1.00 140.56 809 ASP A C 1
ATOM 5661 O O . ASP A 1 775 ? -59.788 19.785 43.069 1.00 144.11 809 ASP A O 1
ATOM 5666 N N . LEU A 1 776 ? -61.799 20.781 43.299 1.00 134.09 810 LEU A N 1
ATOM 5667 C CA . LEU A 1 776 ? -61.343 22.054 42.742 1.00 133.55 810 LEU A CA 1
ATOM 5668 C C . LEU A 1 776 ? -60.229 22.680 43.574 1.00 137.72 810 LEU A C 1
ATOM 5669 O O . LEU A 1 776 ? -59.294 23.270 43.019 1.00 136.82 810 LEU A O 1
ATOM 5674 N N . LYS A 1 777 ? -60.306 22.578 44.896 1.00 143.41 811 LYS A N 1
ATOM 5675 C CA . LYS A 1 777 ? -59.252 23.081 45.776 1.00 147.90 811 LYS A CA 1
ATOM 5676 C C . LYS A 1 777 ? -58.631 21.900 46.518 1.00 148.92 811 LYS A C 1
ATOM 5677 O O . LYS A 1 777 ? -58.852 21.709 47.718 1.00 147.05 811 LYS A O 1
ATOM 5683 N N . SER A 1 778 ? -57.853 21.102 45.792 1.00 146.16 812 SER A N 1
ATOM 5684 C CA . SER A 1 778 ? -57.080 20.016 46.371 1.00 144.58 812 SER A CA 1
ATOM 5685 C C . SER A 1 778 ? -55.631 20.157 45.939 1.00 141.35 812 SER A C 1
ATOM 5686 O O . SER A 1 778 ? -55.244 21.123 45.273 1.00 141.76 812 SER A O 1
ATOM 5689 N N . LYS A 1 779 ? -54.833 19.164 46.325 1.00 142.86 813 LYS A N 1
ATOM 5690 C CA . LYS A 1 779 ? -53.437 19.081 45.929 1.00 150.61 813 LYS A CA 1
ATOM 5691 C C . LYS A 1 779 ? -53.311 19.108 44.412 1.00 151.48 813 LYS A C 1
ATOM 5692 O O . LYS A 1 779 ? -52.903 20.116 43.824 1.00 147.67 813 LYS A O 1
ATOM 5698 N N . HIS A 1 780 ? -53.691 18.008 43.772 1.00 147.94 814 HIS A N 1
ATOM 5699 C CA . HIS A 1 780 ? -53.410 17.795 42.356 1.00 140.93 814 HIS A CA 1
ATOM 5700 C C . HIS A 1 780 ? -54.583 18.197 41.473 1.00 133.75 814 HIS A C 1
ATOM 5701 O O . HIS A 1 780 ? -54.993 17.426 40.611 1.00 132.79 814 HIS A O 1
ATOM 5708 N N . PHE A 1 781 ? -55.147 19.392 41.667 1.00 131.19 815 PHE A N 1
ATOM 5709 C CA . PHE A 1 781 ? -56.208 19.803 40.753 1.00 133.65 815 PHE A CA 1
ATOM 5710 C C . PHE A 1 781 ? -55.666 19.995 39.344 1.00 139.03 815 PHE A C 1
ATOM 5711 O O . PHE A 1 781 ? -56.319 19.608 38.368 1.00 137.52 815 PHE A O 1
ATOM 5719 N N . ALA A 1 782 ? -54.476 20.584 39.215 1.00 140.19 816 ALA A N 1
ATOM 5720 C CA . ALA A 1 782 ? -53.855 20.753 37.907 1.00 134.28 816 ALA A CA 1
ATOM 5721 C C . ALA A 1 782 ? -53.698 19.406 37.216 1.00 130.31 816 ALA A C 1
ATOM 5722 O O . ALA A 1 782 ? -54.315 19.159 36.173 1.00 123.23 816 ALA A O 1
ATOM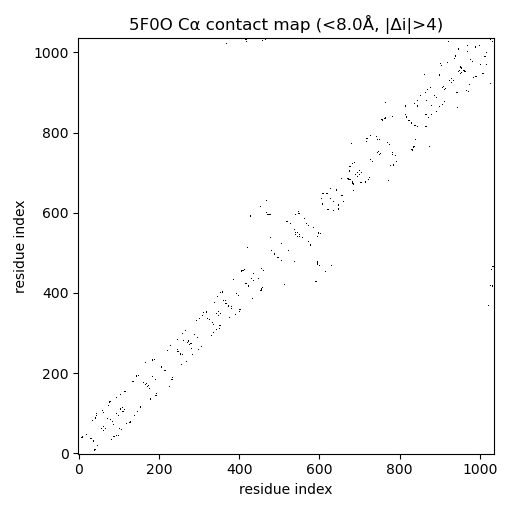 5724 N N . SER A 1 783 ? -52.898 18.522 37.820 1.00 128.89 817 SER A N 1
ATOM 5725 C CA . SER A 1 783 ? -52.556 17.246 37.203 1.00 123.89 817 SER A CA 1
ATOM 5726 C C . SER A 1 783 ? -53.765 16.351 36.970 1.00 121.10 817 SER A C 1
ATOM 5727 O O . SER A 1 783 ? -53.697 15.450 36.129 1.00 116.38 817 SER A O 1
ATOM 5730 N N . ASN A 1 784 ? -54.865 16.565 37.694 1.00 126.78 818 ASN A N 1
ATOM 5731 C CA . ASN A 1 784 ? -56.051 15.751 37.455 1.00 126.21 818 ASN A CA 1
ATOM 5732 C C . ASN A 1 784 ? -56.815 16.208 36.216 1.00 122.68 818 ASN A C 1
ATOM 5733 O O . ASN A 1 784 ? -57.450 15.382 35.549 1.00 120.44 818 ASN A O 1
ATOM 5738 N N . VAL A 1 785 ? -56.762 17.503 35.884 1.00 119.12 819 VAL A N 1
ATOM 5739 C CA . VAL A 1 785 ? -57.302 17.956 34.603 1.00 117.33 819 VAL A CA 1
ATOM 5740 C C . VAL A 1 785 ? -56.515 17.344 33.451 1.00 118.84 819 VAL A C 1
ATOM 5741 O O . VAL A 1 785 ? -57.092 16.904 32.449 1.00 117.13 819 VAL A O 1
ATOM 5745 N N . LEU A 1 786 ? -55.187 17.292 33.586 1.00 122.22 820 LEU A N 1
ATOM 5746 C CA . LEU A 1 786 ? -54.337 16.773 32.518 1.00 113.31 820 LEU A CA 1
ATOM 5747 C C . LEU A 1 786 ? -54.569 15.281 32.298 1.00 107.70 820 LEU A C 1
ATOM 5748 O O . LEU A 1 786 ? -54.624 14.820 31.151 1.00 106.84 820 LEU A O 1
ATOM 5753 N N . VAL A 1 787 ? -54.707 14.510 33.379 1.00 105.93 821 VAL A N 1
ATOM 5754 C CA . VAL A 1 787 ? -55.081 13.107 33.224 1.00 106.88 821 VAL A CA 1
ATOM 5755 C C . VAL A 1 787 ? -56.410 13.001 32.494 1.00 109.34 821 VAL A C 1
ATOM 5756 O O . VAL A 1 787 ? -56.564 12.190 31.575 1.00 113.19 821 VAL A O 1
ATOM 5760 N N . LEU A 1 788 ? -57.384 13.835 32.874 1.00 109.91 822 LEU A N 1
ATOM 5761 C CA . LEU A 1 788 ? -58.670 13.843 32.181 1.00 110.83 822 LEU A CA 1
ATOM 5762 C C . LEU A 1 788 ? -58.536 14.334 30.744 1.00 109.40 822 LEU A C 1
ATOM 5763 O O . LEU A 1 788 ? -59.319 13.927 29.875 1.00 101.67 822 LEU A O 1
ATOM 5768 N N . ALA A 1 789 ? -57.564 15.210 30.476 1.00 106.91 823 ALA A N 1
ATOM 5769 C CA . ALA A 1 789 ? -57.333 15.650 29.106 1.00 98.62 823 ALA A CA 1
ATOM 5770 C C . ALA A 1 789 ? -56.804 14.506 28.253 1.00 99.98 823 ALA A C 1
ATOM 5771 O O . ALA A 1 789 ? -57.268 14.293 27.128 1.00 105.69 823 ALA A O 1
ATOM 5773 N N . GLU A 1 790 ? -55.841 13.745 28.780 1.00 93.74 824 GLU A N 1
ATOM 5774 C CA . GLU A 1 790 ? -55.252 12.644 28.028 1.00 93.89 824 GLU A CA 1
ATOM 5775 C C . GLU A 1 790 ? -56.123 11.392 28.000 1.00 105.45 824 GLU A C 1
ATOM 5776 O O . GLU A 1 790 ? -55.864 10.504 27.180 1.00 108.23 824 GLU A O 1
ATOM 5782 N N . ILE A 1 791 ? -57.135 11.286 28.865 1.00 108.64 825 ILE A N 1
ATOM 5783 C CA . ILE A 1 791 ? -58.075 10.173 28.749 1.00 100.15 825 ILE A CA 1
ATOM 5784 C C . ILE A 1 791 ? -59.122 10.472 27.686 1.00 102.30 825 ILE A C 1
ATOM 5785 O O . ILE A 1 791 ? -59.527 9.578 26.934 1.00 106.92 825 ILE A O 1
ATOM 5790 N N . THR A 1 792 ? -59.571 11.731 27.596 1.00 104.55 826 THR A N 1
ATOM 5791 C CA . THR A 1 792 ? -60.449 12.131 26.497 1.00 108.34 826 THR A CA 1
ATOM 5792 C C . THR A 1 792 ? -59.819 11.813 25.152 1.00 108.18 826 THR A C 1
ATOM 5793 O O . THR A 1 792 ? -60.526 11.635 24.154 1.00 102.64 826 THR A O 1
ATOM 5797 N N . LYS A 1 793 ? -58.487 11.748 25.113 1.00 110.92 827 LYS A N 1
ATOM 5798 C CA . LYS A 1 793 ? -57.733 11.421 23.911 1.00 107.92 827 LYS A CA 1
ATOM 5799 C C . LYS A 1 793 ? -57.652 9.912 23.702 1.00 111.52 827 LYS A C 1
ATOM 5800 O O . LYS A 1 793 ? -57.896 9.418 22.596 1.00 114.00 827 LYS A O 1
ATOM 5806 N N . MET A 1 794 ? -57.332 9.167 24.765 1.00 113.15 828 MET A N 1
ATOM 5807 C CA . MET A 1 794 ? -56.992 7.751 24.636 1.00 117.26 828 MET A CA 1
ATOM 5808 C C . MET A 1 794 ? -58.237 6.876 24.490 1.00 120.71 828 MET A C 1
ATOM 5809 O O . MET A 1 794 ? -58.411 6.194 23.474 1.00 123.02 828 MET A O 1
ATOM 5814 N N . GLN A 1 795 ? -59.109 6.869 25.500 1.00 118.56 829 GLN A N 1
ATOM 5815 C CA . GLN A 1 795 ? -60.383 6.150 25.439 1.00 115.20 829 GLN A CA 1
ATOM 5816 C C . GLN A 1 795 ? -61.493 7.102 25.861 1.00 114.40 829 GLN A C 1
ATOM 5817 O O . GLN A 1 795 ? -61.966 7.056 27.005 1.00 115.49 829 GLN A O 1
ATOM 5823 N N . PRO A 1 796 ? -61.950 7.969 24.950 1.00 117.35 830 PRO A N 1
ATOM 5824 C CA . PRO A 1 796 ? -62.960 8.972 25.324 1.00 117.64 830 PRO A CA 1
ATOM 5825 C C . PRO A 1 796 ? -64.291 8.373 25.725 1.00 121.28 830 PRO A C 1
ATOM 5826 O O . PRO A 1 796 ? -65.133 9.095 26.273 1.00 123.29 830 PRO A O 1
ATOM 5830 N N . GLN A 1 797 ? -64.513 7.087 25.449 1.00 125.74 831 GLN A N 1
ATOM 5831 C CA . GLN A 1 797 ? -65.683 6.402 25.984 1.00 124.18 831 GLN A CA 1
ATOM 5832 C C . GLN A 1 797 ? -65.728 6.489 27.502 1.00 119.92 831 GLN A C 1
ATOM 5833 O O . GLN A 1 797 ? -66.814 6.551 28.089 1.00 128.16 831 GLN A O 1
ATOM 5839 N N . LEU A 1 798 ? -64.563 6.505 28.152 1.00 115.94 832 LEU A N 1
ATOM 5840 C CA . LEU A 1 798 ? -64.509 6.498 29.609 1.00 115.58 832 LEU A CA 1
ATOM 5841 C C . LEU A 1 798 ? -65.038 7.790 30.217 1.00 118.53 832 LEU A C 1
ATOM 5842 O O . LEU A 1 798 ? -65.474 7.781 31.374 1.00 123.08 832 LEU A O 1
ATOM 5847 N N . LEU A 1 799 ? -65.018 8.894 29.469 1.00 116.28 833 LEU A N 1
ATOM 5848 C CA . LEU A 1 799 ? -65.489 10.181 29.965 1.00 116.83 833 LEU A CA 1
ATOM 5849 C C . LEU A 1 799 ? -66.844 10.587 29.400 1.00 122.95 833 LEU A C 1
ATOM 5850 O O . LEU A 1 799 ? -67.343 11.664 29.746 1.00 124.44 833 LEU A O 1
ATOM 5855 N N . GLU A 1 800 ? -67.449 9.753 28.549 1.00 130.05 834 GLU A N 1
ATOM 5856 C CA . GLU A 1 800 ? -68.733 9.999 27.896 1.00 129.66 834 GLU A CA 1
ATOM 5857 C C . GLU A 1 800 ? -69.792 10.559 28.837 1.00 124.30 834 GLU A C 1
ATOM 5858 O O . GLU A 1 800 ? -70.651 11.349 28.427 1.00 119.37 834 GLU A O 1
ATOM 5864 N N . LYS A 1 801 ? -69.729 10.143 30.100 1.00 121.66 835 LYS A N 1
ATOM 5865 C CA . LYS A 1 801 ? -70.765 10.420 31.082 1.00 119.79 835 LYS A CA 1
ATOM 5866 C C . LYS A 1 801 ? -70.551 11.726 31.833 1.00 118.48 835 LYS A C 1
ATOM 5867 O O . LYS A 1 801 ? -71.518 12.282 32.363 1.00 127.93 835 LYS A O 1
ATOM 5873 N N . ASP A 1 802 ? -69.320 12.233 31.885 1.00 116.16 836 ASP A N 1
ATOM 5874 C CA . ASP A 1 802 ? -69.016 13.437 32.644 1.00 116.49 836 ASP A CA 1
ATOM 5875 C C . ASP A 1 802 ? -68.414 14.561 31.809 1.00 115.52 836 ASP A C 1
ATOM 5876 O O . ASP A 1 802 ? -68.129 15.630 32.362 1.00 116.28 836 ASP A O 1
ATOM 5881 N N . SER A 1 803 ? -68.216 14.368 30.502 1.00 115.25 837 SER A N 1
ATOM 5882 C CA . SER A 1 803 ? -67.431 15.329 29.733 1.00 112.54 837 SER A CA 1
ATOM 5883 C C . SER A 1 803 ? -68.201 16.593 29.374 1.00 116.60 837 SER A C 1
ATOM 5884 O O . SER A 1 803 ? -67.595 17.527 28.840 1.00 116.17 837 SER A O 1
ATOM 5887 N N . THR A 1 804 ? -69.510 16.645 29.632 1.00 114.53 838 THR A N 1
ATOM 5888 C CA . THR A 1 804 ? -70.241 17.907 29.659 1.00 109.41 838 THR A CA 1
ATOM 5889 C C . THR A 1 804 ? -70.580 18.348 31.075 1.00 110.64 838 THR A C 1
ATOM 5890 O O . THR A 1 804 ? -71.182 19.410 31.254 1.00 118.19 838 THR A O 1
ATOM 5894 N N . GLU A 1 805 ? -70.203 17.563 32.083 1.00 111.15 839 GLU A N 1
ATOM 5895 C CA . GLU A 1 805 ? -70.298 17.983 33.474 1.00 111.12 839 GLU A CA 1
ATOM 5896 C C . GLU A 1 805 ? -69.018 18.657 33.958 1.00 109.47 839 GLU A C 1
ATOM 5897 O O . GLU A 1 805 ? -69.073 19.521 34.842 1.00 109.63 839 GLU A O 1
ATOM 5903 N N . ILE A 1 806 ? -67.870 18.283 33.387 1.00 107.75 840 ILE A N 1
ATOM 5904 C CA . ILE A 1 806 ? -66.603 18.943 33.686 1.00 101.71 840 ILE A CA 1
ATOM 5905 C C . ILE A 1 806 ? -66.445 20.208 32.856 1.00 107.49 840 ILE A C 1
ATOM 5906 O O . ILE A 1 806 ? -65.884 21.206 33.322 1.00 106.14 840 ILE A O 1
ATOM 5911 N N . VAL A 1 807 ? -66.907 20.173 31.602 1.00 112.50 841 VAL A N 1
ATOM 5912 C CA . VAL A 1 807 ? -66.692 21.293 30.691 1.00 108.84 841 VAL A CA 1
ATOM 5913 C C . VAL A 1 807 ? -67.453 22.524 31.165 1.00 110.94 841 VAL A C 1
ATOM 5914 O O . VAL A 1 807 ? -66.937 23.647 31.111 1.00 107.07 841 VAL A O 1
ATOM 5918 N N . GLY A 1 808 ? -68.681 22.339 31.649 1.00 113.07 842 GLY A N 1
ATOM 5919 C CA . GLY A 1 808 ? -69.382 23.437 32.294 1.00 116.91 842 GLY A CA 1
ATOM 5920 C C . GLY A 1 808 ? -68.717 23.938 33.559 1.00 117.72 842 GLY A C 1
ATOM 5921 O O . GLY A 1 808 ? -69.062 25.029 34.030 1.00 112.89 842 GLY A O 1
ATOM 5922 N N . LEU A 1 809 ? -67.779 23.164 34.114 1.00 111.98 843 LEU A N 1
ATOM 5923 C CA . LEU A 1 809 ? -67.002 23.540 35.292 1.00 104.35 843 LEU A CA 1
ATOM 5924 C C . LEU A 1 809 ? -65.707 24.246 34.892 1.00 106.52 843 LEU A C 1
ATOM 5925 O O . LEU A 1 809 ? -65.444 25.369 35.334 1.00 106.77 843 LEU A O 1
ATOM 5930 N N . LEU A 1 810 ? -64.885 23.592 34.064 1.00 105.99 844 LEU A N 1
ATOM 5931 C CA . LEU A 1 810 ? -63.620 24.195 33.652 1.00 104.72 844 LEU A CA 1
ATOM 5932 C C . LEU A 1 810 ? -63.834 25.469 32.842 1.00 106.65 844 LEU A C 1
ATOM 5933 O O . LEU A 1 810 ? -62.970 26.354 32.842 1.00 108.12 844 LEU A O 1
ATOM 5938 N N . ILE A 1 811 ? -64.963 25.578 32.134 1.00 104.65 845 ILE A N 1
ATOM 5939 C CA . ILE A 1 811 ? -65.299 26.835 31.477 1.00 102.70 845 ILE A CA 1
ATOM 5940 C C . ILE A 1 811 ? -65.714 27.875 32.506 1.00 102.01 845 ILE A C 1
ATOM 5941 O O . ILE A 1 811 ? -65.549 29.081 32.278 1.00 100.60 845 ILE A O 1
ATOM 5946 N N . LYS A 1 812 ? -66.219 27.430 33.657 1.00 107.14 846 LYS A N 1
ATOM 5947 C CA . LYS A 1 812 ? -66.669 28.336 34.708 1.00 110.91 846 LYS A CA 1
ATOM 5948 C C . LYS A 1 812 ? -65.532 28.714 35.653 1.00 113.10 846 LYS A C 1
ATOM 5949 O O . LYS A 1 812 ? -65.159 29.887 35.742 1.00 116.94 846 LYS A O 1
ATOM 5955 N N . ASP A 1 813 ? -64.960 27.731 36.349 1.00 110.27 847 ASP A N 1
ATOM 5956 C CA . ASP A 1 813 ? -64.056 27.994 37.460 1.00 118.46 847 ASP A CA 1
ATOM 5957 C C . ASP A 1 813 ? -62.579 27.876 37.088 1.00 120.38 847 ASP A C 1
ATOM 5958 O O . ASP A 1 813 ? -61.744 27.658 37.974 1.00 126.55 847 ASP A O 1
ATOM 5963 N N . VAL A 1 814 ? -62.231 28.002 35.805 1.00 112.50 848 VAL A N 1
ATOM 5964 C CA . VAL A 1 814 ? -60.822 28.016 35.420 1.00 104.51 848 VAL A CA 1
ATOM 5965 C C . VAL A 1 814 ? -60.566 29.091 34.371 1.00 103.76 848 VAL A C 1
ATOM 5966 O O . VAL A 1 814 ? -59.666 29.923 34.529 1.00 107.80 848 VAL A O 1
ATOM 5970 N N . LEU A 1 815 ? -61.350 29.086 33.293 1.00 100.82 849 LEU A N 1
ATOM 5971 C CA . LEU A 1 815 ? -61.135 30.024 32.193 1.00 102.19 849 LEU A CA 1
ATOM 5972 C C . LEU A 1 815 ? -61.857 31.352 32.422 1.00 110.40 849 LEU A C 1
ATOM 5973 O O . LEU A 1 815 ? -61.218 32.407 32.491 1.00 111.26 849 LEU A O 1
ATOM 5978 N N . LEU A 1 816 ? -63.185 31.317 32.531 1.00 111.58 850 LEU A N 1
ATOM 5979 C CA . LEU A 1 816 ? -63.965 32.514 32.854 1.00 101.70 850 LEU A CA 1
ATOM 5980 C C . LEU A 1 816 ? -64.072 32.746 34.354 1.00 100.22 850 LEU A C 1
ATOM 5981 O O . LEU A 1 816 ? -65.129 33.142 34.852 1.00 100.90 850 LEU A O 1
ATOM 5986 N N . SER A 1 817 ? -62.996 32.487 35.093 1.00 104.91 851 SER A N 1
ATOM 5987 C CA . SER A 1 817 ? -62.854 32.866 36.493 1.00 112.33 851 SER A CA 1
ATOM 5988 C C . SER A 1 817 ? -61.397 32.691 36.885 1.00 122.65 851 SER A C 1
ATOM 5989 O O . SER A 1 817 ? -60.678 31.883 36.290 1.00 122.96 851 SER A O 1
ATOM 5992 N N . ASN A 1 818 ? -60.978 33.437 37.905 1.00 131.44 852 ASN A N 1
ATOM 5993 C CA . ASN A 1 818 ? -59.578 33.472 38.310 1.00 133.83 852 ASN A CA 1
ATOM 5994 C C . ASN A 1 818 ? -59.476 33.400 39.824 1.00 137.75 852 ASN A C 1
ATOM 5995 O O . ASN A 1 818 ? -60.011 34.263 40.526 1.00 138.26 852 ASN A O 1
ATOM 6000 N N . ASP A 1 819 ? -58.791 32.371 40.324 1.00 140.52 853 ASP A N 1
ATOM 6001 C CA . ASP A 1 819 ? -58.383 32.350 41.721 1.00 149.46 853 ASP A CA 1
ATOM 6002 C C . ASP A 1 819 ? -57.107 33.150 41.961 1.00 153.19 853 ASP A C 1
ATOM 6003 O O . ASP A 1 819 ? -56.719 33.340 43.120 1.00 152.85 853 ASP A O 1
ATOM 6008 N N . VAL A 1 820 ? -56.452 33.608 40.893 1.00 148.57 854 VAL A N 1
ATOM 6009 C CA . VAL A 1 820 ? -55.356 34.569 40.954 1.00 139.23 854 VAL A CA 1
ATOM 6010 C C . VAL A 1 820 ? -55.688 35.701 39.989 1.00 132.90 854 VAL A C 1
ATOM 6011 O O . VAL A 1 820 ? -56.045 35.451 38.833 1.00 135.63 854 VAL A O 1
ATOM 6015 N N . VAL A 1 821 ? -55.601 36.941 40.467 1.00 125.42 855 VAL A N 1
ATOM 6016 C CA . VAL A 1 821 ? -56.089 38.073 39.686 1.00 126.13 855 VAL A CA 1
ATOM 6017 C C . VAL A 1 821 ? -54.962 39.073 39.451 1.00 135.67 855 VAL A C 1
ATOM 6018 O O . VAL A 1 821 ? -54.424 39.169 38.342 1.00 137.09 855 VAL A O 1
ATOM 6022 N N . GLY A 1 822 ? -54.582 39.810 40.496 1.00 142.11 856 GLY A N 1
ATOM 6023 C CA . GLY A 1 822 ? -53.669 40.918 40.336 1.00 137.57 856 GLY A CA 1
ATOM 6024 C C . GLY A 1 822 ? -52.236 40.490 40.095 1.00 132.32 856 GLY A C 1
ATOM 6025 O O . GLY A 1 822 ? -51.854 39.333 40.265 1.00 132.27 856 GLY A O 1
ATOM 6026 N N . ASP A 1 823 ? -51.431 41.467 39.692 1.00 135.70 857 ASP A N 1
ATOM 6027 C CA . ASP A 1 823 ? -50.016 41.266 39.417 1.00 138.99 857 ASP A CA 1
ATOM 6028 C C . ASP A 1 823 ? -49.185 41.865 40.542 1.00 138.27 857 ASP A C 1
ATOM 6029 O O . ASP A 1 823 ? -49.397 43.017 40.932 1.00 143.82 857 ASP A O 1
ATOM 6034 N N . GLU A 1 824 ? -48.253 41.081 41.067 1.00 136.94 858 GLU A N 1
ATOM 6035 C CA . GLU A 1 824 ? -47.171 41.658 41.844 1.00 146.37 858 GLU A CA 1
ATOM 6036 C C . GLU A 1 824 ? -46.101 42.176 40.884 1.00 152.08 858 GLU A C 1
ATOM 6037 O O . GLU A 1 824 ? -46.272 42.166 39.661 1.00 150.74 858 GLU A O 1
ATOM 6043 N N . ASP A 1 825 ? -44.984 42.649 41.433 1.00 157.87 859 ASP A N 1
ATOM 6044 C CA . ASP A 1 825 ? -43.892 43.147 40.609 1.00 154.60 859 ASP A CA 1
ATOM 6045 C C . ASP A 1 825 ? -42.686 42.214 40.564 1.00 150.28 859 ASP A C 1
ATOM 6046 O O . ASP A 1 825 ? -41.773 42.451 39.764 1.00 147.83 859 ASP A O 1
ATOM 6051 N N . ASP A 1 826 ? -42.661 41.164 41.378 1.00 151.65 860 ASP A N 1
ATOM 6052 C CA . ASP A 1 826 ? -41.605 40.149 41.332 1.00 152.29 860 ASP A CA 1
ATOM 6053 C C . ASP A 1 826 ? -42.091 38.883 40.632 1.00 154.55 860 ASP A C 1
ATOM 6054 O O . ASP A 1 826 ? -41.979 37.778 41.168 1.00 152.20 860 ASP A O 1
ATOM 6059 N N . GLN A 1 827 ? -42.640 39.019 39.426 1.00 151.70 861 GLN A N 1
ATOM 6060 C CA . GLN A 1 827 ? -43.217 37.892 38.709 1.00 142.63 861 GLN A CA 1
ATOM 6061 C C . GLN A 1 827 ? -42.569 37.736 37.339 1.00 132.21 861 GLN A C 1
ATOM 6062 O O . GLN A 1 827 ? -42.161 38.717 36.707 1.00 124.00 861 GLN A O 1
ATOM 6068 N N . GLN A 1 828 ? -42.485 36.482 36.894 1.00 125.31 862 GLN A N 1
ATOM 6069 C CA . GLN A 1 828 ? -41.881 36.156 35.611 1.00 117.02 862 GLN A CA 1
ATOM 6070 C C . GLN A 1 828 ? -42.608 36.859 34.467 1.00 120.56 862 GLN A C 1
ATOM 6071 O O . GLN A 1 828 ? -43.760 37.289 34.586 1.00 119.97 862 GLN A O 1
ATOM 6077 N N . ALA A 1 829 ? -41.913 36.959 33.335 1.00 120.13 863 ALA A N 1
ATOM 6078 C CA . ALA A 1 829 ? -42.516 37.465 32.111 1.00 117.21 863 ALA A CA 1
ATOM 6079 C C . ALA A 1 829 ? -43.196 36.376 31.295 1.00 115.39 863 ALA A C 1
ATOM 6080 O O . ALA A 1 829 ? -44.054 36.694 30.465 1.00 119.44 863 ALA A O 1
ATOM 6082 N N . TRP A 1 830 ? -42.853 35.109 31.524 1.00 113.50 864 TRP A N 1
ATOM 6083 C CA . TRP A 1 830 ? -43.291 34.042 30.635 1.00 113.55 864 TRP A CA 1
ATOM 6084 C C . TRP A 1 830 ? -43.022 32.693 31.291 1.00 110.81 864 TRP A C 1
ATOM 6085 O O . TRP A 1 830 ? -41.979 32.505 31.921 1.00 114.58 864 TRP A O 1
ATOM 6096 N N . PHE A 1 831 ? -43.971 31.768 31.152 1.00 108.68 865 PHE A N 1
ATOM 6097 C CA . PHE A 1 831 ? -43.792 30.378 31.562 1.00 116.15 865 PHE A CA 1
ATOM 6098 C C . PHE A 1 831 ? -43.690 29.505 30.316 1.00 118.70 865 PHE A C 1
ATOM 6099 O O . PHE A 1 831 ? -44.615 29.487 29.496 1.00 124.23 865 PHE A O 1
ATOM 6107 N N . SER A 1 832 ? -42.587 28.772 30.182 1.00 116.72 866 SER A N 1
ATOM 6108 C CA . SER A 1 832 ? -42.462 27.791 29.111 1.00 116.85 866 SER A CA 1
ATOM 6109 C C . SER A 1 832 ? -42.926 26.431 29.611 1.00 115.80 866 SER A C 1
ATOM 6110 O O . SER A 1 832 ? -42.630 26.046 30.746 1.00 111.03 866 SER A O 1
ATOM 6113 N N . ASP A 1 833 ? -43.646 25.712 28.741 1.00 115.41 867 ASP A N 1
ATOM 6114 C CA . ASP A 1 833 ? -44.316 24.442 29.021 1.00 109.57 867 ASP A CA 1
ATOM 6115 C C . ASP A 1 833 ? -43.645 23.628 30.118 1.00 111.99 867 ASP A C 1
ATOM 6116 O O . ASP A 1 833 ? -44.326 22.989 30.924 1.00 117.30 867 ASP A O 1
ATOM 6121 N N . GLU A 1 834 ? -42.310 23.638 30.138 1.00 113.77 868 GLU A N 1
ATOM 6122 C CA . GLU A 1 834 ? -41.548 23.110 31.263 1.00 116.78 868 GLU A CA 1
ATOM 6123 C C . GLU A 1 834 ? -42.166 23.486 32.606 1.00 116.08 868 GLU A C 1
ATOM 6124 O O . GLU A 1 834 ? -42.389 22.626 33.466 1.00 117.76 868 GLU A O 1
ATOM 6130 N N . ASP A 1 835 ? -42.462 24.771 32.793 1.00 111.13 869 ASP A N 1
ATOM 6131 C CA . ASP A 1 835 ? -42.990 25.267 34.057 1.00 114.23 869 ASP A CA 1
ATOM 6132 C C . ASP A 1 835 ? -44.335 24.639 34.390 1.00 118.16 869 ASP A C 1
ATOM 6133 O O . ASP A 1 835 ? -44.447 23.876 35.353 1.00 121.54 869 ASP A O 1
ATOM 6138 N N . ILE A 1 836 ? -45.356 24.946 33.585 1.00 116.89 870 ILE A N 1
ATOM 6139 C CA . ILE A 1 836 ? -46.729 24.547 33.866 1.00 111.16 870 ILE A CA 1
ATOM 6140 C C . ILE A 1 836 ? -46.904 23.042 34.038 1.00 115.19 870 ILE A C 1
ATOM 6141 O O . ILE A 1 836 ? -47.971 22.610 34.467 1.00 118.77 870 ILE A O 1
ATOM 6146 N N . TYR A 1 837 ? -45.892 22.230 33.713 1.00 113.99 871 TYR A N 1
ATOM 6147 C CA . TYR A 1 837 ? -45.930 20.809 34.042 1.00 118.06 871 TYR A CA 1
ATOM 6148 C C . TYR A 1 837 ? -45.197 20.473 35.334 1.00 125.67 871 TYR A C 1
ATOM 6149 O O . TYR A 1 837 ? -45.514 19.452 35.955 1.00 130.93 871 TYR A O 1
ATOM 6158 N N . THR A 1 838 ? -44.235 21.301 35.751 1.00 124.91 872 THR A N 1
ATOM 6159 C CA . THR A 1 838 ? -43.564 21.127 37.034 1.00 125.20 872 THR A CA 1
ATOM 6160 C C . THR A 1 838 ? -44.380 21.681 38.196 1.00 123.38 872 THR A C 1
ATOM 6161 O O . THR A 1 838 ? -43.999 21.483 39.356 1.00 115.00 872 THR A O 1
ATOM 6165 N N . GLY A 1 839 ? -45.485 22.373 37.913 1.00 129.46 873 GLY A N 1
ATOM 6166 C CA . GLY A 1 839 ? -46.382 22.881 38.929 1.00 132.35 873 GLY A CA 1
ATOM 6167 C C . GLY A 1 839 ? -46.129 24.307 39.370 1.00 134.87 873 GLY A C 1
ATOM 6168 O O . GLY A 1 839 ? -46.839 24.791 40.260 1.00 139.55 873 GLY A O 1
ATOM 6169 N N . LYS A 1 840 ? -45.165 24.998 38.757 1.00 127.62 874 LYS A N 1
ATOM 6170 C CA . LYS A 1 840 ? -44.697 26.279 39.282 1.00 127.99 874 LYS A CA 1
ATOM 6171 C C . LYS A 1 840 ? -45.825 27.305 39.363 1.00 138.41 874 LYS A C 1
ATOM 6172 O O . LYS A 1 840 ? -46.003 27.968 40.393 1.00 139.05 874 LYS A O 1
ATOM 6178 N N . ALA A 1 841 ? -46.596 27.451 38.290 1.00 140.38 875 ALA A N 1
ATOM 6179 C CA . ALA A 1 841 ? -47.751 28.347 38.265 1.00 135.11 875 ALA A CA 1
ATOM 6180 C C . ALA A 1 841 ? -49.021 27.512 38.134 1.00 138.62 875 ALA A C 1
ATOM 6181 O O . ALA A 1 841 ? -49.719 27.546 37.116 1.00 135.53 875 ALA A O 1
ATOM 6183 N N . ASP A 1 842 ? -49.327 26.765 39.201 1.00 140.47 876 ASP A N 1
ATOM 6184 C CA . ASP A 1 842 ? -50.397 25.770 39.182 1.00 136.21 876 ASP A CA 1
ATOM 6185 C C . ASP A 1 842 ? -51.773 26.357 38.893 1.00 127.31 876 ASP A C 1
ATOM 6186 O O . ASP A 1 842 ? -52.732 25.591 38.739 1.00 122.14 876 ASP A O 1
ATOM 6191 N N . ALA A 1 843 ? -51.903 27.680 38.824 1.00 130.37 877 ALA A N 1
ATOM 6192 C CA . ALA A 1 843 ? -53.156 28.284 38.394 1.00 130.72 877 ALA A CA 1
ATOM 6193 C C . ALA A 1 843 ? -53.206 28.500 36.887 1.00 123.85 877 ALA A C 1
ATOM 6194 O O . ALA A 1 843 ? -54.300 28.495 36.307 1.00 118.19 877 ALA A O 1
ATOM 6196 N N . LEU A 1 844 ? -52.047 28.684 36.240 1.00 118.46 878 LEU A N 1
ATOM 6197 C CA . LEU A 1 844 ? -52.016 28.752 34.781 1.00 116.92 878 LEU A CA 1
ATOM 6198 C C . LEU A 1 844 ? -52.167 27.368 34.164 1.00 115.18 878 LEU A C 1
ATOM 6199 O O . LEU A 1 844 ? -52.875 27.203 33.163 1.00 117.43 878 LEU A O 1
ATOM 6204 N N . SER A 1 845 ? -51.515 26.359 34.744 1.00 111.82 879 SER A N 1
ATOM 6205 C CA . SER A 1 845 ? -51.642 25.007 34.215 1.00 113.26 879 SER A CA 1
ATOM 6206 C C . SER A 1 845 ? -53.054 24.458 34.369 1.00 108.30 879 SER A C 1
ATOM 6207 O O . SER A 1 845 ? -53.459 23.598 33.581 1.00 100.74 879 SER A O 1
ATOM 6210 N N . ALA A 1 846 ? -53.811 24.933 35.360 1.00 109.46 880 ALA A N 1
ATOM 6211 C CA . ALA A 1 846 ? -55.219 24.567 35.428 1.00 106.37 880 ALA A CA 1
ATOM 6212 C C . ALA A 1 846 ? -55.966 25.054 34.197 1.00 104.63 880 ALA A C 1
ATOM 6213 O O . ALA A 1 846 ? -56.926 24.410 33.758 1.00 102.59 880 ALA A O 1
ATOM 6215 N N . LYS A 1 847 ? -55.533 26.177 33.621 1.00 104.98 881 LYS A N 1
ATOM 6216 C CA . LYS A 1 847 ? -56.150 26.738 32.425 1.00 104.53 881 LYS A CA 1
ATOM 6217 C C . LYS A 1 847 ? -55.584 26.137 31.142 1.00 109.58 881 LYS A C 1
ATOM 6218 O O . LYS A 1 847 ? -56.335 25.903 30.187 1.00 107.35 881 LYS A O 1
ATOM 6224 N N . VAL A 1 848 ? -54.271 25.883 31.101 1.00 114.48 882 VAL A N 1
ATOM 6225 C CA . VAL A 1 848 ? -53.648 25.351 29.891 1.00 104.87 882 VAL A CA 1
ATOM 6226 C C . VAL A 1 848 ? -54.107 23.918 29.636 1.00 103.41 882 VAL A C 1
ATOM 6227 O O . VAL A 1 848 ? -54.386 23.538 28.492 1.00 101.32 882 VAL A O 1
ATOM 6231 N N . PHE A 1 849 ? -54.211 23.103 30.692 1.00 106.25 883 PHE A N 1
ATOM 6232 C CA . PHE A 1 849 ? -54.824 21.785 30.557 1.00 108.00 883 PHE A CA 1
ATOM 6233 C C . PHE A 1 849 ? -56.345 21.848 30.453 1.00 100.33 883 PHE A C 1
ATOM 6234 O O . PHE A 1 849 ? -56.977 20.815 30.203 1.00 96.29 883 PHE A O 1
ATOM 6242 N N . SER A 1 850 ? -56.952 23.018 30.665 1.00 97.15 884 SER A N 1
ATOM 6243 C CA . SER A 1 850 ? -58.390 23.134 30.467 1.00 101.89 884 SER A CA 1
ATOM 6244 C C . SER A 1 850 ? -58.731 23.391 29.004 1.00 108.22 884 SER A C 1
ATOM 6245 O O . SER A 1 850 ? -59.804 22.986 28.544 1.00 107.48 884 SER A O 1
ATOM 6248 N N . LEU A 1 851 ? -57.836 24.056 28.264 1.00 106.90 885 LEU A N 1
ATOM 6249 C CA . LEU A 1 851 ? -57.967 24.132 26.811 1.00 102.25 885 LEU A CA 1
ATOM 6250 C C . LEU A 1 851 ? -57.529 22.823 26.162 1.00 103.20 885 LEU A C 1
ATOM 6251 O O . LEU A 1 851 ? -58.219 22.292 25.283 1.00 100.53 885 LEU A O 1
ATOM 6256 N N . LYS A 1 852 ? -56.389 22.282 26.605 1.00 101.57 886 LYS A N 1
ATOM 6257 C CA . LYS A 1 852 ? -55.905 20.991 26.126 1.00 95.79 886 LYS A CA 1
ATOM 6258 C C . LYS A 1 852 ? -56.961 19.896 26.244 1.00 101.20 886 LYS A C 1
ATOM 6259 O O . LYS A 1 852 ? -56.836 18.853 25.592 1.00 104.75 886 LYS A O 1
ATOM 6265 N N . LEU A 1 853 ? -58.007 20.109 27.045 1.00 102.30 887 LEU A N 1
ATOM 6266 C CA . LEU A 1 853 ? -59.113 19.163 27.081 1.00 99.93 887 LEU A CA 1
ATOM 6267 C C . LEU A 1 853 ? -60.162 19.477 26.020 1.00 109.39 887 LEU A C 1
ATOM 6268 O O . LEU A 1 853 ? -60.615 18.572 25.312 1.00 116.46 887 LEU A O 1
ATOM 6273 N N . PHE A 1 854 ? -60.572 20.745 25.903 1.00 114.06 888 PHE A N 1
ATOM 6274 C CA . PHE A 1 854 ? -61.606 21.085 24.925 1.00 115.24 888 PHE A CA 1
ATOM 6275 C C . PHE A 1 854 ? -61.126 20.821 23.503 1.00 106.39 888 PHE A C 1
ATOM 6276 O O . PHE A 1 854 ? -61.919 20.412 22.647 1.00 104.04 888 PHE A O 1
ATOM 6284 N N . ALA A 1 855 ? -59.838 21.031 23.240 1.00 98.71 889 ALA A N 1
ATOM 6285 C CA . ALA A 1 855 ? -59.261 20.639 21.962 1.00 100.45 889 ALA A CA 1
ATOM 6286 C C . ALA A 1 855 ? -58.912 19.159 21.908 1.00 110.61 889 ALA A C 1
ATOM 6287 O O . ALA A 1 855 ? -58.336 18.714 20.911 1.00 116.19 889 ALA A O 1
ATOM 6289 N N . ASN A 1 856 ? -59.222 18.394 22.958 1.00 108.33 890 ASN A N 1
ATOM 6290 C CA . ASN A 1 856 ? -59.189 16.937 22.897 1.00 105.56 890 ASN A CA 1
ATOM 6291 C C . ASN A 1 856 ? -60.577 16.326 22.780 1.00 108.95 890 ASN A C 1
ATOM 6292 O O . ASN A 1 856 ? -60.694 15.149 22.420 1.00 110.55 890 ASN A O 1
ATOM 6297 N N . LYS A 1 857 ? -61.624 17.090 23.089 1.00 104.38 891 LYS A N 1
ATOM 6298 C CA . LYS A 1 857 ? -62.987 16.647 22.845 1.00 104.08 891 LYS A CA 1
ATOM 6299 C C . LYS A 1 857 ? -63.432 16.960 21.422 1.00 111.87 891 LYS A C 1
ATOM 6300 O O . LYS A 1 857 ? -64.282 16.250 20.873 1.00 116.44 891 LYS A O 1
ATOM 6306 N N . ILE A 1 858 ? -62.861 18.001 20.812 1.00 113.52 892 ILE A N 1
ATOM 6307 C CA . ILE A 1 858 ? -63.095 18.265 19.396 1.00 107.63 892 ILE A CA 1
ATOM 6308 C C . ILE A 1 858 ? -62.286 17.308 18.530 1.00 110.17 892 ILE A C 1
ATOM 6309 O O . ILE A 1 858 ? -62.802 16.752 17.554 1.00 116.57 892 ILE A O 1
ATOM 6314 N N . LYS A 1 859 ? -61.013 17.094 18.877 1.00 108.53 893 LYS A N 1
ATOM 6315 C CA . LYS A 1 859 ? -60.143 16.272 18.043 1.00 110.51 893 LYS A CA 1
ATOM 6316 C C . LYS A 1 859 ? -60.597 14.818 18.002 1.00 124.93 893 LYS A C 1
ATOM 6317 O O . LYS A 1 859 ? -60.312 14.111 17.028 1.00 134.16 893 LYS A O 1
ATOM 6323 N N . VAL A 1 860 ? -61.304 14.353 19.034 1.00 124.94 894 VAL A N 1
ATOM 6324 C CA . VAL A 1 860 ? -61.769 12.969 19.046 1.00 125.17 894 VAL A CA 1
ATOM 6325 C C . VAL A 1 860 ? -62.979 12.790 18.135 1.00 130.36 894 VAL A C 1
ATOM 6326 O O . VAL A 1 860 ? -63.048 11.830 17.361 1.00 139.14 894 VAL A O 1
ATOM 6330 N N . MET A 1 861 ? -63.942 13.709 18.193 1.00 128.61 895 MET A N 1
ATOM 6331 C CA . MET A 1 861 ? -65.122 13.619 17.339 1.00 132.50 895 MET A CA 1
ATOM 6332 C C . MET A 1 861 ? -64.832 14.146 15.935 1.00 131.80 895 MET A C 1
ATOM 6333 O O . MET A 1 861 ? -65.569 14.994 15.420 1.00 125.77 895 MET A O 1
ATOM 6338 N N . ALA A 1 862 ? -63.767 13.646 15.311 1.00 137.68 896 ALA A N 1
ATOM 6339 C CA . ALA A 1 862 ? -63.346 14.097 13.986 1.00 143.39 896 ALA A CA 1
ATOM 6340 C C . ALA A 1 862 ? -64.387 13.765 12.918 1.00 155.33 896 ALA A C 1
ATOM 6341 O O . ALA A 1 862 ? -65.167 12.822 13.063 1.00 154.97 896 ALA A O 1
ATOM 6343 N N . MET A 1 870 ? -75.133 15.804 20.012 1.00 139.26 904 MET A N 1
ATOM 6344 C CA . MET A 1 870 ? -74.802 16.953 20.850 1.00 146.28 904 MET A CA 1
ATOM 6345 C C . MET A 1 870 ? -73.543 17.653 20.325 1.00 140.96 904 MET A C 1
ATOM 6346 O O . MET A 1 870 ? -73.344 18.852 20.534 1.00 132.00 904 MET A O 1
ATOM 6351 N N . THR A 1 871 ? -72.714 16.885 19.613 1.00 143.54 905 THR A N 1
ATOM 6352 C CA . THR A 1 871 ? -71.316 17.245 19.393 1.00 145.56 905 THR A CA 1
ATOM 6353 C C . THR A 1 871 ? -71.120 18.471 18.503 1.00 141.37 905 THR A C 1
ATOM 6354 O O . THR A 1 871 ? -70.038 19.068 18.537 1.00 137.75 905 THR A O 1
ATOM 6358 N N . HIS A 1 872 ? -72.118 18.869 17.713 1.00 142.65 906 HIS A N 1
ATOM 6359 C CA . HIS A 1 872 ? -71.880 19.911 16.718 1.00 140.62 906 HIS A CA 1
ATOM 6360 C C . HIS A 1 872 ? -71.990 21.329 17.277 1.00 139.14 906 HIS A C 1
ATOM 6361 O O . HIS A 1 872 ? -71.694 22.286 16.551 1.00 137.83 906 HIS A O 1
ATOM 6368 N N . ALA A 1 873 ? -72.392 21.501 18.538 1.00 134.73 907 ALA A N 1
ATOM 6369 C CA . ALA A 1 873 ? -72.447 22.825 19.145 1.00 124.84 907 ALA A CA 1
ATOM 6370 C C . ALA A 1 873 ? -71.508 23.000 20.329 1.00 118.94 907 ALA A C 1
ATOM 6371 O O . ALA A 1 873 ? -71.318 24.137 20.775 1.00 113.03 907 ALA A O 1
ATOM 6373 N N . PHE A 1 874 ? -70.929 21.919 20.862 1.00 119.17 908 PHE A N 1
ATOM 6374 C CA . PHE A 1 874 ? -69.802 22.067 21.773 1.00 114.81 908 PHE A CA 1
ATOM 6375 C C . PHE A 1 874 ? -68.519 22.416 21.029 1.00 109.83 908 PHE A C 1
ATOM 6376 O O . PHE A 1 874 ? -67.605 22.995 21.624 1.00 107.18 908 PHE A O 1
ATOM 6384 N N . THR A 1 875 ? -68.432 22.072 19.745 1.00 103.93 909 THR A N 1
ATOM 6385 C CA . THR A 1 875 ? -67.319 22.525 18.922 1.00 104.41 909 THR A CA 1
ATOM 6386 C C . THR A 1 875 ? -67.531 23.953 18.427 1.00 115.65 909 THR A C 1
ATOM 6387 O O . THR A 1 875 ? -66.569 24.723 18.324 1.00 110.58 909 THR A O 1
ATOM 6391 N N . GLU A 1 876 ? -68.782 24.326 18.137 1.00 118.41 910 GLU A N 1
ATOM 6392 C CA . GLU A 1 876 ? -69.079 25.682 17.689 1.00 109.89 910 GLU A CA 1
ATOM 6393 C C . GLU A 1 876 ? -68.830 26.704 18.790 1.00 109.62 910 GLU A C 1
ATOM 6394 O O . GLU A 1 876 ? -68.560 27.874 18.497 1.00 112.91 910 GLU A O 1
ATOM 6400 N N . ARG A 1 877 ? -68.915 26.283 20.054 1.00 109.87 911 ARG A N 1
ATOM 6401 C CA . ARG A 1 877 ? -68.740 27.173 21.196 1.00 105.20 911 ARG A CA 1
ATOM 6402 C C . ARG A 1 877 ? -67.280 27.290 21.624 1.00 101.15 911 ARG A C 1
ATOM 6403 O O . ARG A 1 877 ? -66.758 28.405 21.717 1.00 108.29 911 ARG A O 1
ATOM 6411 N N . THR A 1 878 ? -66.603 26.170 21.898 1.00 100.60 912 THR A N 1
ATOM 6412 C CA . THR A 1 878 ? -65.229 26.279 22.381 1.00 102.46 912 THR A CA 1
ATOM 6413 C C . THR A 1 878 ? -64.251 26.658 21.275 1.00 103.20 912 THR A C 1
ATOM 6414 O O . THR A 1 878 ? -63.123 27.055 21.581 1.00 101.56 912 THR A O 1
ATOM 6418 N N . LEU A 1 879 ? -64.650 26.558 20.004 1.00 108.97 913 LEU A N 1
ATOM 6419 C CA . LEU A 1 879 ? -63.840 27.170 18.954 1.00 107.42 913 LEU A CA 1
ATOM 6420 C C . LEU A 1 879 ? -63.990 28.686 18.972 1.00 105.38 913 LEU A C 1
ATOM 6421 O O . LEU A 1 879 ? -63.008 29.415 18.789 1.00 102.73 913 LEU A O 1
ATOM 6426 N N . LYS A 1 880 ? -65.208 29.182 19.203 1.00 108.33 914 LYS A N 1
ATOM 6427 C CA . LYS A 1 880 ? -65.389 30.610 19.430 1.00 107.26 914 LYS A CA 1
ATOM 6428 C C . LYS A 1 880 ? -64.712 31.084 20.711 1.00 108.09 914 LYS A C 1
ATOM 6429 O O . LYS A 1 880 ? -64.487 32.289 20.866 1.00 117.60 914 LYS A O 1
ATOM 6435 N N . LEU A 1 881 ? -64.374 30.173 21.627 1.00 103.47 915 LEU A N 1
ATOM 6436 C CA . LEU A 1 881 ? -63.675 30.577 22.843 1.00 97.26 915 LEU A CA 1
ATOM 6437 C C . LEU A 1 881 ? -62.205 30.863 22.566 1.00 97.37 915 LEU A C 1
ATOM 6438 O O . LEU A 1 881 ? -61.663 31.857 23.062 1.00 99.58 915 LEU A O 1
ATOM 6443 N N . PHE A 1 882 ? -61.546 30.004 21.781 1.00 99.62 916 PHE A N 1
ATOM 6444 C CA . PHE A 1 882 ? -60.127 30.202 21.496 1.00 101.50 916 PHE A CA 1
ATOM 6445 C C . PHE A 1 882 ? -59.882 31.547 20.828 1.00 97.35 916 PHE A C 1
ATOM 6446 O O . PHE A 1 882 ? -58.897 32.228 21.131 1.00 98.26 916 PHE A O 1
ATOM 6454 N N . PHE A 1 883 ? -60.773 31.950 19.923 1.00 95.86 917 PHE A N 1
ATOM 6455 C CA . PHE A 1 883 ? -60.584 33.217 19.233 1.00 105.81 917 PHE A CA 1
ATOM 6456 C C . PHE A 1 883 ? -60.902 34.410 20.122 1.00 109.59 917 PHE A C 1
ATOM 6457 O O . PHE A 1 883 ? -60.425 35.516 19.846 1.00 112.31 917 PHE A O 1
ATOM 6465 N N . TYR A 1 884 ? -61.697 34.218 21.176 1.00 108.04 918 TYR A N 1
ATOM 6466 C CA . TYR A 1 884 ? -61.854 35.261 22.181 1.00 110.63 918 TYR A CA 1
ATOM 6467 C C . TYR A 1 884 ? -60.669 35.317 23.141 1.00 117.37 918 TYR A C 1
ATOM 6468 O O . TYR A 1 884 ? -60.529 36.300 23.876 1.00 123.54 918 TYR A O 1
ATOM 6477 N N . LEU A 1 885 ? -59.813 34.290 23.153 1.00 112.99 919 LEU A N 1
ATOM 6478 C CA . LEU A 1 885 ? -58.537 34.393 23.853 1.00 101.04 919 LEU A CA 1
ATOM 6479 C C . LEU A 1 885 ? -57.473 35.060 22.992 1.00 104.05 919 LEU A C 1
ATOM 6480 O O . LEU A 1 885 ? -56.552 35.686 23.530 1.00 102.56 919 LEU A O 1
ATOM 6485 N N . VAL A 1 886 ? -57.589 34.942 21.665 1.00 104.76 920 VAL A N 1
ATOM 6486 C CA . VAL A 1 886 ? -56.615 35.543 20.758 1.00 104.72 920 VAL A CA 1
ATOM 6487 C C . VAL A 1 886 ? -56.918 37.023 20.528 1.00 108.05 920 VAL A C 1
ATOM 6488 O O . VAL A 1 886 ? -56.000 37.844 20.418 1.00 100.56 920 VAL A O 1
ATOM 6492 N N . ALA A 1 887 ? -58.201 37.392 20.462 1.00 111.41 921 ALA A N 1
ATOM 6493 C CA . ALA A 1 887 ? -58.597 38.775 20.209 1.00 112.40 921 ALA A CA 1
ATOM 6494 C C . ALA A 1 887 ? -58.712 39.618 21.474 1.00 112.76 921 ALA A C 1
ATOM 6495 O O . ALA A 1 887 ? -58.832 40.844 21.368 1.00 108.58 921 ALA A O 1
ATOM 6497 N N . SER A 1 888 ? -58.695 38.998 22.659 1.00 115.37 922 SER A N 1
ATOM 6498 C CA . SER A 1 888 ? -58.636 39.730 23.919 1.00 109.89 922 SER A CA 1
ATOM 6499 C C . SER A 1 888 ? -57.241 39.760 24.523 1.00 111.01 922 SER A C 1
ATOM 6500 O O . SER A 1 888 ? -56.961 40.636 25.348 1.00 116.57 922 SER A O 1
ATOM 6503 N N . GLY A 1 889 ? -56.371 38.829 24.140 1.00 107.85 923 GLY A N 1
ATOM 6504 C CA . GLY A 1 889 ? -55.032 38.778 24.684 1.00 106.14 923 GLY A CA 1
ATOM 6505 C C . GLY A 1 889 ? -54.882 37.903 25.904 1.00 108.42 923 GLY A C 1
ATOM 6506 O O . GLY A 1 889 ? -53.993 38.153 26.727 1.00 111.96 923 GLY A O 1
ATOM 6507 N N . GLY A 1 890 ? -55.716 36.878 26.049 1.00 106.25 924 GLY A N 1
ATOM 6508 C CA . GLY A 1 890 ? -55.711 36.065 27.247 1.00 113.95 924 GLY A CA 1
ATOM 6509 C C . GLY A 1 890 ? -56.601 36.564 28.363 1.00 117.07 924 GLY A C 1
ATOM 6510 O O . GLY A 1 890 ? -56.515 36.047 29.484 1.00 109.80 924 GLY A O 1
ATOM 6511 N N . GLU A 1 891 ? -57.457 37.542 28.091 1.00 115.42 925 GLU A N 1
ATOM 6512 C CA . GLU A 1 891 ? -58.293 38.185 29.098 1.00 111.13 925 GLU A CA 1
ATOM 6513 C C . GLU A 1 891 ? -59.737 37.744 28.862 1.00 121.81 925 GLU A C 1
ATOM 6514 O O . GLU A 1 891 ? -60.457 38.335 28.056 1.00 123.24 925 GLU A O 1
ATOM 6520 N N . LEU A 1 892 ? -60.158 36.693 29.571 1.00 130.31 926 LEU A N 1
ATOM 6521 C CA . LEU A 1 892 ? -61.506 36.156 29.403 1.00 130.53 926 LEU A CA 1
ATOM 6522 C C . LEU A 1 892 ? -62.501 36.763 30.384 1.00 131.71 926 LEU A C 1
ATOM 6523 O O . LEU A 1 892 ? -63.670 36.962 30.031 1.00 137.77 926 LEU A O 1
ATOM 6528 N N . VAL A 1 893 ? -62.071 37.042 31.616 1.00 125.11 927 VAL A N 1
ATOM 6529 C CA . VAL A 1 893 ? -62.965 37.672 32.579 1.00 126.90 927 VAL A CA 1
ATOM 6530 C C . VAL A 1 893 ? -63.370 39.035 32.040 1.00 136.35 927 VAL A C 1
ATOM 6531 O O . VAL A 1 893 ? -62.517 39.881 31.745 1.00 135.88 927 VAL A O 1
ATOM 6535 N N . SER A 1 894 ? -64.680 39.245 31.900 1.00 140.03 928 SER A N 1
ATOM 6536 C CA . SER A 1 894 ? -65.218 40.350 31.117 1.00 137.74 928 SER A CA 1
ATOM 6537 C C . SER A 1 894 ? -64.745 41.702 31.647 1.00 137.77 928 SER A C 1
ATOM 6538 O O . SER A 1 894 ? -64.278 41.832 32.784 1.00 136.72 928 SER A O 1
ATOM 6541 N N . GLU A 1 895 ? -64.876 42.723 30.793 1.00 141.95 929 GLU A N 1
ATOM 6542 C CA . GLU A 1 895 ? -64.500 44.097 31.114 1.00 146.51 929 GLU A CA 1
ATOM 6543 C C . GLU A 1 895 ? -65.316 44.623 32.288 1.00 147.94 929 GLU A C 1
ATOM 6544 O O . GLU A 1 895 ? -65.957 45.676 32.186 1.00 150.65 929 GLU A O 1
ATOM 6550 N N . SER A 1 896 ? -65.285 43.904 33.404 1.00 143.93 930 SER A N 1
ATOM 6551 C CA . SER A 1 896 ? -66.203 44.138 34.504 1.00 129.19 930 SER A CA 1
ATOM 6552 C C . SER A 1 896 ? -65.859 43.168 35.622 1.00 132.88 930 SER A C 1
ATOM 6553 O O . SER A 1 896 ? -64.749 43.210 36.167 1.00 131.61 930 SER A O 1
ATOM 6556 N N . ASN A 1 897 ? -66.788 42.268 35.922 1.00 132.06 931 ASN A N 1
ATOM 6557 C CA . ASN A 1 897 ? -66.711 41.375 37.080 1.00 133.96 931 ASN A CA 1
ATOM 6558 C C . ASN A 1 897 ? -66.439 42.254 38.311 1.00 136.94 931 ASN A C 1
ATOM 6559 O O . ASN A 1 897 ? -66.824 43.429 38.352 1.00 136.67 931 ASN A O 1
ATOM 6564 N N . THR A 1 898 ? -65.778 41.701 39.329 1.00 138.20 932 THR A N 1
ATOM 6565 C CA . THR A 1 898 ? -65.423 42.445 40.532 1.00 143.12 932 THR A CA 1
ATOM 6566 C C . THR A 1 898 ? -64.232 41.753 41.178 1.00 143.05 932 THR A C 1
ATOM 6567 O O . THR A 1 898 ? -63.124 42.299 41.208 1.00 136.04 932 THR A O 1
ATOM 6571 N N . ASP A 1 899 ? -64.447 40.529 41.666 1.00 147.68 933 ASP A N 1
ATOM 6572 C CA . ASP A 1 899 ? -63.391 39.709 42.247 1.00 150.13 933 ASP A CA 1
ATOM 6573 C C . ASP A 1 899 ? -62.732 38.786 41.221 1.00 144.19 933 ASP A C 1
ATOM 6574 O O . ASP A 1 899 ? -62.247 37.704 41.585 1.00 135.60 933 ASP A O 1
ATOM 6579 N N . ASN A 1 900 ? -62.689 39.188 39.946 1.00 138.40 934 ASN A N 1
ATOM 6580 C CA . ASN A 1 900 ? -62.158 38.326 38.899 1.00 129.13 934 ASN A CA 1
ATOM 6581 C C . ASN A 1 900 ? -61.421 39.060 37.785 1.00 127.93 934 ASN A C 1
ATOM 6582 O O . ASN A 1 900 ? -60.867 38.392 36.908 1.00 133.03 934 ASN A O 1
ATOM 6587 N N . TYR A 1 901 ? -61.392 40.392 37.778 1.00 130.04 935 TYR A N 1
ATOM 6588 C CA . TYR A 1 901 ? -60.607 41.123 36.775 1.00 132.72 935 TYR A CA 1
ATOM 6589 C C . TYR A 1 901 ? -59.367 41.765 37.397 1.00 127.68 935 TYR A C 1
ATOM 6590 O O . TYR A 1 901 ? -59.445 42.352 38.478 1.00 123.40 935 TYR A O 1
ATOM 6599 N N . PRO A 1 902 ? -58.212 41.658 36.709 1.00 129.40 936 PRO A N 1
ATOM 6600 C CA . PRO A 1 902 ? -57.983 40.931 35.456 1.00 127.27 936 PRO A CA 1
ATOM 6601 C C . PRO A 1 902 ? -57.247 39.600 35.634 1.00 131.55 936 PRO A C 1
ATOM 6602 O O . PRO A 1 902 ? -56.650 39.368 36.684 1.00 137.96 936 PRO A O 1
ATOM 6606 N N . THR A 1 903 ? -57.294 38.740 34.620 1.00 127.46 937 THR A N 1
ATOM 6607 C CA . THR A 1 903 ? -56.410 37.584 34.592 1.00 123.54 937 THR A CA 1
ATOM 6608 C C . THR A 1 903 ? -54.962 38.073 34.574 1.00 128.94 937 THR A C 1
ATOM 6609 O O . THR A 1 903 ? -54.646 39.027 33.852 1.00 134.93 937 THR A O 1
ATOM 6613 N N . PRO A 1 904 ? -54.067 37.477 35.370 1.00 129.23 938 PRO A N 1
ATOM 6614 C CA . PRO A 1 904 ? -52.701 38.012 35.481 1.00 129.81 938 PRO A CA 1
ATOM 6615 C C . PRO A 1 904 ? -51.978 38.071 34.141 1.00 131.65 938 PRO A C 1
ATOM 6616 O O . PRO A 1 904 ? -52.302 37.356 33.190 1.00 131.72 938 PRO A O 1
ATOM 6620 N N . ALA A 1 905 ? -50.970 38.950 34.081 1.00 132.01 939 ALA A N 1
ATOM 6621 C CA . ALA A 1 905 ? -50.261 39.203 32.830 1.00 125.84 939 ALA A CA 1
ATOM 6622 C C . ALA A 1 905 ? -49.303 38.075 32.460 1.00 126.08 939 ALA A C 1
ATOM 6623 O O . ALA A 1 905 ? -49.137 37.785 31.270 1.00 130.10 939 ALA A O 1
ATOM 6625 N N . ASN A 1 906 ? -48.660 37.440 33.448 1.00 125.51 940 ASN A N 1
ATOM 6626 C CA . ASN A 1 906 ? -47.831 36.269 33.169 1.00 117.66 940 ASN A CA 1
ATOM 6627 C C . ASN A 1 906 ? -48.669 35.054 32.787 1.00 112.54 940 ASN A C 1
ATOM 6628 O O . ASN A 1 906 ? -48.136 34.097 32.215 1.00 104.37 940 ASN A O 1
ATOM 6633 N N . TYR A 1 907 ? -49.968 35.080 33.089 1.00 119.92 941 TYR A N 1
ATOM 6634 C CA . TYR A 1 907 ? -50.879 34.022 32.668 1.00 115.72 941 TYR A CA 1
ATOM 6635 C C . TYR A 1 907 ? -51.359 34.240 31.240 1.00 112.59 941 TYR A C 1
ATOM 6636 O O . TYR A 1 907 ? -51.514 33.275 30.483 1.00 111.50 941 TYR A O 1
ATOM 6645 N N . GLN A 1 908 ? -51.585 35.503 30.861 1.00 112.97 942 GLN A N 1
ATOM 6646 C CA . GLN A 1 908 ? -52.275 35.809 29.610 1.00 108.08 942 GLN A CA 1
ATOM 6647 C C . GLN A 1 908 ? -51.494 35.321 28.395 1.00 113.88 942 GLN A C 1
ATOM 6648 O O . GLN A 1 908 ? -52.072 34.705 27.493 1.00 113.51 942 GLN A O 1
ATOM 6654 N N . ASN A 1 909 ? -50.178 35.571 28.357 1.00 115.46 943 ASN A N 1
ATOM 6655 C CA . ASN A 1 909 ? -49.404 35.313 27.140 1.00 111.24 943 ASN A CA 1
ATOM 6656 C C . ASN A 1 909 ? -49.406 33.833 26.764 1.00 110.74 943 ASN A C 1
ATOM 6657 O O . ASN A 1 909 ? -49.677 33.481 25.609 1.00 110.61 943 ASN A O 1
ATOM 6662 N N . LYS A 1 910 ? -49.113 32.946 27.721 1.00 111.40 944 LYS A N 1
ATOM 6663 C CA . LYS A 1 910 ? -49.169 31.515 27.429 1.00 101.93 944 LYS A CA 1
ATOM 6664 C C . LYS A 1 910 ? -50.564 31.076 27.006 1.00 97.52 944 LYS A C 1
ATOM 6665 O O . LYS A 1 910 ? -50.706 30.026 26.368 1.00 94.20 944 LYS A O 1
ATOM 6671 N N . LEU A 1 911 ? -51.592 31.862 27.343 1.00 99.86 945 LEU A N 1
ATOM 6672 C CA . LEU A 1 911 ? -52.955 31.572 26.911 1.00 98.56 945 LEU A CA 1
ATOM 6673 C C . LEU A 1 911 ? -53.179 32.008 25.468 1.00 97.30 945 LEU A C 1
ATOM 6674 O O . LEU A 1 911 ? -53.759 31.258 24.675 1.00 99.63 945 LEU A O 1
ATOM 6679 N N . ARG A 1 912 ? -52.729 33.219 25.107 1.00 95.67 946 ARG A N 1
ATOM 6680 C CA . ARG A 1 912 ? -52.866 33.662 23.722 1.00 93.28 946 ARG A CA 1
ATOM 6681 C C . ARG A 1 912 ? -52.094 32.759 22.775 1.00 99.28 946 ARG A C 1
ATOM 6682 O O . ARG A 1 912 ? -52.511 32.555 21.629 1.00 99.72 946 ARG A O 1
ATOM 6690 N N . CYS A 1 913 ? -50.962 32.222 23.231 1.00 100.39 947 CYS A N 1
ATOM 6691 C CA . CYS A 1 913 ? -50.254 31.207 22.460 1.00 96.78 947 CYS A CA 1
ATOM 6692 C C . CYS A 1 913 ? -51.059 29.914 22.415 1.00 103.50 947 CYS A C 1
ATOM 6693 O O . CYS A 1 913 ? -51.378 29.407 21.334 1.00 107.18 947 CYS A O 1
ATOM 6696 N N . CYS A 1 914 ? -51.422 29.380 23.589 1.00 103.55 948 CYS A N 1
ATOM 6697 C CA . CYS A 1 914 ? -52.162 28.121 23.636 1.00 97.93 948 CYS A CA 1
ATOM 6698 C C . CYS A 1 914 ? -53.472 28.211 22.865 1.00 94.01 948 CYS A C 1
ATOM 6699 O O . CYS A 1 914 ? -53.885 27.242 22.220 1.00 97.17 948 CYS A O 1
ATOM 6702 N N . ALA A 1 915 ? -54.134 29.368 22.901 1.00 93.48 949 ALA A N 1
ATOM 6703 C CA . ALA A 1 915 ? -55.312 29.551 22.059 1.00 96.87 949 ALA A CA 1
ATOM 6704 C C . ALA A 1 915 ? -54.944 29.444 20.585 1.00 94.01 949 ALA A C 1
ATOM 6705 O O . ALA A 1 915 ? -55.640 28.784 19.806 1.00 98.68 949 ALA A O 1
ATOM 6707 N N . GLY A 1 916 ? -53.844 30.084 20.186 1.00 92.08 950 GLY A N 1
ATOM 6708 C CA . GLY A 1 916 ? -53.378 29.941 18.817 1.00 95.09 950 GLY A CA 1
ATOM 6709 C C . GLY A 1 916 ? -52.861 28.546 18.513 1.00 100.20 950 GLY A C 1
ATOM 6710 O O . GLY A 1 916 ? -53.111 28.003 17.434 1.00 101.25 950 GLY A O 1
ATOM 6711 N N . LEU A 1 917 ? -52.138 27.943 19.460 1.00 99.12 951 LEU A N 1
ATOM 6712 C CA . LEU A 1 917 ? -51.576 26.617 19.217 1.00 97.77 951 LEU A CA 1
ATOM 6713 C C . LEU A 1 917 ? -52.669 25.575 19.011 1.00 101.19 951 LEU A C 1
ATOM 6714 O O . LEU A 1 917 ? -52.574 24.737 18.106 1.00 109.41 951 LEU A O 1
ATOM 6719 N N . HIS A 1 918 ? -53.712 25.601 19.844 1.00 98.47 952 HIS A N 1
ATOM 6720 C CA . HIS A 1 918 ? -54.761 24.596 19.714 1.00 100.55 952 HIS A CA 1
ATOM 6721 C C . HIS A 1 918 ? -55.535 24.767 18.413 1.00 98.58 952 HIS A C 1
ATOM 6722 O O . HIS A 1 918 ? -56.092 23.793 17.894 1.00 103.03 952 HIS A O 1
ATOM 6729 N N . ILE A 1 919 ? -55.565 25.983 17.864 1.00 89.91 953 ILE A N 1
ATOM 6730 C CA . ILE A 1 919 ? -56.242 26.208 16.590 1.00 89.11 953 ILE A CA 1
ATOM 6731 C C . ILE A 1 919 ? -55.486 25.518 15.463 1.00 92.30 953 ILE A C 1
ATOM 6732 O O . ILE A 1 919 ? -56.057 24.730 14.701 1.00 96.85 953 ILE A O 1
ATOM 6737 N N . LEU A 1 920 ? -54.185 25.796 15.354 1.00 92.73 954 LEU A N 1
ATOM 6738 C CA . LEU A 1 920 ? -53.389 25.280 14.241 1.00 97.45 954 LEU A CA 1
ATOM 6739 C C . LEU A 1 920 ? -53.454 23.757 14.141 1.00 105.56 954 LEU A C 1
ATOM 6740 O O . LEU A 1 920 ? -53.472 23.204 13.034 1.00 106.60 954 LEU A O 1
ATOM 6745 N N . LYS A 1 921 ? -53.491 23.062 15.282 1.00 106.11 955 LYS A N 1
ATOM 6746 C CA . LYS A 1 921 ? -53.648 21.611 15.286 1.00 104.65 955 LYS A CA 1
ATOM 6747 C C . LYS A 1 921 ? -55.098 21.173 15.109 1.00 106.39 955 LYS A C 1
ATOM 6748 O O . LYS A 1 921 ? -55.364 19.967 15.034 1.00 114.44 955 LYS A O 1
ATOM 6754 N N . ILE A 1 922 ? -56.034 22.116 15.047 1.00 97.57 956 ILE A N 1
ATOM 6755 C CA . ILE A 1 922 ? -57.437 21.806 14.807 1.00 91.88 956 ILE A CA 1
ATOM 6756 C C . ILE A 1 922 ? -57.762 22.160 13.358 1.00 100.91 956 ILE A C 1
ATOM 6757 O O . ILE A 1 922 ? -58.653 21.560 12.745 1.00 107.92 956 ILE A O 1
ATOM 6762 N N . THR A 1 923 ? -57.011 23.107 12.782 1.00 103.88 957 THR A N 1
ATOM 6763 C CA . THR A 1 923 ? -57.206 23.445 11.372 1.00 101.36 957 THR A CA 1
ATOM 6764 C C . THR A 1 923 ? -56.817 22.285 10.459 1.00 100.85 957 THR A C 1
ATOM 6765 O O . THR A 1 923 ? -57.382 22.143 9.368 1.00 102.27 957 THR A O 1
ATOM 6769 N N . LYS A 1 924 ? -55.883 21.432 10.895 1.00 98.23 958 LYS A N 1
ATOM 6770 C CA . LYS A 1 924 ? -55.523 20.236 10.139 1.00 97.44 958 LYS A CA 1
ATOM 6771 C C . LYS A 1 924 ? -56.703 19.294 9.940 1.00 100.53 958 LYS A C 1
ATOM 6772 O O . LYS A 1 924 ? -56.571 18.301 9.215 1.00 103.55 958 LYS A O 1
ATOM 6778 N N . ILE A 1 925 ? -57.839 19.580 10.569 1.00 106.92 959 ILE A N 1
ATOM 6779 C CA . ILE A 1 925 ? -59.092 18.866 10.366 1.00 114.60 959 ILE A CA 1
ATOM 6780 C C . ILE A 1 925 ? -60.014 19.757 9.531 1.00 123.54 959 ILE A C 1
ATOM 6781 O O . ILE A 1 925 ? -59.934 20.991 9.593 1.00 123.51 959 ILE A O 1
ATOM 6786 N N . ALA A 1 926 ? -60.875 19.129 8.727 1.00 124.91 960 ALA A N 1
ATOM 6787 C CA . ALA A 1 926 ? -61.798 19.850 7.833 1.00 116.88 960 ALA A CA 1
ATOM 6788 C C . ALA A 1 926 ? -62.848 20.671 8.594 1.00 116.06 960 ALA A C 1
ATOM 6789 O O . ALA A 1 926 ? -62.928 21.900 8.463 1.00 96.51 960 ALA A O 1
ATOM 6791 N N . PHE A 1 931 ? -67.099 26.288 10.125 1.00 112.73 965 PHE A N 1
ATOM 6792 C CA . PHE A 1 931 ? -67.038 27.384 11.088 1.00 120.58 965 PHE A CA 1
ATOM 6793 C C . PHE A 1 931 ? -65.573 27.587 11.547 1.00 126.85 965 PHE A C 1
ATOM 6794 O O . PHE A 1 931 ? -64.735 26.725 11.271 1.00 131.56 965 PHE A O 1
ATOM 6802 N N . ILE A 1 932 ? -65.237 28.702 12.213 1.00 123.32 966 ILE A N 1
ATOM 6803 C CA . ILE A 1 932 ? -66.180 29.725 12.677 1.00 129.22 966 ILE A CA 1
ATOM 6804 C C . ILE A 1 932 ? -66.516 30.754 11.590 1.00 137.23 966 ILE A C 1
ATOM 6805 O O . ILE A 1 932 ? -67.585 30.680 10.979 1.00 140.89 966 ILE A O 1
ATOM 6810 N N . LYS A 1 933 ? -65.624 31.714 11.360 1.00 135.04 967 LYS A N 1
ATOM 6811 C CA . LYS A 1 933 ? -65.813 32.711 10.312 1.00 132.75 967 LYS A CA 1
ATOM 6812 C C . LYS A 1 933 ? -64.473 33.388 10.050 1.00 135.17 967 LYS A C 1
ATOM 6813 O O . LYS A 1 933 ? -63.533 33.250 10.847 1.00 131.22 967 LYS A O 1
ATOM 6819 N N . PRO A 1 934 ? -64.341 34.117 8.929 1.00 137.77 968 PRO A N 1
ATOM 6820 C CA . PRO A 1 934 ? -63.060 34.791 8.643 1.00 132.68 968 PRO A CA 1
ATOM 6821 C C . PRO A 1 934 ? -62.704 35.885 9.634 1.00 131.90 968 PRO A C 1
ATOM 6822 O O . PRO A 1 934 ? -61.523 36.247 9.725 1.00 129.20 968 PRO A O 1
ATOM 6826 N N . GLN A 1 935 ? -63.683 36.438 10.357 1.00 135.46 969 GLN A N 1
ATOM 6827 C CA . GLN A 1 935 ? -63.380 37.340 11.465 1.00 133.38 969 GLN A CA 1
ATOM 6828 C C . GLN A 1 935 ? -62.422 36.689 12.450 1.00 128.11 969 GLN A C 1
ATOM 6829 O O . GLN A 1 935 ? -61.478 37.327 12.933 1.00 127.68 969 GLN A O 1
ATOM 6835 N N . ASP A 1 936 ? -62.647 35.408 12.746 1.00 126.89 970 ASP A N 1
ATOM 6836 C CA . ASP A 1 936 ? -61.832 34.692 13.719 1.00 122.86 970 ASP A CA 1
ATOM 6837 C C . ASP A 1 936 ? -60.461 34.322 13.153 1.00 120.82 970 ASP A C 1
ATOM 6838 O O . ASP A 1 936 ? -59.446 34.474 13.841 1.00 120.34 970 ASP A O 1
ATOM 6843 N N . ILE A 1 937 ? -60.401 33.860 11.899 1.00 120.31 971 ILE A N 1
ATOM 6844 C CA . ILE A 1 937 ? -59.116 33.502 11.299 1.00 113.06 971 ILE A CA 1
ATOM 6845 C C . ILE A 1 937 ? -58.232 34.732 11.090 1.00 112.83 971 ILE A C 1
ATOM 6846 O O . ILE A 1 937 ? -57.004 34.603 10.991 1.00 108.89 971 ILE A O 1
ATOM 6851 N N . SER A 1 938 ? -58.820 35.931 11.045 1.00 113.86 972 SER A N 1
ATOM 6852 C CA . SER A 1 938 ? -58.013 37.149 11.033 1.00 110.61 972 SER A CA 1
ATOM 6853 C C . SER A 1 938 ? -57.421 37.436 12.409 1.00 110.56 972 SER A C 1
ATOM 6854 O O . SER A 1 938 ? -56.268 37.873 12.508 1.00 107.77 972 SER A O 1
ATOM 6857 N N . LYS A 1 939 ? -58.196 37.188 13.478 1.00 112.83 973 LYS A N 1
ATOM 6858 C CA . LYS A 1 939 ? -57.782 37.491 14.850 1.00 102.49 973 LYS A CA 1
ATOM 6859 C C . LYS A 1 939 ? -56.414 36.927 15.206 1.00 101.93 973 LYS A C 1
ATOM 6860 O O . LYS A 1 939 ? -55.765 37.443 16.123 1.00 97.45 973 LYS A O 1
ATOM 6866 N N . LEU A 1 940 ? -55.968 35.866 14.517 1.00 111.36 974 LEU A N 1
ATOM 6867 C CA . LEU A 1 940 ? -54.640 35.274 14.697 1.00 110.49 974 LEU A CA 1
ATOM 6868 C C . LEU A 1 940 ? -53.505 36.170 14.175 1.00 113.13 974 LEU A C 1
ATOM 6869 O O . LEU A 1 940 ? -52.357 35.697 14.152 1.00 110.97 974 LEU A O 1
ATOM 6874 N N . MET A 1 941 ? -53.784 37.406 13.740 1.00 114.38 975 MET A N 1
ATOM 6875 C CA . MET A 1 941 ? -52.706 38.361 13.503 1.00 109.08 975 MET A CA 1
ATOM 6876 C C . MET A 1 941 ? -52.108 38.851 14.813 1.00 107.74 975 MET A C 1
ATOM 6877 O O . MET A 1 941 ? -50.918 39.183 14.863 1.00 111.60 975 MET A O 1
ATOM 6882 N N . ASN A 1 942 ? -52.914 38.893 15.880 1.00 103.86 976 ASN A N 1
ATOM 6883 C CA . ASN A 1 942 ? -52.446 39.418 17.158 1.00 110.38 976 ASN A CA 1
ATOM 6884 C C . ASN A 1 942 ? -51.190 38.705 17.638 1.00 108.93 976 ASN A C 1
ATOM 6885 O O . ASN A 1 942 ? -50.255 39.344 18.133 1.00 118.16 976 ASN A O 1
ATOM 6890 N N . LEU A 1 943 ? -51.145 37.383 17.498 1.00 98.08 977 LEU A N 1
ATOM 6891 C CA . LEU A 1 943 ? -49.979 36.647 17.963 1.00 99.51 977 LEU A CA 1
ATOM 6892 C C . LEU A 1 943 ? -48.780 36.830 17.041 1.00 103.00 977 LEU A C 1
ATOM 6893 O O . LEU A 1 943 ? -47.638 36.696 17.496 1.00 101.93 977 LEU A O 1
ATOM 6898 N N . VAL A 1 944 ? -49.021 37.150 15.764 1.00 105.39 978 VAL A N 1
ATOM 6899 C CA . VAL A 1 944 ? -47.945 37.296 14.786 1.00 110.64 978 VAL A CA 1
ATOM 6900 C C . VAL A 1 944 ? -47.125 38.559 15.043 1.00 113.47 978 VAL A C 1
ATOM 6901 O O . VAL A 1 944 ? -45.959 38.640 14.627 1.00 112.70 978 VAL A O 1
ATOM 6905 N N . GLU A 1 945 ? -47.697 39.543 15.738 1.00 113.77 979 GLU A N 1
ATOM 6906 C CA . GLU A 1 945 ? -46.955 40.670 16.302 1.00 114.78 979 GLU A CA 1
ATOM 6907 C C . GLU A 1 945 ? -47.355 40.886 17.757 1.00 109.39 979 GLU A C 1
ATOM 6908 O O . GLU A 1 945 ? -47.699 41.992 18.183 1.00 104.64 979 GLU A O 1
ATOM 6914 N N . ASP A 1 946 ? -47.321 39.814 18.542 1.00 108.05 980 ASP A N 1
ATOM 6915 C CA . ASP A 1 946 ? -47.616 39.935 19.958 1.00 110.79 980 ASP A CA 1
ATOM 6916 C C . ASP A 1 946 ? -46.442 40.609 20.665 1.00 110.47 980 ASP A C 1
ATOM 6917 O O . ASP A 1 946 ? -45.331 40.701 20.133 1.00 107.34 980 ASP A O 1
ATOM 6922 N N . GLU A 1 947 ? -46.705 41.105 21.874 1.00 116.76 981 GLU A N 1
ATOM 6923 C CA . GLU A 1 947 ? -45.730 41.944 22.562 1.00 117.74 981 GLU A CA 1
ATOM 6924 C C . GLU A 1 947 ? -44.643 41.141 23.264 1.00 116.70 981 GLU A C 1
ATOM 6925 O O . GLU A 1 947 ? -43.568 41.689 23.536 1.00 121.10 981 GLU A O 1
ATOM 6931 N N . SER A 1 948 ? -44.884 39.870 23.559 1.00 111.46 982 SER A N 1
ATOM 6932 C CA . SER A 1 948 ? -43.803 38.998 23.987 1.00 117.01 982 SER A CA 1
ATOM 6933 C C . SER A 1 948 ? -43.124 38.400 22.761 1.00 110.50 982 SER A C 1
ATOM 6934 O O . SER A 1 948 ? -43.768 38.142 21.741 1.00 105.59 982 SER A O 1
ATOM 6937 N N . LEU A 1 949 ? -41.806 38.223 22.845 1.00 112.08 983 LEU A N 1
ATOM 6938 C CA . LEU A 1 949 ? -41.112 37.506 21.782 1.00 105.04 983 LEU A CA 1
ATOM 6939 C C . LEU A 1 949 ? -41.480 36.033 21.793 1.00 105.92 983 LEU A C 1
ATOM 6940 O O . LEU A 1 949 ? -41.519 35.391 20.737 1.00 105.86 983 LEU A O 1
ATOM 6945 N N . GLU A 1 950 ? -41.776 35.493 22.974 1.00 112.60 984 GLU A N 1
ATOM 6946 C CA . GLU A 1 950 ? -42.012 34.061 23.107 1.00 117.11 984 GLU A CA 1
ATOM 6947 C C . GLU A 1 950 ? -43.264 33.615 22.357 1.00 111.70 984 GLU A C 1
ATOM 6948 O O . GLU A 1 950 ? -43.334 32.466 21.907 1.00 113.65 984 GLU A O 1
ATOM 6954 N N . VAL A 1 951 ? -44.249 34.499 22.202 1.00 103.17 985 VAL A N 1
ATOM 6955 C CA . VAL A 1 951 ? -45.471 34.155 21.476 1.00 103.95 985 VAL A CA 1
ATOM 6956 C C . VAL A 1 951 ? -45.331 34.375 19.969 1.00 107.05 985 VAL A C 1
ATOM 6957 O O . VAL A 1 951 ? -45.896 33.613 19.181 1.00 110.28 985 VAL A O 1
ATOM 6961 N N . ARG A 1 952 ? -44.609 35.406 19.518 1.00 107.21 986 ARG A N 1
ATOM 6962 C CA . ARG A 1 952 ? -44.338 35.515 18.085 1.00 97.91 986 ARG A CA 1
ATOM 6963 C C . ARG A 1 952 ? -43.522 34.322 17.604 1.00 99.34 986 ARG A C 1
ATOM 6964 O O . ARG A 1 952 ? -43.906 33.629 16.657 1.00 100.54 986 ARG A O 1
ATOM 6972 N N . SER A 1 953 ? -42.397 34.058 18.271 1.00 102.35 987 SER A N 1
ATOM 6973 C CA . SER A 1 953 ? -41.489 33.003 17.832 1.00 103.37 987 SER A CA 1
ATOM 6974 C C . SER A 1 953 ? -42.178 31.646 17.800 1.00 107.22 987 SER A C 1
ATOM 6975 O O . SER A 1 953 ? -41.937 30.841 16.892 1.00 106.62 987 SER A O 1
ATOM 6978 N N . SER A 1 954 ? -43.041 31.376 18.783 1.00 112.64 988 SER A N 1
ATOM 6979 C CA . SER A 1 954 ? -43.693 30.073 18.885 1.00 108.62 988 SER A CA 1
ATOM 6980 C C . SER A 1 954 ? -44.782 29.918 17.831 1.00 99.65 988 SER A C 1
ATOM 6981 O O . SER A 1 954 ? -44.769 28.968 17.041 1.00 100.18 988 SER A O 1
ATOM 6984 N N . PHE A 1 955 ? -45.748 30.841 17.817 1.00 95.80 989 PHE A N 1
ATOM 6985 C CA . PHE A 1 955 ? -46.797 30.813 16.802 1.00 88.97 989 PHE A CA 1
ATOM 6986 C C . PHE A 1 955 ? -46.212 30.787 15.396 1.00 96.91 989 PHE A C 1
ATOM 6987 O O . PHE A 1 955 ? -46.527 29.896 14.602 1.00 103.34 989 PHE A O 1
ATOM 6995 N N . ILE A 1 956 ? -45.345 31.754 15.076 1.00 97.16 990 ILE A N 1
ATOM 6996 C CA . ILE A 1 956 ? -44.770 31.823 13.734 1.00 91.22 990 ILE A CA 1
ATOM 6997 C C . ILE A 1 956 ? -43.974 30.560 13.436 1.00 94.50 990 ILE A C 1
ATOM 6998 O O . ILE A 1 956 ? -43.845 30.152 12.275 1.00 95.98 990 ILE A O 1
ATOM 7003 N N . GLY A 1 957 ? -43.478 29.894 14.472 1.00 97.76 991 GLY A N 1
ATOM 7004 C CA . GLY A 1 957 ? -42.943 28.558 14.311 1.00 102.50 991 GLY A CA 1
ATOM 7005 C C . GLY A 1 957 ? -44.004 27.572 13.862 1.00 96.49 991 GLY A C 1
ATOM 7006 O O . GLY A 1 957 ? -44.078 27.238 12.675 1.00 94.64 991 GLY A O 1
ATOM 7007 N N . ARG A 1 958 ? -44.846 27.126 14.803 1.00 95.09 992 ARG A N 1
ATOM 7008 C CA . ARG A 1 958 ? -45.899 26.141 14.561 1.00 103.61 992 ARG A CA 1
ATOM 7009 C C . ARG A 1 958 ? -46.710 26.443 13.305 1.00 105.11 992 ARG A C 1
ATOM 7010 O O . ARG A 1 958 ? -47.164 25.519 12.622 1.00 115.97 992 ARG A O 1
ATOM 7018 N N . LEU A 1 959 ? -46.901 27.726 12.986 1.00 98.75 993 LEU A N 1
ATOM 7019 C CA . LEU A 1 959 ? -47.646 28.082 11.780 1.00 94.62 993 LEU A CA 1
ATOM 7020 C C . LEU A 1 959 ? -46.841 27.772 10.526 1.00 95.07 993 LEU A C 1
ATOM 7021 O O . LEU A 1 959 ? -47.342 27.120 9.602 1.00 95.90 993 LEU A O 1
ATOM 7026 N N . LYS A 1 960 ? -45.590 28.242 10.472 1.00 92.11 994 LYS A N 1
ATOM 7027 C CA . LYS A 1 960 ? -44.763 27.997 9.296 1.00 92.79 994 LYS A CA 1
ATOM 7028 C C . LYS A 1 960 ? -44.550 26.505 9.072 1.00 103.22 994 LYS A C 1
ATOM 7029 O O . LYS A 1 960 ? -44.452 26.059 7.922 1.00 109.56 994 LYS A O 1
ATOM 7035 N N . ASP A 1 961 ? -44.494 25.716 10.150 1.00 101.06 995 ASP A N 1
ATOM 7036 C CA . ASP A 1 961 ? -44.317 24.276 9.989 1.00 96.19 995 ASP A CA 1
ATOM 7037 C C . ASP A 1 961 ? -45.545 23.640 9.355 1.00 94.78 995 ASP A C 1
ATOM 7038 O O . ASP A 1 961 ? -45.420 22.691 8.575 1.00 106.39 995 ASP A O 1
ATOM 7043 N N . PHE A 1 962 ? -46.739 24.147 9.672 1.00 91.88 996 PHE A N 1
ATOM 7044 C CA . PHE A 1 962 ? -47.946 23.580 9.079 1.00 96.36 996 PHE A CA 1
ATOM 7045 C C . PHE A 1 962 ? -48.148 24.043 7.641 1.00 100.75 996 PHE A C 1
ATOM 7046 O O . PHE A 1 962 ? -48.640 23.270 6.811 1.00 101.23 996 PHE A O 1
ATOM 7054 N N . LEU A 1 963 ? -47.783 25.292 7.331 1.00 101.07 997 LEU A N 1
ATOM 7055 C CA . LEU A 1 963 ? -47.893 25.787 5.961 1.00 96.61 997 LEU A CA 1
ATOM 7056 C C . LEU A 1 963 ? -46.897 25.102 5.032 1.00 96.14 997 LEU A C 1
ATOM 7057 O O . LEU A 1 963 ? -47.182 24.930 3.841 1.00 96.20 997 LEU A O 1
ATOM 7062 N N . GLY A 1 964 ? -45.740 24.693 5.555 1.00 95.80 998 GLY A N 1
ATOM 7063 C CA . GLY A 1 964 ? -44.710 24.128 4.697 1.00 94.70 998 GLY A CA 1
ATOM 7064 C C . GLY A 1 964 ? -45.148 22.849 4.010 1.00 105.50 998 GLY A C 1
ATOM 7065 O O . GLY A 1 964 ? -44.964 22.686 2.802 1.00 116.59 998 GLY A O 1
ATOM 7066 N N . ASP A 1 965 ? -45.746 21.928 4.769 1.00 109.97 999 ASP A N 1
ATOM 7067 C CA . ASP A 1 965 ? -46.057 20.587 4.286 1.00 107.32 999 ASP A CA 1
ATOM 7068 C C . ASP A 1 965 ? -47.511 20.418 3.844 1.00 108.77 999 ASP A C 1
ATOM 7069 O O . ASP A 1 965 ? -47.932 19.294 3.549 1.00 115.52 999 ASP A O 1
ATOM 7074 N N . GLY A 1 966 ? -48.285 21.499 3.780 1.00 107.08 1000 GLY A N 1
ATOM 7075 C CA . GLY A 1 966 ? -49.670 21.391 3.361 1.00 104.36 1000 GLY A CA 1
ATOM 7076 C C . GLY A 1 966 ? -50.631 20.938 4.436 1.00 106.45 1000 GLY A C 1
ATOM 7077 O O . GLY A 1 966 ? -51.730 20.479 4.109 1.00 102.43 1000 GLY A O 1
ATOM 7078 N N . SER A 1 967 ? -50.251 21.064 5.714 1.00 110.98 1001 SER A N 1
ATOM 7079 C CA . SER A 1 967 ? -51.096 20.605 6.814 1.00 102.24 1001 SER A CA 1
ATOM 7080 C C . SER A 1 967 ? -52.392 21.400 6.887 1.00 98.92 1001 SER A C 1
ATOM 7081 O O . SER A 1 967 ? -53.486 20.828 6.856 1.00 101.71 1001 SER A O 1
ATOM 7084 N N . ILE A 1 968 ? -52.288 22.723 6.994 1.00 105.08 1002 ILE A N 1
ATOM 7085 C CA . ILE A 1 968 ? -53.447 23.578 7.212 1.00 106.45 1002 ILE A CA 1
ATOM 7086 C C . ILE A 1 968 ? -53.730 24.401 5.953 1.00 104.00 1002 ILE A C 1
ATOM 7087 O O . ILE A 1 968 ? -52.904 24.507 5.044 1.00 99.22 1002 ILE A O 1
ATOM 7092 N N . SER A 1 969 ? -54.922 25.002 5.924 1.00 105.62 1003 SER A N 1
ATOM 7093 C CA . SER A 1 969 ? -55.471 25.645 4.733 1.00 112.88 1003 SER A CA 1
ATOM 7094 C C . SER A 1 969 ? -54.552 26.738 4.189 1.00 112.71 1003 SER A C 1
ATOM 7095 O O . SER A 1 969 ? -53.712 27.302 4.897 1.00 110.22 1003 SER A O 1
ATOM 7098 N N . ILE A 1 970 ? -54.736 27.037 2.898 1.00 117.30 1004 ILE A N 1
ATOM 7099 C CA . ILE A 1 970 ? -54.138 28.217 2.277 1.00 117.24 1004 ILE A CA 1
ATOM 7100 C C . ILE A 1 970 ? -54.648 29.490 2.946 1.00 115.35 1004 ILE A C 1
ATOM 7101 O O . ILE A 1 970 ? -53.986 30.536 2.889 1.00 109.60 1004 ILE A O 1
ATOM 7106 N N . LYS A 1 971 ? -55.795 29.402 3.633 1.00 115.44 1005 LYS A N 1
ATOM 7107 C CA . LYS A 1 971 ? -56.381 30.521 4.365 1.00 111.70 1005 LYS A CA 1
ATOM 7108 C C . LYS A 1 971 ? -55.383 31.222 5.276 1.00 110.31 1005 LYS A C 1
ATOM 7109 O O . LYS A 1 971 ? -55.584 32.394 5.611 1.00 118.36 1005 LYS A O 1
ATOM 7115 N N . PHE A 1 972 ? -54.317 30.536 5.686 1.00 105.75 1006 PHE A N 1
ATOM 7116 C CA . PHE A 1 972 ? -53.364 31.064 6.654 1.00 101.20 1006 PHE A CA 1
ATOM 7117 C C . PHE A 1 972 ? -52.062 31.521 6.007 1.00 105.47 1006 PHE A C 1
ATOM 7118 O O . PHE A 1 972 ? -51.114 31.862 6.724 1.00 101.23 1006 PHE A O 1
ATOM 7126 N N . LEU A 1 973 ? -51.984 31.527 4.675 1.00 109.63 1007 LEU A N 1
ATOM 7127 C CA . LEU A 1 973 ? -50.746 31.850 3.969 1.00 103.48 1007 LEU A CA 1
ATOM 7128 C C . LEU A 1 973 ? -50.437 33.348 3.975 1.00 99.55 1007 LEU A C 1
ATOM 7129 O O . LEU A 1 973 ? -49.267 33.724 4.129 1.00 99.33 1007 LEU A O 1
ATOM 7134 N N . PRO A 1 974 ? -51.423 34.237 3.798 1.00 101.77 1008 PRO A N 1
ATOM 7135 C CA . PRO A 1 974 ? -51.131 35.668 3.977 1.00 97.35 1008 PRO A CA 1
ATOM 7136 C C . PRO A 1 974 ? -50.712 36.019 5.390 1.00 93.83 1008 PRO A C 1
ATOM 7137 O O . PRO A 1 974 ? -49.983 36.999 5.586 1.00 95.19 1008 PRO A O 1
ATOM 7141 N N . LEU A 1 975 ? -51.154 35.241 6.380 1.00 90.16 1009 LEU A N 1
ATOM 7142 C CA . LEU A 1 975 ? -50.859 35.538 7.775 1.00 81.12 1009 LEU A CA 1
ATOM 7143 C C . LEU A 1 975 ? -49.367 35.733 8.024 1.00 83.27 1009 LEU A C 1
ATOM 7144 O O . LEU A 1 975 ? -48.981 36.469 8.939 1.00 82.30 1009 LEU A O 1
ATOM 7149 N N . VAL A 1 976 ? -48.510 35.096 7.223 1.00 88.83 1010 VAL A N 1
ATOM 7150 C CA . VAL A 1 976 ? -47.079 35.103 7.526 1.00 89.23 1010 VAL A CA 1
ATOM 7151 C C . VAL A 1 976 ? -46.412 36.432 7.190 1.00 98.77 1010 VAL A C 1
ATOM 7152 O O . VAL A 1 976 ? -45.362 36.751 7.762 1.00 105.04 1010 VAL A O 1
ATOM 7156 N N . PHE A 1 977 ? -46.991 37.231 6.298 1.00 103.51 1011 PHE A N 1
ATOM 7157 C CA . PHE A 1 977 ? -46.333 38.463 5.885 1.00 101.89 1011 PHE A CA 1
ATOM 7158 C C . PHE A 1 977 ? -46.439 39.567 6.926 1.00 104.43 1011 PHE A C 1
ATOM 7159 O O . PHE A 1 977 ? -45.728 40.570 6.813 1.00 111.28 1011 PHE A O 1
ATOM 7167 N N . PHE A 1 978 ? -47.286 39.402 7.941 1.00 102.39 1012 PHE A N 1
ATOM 7168 C CA . PHE A 1 978 ? -47.381 40.378 9.018 1.00 100.65 1012 PHE A CA 1
ATOM 7169 C C . PHE A 1 978 ? -46.278 40.159 10.049 1.00 104.19 1012 PHE A C 1
ATOM 7170 O O . PHE A 1 978 ? -46.444 40.480 11.230 1.00 105.58 1012 PHE A O 1
ATOM 7178 N N . THR A 1 979 ? -45.153 39.598 9.608 1.00 103.72 1013 THR A N 1
ATOM 7179 C CA . THR A 1 979 ? -43.917 39.566 10.377 1.00 102.25 1013 THR A CA 1
ATOM 7180 C C . THR A 1 979 ? -42.878 40.472 9.724 1.00 111.94 1013 THR A C 1
ATOM 7181 O O . THR A 1 979 ? -41.679 40.183 9.735 1.00 117.43 1013 THR A O 1
ATOM 7185 N N . ALA A 1 980 ? -43.345 41.567 9.114 1.00 109.88 1014 ALA A N 1
ATOM 7186 C CA . ALA A 1 980 ? -42.430 42.508 8.481 1.00 102.34 1014 ALA A CA 1
ATOM 7187 C C . ALA A 1 980 ? -41.710 43.351 9.523 1.00 112.08 1014 ALA A C 1
ATOM 7188 O O . ALA A 1 980 ? -40.499 43.579 9.413 1.00 119.52 1014 ALA A O 1
ATOM 7190 N N . TYR A 1 981 ? -42.435 43.806 10.551 1.00 110.75 1015 TYR A N 1
ATOM 7191 C CA . TYR A 1 981 ? -41.876 44.610 11.632 1.00 110.57 1015 TYR A CA 1
ATOM 7192 C C . TYR A 1 981 ? -41.252 43.769 12.746 1.00 111.85 1015 TYR A C 1
ATOM 7193 O O . TYR A 1 981 ? -41.089 44.273 13.863 1.00 110.28 1015 TYR A O 1
ATOM 7202 N N . GLU A 1 982 ? -40.909 42.514 12.474 1.00 113.65 1016 GLU A N 1
ATOM 7203 C CA . GLU A 1 982 ? -40.324 41.661 13.501 1.00 109.94 1016 GLU A CA 1
ATOM 7204 C C . GLU A 1 982 ? -39.031 42.281 14.019 1.00 111.04 1016 GLU A C 1
ATOM 7205 O O . GLU A 1 982 ? -38.144 42.609 13.220 1.00 117.60 1016 GLU A O 1
ATOM 7211 N N . PRO A 1 983 ? -38.889 42.470 15.331 1.00 114.80 1017 PRO A N 1
ATOM 7212 C CA . PRO A 1 983 ? -37.623 42.991 15.862 1.00 118.87 1017 PRO A CA 1
ATOM 7213 C C . PRO A 1 983 ? -36.491 41.983 15.734 1.00 120.14 1017 PRO A C 1
ATOM 7214 O O . PRO A 1 983 ? -35.452 42.274 15.128 1.00 110.63 1017 PRO A O 1
ATOM 7218 N N . ASP A 1 984 ? -36.707 40.783 16.278 1.00 125.86 1018 ASP A N 1
ATOM 7219 C CA . ASP A 1 984 ? -35.648 39.796 16.457 1.00 124.73 1018 ASP A CA 1
ATOM 7220 C C . ASP A 1 984 ? -35.058 39.337 15.132 1.00 122.36 1018 ASP A C 1
ATOM 7221 O O . ASP A 1 984 ? -35.705 38.606 14.374 1.00 119.61 1018 ASP A O 1
ATOM 7226 N N . GLN A 1 985 ? -33.824 39.771 14.857 1.00 124.95 1019 GLN A N 1
ATOM 7227 C CA . GLN A 1 985 ? -33.097 39.323 13.675 1.00 126.40 1019 GLN A CA 1
ATOM 7228 C C . GLN A 1 985 ? -33.150 37.806 13.544 1.00 119.27 1019 GLN A C 1
ATOM 7229 O O . GLN A 1 985 ? -33.402 37.268 12.460 1.00 117.81 1019 GLN A O 1
ATOM 7235 N N . ALA A 1 986 ? -32.932 37.098 14.654 1.00 117.19 1020 ALA A N 1
ATOM 7236 C CA . ALA A 1 986 ? -32.769 35.653 14.570 1.00 121.41 1020 ALA A CA 1
ATOM 7237 C C . ALA A 1 986 ? -34.073 34.956 14.208 1.00 121.05 1020 ALA A C 1
ATOM 7238 O O . ALA A 1 986 ? -34.049 33.843 13.673 1.00 125.16 1020 ALA A O 1
ATOM 7240 N N . LEU A 1 987 ? -35.212 35.583 14.493 1.00 116.87 1021 LEU A N 1
ATOM 7241 C CA . LEU A 1 987 ? -36.496 35.044 14.077 1.00 114.22 1021 LEU A CA 1
ATOM 7242 C C . LEU A 1 987 ? -37.011 35.692 12.799 1.00 114.14 1021 LEU A C 1
ATOM 7243 O O . LEU A 1 987 ? -37.874 35.117 12.125 1.00 113.01 1021 LEU A O 1
ATOM 7248 N N . ARG A 1 988 ? -36.473 36.853 12.436 1.00 117.14 1022 ARG A N 1
ATOM 7249 C CA . ARG A 1 988 ? -36.904 37.576 11.248 1.00 121.90 1022 ARG A CA 1
ATOM 7250 C C . ARG A 1 988 ? -36.218 37.046 9.990 1.00 116.18 1022 ARG A C 1
ATOM 7251 O O . ARG A 1 988 ? -36.886 36.741 8.997 1.00 111.96 1022 ARG A O 1
ATOM 7259 N N . THR A 1 989 ? -34.889 36.926 10.017 1.00 117.99 1023 THR A N 1
ATOM 7260 C CA . THR A 1 989 ? -34.198 36.259 8.919 1.00 118.67 1023 THR A CA 1
ATOM 7261 C C . THR A 1 989 ? -34.552 34.779 8.861 1.00 118.70 1023 THR A C 1
ATOM 7262 O O . THR A 1 989 ? -34.502 34.171 7.786 1.00 124.55 1023 THR A O 1
ATOM 7266 N N . SER A 1 990 ? -34.910 34.185 10.002 1.00 116.71 1024 SER A N 1
ATOM 7267 C CA . SER A 1 990 ? -35.438 32.824 10.002 1.00 108.24 1024 SER A CA 1
ATOM 7268 C C . SER A 1 990 ? -36.689 32.729 9.136 1.00 108.49 1024 SER A C 1
ATOM 7269 O O . SER A 1 990 ? -36.809 31.832 8.294 1.00 104.14 1024 SER A O 1
ATOM 7272 N N . THR A 1 991 ? -37.625 33.668 9.318 1.00 115.53 1025 THR A N 1
ATOM 7273 C CA . THR A 1 991 ? -38.863 33.654 8.544 1.00 111.08 1025 THR A CA 1
ATOM 7274 C C . THR A 1 991 ? -38.615 33.981 7.075 1.00 110.23 1025 THR A C 1
ATOM 7275 O O . THR A 1 991 ? -39.334 33.481 6.203 1.00 103.35 1025 THR A O 1
ATOM 7279 N N . LYS A 1 992 ? -37.606 34.808 6.784 1.00 114.11 1026 LYS A N 1
ATOM 7280 C CA . LYS A 1 992 ? -37.279 35.139 5.399 1.00 115.94 1026 LYS A CA 1
ATOM 7281 C C . LYS A 1 992 ? -36.882 33.893 4.619 1.00 118.04 1026 LYS A C 1
ATOM 7282 O O . LYS A 1 992 ? -37.441 33.604 3.554 1.00 119.17 1026 LYS A O 1
ATOM 7288 N N . MET A 1 993 ? -35.906 33.143 5.143 1.00 113.37 1027 MET A N 1
ATOM 7289 C CA . MET A 1 993 ? -35.506 31.880 4.534 1.00 108.44 1027 MET A CA 1
ATOM 7290 C C . MET A 1 993 ? -36.713 31.002 4.229 1.00 111.98 1027 MET A C 1
ATOM 7291 O O . MET A 1 993 ? -36.727 30.278 3.227 1.00 114.51 1027 MET A O 1
ATOM 7296 N N . TRP A 1 994 ? -37.743 31.066 5.075 1.00 111.35 1028 TRP A N 1
ATOM 7297 C CA . TRP A 1 994 ? -38.936 30.256 4.858 1.00 108.28 1028 TRP A CA 1
ATOM 7298 C C . TRP A 1 994 ? -39.633 30.638 3.559 1.00 109.14 1028 TRP A C 1
ATOM 7299 O O . TRP A 1 994 ? -39.965 29.771 2.742 1.00 109.88 1028 TRP A O 1
ATOM 7310 N N . ILE A 1 995 ? -39.862 31.937 3.349 1.00 109.41 1029 ILE A N 1
ATOM 7311 C CA . ILE A 1 995 ? -40.642 32.364 2.193 1.00 114.95 1029 ILE A CA 1
ATOM 7312 C C . ILE A 1 995 ? -39.858 32.147 0.904 1.00 117.18 1029 ILE A C 1
ATOM 7313 O O . ILE A 1 995 ? -40.411 31.680 -0.100 1.00 122.17 1029 ILE A O 1
ATOM 7318 N N . ASN A 1 996 ? -38.559 32.463 0.907 1.00 112.59 1030 ASN A N 1
ATOM 7319 C CA . ASN A 1 996 ? -37.763 32.248 -0.298 1.00 113.26 1030 ASN A CA 1
ATOM 7320 C C . ASN A 1 996 ? -37.685 30.771 -0.653 1.00 114.59 1030 ASN A C 1
ATOM 7321 O O . ASN A 1 996 ? -37.628 30.421 -1.837 1.00 118.26 1030 ASN A O 1
ATOM 7326 N N . TYR A 1 997 ? -37.699 29.895 0.352 1.00 120.74 1031 TYR A N 1
ATOM 7327 C CA . TYR A 1 997 ? -37.692 28.458 0.101 1.00 124.14 1031 TYR A CA 1
ATOM 7328 C C . TYR A 1 997 ? -39.072 27.951 -0.307 1.00 124.05 1031 TYR A C 1
ATOM 7329 O O . TYR A 1 997 ? -39.217 27.289 -1.341 1.00 125.48 1031 TYR A O 1
ATOM 7338 N N . THR A 1 998 ? -40.098 28.257 0.493 1.00 119.41 1032 THR A N 1
ATOM 7339 C CA . THR A 1 998 ? -41.436 27.741 0.218 1.00 117.21 1032 THR A CA 1
ATOM 7340 C C . THR A 1 998 ? -41.956 28.215 -1.135 1.00 125.06 1032 THR A C 1
ATOM 7341 O O . THR A 1 998 ? -42.716 27.497 -1.795 1.00 127.76 1032 THR A O 1
ATOM 7345 N N . LEU A 1 999 ? -41.547 29.411 -1.568 1.00 127.77 1033 LEU A N 1
ATOM 7346 C CA . LEU A 1 999 ? -41.930 29.922 -2.881 1.00 130.50 1033 LEU A CA 1
ATOM 7347 C C . LEU A 1 999 ? -41.386 29.075 -4.022 1.00 132.74 1033 LEU A C 1
ATOM 7348 O O . LEU A 1 999 ? -41.902 29.159 -5.143 1.00 131.92 1033 LEU A O 1
ATOM 7353 N N . SER A 1 1000 ? -40.365 28.259 -3.759 1.00 129.95 1034 SER A N 1
ATOM 7354 C CA . SER A 1 1000 ? -39.645 27.543 -4.804 1.00 135.42 1034 SER A CA 1
ATOM 7355 C C . SER A 1 1000 ? -40.080 26.094 -4.974 1.00 142.66 1034 SER A C 1
ATOM 7356 O O . SER A 1 1000 ? -39.916 25.545 -6.068 1.00 149.91 1034 SER A O 1
ATOM 7359 N N . LYS A 1 1001 ? -40.617 25.455 -3.934 1.00 138.42 1035 LYS A N 1
ATOM 7360 C CA . LYS A 1 1001 ? -41.037 24.065 -4.063 1.00 140.33 1035 LYS A CA 1
ATOM 7361 C C . LYS A 1 1001 ? -42.169 23.940 -5.087 1.00 145.87 1035 LYS A C 1
ATOM 7362 O O . LYS A 1 1001 ? -42.882 24.902 -5.389 1.00 145.77 1035 LYS A O 1
ATOM 7368 N N . GLU A 1 1002 ? -42.329 22.724 -5.624 1.00 152.55 1036 GLU A N 1
ATOM 7369 C CA . GLU A 1 1002 ? -43.011 22.553 -6.906 1.00 157.36 1036 GLU A CA 1
ATOM 7370 C C . GLU A 1 1002 ? -44.528 22.692 -6.793 1.00 154.66 1036 GLU A C 1
ATOM 7371 O O . GLU A 1 1002 ? -45.143 23.436 -7.564 1.00 151.44 1036 GLU A O 1
ATOM 7377 N N . ASN A 1 1003 ? -45.159 21.978 -5.854 1.00 152.69 1037 ASN A N 1
ATOM 7378 C CA . ASN A 1 1003 ? -46.605 22.117 -5.703 1.00 146.46 1037 ASN A CA 1
ATOM 7379 C C . ASN A 1 1003 ? -46.996 23.490 -5.164 1.00 142.88 1037 ASN A C 1
ATOM 7380 O O . ASN A 1 1003 ? -48.167 23.870 -5.269 1.00 143.68 1037 ASN A O 1
ATOM 7385 N N . PHE A 1 1004 ? -46.043 24.239 -4.598 1.00 142.07 1038 PHE A N 1
ATOM 7386 C CA . PHE A 1 1004 ? -46.285 25.597 -4.121 1.00 133.94 1038 PHE A CA 1
ATOM 7387 C C . PHE A 1 1004 ? -46.047 26.659 -5.186 1.00 137.13 1038 PHE A C 1
ATOM 7388 O O . PHE A 1 1004 ? -46.572 27.769 -5.052 1.00 139.10 1038 PHE A O 1
ATOM 7396 N N . ARG A 1 1005 ? -45.258 26.357 -6.222 1.00 143.98 1039 ARG A N 1
ATOM 7397 C CA . ARG A 1 1005 ? -45.062 27.256 -7.357 1.00 145.02 1039 ARG A CA 1
ATOM 7398 C C . ARG A 1 1005 ? -45.983 26.939 -8.531 1.00 147.24 1039 ARG A C 1
ATOM 7399 O O . ARG A 1 1005 ? -46.483 27.863 -9.181 1.00 146.18 1039 ARG A O 1
ATOM 7407 N N . LYS A 1 1006 ? -46.242 25.655 -8.807 1.00 146.18 1040 LYS A N 1
ATOM 7408 C CA . LYS A 1 1006 ? -47.040 25.231 -9.954 1.00 147.30 1040 LYS A CA 1
ATOM 7409 C C . LYS A 1 1006 ? -48.543 25.358 -9.722 1.00 141.65 1040 LYS A C 1
ATOM 7410 O O . LYS A 1 1006 ? -49.330 24.769 -10.474 1.00 143.68 1040 LYS A O 1
ATOM 7416 N N . GLY A 1 1007 ? -48.955 26.102 -8.702 1.00 136.90 1041 GLY A N 1
ATOM 7417 C CA . GLY A 1 1007 ? -50.359 26.368 -8.471 1.00 139.55 1041 GLY A CA 1
ATOM 7418 C C . GLY A 1 1007 ? -50.563 27.833 -8.156 1.00 143.93 1041 GLY A C 1
ATOM 7419 O O . GLY A 1 1007 ? -51.665 28.255 -7.787 1.00 144.60 1041 GLY A O 1
ATOM 7420 N N . THR A 1 1008 ? -49.493 28.611 -8.327 1.00 143.92 1042 THR A N 1
ATOM 7421 C CA . THR A 1 1008 ? -49.432 30.016 -7.920 1.00 146.72 1042 THR A CA 1
ATOM 7422 C C . THR A 1 1008 ? -50.029 30.202 -6.526 1.00 142.67 1042 THR A C 1
ATOM 7423 O O . THR A 1 1008 ? -50.897 31.046 -6.295 1.00 141.11 1042 THR A O 1
ATOM 7427 N N . PHE A 1 1009 ? -49.539 29.391 -5.582 1.00 141.57 1043 PHE A N 1
ATOM 7428 C CA . PHE A 1 1009 ? -50.114 29.374 -4.240 1.00 135.30 1043 PHE A CA 1
ATOM 7429 C C . PHE A 1 1009 ? -49.745 30.620 -3.444 1.00 135.54 1043 PHE A C 1
ATOM 7430 O O . PHE A 1 1009 ? -50.524 31.059 -2.591 1.00 140.18 1043 PHE A O 1
ATOM 7438 N N . PHE A 1 1010 ? -48.571 31.202 -3.700 1.00 134.27 1044 PHE A N 1
ATOM 7439 C CA . PHE A 1 1010 ? -48.198 32.452 -3.043 1.00 133.02 1044 PHE A CA 1
ATOM 7440 C C . PHE A 1 1010 ? -48.798 33.671 -3.732 1.00 136.45 1044 PHE A C 1
ATOM 7441 O O . PHE A 1 1010 ? -49.104 34.667 -3.065 1.00 134.89 1044 PHE A O 1
ATOM 7449 N N . GLU A 1 1011 ? -48.972 33.613 -5.054 1.00 136.21 1045 GLU A N 1
ATOM 7450 C CA . GLU A 1 1011 ? -49.436 34.753 -5.838 1.00 127.76 1045 GLU A CA 1
ATOM 7451 C C . GLU A 1 1011 ? -50.956 34.874 -5.884 1.00 132.77 1045 GLU A C 1
ATOM 7452 O O . GLU A 1 1011 ? -51.473 35.997 -5.906 1.00 127.88 1045 GLU A O 1
ATOM 7458 N N . ARG A 1 1012 ? -51.685 33.752 -5.907 1.00 137.92 1046 ARG A N 1
ATOM 7459 C CA . ARG A 1 1012 ? -53.129 33.793 -5.680 1.00 135.10 1046 ARG A CA 1
ATOM 7460 C C . ARG A 1 1012 ? -53.485 34.273 -4.279 1.00 138.14 1046 ARG A C 1
ATOM 7461 O O . ARG A 1 1012 ? -54.592 34.785 -4.075 1.00 141.69 1046 ARG A O 1
ATOM 7469 N N . ALA A 1 1013 ? -52.581 34.111 -3.311 1.00 132.84 1047 ALA A N 1
ATOM 7470 C CA . ALA A 1 1013 ? -52.812 34.514 -1.932 1.00 120.54 1047 ALA A CA 1
ATOM 7471 C C . ALA A 1 1013 ? -52.608 36.008 -1.701 1.00 121.99 1047 ALA A C 1
ATOM 7472 O O . ALA A 1 1013 ? -52.367 36.402 -0.554 1.00 123.41 1047 ALA A O 1
ATOM 7474 N N . LEU A 1 1014 ? -52.693 36.846 -2.746 1.00 129.30 1048 LEU A N 1
ATOM 7475 C CA . LEU A 1 1014 ? -52.538 38.295 -2.596 1.00 132.01 1048 LEU A CA 1
ATOM 7476 C C . LEU A 1 1014 ? -53.839 38.989 -2.193 1.00 124.41 1048 LEU A C 1
ATOM 7477 O O . LEU A 1 1014 ? -53.813 39.852 -1.304 1.00 121.60 1048 LEU A O 1
ATOM 7482 N N . PRO A 1 1015 ? -54.984 38.685 -2.826 1.00 124.12 1049 PRO A N 1
ATOM 7483 C CA . PRO A 1 1015 ? -56.240 39.288 -2.346 1.00 125.37 1049 PRO A CA 1
ATOM 7484 C C . PRO A 1 1015 ? -56.517 39.007 -0.876 1.00 121.78 1049 PRO A C 1
ATOM 7485 O O . PRO A 1 1015 ? -56.950 39.909 -0.146 1.00 113.39 1049 PRO A O 1
ATOM 7489 N N . ARG A 1 1016 ? -56.259 37.778 -0.417 1.00 123.52 1050 ARG A N 1
ATOM 7490 C CA . ARG A 1 1016 ? -56.439 37.458 0.994 1.00 112.21 1050 ARG A CA 1
ATOM 7491 C C . ARG A 1 1016 ? -55.498 38.258 1.887 1.00 112.14 1050 ARG A C 1
ATOM 7492 O O . ARG A 1 1016 ? -55.791 38.435 3.074 1.00 113.15 1050 ARG A O 1
ATOM 7500 N N . LEU A 1 1017 ? -54.379 38.751 1.347 1.00 114.22 1051 LEU A N 1
ATOM 7501 C CA . LEU A 1 1017 ? -53.536 39.672 2.102 1.00 113.25 1051 LEU A CA 1
ATOM 7502 C C . LEU A 1 1017 ? -54.075 41.095 2.034 1.00 121.78 1051 LEU A C 1
ATOM 7503 O O . LEU A 1 1017 ? -54.022 41.827 3.029 1.00 126.20 1051 LEU A O 1
ATOM 7508 N N . ILE A 1 1018 ? -54.587 41.502 0.867 1.00 124.00 1052 ILE A N 1
ATOM 7509 C CA . ILE A 1 1018 ? -55.168 42.835 0.725 1.00 119.49 1052 ILE A CA 1
ATOM 7510 C C . ILE A 1 1018 ? -56.301 43.023 1.726 1.00 112.74 1052 ILE A C 1
ATOM 7511 O O . ILE A 1 1018 ? -56.489 44.116 2.275 1.00 115.32 1052 ILE A O 1
ATOM 7516 N N . HIS A 1 1019 ? -57.047 41.953 2.013 1.00 110.53 1053 HIS A N 1
ATOM 7517 C CA . HIS A 1 1019 ? -58.119 42.047 2.997 1.00 114.07 1053 HIS A CA 1
ATOM 7518 C C . HIS A 1 1019 ? -57.587 41.944 4.422 1.00 114.71 1053 HIS A C 1
ATOM 7519 O O . HIS A 1 1019 ? -57.980 42.729 5.293 1.00 118.42 1053 HIS A O 1
ATOM 7526 N N . PHE A 1 1020 ? -56.704 40.971 4.683 1.00 112.18 1054 PHE A N 1
ATOM 7527 C CA . PHE A 1 1020 ? -56.180 40.788 6.035 1.00 113.35 1054 PHE A CA 1
ATOM 7528 C C . PHE A 1 1020 ? -55.564 42.072 6.574 1.00 118.51 1054 PHE A C 1
ATOM 7529 O O . PHE A 1 1020 ? -55.627 42.334 7.781 1.00 120.80 1054 PHE A O 1
ATOM 7537 N N . ILE A 1 1021 ? -54.994 42.896 5.694 1.00 124.86 1055 ILE A N 1
ATOM 7538 C CA . ILE A 1 1021 ? -54.430 44.174 6.120 1.00 125.11 1055 ILE A CA 1
ATOM 7539 C C . ILE A 1 1021 ? -55.497 45.266 6.178 1.00 121.74 1055 ILE A C 1
ATOM 7540 O O . ILE A 1 1021 ? -55.434 46.150 7.039 1.00 120.66 1055 ILE A O 1
ATOM 7545 N N . ALA A 1 1022 ? -56.493 45.225 5.285 1.00 123.18 1056 ALA A N 1
ATOM 7546 C CA . ALA A 1 1022 ? -57.560 46.221 5.273 1.00 122.42 1056 ALA A CA 1
ATOM 7547 C C . ALA A 1 1022 ? -58.489 46.100 6.468 1.00 117.95 1056 ALA A C 1
ATOM 7548 O O . ALA A 1 1022 ? -59.383 46.940 6.623 1.00 126.10 1056 ALA A O 1
ATOM 7550 N N . HIS A 1 1023 ? -58.316 45.078 7.301 1.00 113.72 1057 HIS A N 1
ATOM 7551 C CA . HIS A 1 1023 ? -58.993 45.000 8.583 1.00 119.77 1057 HIS A CA 1
ATOM 7552 C C . HIS A 1 1023 ? -58.027 45.038 9.756 1.00 124.09 1057 HIS A C 1
ATOM 7553 O O . HIS A 1 1023 ? -58.478 44.998 10.907 1.00 123.10 1057 HIS A O 1
ATOM 7560 N N . HIS A 1 1024 ? -56.721 45.105 9.499 1.00 120.03 1058 HIS A N 1
ATOM 7561 C CA . HIS A 1 1024 ? -55.734 45.300 10.548 1.00 118.65 1058 HIS A CA 1
ATOM 7562 C C . HIS A 1 1024 ? -56.102 46.533 11.369 1.00 127.71 1058 HIS A C 1
ATOM 7563 O O . HIS A 1 1024 ? -56.178 47.636 10.809 1.00 136.94 1058 HIS A O 1
ATOM 7570 N N . PRO A 1 1025 ? -56.355 46.388 12.675 1.00 132.25 1059 PRO A N 1
ATOM 7571 C CA . PRO A 1 1025 ? -56.784 47.547 13.483 1.00 143.43 1059 PRO A CA 1
ATOM 7572 C C . PRO A 1 1025 ? -55.880 48.770 13.373 1.00 144.71 1059 PRO A C 1
ATOM 7573 O O . PRO A 1 1025 ? -56.377 49.903 13.461 1.00 142.10 1059 PRO A O 1
ATOM 7577 N N . ASP A 1 1026 ? -54.574 48.582 13.176 1.00 138.61 1060 ASP A N 1
ATOM 7578 C CA . ASP A 1 1026 ? -53.662 49.705 12.996 1.00 133.12 1060 ASP A CA 1
ATOM 7579 C C . ASP A 1 1026 ? -53.739 50.313 11.597 1.00 131.68 1060 ASP A C 1
ATOM 7580 O O . ASP A 1 1026 ? -52.961 51.224 11.293 1.00 140.26 1060 ASP A O 1
ATOM 7585 N N . VAL A 1 1027 ? -54.646 49.831 10.741 1.00 128.37 1061 VAL A N 1
ATOM 7586 C CA . VAL A 1 1027 ? -54.980 50.489 9.486 1.00 127.17 1061 VAL A CA 1
ATOM 7587 C C . VAL A 1 1027 ? -56.427 50.969 9.473 1.00 138.66 1061 VAL A C 1
ATOM 7588 O O . VAL A 1 1027 ? -56.712 52.074 8.997 1.00 141.91 1061 VAL A O 1
ATOM 7592 N N . ALA A 1 1028 ? -57.349 50.169 10.023 1.00 140.66 1062 ALA A N 1
ATOM 7593 C CA . ALA A 1 1028 ? -58.773 50.500 10.004 1.00 139.90 1062 ALA A CA 1
ATOM 7594 C C . ALA A 1 1028 ? -59.046 51.837 10.683 1.00 150.25 1062 ALA A C 1
ATOM 7595 O O . ALA A 1 1028 ? -59.601 52.757 10.072 1.00 154.19 1062 ALA A O 1
ATOM 7597 N N . GLU A 1 1029 ? -58.671 51.962 11.959 1.00 149.24 1063 GLU A N 1
ATOM 7598 C CA . GLU A 1 1029 ? -58.822 53.245 12.637 1.00 147.68 1063 GLU A CA 1
ATOM 7599 C C . GLU A 1 1029 ? -57.822 54.281 12.162 1.00 142.44 1063 GLU A C 1
ATOM 7600 O O . GLU A 1 1029 ? -57.830 55.406 12.673 1.00 139.62 1063 GLU A O 1
ATOM 7606 N N . GLY A 1 1030 ? -56.971 53.928 11.204 1.00 145.83 1064 GLY A N 1
ATOM 7607 C CA . GLY A 1 1030 ? -56.136 54.897 10.531 1.00 152.15 1064 GLY A CA 1
ATOM 7608 C C . GLY A 1 1030 ? -56.802 55.428 9.278 1.00 151.45 1064 GLY A C 1
ATOM 7609 O O . GLY A 1 1030 ? -56.960 56.643 9.120 1.00 154.56 1064 GLY A O 1
ATOM 7610 N N . LEU A 1 1031 ? -57.224 54.530 8.383 1.00 141.07 1065 LEU A N 1
ATOM 7611 C CA . LEU A 1 1031 ? -57.831 54.971 7.133 1.00 145.23 1065 LEU A CA 1
ATOM 7612 C C . LEU A 1 1031 ? -59.319 55.223 7.365 1.00 155.21 1065 LEU A C 1
ATOM 7613 O O . LEU A 1 1031 ? -60.145 55.127 6.450 1.00 161.08 1065 LEU A O 1
ATOM 7618 N N . ARG A 1 1032 ? -59.648 55.580 8.603 1.00 152.31 1066 ARG A N 1
ATOM 7619 C CA . ARG A 1 1032 ? -60.945 56.114 8.991 1.00 152.00 1066 ARG A CA 1
ATOM 7620 C C . ARG A 1 1032 ? -60.884 57.582 9.387 1.00 151.88 1066 ARG A C 1
ATOM 7621 O O . ARG A 1 1032 ? -61.771 58.353 9.015 1.00 149.79 1066 ARG A O 1
ATOM 7629 N N . LEU A 1 1033 ? -59.842 57.986 10.112 1.00 150.61 1067 LEU A N 1
ATOM 7630 C CA . LEU A 1 1033 ? -59.712 59.343 10.645 1.00 146.53 1067 LEU A CA 1
ATOM 7631 C C . LEU A 1 1033 ? -59.466 60.388 9.558 1.00 142.88 1067 LEU A C 1
ATOM 7632 O O . LEU A 1 1033 ? -58.432 61.060 9.545 1.00 136.81 1067 LEU A O 1
ATOM 7637 N N . LEU A 1 1039 ? -55.341 60.193 8.242 1.00 142.69 1073 LEU A N 1
ATOM 7638 C CA . LEU A 1 1039 ? -55.333 59.074 7.304 1.00 134.66 1073 LEU A CA 1
ATOM 7639 C C . LEU A 1 1039 ? -53.932 58.588 6.953 1.00 133.43 1073 LEU A C 1
ATOM 7640 O O . LEU A 1 1039 ? -53.777 57.785 6.036 1.00 140.68 1073 LEU A O 1
ATOM 7645 N N . THR A 1 1040 ? -52.909 59.064 7.661 1.00 132.80 1074 THR A N 1
ATOM 7646 C CA . THR A 1 1040 ? -51.558 58.551 7.462 1.00 139.55 1074 THR A CA 1
ATOM 7647 C C . THR A 1 1040 ? -51.308 57.288 8.292 1.00 140.99 1074 THR A C 1
ATOM 7648 O O . THR A 1 1040 ? -50.160 56.850 8.427 1.00 131.98 1074 THR A O 1
ATOM 7652 N N . GLY A 1 1041 ? -52.366 56.693 8.852 1.00 147.13 1075 GLY A N 1
ATOM 7653 C CA . GLY A 1 1041 ? -52.289 55.320 9.315 1.00 137.95 1075 GLY A CA 1
ATOM 7654 C C . GLY A 1 1041 ? -52.081 54.326 8.191 1.00 134.94 1075 GLY A C 1
ATOM 7655 O O . GLY A 1 1041 ? -51.626 53.205 8.441 1.00 132.42 1075 GLY A O 1
ATOM 7656 N N . LEU A 1 1042 ? -52.400 54.721 6.955 1.00 132.24 1076 LEU A N 1
ATOM 7657 C CA . LEU A 1 1042 ? -52.067 53.941 5.770 1.00 126.84 1076 LEU A CA 1
ATOM 7658 C C . LEU A 1 1042 ? -50.561 53.828 5.555 1.00 128.18 1076 LEU A C 1
ATOM 7659 O O . LEU A 1 1042 ? -50.128 52.984 4.763 1.00 129.08 1076 LEU A O 1
ATOM 7664 N N . THR A 1 1043 ? -49.752 54.638 6.248 1.00 127.56 1077 THR A N 1
ATOM 7665 C CA . THR A 1 1043 ? -48.305 54.557 6.070 1.00 128.30 1077 THR A CA 1
ATOM 7666 C C . THR A 1 1043 ? -47.762 53.190 6.483 1.00 128.74 1077 THR A C 1
ATOM 7667 O O . THR A 1 1043 ? -46.783 52.714 5.898 1.00 128.83 1077 THR A O 1
ATOM 7671 N N . THR A 1 1044 ? -48.391 52.533 7.465 1.00 127.95 1078 THR A N 1
ATOM 7672 C CA . THR A 1 1044 ? -47.980 51.181 7.825 1.00 119.61 1078 THR A CA 1
ATOM 7673 C C . THR A 1 1044 ? -48.533 50.155 6.850 1.00 120.12 1078 THR A C 1
ATOM 7674 O O . THR A 1 1044 ? -47.919 49.101 6.652 1.00 119.24 1078 THR A O 1
ATOM 7678 N N . ALA A 1 1045 ? -49.679 50.450 6.232 1.00 126.07 1079 ALA A N 1
ATOM 7679 C CA . ALA A 1 1045 ? -50.287 49.556 5.255 1.00 124.08 1079 ALA A CA 1
ATOM 7680 C C . ALA A 1 1045 ? -49.486 49.451 3.962 1.00 123.58 1079 ALA A C 1
ATOM 7681 O O . ALA A 1 1045 ? -49.835 48.628 3.109 1.00 114.85 1079 ALA A O 1
ATOM 7683 N N . ILE A 1 1046 ? -48.437 50.259 3.790 1.00 127.56 1080 ILE A N 1
ATOM 7684 C CA . ILE A 1 1046 ? -47.556 50.132 2.633 1.00 120.51 1080 ILE A CA 1
ATOM 7685 C C . ILE A 1 1046 ? -46.305 49.317 2.954 1.00 122.80 1080 ILE A C 1
ATOM 7686 O O . ILE A 1 1046 ? -45.702 48.746 2.032 1.00 127.36 1080 ILE A O 1
ATOM 7691 N N . ASP A 1 1047 ? -45.904 49.234 4.228 1.00 119.08 1081 ASP A N 1
ATOM 7692 C CA . ASP A 1 1047 ? -44.783 48.371 4.596 1.00 113.96 1081 ASP A CA 1
ATOM 7693 C C . ASP A 1 1047 ? -45.128 46.901 4.398 1.00 115.07 1081 ASP A C 1
ATOM 7694 O O . ASP A 1 1047 ? -44.278 46.112 3.970 1.00 117.21 1081 ASP A O 1
ATOM 7699 N N . TYR A 1 1048 ? -46.369 46.515 4.708 1.00 113.70 1082 TYR A N 1
ATOM 7700 C CA . TYR A 1 1048 ? -46.794 45.134 4.504 1.00 108.50 1082 TYR A CA 1
ATOM 7701 C C . TYR A 1 1048 ? -46.845 44.785 3.023 1.00 114.40 1082 TYR A C 1
ATOM 7702 O O . TYR A 1 1048 ? -46.544 43.650 2.635 1.00 115.45 1082 TYR A O 1
ATOM 7711 N N . LEU A 1 1049 ? -47.228 45.748 2.181 1.00 119.54 1083 LEU A N 1
ATOM 7712 C CA . LEU A 1 1049 ? -47.411 45.469 0.760 1.00 122.46 1083 LEU A CA 1
ATOM 7713 C C . LEU A 1 1049 ? -46.079 45.402 0.022 1.00 123.52 1083 LEU A C 1
ATOM 7714 O O . LEU A 1 1049 ? -45.892 44.539 -0.844 1.00 126.91 1083 LEU A O 1
ATOM 7719 N N . VAL A 1 1050 ? -45.143 46.298 0.345 1.00 122.32 1084 VAL A N 1
ATOM 7720 C CA . VAL A 1 1050 ? -43.816 46.201 -0.252 1.00 123.53 1084 VAL A CA 1
ATOM 7721 C C . VAL A 1 1050 ? -43.044 45.023 0.333 1.00 127.02 1084 VAL A C 1
ATOM 7722 O O . VAL A 1 1050 ? -42.155 44.470 -0.328 1.00 132.04 1084 VAL A O 1
ATOM 7726 N N . PHE A 1 1051 ? -43.364 44.609 1.564 1.00 123.76 1085 PHE A N 1
ATOM 7727 C CA . PHE A 1 1051 ? -42.733 43.412 2.110 1.00 118.21 1085 PHE A CA 1
ATOM 7728 C C . PHE A 1 1051 ? -43.190 42.169 1.360 1.00 122.29 1085 PHE A C 1
ATOM 7729 O O . PHE A 1 1051 ? -42.389 41.260 1.107 1.00 122.48 1085 PHE A O 1
ATOM 7737 N N . TYR A 1 1052 ? -44.478 42.108 1.000 1.00 126.53 1086 TYR A N 1
ATOM 7738 C CA . TYR A 1 1052 ? -44.943 41.056 0.102 1.00 126.93 1086 TYR A CA 1
ATOM 7739 C C . TYR A 1 1052 ? -44.331 41.203 -1.284 1.00 127.10 1086 TYR A C 1
ATOM 7740 O O . TYR A 1 1052 ? -44.084 40.198 -1.961 1.00 132.39 1086 TYR A O 1
ATOM 7749 N N . ALA A 1 1053 ? -44.099 42.441 -1.724 1.00 122.35 1087 ALA A N 1
ATOM 7750 C CA . ALA A 1 1053 ? -43.507 42.665 -3.038 1.00 125.02 1087 ALA A CA 1
ATOM 7751 C C . ALA A 1 1053 ? -42.120 42.040 -3.142 1.00 130.01 1087 ALA A C 1
ATOM 7752 O O . ALA A 1 1053 ? -41.785 41.428 -4.162 1.00 136.69 1087 ALA A O 1
ATOM 7754 N N . ASP A 1 1054 ? -41.301 42.173 -2.092 1.00 121.19 1088 ASP A N 1
ATOM 7755 C CA . ASP A 1 1054 ? -39.926 41.680 -2.158 1.00 121.34 1088 ASP A CA 1
ATOM 7756 C C . ASP A 1 1054 ? -39.880 40.164 -2.308 1.00 127.04 1088 ASP A C 1
ATOM 7757 O O . ASP A 1 1054 ? -39.026 39.628 -3.025 1.00 125.11 1088 ASP A O 1
ATOM 7762 N N . SER A 1 1055 ? -40.794 39.457 -1.644 1.00 128.13 1089 SER A N 1
ATOM 7763 C CA . SER A 1 1055 ? -40.759 37.999 -1.663 1.00 126.74 1089 SER A CA 1
ATOM 7764 C C . SER A 1 1055 ? -41.169 37.446 -3.024 1.00 126.02 1089 SER A C 1
ATOM 7765 O O . SER A 1 1055 ? -40.561 36.490 -3.519 1.00 127.05 1089 SER A O 1
ATOM 7768 N N . VAL A 1 1056 ? -42.183 38.040 -3.648 1.00 121.99 1090 VAL A N 1
ATOM 7769 C CA . VAL A 1 1056 ? -42.739 37.551 -4.904 1.00 126.41 1090 VAL A CA 1
ATOM 7770 C C . VAL A 1 1056 ? -42.135 38.350 -6.056 1.00 144.10 1090 VAL A C 1
ATOM 7771 O O . VAL A 1 1056 ? -42.206 39.586 -6.070 1.00 140.79 1090 VAL A O 1
ATOM 7775 N N . LEU A 1 1057 ? -41.576 37.639 -7.036 1.00 157.11 1091 LEU A N 1
ATOM 7776 C CA . LEU A 1 1057 ? -40.595 38.176 -7.980 1.00 153.47 1091 LEU A CA 1
ATOM 7777 C C . LEU A 1 1057 ? -41.207 39.190 -8.952 1.00 153.63 1091 LEU A C 1
ATOM 7778 O O . LEU A 1 1057 ? -42.333 39.672 -8.793 1.00 149.06 1091 LEU A O 1
ATOM 7783 N N . LYS A 1 1058 ? -40.429 39.511 -9.990 1.00 160.67 1092 LYS A N 1
ATOM 7784 C CA . LYS A 1 1058 ? -40.767 40.477 -11.030 1.00 167.15 1092 LYS A CA 1
ATOM 7785 C C . LYS A 1 1058 ? -40.974 39.849 -12.399 1.00 158.82 1092 LYS A C 1
ATOM 7786 O O . LYS A 1 1058 ? -41.786 40.358 -13.176 1.00 154.16 1092 LYS A O 1
ATOM 7792 N N . ALA A 1 1059 ? -40.260 38.763 -12.706 1.00 156.08 1093 ALA A N 1
ATOM 7793 C CA . ALA A 1 1059 ? -40.275 38.138 -14.025 1.00 154.69 1093 ALA A CA 1
ATOM 7794 C C . ALA A 1 1059 ? -41.695 37.930 -14.540 1.00 156.44 1093 ALA A C 1
ATOM 7795 O O . ALA A 1 1059 ? -42.144 38.648 -15.439 1.00 156.59 1093 ALA A O 1
ATOM 7797 N N . SER A 1 1060 ? -42.412 36.964 -13.971 1.00 151.15 1094 SER A N 1
ATOM 7798 C CA . SER A 1 1060 ? -43.772 36.657 -14.390 1.00 145.23 1094 SER A CA 1
ATOM 7799 C C . SER A 1 1060 ? -44.809 36.913 -13.306 1.00 146.54 1094 SER A C 1
ATOM 7800 O O . SER A 1 1060 ? -45.991 36.615 -13.519 1.00 137.81 1094 SER A O 1
ATOM 7803 N N . ASN A 1 1061 ? -44.410 37.459 -12.156 1.00 152.36 1095 ASN A N 1
ATOM 7804 C CA . ASN A 1 1061 ? -45.327 37.563 -11.028 1.00 145.35 1095 ASN A CA 1
ATOM 7805 C C . ASN A 1 1061 ? -46.225 38.788 -11.144 1.00 144.46 1095 ASN A C 1
ATOM 7806 O O . ASN A 1 1061 ? -47.446 38.679 -10.991 1.00 144.38 1095 ASN A O 1
ATOM 7811 N N . LEU A 1 1062 ? -45.644 39.958 -11.437 1.00 147.18 1096 LEU A N 1
ATOM 7812 C CA . LEU A 1 1062 ? -46.431 41.188 -11.523 1.00 144.39 1096 LEU A CA 1
ATOM 7813 C C . LEU A 1 1062 ? -47.587 41.077 -12.513 1.00 142.27 1096 LEU A C 1
ATOM 7814 O O . LEU A 1 1062 ? -48.557 41.837 -12.403 1.00 141.17 1096 LEU A O 1
ATOM 7819 N N . ALA A 1 1063 ? -47.515 40.144 -13.466 1.00 142.25 1097 ALA A N 1
ATOM 7820 C CA . ALA A 1 1063 ? -48.656 39.893 -14.341 1.00 140.95 1097 ALA A CA 1
ATOM 7821 C C . ALA A 1 1063 ? -49.843 39.345 -13.555 1.00 143.06 1097 ALA A C 1
ATOM 7822 O O . ALA A 1 1063 ? -50.991 39.733 -13.801 1.00 137.30 1097 ALA A O 1
ATOM 7824 N N . LEU A 1 1064 ? -49.584 38.447 -12.600 1.00 144.72 1098 LEU A N 1
ATOM 7825 C CA . LEU A 1 1064 ? -50.642 37.844 -11.795 1.00 140.35 1098 LEU A CA 1
ATOM 7826 C C . LEU A 1 1064 ? -51.033 38.683 -10.586 1.00 142.42 1098 LEU A C 1
ATOM 7827 O O . LEU A 1 1064 ? -52.195 38.637 -10.166 1.00 144.16 1098 LEU A O 1
ATOM 7832 N N . LEU A 1 1065 ? -50.098 39.441 -10.006 1.00 140.81 1099 LEU A N 1
ATOM 7833 C CA . LEU A 1 1065 ? -50.444 40.238 -8.834 1.00 129.74 1099 LEU A CA 1
ATOM 7834 C C . LEU A 1 1065 ? -51.353 41.405 -9.206 1.00 131.76 1099 LEU A C 1
ATOM 7835 O O . LEU A 1 1065 ? -52.277 41.738 -8.456 1.00 129.94 1099 LEU A O 1
ATOM 7840 N N . TYR A 1 1066 ? -51.121 42.028 -10.365 1.00 135.50 1100 TYR A N 1
ATOM 7841 C CA . TYR A 1 1066 ? -51.940 43.158 -10.790 1.00 136.71 1100 TYR A CA 1
ATOM 7842 C C . TYR A 1 1066 ? -53.183 42.734 -11.564 1.00 135.76 1100 TYR A C 1
ATOM 7843 O O . TYR A 1 1066 ? -54.181 43.467 -11.564 1.00 132.48 1100 TYR A O 1
ATOM 7852 N N . TYR A 1 1067 ? -53.140 41.580 -12.236 1.00 139.67 1101 TYR A N 1
ATOM 7853 C CA . TYR A 1 1067 ? -54.342 40.871 -12.670 1.00 143.66 1101 TYR A CA 1
ATOM 7854 C C . TYR A 1 1067 ? -55.348 40.891 -11.526 1.00 136.03 1101 TYR A C 1
ATOM 7855 O O . TYR A 1 1067 ? -56.545 41.123 -11.728 1.00 124.43 1101 TYR A O 1
ATOM 7864 N N . LEU A 1 1068 ? -54.835 40.674 -10.312 1.00 138.36 1102 LEU A N 1
ATOM 7865 C CA . LEU A 1 1068 ? -55.618 40.564 -9.087 1.00 132.84 1102 LEU A CA 1
ATOM 7866 C C . LEU A 1 1068 ? -55.807 41.918 -8.405 1.00 131.66 1102 LEU A C 1
ATOM 7867 O O . LEU A 1 1068 ? -56.941 42.370 -8.220 1.00 132.05 1102 LEU A O 1
ATOM 7872 N N . ALA A 1 1069 ? -54.703 42.588 -8.054 1.00 128.21 1103 ALA A N 1
ATOM 7873 C CA . ALA A 1 1069 ? -54.723 43.751 -7.167 1.00 131.75 1103 ALA A CA 1
ATOM 7874 C C . ALA A 1 1069 ? -55.567 44.909 -7.695 1.00 142.11 1103 ALA A C 1
ATOM 7875 O O . ALA A 1 1069 ? -55.611 45.980 -7.078 1.00 145.47 1103 ALA A O 1
ATOM 7877 N N . GLY A 1 1070 ? -56.227 44.714 -8.835 1.00 139.78 1104 GLY A N 1
ATOM 7878 C CA . GLY A 1 1070 ? -57.238 45.639 -9.306 1.00 138.97 1104 GLY A CA 1
ATOM 7879 C C . GLY A 1 1070 ? -58.635 45.103 -9.073 1.00 139.90 1104 GLY A C 1
ATOM 7880 O O . GLY A 1 1070 ? -59.565 45.860 -8.776 1.00 142.62 1104 GLY A O 1
ATOM 7881 N N . ARG A 1 1071 ? -58.784 43.780 -9.196 1.00 136.26 1105 ARG A N 1
ATOM 7882 C CA . ARG A 1 1071 ? -60.069 43.127 -8.969 1.00 137.22 1105 ARG A CA 1
ATOM 7883 C C . ARG A 1 1071 ? -60.541 43.262 -7.522 1.00 139.34 1105 ARG A C 1
ATOM 7884 O O . ARG A 1 1071 ? -61.717 43.008 -7.237 1.00 138.28 1105 ARG A O 1
ATOM 7892 N N . VAL A 1 1072 ? -59.658 43.673 -6.610 1.00 145.36 1106 VAL A N 1
ATOM 7893 C CA . VAL A 1 1072 ? -59.913 43.666 -5.170 1.00 144.27 1106 VAL A CA 1
ATOM 7894 C C . VAL A 1 1072 ? -60.870 44.775 -4.745 1.00 145.82 1106 VAL A C 1
ATOM 7895 O O . VAL A 1 1072 ? -61.107 44.977 -3.547 1.00 135.49 1106 VAL A O 1
ATOM 7899 N N . ARG A 1 1073 ? -61.419 45.499 -5.720 1.00 153.98 1107 ARG A N 1
ATOM 7900 C CA . ARG A 1 1073 ? -62.358 46.594 -5.493 1.00 147.37 1107 ARG A CA 1
ATOM 7901 C C . ARG A 1 1073 ? -63.748 46.250 -6.021 1.00 143.19 1107 ARG A C 1
ATOM 7902 O O . ARG A 1 1073 ? -64.429 47.102 -6.595 1.00 143.28 1107 ARG A O 1
ATOM 7910 N N . GLN A 1 1074 ? -64.192 44.991 -5.848 1.00 140.61 1108 GLN A N 1
ATOM 7911 C CA . GLN A 1 1074 ? -65.408 44.553 -6.528 1.00 142.64 1108 GLN A CA 1
ATOM 7912 C C . GLN A 1 1074 ? -66.370 43.735 -5.663 1.00 147.27 1108 GLN A C 1
ATOM 7913 O O . GLN A 1 1074 ? -67.204 43.008 -6.215 1.00 150.04 1108 GLN A O 1
ATOM 7919 N N . TYR A 1 1075 ? -66.294 43.830 -4.335 1.00 147.59 1109 TYR A N 1
ATOM 7920 C CA . TYR A 1 1075 ? -67.332 43.263 -3.450 1.00 146.40 1109 TYR A CA 1
ATOM 7921 C C . TYR A 1 1075 ? -67.510 44.105 -2.181 1.00 132.28 1109 TYR A C 1
ATOM 7922 O O . TYR A 1 1075 ? -67.447 43.589 -1.061 1.00 118.04 1109 TYR A O 1
ATOM 7931 N N . UNK A 1 1076 ? -47.791 58.489 -1.540 1.00 134.61 2000 UNK A N 1
ATOM 7932 C CA . UNK A 1 1076 ? -47.033 59.337 -2.454 1.00 150.63 2000 UNK A CA 1
ATOM 7933 C C . UNK A 1 1076 ? -45.553 58.959 -2.448 1.00 152.58 2000 UNK A C 1
ATOM 7934 O O . UNK A 1 1076 ? -44.876 59.038 -3.475 1.00 154.64 2000 UNK A O 1
ATOM 7936 N N . UNK A 1 1077 ? -45.059 58.543 -1.285 1.00 149.23 2001 UNK A N 1
ATOM 7937 C CA . UNK A 1 1077 ? -43.651 58.188 -1.128 1.00 147.43 2001 UNK A CA 1
ATOM 7938 C C . UNK A 1 1077 ? -43.468 56.710 -0.778 1.00 145.64 2001 UNK A C 1
ATOM 7939 O O . UNK A 1 1077 ? -42.833 56.375 0.227 1.00 136.88 2001 UNK A O 1
ATOM 7941 N N . UNK A 1 1078 ? -44.027 55.835 -1.613 1.00 149.69 2002 UNK A N 1
ATOM 7942 C CA . UNK A 1 1078 ? -43.890 54.389 -1.438 1.00 140.73 2002 UNK A CA 1
ATOM 7943 C C . UNK A 1 1078 ? -42.722 53.857 -2.260 1.00 141.00 2002 UNK A C 1
ATOM 7944 O O . UNK A 1 1078 ? -42.225 52.762 -2.001 1.00 142.24 2002 UNK A O 1
ATOM 7946 N N . UNK A 1 1079 ? -42.301 54.629 -3.258 1.00 144.49 2003 UNK A N 1
ATOM 7947 C CA . UNK A 1 1079 ? -41.094 54.319 -4.016 1.00 143.84 2003 UNK A CA 1
ATOM 7948 C C . UNK A 1 1079 ? -39.913 54.938 -3.277 1.00 139.95 2003 UNK A C 1
ATOM 7949 O O . UNK A 1 1079 ? -38.744 54.713 -3.606 1.00 135.34 2003 UNK A O 1
ATOM 7951 N N . UNK A 1 1080 ? -40.241 55.734 -2.264 1.00 142.16 2004 UNK A N 1
ATOM 7952 C CA . UNK A 1 1080 ? -39.246 56.303 -1.369 1.00 147.76 2004 UNK A CA 1
ATOM 7953 C C . UNK A 1 1080 ? -38.893 55.263 -0.309 1.00 141.51 2004 UNK A C 1
ATOM 7954 O O . UNK A 1 1080 ? -37.720 54.966 -0.069 1.00 138.06 2004 UNK A O 1
ATOM 7956 N N . UNK A 1 1081 ? -39.924 54.702 0.316 1.00 140.12 2005 UNK A N 1
ATOM 7957 C CA . UNK A 1 1081 ? -39.742 53.668 1.329 1.00 140.91 2005 UNK A CA 1
ATOM 7958 C C . UNK A 1 1081 ? -39.209 52.362 0.725 1.00 144.53 2005 UNK A C 1
ATOM 7959 O O . UNK A 1 1081 ? -38.682 51.518 1.454 1.00 143.75 2005 UNK A O 1
ATOM 7961 N N . UNK A 1 1082 ? -39.339 52.210 -0.594 1.00 145.55 2006 UNK A N 1
ATOM 7962 C CA . UNK A 1 1082 ? -38.946 50.978 -1.290 1.00 136.66 2006 UNK A CA 1
ATOM 7963 C C . UNK A 1 1082 ? -37.530 51.016 -1.863 1.00 139.41 2006 UNK A C 1
ATOM 7964 O O . UNK A 1 1082 ? -36.915 49.967 -2.080 1.00 134.61 2006 UNK A O 1
ATOM 7966 N N . UNK A 1 1083 ? -37.018 52.217 -2.116 1.00 142.92 2007 UNK A N 1
ATOM 7967 C CA . UNK A 1 1083 ? -35.663 52.369 -2.636 1.00 143.51 2007 UNK A CA 1
ATOM 7968 C C . UNK A 1 1083 ? -34.642 51.984 -1.565 1.00 149.30 2007 UNK A C 1
ATOM 7969 O O . UNK A 1 1083 ? -33.458 51.803 -1.857 1.00 153.30 2007 UNK A O 1
ATOM 7971 N N . UNK A 1 1084 ? -35.113 51.855 -0.327 1.00 143.05 2008 UNK A N 1
ATOM 7972 C CA . UNK A 1 1084 ? -34.273 51.428 0.786 1.00 136.85 2008 UNK A CA 1
ATOM 7973 C C . UNK A 1 1084 ? -34.290 49.906 0.929 1.00 135.37 2008 UNK A C 1
ATOM 7974 O O . UNK A 1 1084 ? -33.652 49.171 0.169 1.00 132.70 2008 UNK A O 1
ATOM 7976 N N . UNK A 1 1085 ? -66.450 48.867 3.090 1.00 102.59 2009 UNK A N 1
ATOM 7977 C CA . UNK A 1 1085 ? -65.805 50.011 3.725 1.00 113.56 2009 UNK A CA 1
ATOM 7978 C C . UNK A 1 1085 ? -64.335 50.139 3.316 1.00 124.64 2009 UNK A C 1
ATOM 7979 O O . UNK A 1 1085 ? -64.022 50.413 2.154 1.00 121.97 2009 UNK A O 1
ATOM 7981 N N . UNK A 1 1086 ? -63.442 49.912 4.279 1.00 129.45 2010 UNK A N 1
ATOM 7982 C CA . UNK A 1 1086 ? -62.015 50.230 4.147 1.00 121.51 2010 UNK A CA 1
ATOM 7983 C C . UNK A 1 1086 ? -61.188 49.286 3.264 1.00 122.69 2010 UNK A C 1
ATOM 7984 O O . UNK A 1 1086 ? -59.982 49.495 3.103 1.00 115.48 2010 UNK A O 1
ATOM 7986 N N . UNK A 1 1087 ? -61.825 48.265 2.695 1.00 132.14 2011 UNK A N 1
ATOM 7987 C CA . UNK A 1 1087 ? -61.108 47.216 1.959 1.00 130.75 2011 UNK A CA 1
ATOM 7988 C C . UNK A 1 1087 ? -60.904 47.497 0.466 1.00 137.06 2011 UNK A C 1
ATOM 7989 O O . UNK A 1 1087 ? -60.435 46.623 -0.271 1.00 129.12 2011 UNK A O 1
ATOM 7991 N N . UNK A 1 1088 ? -61.261 48.700 0.022 1.00 136.72 2012 UNK A N 1
ATOM 7992 C CA . UNK A 1 1088 ? -61.055 49.093 -1.369 1.00 125.07 2012 UNK A CA 1
ATOM 7993 C C . UNK A 1 1088 ? -59.921 50.111 -1.449 1.00 122.23 2012 UNK A C 1
ATOM 7994 O O . UNK A 1 1088 ? -59.224 50.206 -2.461 1.00 119.07 2012 UNK A O 1
ATOM 7996 N N . UNK A 1 1089 ? -59.740 50.864 -0.367 1.00 122.12 2013 UNK A N 1
ATOM 7997 C CA . UNK A 1 1089 ? -58.656 51.840 -0.275 1.00 121.20 2013 UNK A CA 1
ATOM 7998 C C . UNK A 1 1089 ? -57.307 51.149 -0.071 1.00 132.44 2013 UNK A C 1
ATOM 7999 O O . UNK A 1 1089 ? -56.316 51.514 -0.707 1.00 134.75 2013 UNK A O 1
ATOM 8001 N N . UNK A 1 1090 ? -57.273 50.155 0.815 1.00 137.57 2014 UNK A N 1
ATOM 8002 C CA . UNK A 1 1090 ? -56.074 49.339 1.019 1.00 127.17 2014 UNK A CA 1
ATOM 8003 C C . UNK A 1 1090 ? -55.868 48.423 -0.187 1.00 125.25 2014 UNK A C 1
ATOM 8004 O O . UNK A 1 1090 ? -54.810 47.812 -0.353 1.00 115.58 2014 UNK A O 1
ATOM 8006 N N . UNK A 1 1091 ? -56.902 48.339 -1.023 1.00 132.81 2015 UNK A N 1
ATOM 8007 C CA . UNK A 1 1091 ? -56.876 47.575 -2.267 1.00 130.40 2015 UNK A CA 1
ATOM 8008 C C . UNK A 1 1091 ? -56.186 48.367 -3.380 1.00 130.98 2015 UNK A C 1
ATOM 8009 O O . UNK A 1 1091 ? -55.606 47.796 -4.309 1.00 125.45 2015 UNK A O 1
ATOM 8011 N N . UNK A 1 1092 ? -56.266 49.691 -3.277 1.00 132.29 2016 UNK A N 1
ATOM 8012 C CA . UNK A 1 1092 ? -55.629 50.591 -4.235 1.00 129.83 2016 UNK A CA 1
ATOM 8013 C C . UNK A 1 1092 ? -54.143 50.772 -3.916 1.00 128.49 2016 UNK A C 1
ATOM 8014 O O . UNK A 1 1092 ? -53.295 50.701 -4.809 1.00 126.08 2016 UNK A O 1
ATOM 8016 N N . UNK A 1 1093 ? -53.838 50.994 -2.638 1.00 127.40 2017 UNK A N 1
ATOM 8017 C CA . UNK A 1 1093 ? -52.462 51.192 -2.173 1.00 123.21 2017 UNK A CA 1
ATOM 8018 C C . UNK A 1 1093 ? -51.572 49.982 -2.469 1.00 125.79 2017 UNK A C 1
ATOM 8019 O O . UNK A 1 1093 ? -50.340 50.075 -2.453 1.00 118.60 2017 UNK A O 1
ATOM 8021 N N . UNK A 1 1094 ? -52.216 48.848 -2.736 1.00 134.60 2018 UNK A N 1
ATOM 8022 C CA . UNK A 1 1094 ? -51.536 47.602 -3.076 1.00 133.92 2018 UNK A CA 1
ATOM 8023 C C . UNK A 1 1094 ? -51.154 47.580 -4.547 1.00 133.54 2018 UNK A C 1
ATOM 8024 O O . UNK A 1 1094 ? -50.039 47.195 -4.915 1.00 131.33 2018 UNK A O 1
ATOM 8026 N N . UNK A 1 1095 ? -52.104 47.983 -5.385 1.00 132.71 2019 UNK A N 1
ATOM 8027 C CA . UNK A 1 1095 ? -51.864 48.157 -6.808 1.00 134.47 2019 UNK A CA 1
ATOM 8028 C C . UNK A 1 1095 ? -50.668 49.093 -6.995 1.00 132.59 2019 UNK A C 1
ATOM 8029 O O . UNK A 1 1095 ? -49.833 48.907 -7.887 1.00 127.70 2019 UNK A O 1
ATOM 8031 N N . UNK A 1 1096 ? -50.582 50.088 -6.116 1.00 129.70 2020 UNK A N 1
ATOM 8032 C CA . UNK A 1 1096 ? -49.515 51.085 -6.148 1.00 135.89 2020 UNK A CA 1
ATOM 8033 C C . UNK A 1 1096 ? -48.128 50.520 -5.818 1.00 138.78 2020 UNK A C 1
ATOM 8034 O O . UNK A 1 1096 ? -47.185 50.701 -6.595 1.00 142.35 2020 UNK A O 1
ATOM 8036 N N . UNK A 1 1097 ? -48.011 49.835 -4.681 1.00 133.36 2021 UNK A N 1
ATOM 8037 C CA . UNK A 1 1097 ? -46.716 49.364 -4.175 1.00 126.74 2021 UNK A CA 1
ATOM 8038 C C . UNK A 1 1097 ? -45.966 48.417 -5.124 1.00 124.74 2021 UNK A C 1
ATOM 8039 O O . UNK A 1 1097 ? -44.842 48.002 -4.833 1.00 122.86 2021 UNK A O 1
ATOM 8041 N N . UNK A 1 1098 ? -46.584 48.086 -6.254 1.00 122.72 2022 UNK A N 1
ATOM 8042 C CA . UNK A 1 1098 ? -45.949 47.245 -7.259 1.00 117.12 2022 UNK A CA 1
ATOM 8043 C C . UNK A 1 1098 ? -45.533 48.064 -8.482 1.00 117.35 2022 UNK A C 1
ATOM 8044 O O . UNK A 1 1098 ? -44.817 49.065 -8.383 1.00 110.19 2022 UNK A O 1
ATOM 8046 N N . SER B 2 5 ? -20.676 40.072 3.038 1.00 103.89 125 SER E N 1
ATOM 8047 C CA . SER B 2 5 ? -21.952 39.523 2.587 1.00 114.15 125 SER E CA 1
ATOM 8048 C C . SER B 2 5 ? -21.883 38.902 1.186 1.00 125.44 125 SER E C 1
ATOM 8049 O O . SER B 2 5 ? -22.394 37.803 0.969 1.00 127.67 125 SER E O 1
ATOM 8052 N N . GLN B 2 6 ? -21.263 39.614 0.235 1.00 131.77 126 GLN E N 1
ATOM 8053 C CA . GLN B 2 6 ? -21.167 39.127 -1.142 1.00 126.12 126 GLN E CA 1
ATOM 8054 C C . GLN B 2 6 ? -20.169 37.984 -1.290 1.00 124.43 126 GLN E C 1
ATOM 8055 O O . GLN B 2 6 ? -20.311 37.161 -2.203 1.00 120.41 126 GLN E O 1
ATOM 8061 N N . TYR B 2 7 ? -19.153 37.926 -0.426 1.00 126.94 127 TYR E N 1
ATOM 8062 C CA . TYR B 2 7 ? -18.190 36.834 -0.469 1.00 122.53 127 TYR E CA 1
ATOM 8063 C C . TYR B 2 7 ? -18.674 35.601 0.286 1.00 119.00 127 TYR E C 1
ATOM 8064 O O . TYR B 2 7 ? -18.141 34.509 0.070 1.00 115.26 127 TYR E O 1
ATOM 8073 N N . LEU B 2 8 ? -19.658 35.747 1.168 1.00 115.86 128 LEU E N 1
ATOM 8074 C CA . LEU B 2 8 ? -20.149 34.637 1.967 1.00 111.17 128 LEU E CA 1
ATOM 8075 C C . LEU B 2 8 ? -21.412 34.061 1.339 1.00 120.87 128 LEU E C 1
ATOM 8076 O O . LEU B 2 8 ? -22.200 34.774 0.711 1.00 133.54 128 LEU E O 1
ATOM 8081 N N . LEU B 2 9 ? -21.581 32.751 1.497 1.00 122.93 129 LEU E N 1
ATOM 8082 C CA . LEU B 2 9 ? -22.782 32.045 1.072 1.00 121.96 129 LEU E CA 1
ATOM 8083 C C . LEU B 2 9 ? -23.749 31.950 2.244 1.00 122.44 129 LEU E C 1
ATOM 8084 O O . LEU B 2 9 ? -23.388 31.441 3.311 1.00 117.12 129 LEU E O 1
ATOM 8089 N N . GLN B 2 10 ? -24.978 32.425 2.039 1.00 124.52 130 GLN E N 1
ATOM 8090 C CA . GLN B 2 10 ? -26.016 32.341 3.061 1.00 121.44 130 GLN E CA 1
ATOM 8091 C C . GLN B 2 10 ? -26.545 30.913 3.154 1.00 121.07 130 GLN E C 1
ATOM 8092 O O . GLN B 2 10 ? -25.832 29.962 2.817 1.00 128.32 130 GLN E O 1
ATOM 8098 N N . ASP B 2 11 ? -27.784 30.741 3.608 1.00 112.05 131 ASP E N 1
ATOM 8099 C CA . ASP B 2 11 ? -28.394 29.424 3.704 1.00 103.98 131 ASP E CA 1
ATOM 8100 C C . ASP B 2 11 ? -29.339 29.203 2.521 1.00 106.47 131 ASP E C 1
ATOM 8101 O O . ASP B 2 11 ? -29.467 30.043 1.628 1.00 109.13 131 ASP E O 1
ATOM 8106 N N . ALA B 2 12 ? -29.999 28.041 2.513 1.00 111.80 132 ALA E N 1
ATOM 8107 C CA . ALA B 2 12 ? -30.987 27.708 1.489 1.00 112.07 132 ALA E CA 1
ATOM 8108 C C . ALA B 2 12 ? -31.832 26.516 1.922 1.00 107.25 132 ALA E C 1
ATOM 8109 O O . ALA B 2 12 ? -32.370 25.789 1.079 1.00 97.77 132 ALA E O 1
ATOM 8111 N N . VAL B 2 13 ? -31.939 26.303 3.237 1.00 107.57 133 VAL E N 1
ATOM 8112 C CA . VAL B 2 13 ? -32.814 25.284 3.805 1.00 103.10 133 VAL E CA 1
ATOM 8113 C C . VAL B 2 13 ? -33.253 25.784 5.177 1.00 111.43 133 VAL E C 1
ATOM 8114 O O . VAL B 2 13 ? -32.606 26.645 5.779 1.00 115.69 133 VAL E O 1
ATOM 8118 N N . THR B 2 14 ? -34.373 25.250 5.671 1.00 109.73 134 THR E N 1
ATOM 8119 C CA . THR B 2 14 ? -35.002 25.792 6.873 1.00 117.97 134 THR E CA 1
ATOM 8120 C C . THR B 2 14 ? -34.260 25.317 8.121 1.00 112.29 134 THR E C 1
ATOM 8121 O O . THR B 2 14 ? -33.061 25.570 8.274 1.00 111.05 134 THR E O 1
ATOM 8125 N N . GLU B 2 15 ? -34.976 24.667 9.040 1.00 113.15 135 GLU E N 1
ATOM 8126 C CA . GLU B 2 15 ? -34.372 23.855 10.090 1.00 108.08 135 GLU E CA 1
ATOM 8127 C C . GLU B 2 15 ? -35.049 22.502 10.213 1.00 113.98 135 GLU E C 1
ATOM 8128 O O . GLU B 2 15 ? -34.529 21.628 10.914 1.00 113.11 135 GLU E O 1
ATOM 8134 N N . ARG B 2 16 ? -36.198 22.313 9.576 1.00 113.68 136 ARG E N 1
ATOM 8135 C CA . ARG B 2 16 ? -36.905 21.048 9.521 1.00 107.69 136 ARG E CA 1
ATOM 8136 C C . ARG B 2 16 ? -36.555 20.247 8.278 1.00 109.98 136 ARG E C 1
ATOM 8137 O O . ARG B 2 16 ? -37.005 19.104 8.145 1.00 120.78 136 ARG E O 1
ATOM 8145 N N . GLU B 2 17 ? -35.758 20.818 7.375 1.00 107.03 137 GLU E N 1
ATOM 8146 C CA . GLU B 2 17 ? -35.466 20.222 6.077 1.00 114.15 137 GLU E CA 1
ATOM 8147 C C . GLU B 2 17 ? -33.970 19.994 5.872 1.00 113.49 137 GLU E C 1
ATOM 8148 O O . GLU B 2 17 ? -33.541 19.745 4.741 1.00 119.41 137 GLU E O 1
ATOM 8154 N N . VAL B 2 18 ? -33.174 20.062 6.941 1.00 107.30 138 VAL E N 1
ATOM 8155 C CA . VAL B 2 18 ? -31.716 20.145 6.853 1.00 104.43 138 VAL E CA 1
ATOM 8156 C C . VAL B 2 18 ? -31.123 19.006 6.037 1.00 114.91 138 VAL E C 1
ATOM 8157 O O . VAL B 2 18 ? -30.700 19.203 4.892 1.00 129.02 138 VAL E O 1
ATOM 8161 N N . LEU B 2 19 ? -31.055 17.816 6.629 1.00 103.49 139 LEU E N 1
ATOM 8162 C CA . LEU B 2 19 ? -30.480 16.658 5.963 1.00 100.79 139 LEU E CA 1
ATOM 8163 C C . LEU B 2 19 ? -31.542 15.704 5.444 1.00 110.80 139 LEU E C 1
ATOM 8164 O O . LEU B 2 19 ? -31.226 14.555 5.115 1.00 111.35 139 LEU E O 1
ATOM 8169 N N . LEU B 2 20 ? -32.791 16.160 5.365 1.00 117.10 140 LEU E N 1
ATOM 8170 C CA . LEU B 2 20 ? -33.872 15.387 4.771 1.00 117.59 140 LEU E CA 1
ATOM 8171 C C . LEU B 2 20 ? -33.948 15.559 3.259 1.00 117.67 140 LEU E C 1
ATOM 8172 O O . LEU B 2 20 ? -34.497 14.686 2.577 1.00 121.78 140 LEU E O 1
ATOM 8177 N N . VAL B 2 21 ? -33.407 16.654 2.726 1.00 113.13 141 VAL E N 1
ATOM 8178 C CA . VAL B 2 21 ? -33.248 16.839 1.287 1.00 114.32 141 VAL E CA 1
ATOM 8179 C C . VAL B 2 21 ? -32.453 15.686 0.685 1.00 115.21 141 VAL E C 1
ATOM 8180 O O . VAL B 2 21 ? -31.267 15.529 0.969 1.00 117.12 141 VAL E O 1
#

Secondary structure (DSSP, 8-state):
--HHHHHHHHHHHHHH---SHHHHTTSHHHHH-SSTTHHHHHHHHHHHHHHTT-SS-SS-HHHHHHHHHHHHHHHGGGG-S-SS-TTHHHHHHHHHHHT-TTTHHHHSS--SHHHHHTTTTTTSTT-TTS-GGGHHHHHHHHHHHHTT-SS--HHHHHHHHHTTTTHHHHHSSS----SHHHHHHHHHSHHHHHHHHHHHHHHHHHHHTT---TTTHHHHHHHHHHHHHHHHSHHHHTTSTTTTTTTTS-SSHHHHHHHHHHHHHHHHS--SSTTTTTTHHHHHHHHHTTS-S-HHHHHHHTTSHHHHHTT-STTHHHHHHHHHHTTS-SSHHHHHHHHTHHHHS-HHHHHHH---HHHHHHHHHGGGBSSHHHHHHHHHHHHHHHHHHHHTS---STTTTTHHHHSSHHHHHTTGGGS--HHHHHHHHHHIIIIIS-TTS-HHHHHHHHHHHTTS--HHHHHHHHHHHHHHHHHHHHHHHHHHHHHHHS--SGGGSSSSHHHHHHHHHHTTSS-GGG-HHHHHHHHTTS--HHHHHHHHHTT-TT--HHHHHHHHHHHHHHTT-TTHHHHTT---SSS--HHHHHHHHHHHHHHHS-STT-GGGHHHHHS---HHHHHHHHHHHHHHHHH-GGGGTTSSHHHHHH-----SSHHHHHHHHHH--THHHHHHHHHHHS-HHHHHHHHHHHTTSTT-HHHHHHHHHHHPSP-TTSTTHHHHHHHHHHHHHH-GGGGTTTTTTTHHHHIIIIIS--S--S--SS--S---THHHHHTTTTTHHHHHHHHHHHHHHHHH---HHHHHHHHHHHHHHHHTTTS--S-S--SSS-PPPHHHHHHHHHHHHHHHHHHHT-----HHHHHHTHHHHT-SSHHHHHHHHHHHHHHHHTT-S-GGGSGGGGG-TT---HHHHHHHHHHHHHHTTSHHHHTTTTTTTTSHHHHHHHHT-HHHHTTS---GGGGGGGHHHHHHHHHS-SSSHHHHHHHHHTGGG----TTTTT---TTTHHHHHHHHT-/--SB----S-SSSTTT-

Sequence (1035 aa):
LERYRADLIDRKILRNKDHGVRAFAACCLSDILRLYAPDAPYTDKELTEIFRLFLAQLKLLQEPENGYLTQQTYLINNLLEYRSIVILTDLPSSSQLVEELFNIFYSPTNSTIQGNMFTAIGGILGEVISECDSLPMSALKMVFNKFLSHKRAESLDGIPGFEISLIICQTYSNRLGRHFIKFYSEIMYEVLGEASSAYKTLVKIGNLTSELWKYAPELVGSVTGLLYQLLCSDNELFRESATKCVSKMLGTHSLINFAVAHSDTYKIWLSKMADISPHVRQAWVSEIPSILMSRSDLSDDISKGLAKALIDSDHTVRLSAIQTFHEVPVKRLWECLPNAAVFAGLVHLTRETRRDLRDECIDAVARIYTESIESIPKTNENKEIWGVVETIPSACFNLYYINDLEINMKVDLLTFEKFLPLGLSNEEFVQRLLTLLQGFNEKAFSSFYAFNRRQDQMSTVLWKFIEFCEETNSQSPAASLSDTKLIKTVEWISSGFPSHLNVEQILLAFRELNDRRLYRLIKVAVAETSKHLTVRNAVSELFKRLEEPELFRKKNIKIESRFTRDNFSTVFRVLIYRAAPIIFNISNLPSFLNTSNEDEKALKRQLIDNISIIKPGIFKDQVKNLVTIITTLSLAEAMRTVYKISKTFFFQKLEDYAKEGNPLEAKYAIKLLGLAPNAAEYLSEVATAILPLDLKSKHFASNVLVLAEITKMQPQLLEKDSTEIVGLLIKDVLLSNDVVGDEDDQQAWFSDEDIYTGKADALSAKVFSLKLFANKIKVMAMTHAFTERTLKLFFYLVASGGELVSESNTDNYPTPANYQNKLRCCAGLHILKITKIAFIKPQDISKLMNLVEDESLEVRSSFIGRLKDFLGDGSISIKFLPLVFFTAYEPDQALRTSTKMWINYTLSKENFRKGTFFERALPRLIHFIAHHPDVAEGLRLLTGLTTAIDYLVFYADSVLKASNLALLYYLAGRVRQYSQYLLQDAVTEREVLLV

Organism: Lachancea thermotolerans (strain ATCC 56472 / CBS 6340 / NRRL Y-8284) (NCBI:txid559295)

InterPro domains:
  IPR011989 Armadillo-like helical [G3DSA:1.25.10.10] (251-640)
  IPR016024 Armadillo-type fold [SSF48371] (286-1050)
  IPR039776 Sister chromatid cohesion protein Pds5 [PTHR12663] (55-1289)

Nearest PDB structures (foldseek):
  5f0o-assembly1_A  TM=1.001E+00  e=0.000E+00  Lachancea thermotolerans
  5f0n-assembly1_A  TM=9.175E-01  e=8.016E-97  Lachancea thermotolerans
  5frr-assembly2_B  TM=8.998E-01  e=1.896E-33  Saccharomyces cerevisiae
  5hdt-assembly2_B  TM=6.704E-01  e=1.199E-26  Homo sapiens
  5hdt-assembly1_A  TM=6.378E-01  e=7.007E-27  Homo sapiens

Radius of gyration: 44.96 Å; Cα contacts (8 Å, |Δi|>4): 1295; chains: 2; bounding box: 147×90×64 Å

Solvent-accessible surface area: 48635 Å² total; per-residue (Å²): 131,80,75,61,29,78,57,21,30,67,55,10,77,71,23,45,116,127,133,170,119,67,78,66,27,16,74,133,135,41,5,136,44,187,90,121,5,24,97,4,39,2,0,1,9,0,0,2,10,10,33,42,184,18,129,138,54,8,36,85,86,163,59,17,52,58,0,0,106,12,1,13,57,4,0,124,66,0,30,58,21,126,48,58,72,44,97,27,1,45,78,0,0,67,5,0,40,124,104,140,3,0,23,41,0,13,137,6,91,45,36,74,126,29,0,52,89,0,0,60,9,0,20,38,135,109,12,79,75,20,80,48,125,6,40,111,18,0,0,7,0,0,0,26,0,6,32,84,26,128,78,6,40,68,49,0,8,42,63,10,4,59,48,3,27,30,37,83,148,61,53,67,143,108,40,222,106,2,29,80,2,0,32,43,2,0,97,96,32,18,108,128,10,10,183,13,2,63,102,0,3,16,77,16,1,123,101,1,62,63,144,120,77,94,7,62,122,45,4,54,86,3,14,41,4,3,19,15,1,2,84,54,0,20,94,3,0,38,38,0,8,53,18,3,91,69,8,0,72,20,126,63,70,68,19,22,40,17,2,0,89,6,0,4,105,1,0,18,45,164,18,191,70,40,0,18,113,60,24,62,107,6,11,111,28,0,30,44,31,12,98,7,143,4,41,105,0,35,52,1,0,0,36,44,0,10,60,1,2,98,35,37,63,102,13,16,85,63,0,4,135,15,0,25,133,0,4,111,17,92,29,70,43,0,0,41,24,0,0,51,1,0,56,102,1,72,11,115,46,0,13,103,0,0,70,64,3,58,1,4,40,17,1,17,121,1,6,56,0,46,74,148,82,0,11,56,61,0,1,47,0,0,0,58,1,9,46,69,0,56,109,72,5,79,146,62,132,155,38,143,104,4,16,49,24,0,36,56,4,0,4,27,4,2,22,1,0,0,16,50,45,77,46,4,11,14,44,0,0,33,10,0,3,82,77,3,1,31,29,84,23,52,55,120,91,0,5,86,53,1,8,56,3,3,78,7,18,61,155,66,0,25,40,0,1,16,0,3,1,85,19,6,44,95,16,10,72,20,5,102,106,3,0,46,31,0,64,59,22,70,54,173,45,127,66,7,91,152,16,49,90,133,2,85,132,19,1,92,123,0,24,67,21,3,9,106,122,16,62,4,90,50,0,0,63,3,0,81,94,0,20,17,176,129,0,6,155,24,4,54,24,0,2,36,63,65,12,129,7,112,61,1,23,98,8,5,56,78,0,46,160,38,2,114,82,89,58,1,5,158,116,93,132,16,135,60,132,104,88,13,85,56,101,33,0,17,24,0,7,75,0,2,2,11,11,0,2,1,2,4,1,2,21,19,0,5,67,32,2,29,95,50,125,110,115,68,36,46,39,8,15,100,64,0,1,37,22,0,0,92,24,3,49,33,4,0,121,104,46,50,173,109,11,45,81,80,0,62,42,16,61,67,6,27,0,0,48,0,10,45,68,36,52,200,152,131,28,48,91,73,0,29,67,26,0,88,95,6,48,5,39,40,0,31,17,0,0,36,12,0,18,71,21,150,68,3,59,126,27,0,34,96,2,0,97,45,21,17,116,20,79,72,197,54,171,40,20,1,1,16,0,0,0,0,0,2,0,3,96,57,60,47,133,31,2,129,150,38,7,73,120,6,10,48,46,0,20,127,52,6,6,72,25,7,135,45,40,50,73,112,146,134,58,80,84,41,8,55,70,125,17,2,32,79,22,119,10,60,22,0,0,6,5,6,0,0,0,35,1,0,3,5,16,15,68,58,81,108,154,60,122,66,17,18,71,108,0,15,94,7,0,8,101,0,1,50,42,17,1,23,11,4,53,174,76,72,124,125,27,105,44,4,2,43,12,17,31,9,7,6,25,0,7,0,0,16,16,6,0,68,16,30,104,69,154,127,23,101,100,119,2,31,14,46,0,14,68,0,0,63,19,162,20,67,61,0,20,35,38,0,2,24,82,1,16,60,21,5,18,87,54,37,10,40,56,99,6,0,0,0,1,2,0,5,20,103,5,92,53,114,80,24,107,71,32,4,64,40,11,0,82,52,2,27,60,57,106,102,12,125,157,34,47,77,0,16,152,2,8,43,98,0,4,78,10,0,1,106,18,79,98,0,36,117,12,25,190,150,131,111,24,58,79,42,0,27,59,9,7,32,38,6,41,104,4,8,126,168,92,87,24,69,70,49,14,109,171,31,4,24,135,29,113,104,246,163,68,28,85,66,67,60,91,127,148,25,30,48,56,0,0,46,13,8,8,71,21,73,95,183,31,30,62,114,38,54,1,29,67,133,57,1,20,106,111

Foldseek 3Di:
DCPLVVVLLVVLVVLQVDVVCQVVCQPVCQCPPDDPDSLQSNLNVVLSQQLPPPPVGGDDLVSLVRSLVSLLVQCLVLLAVPSPVVVSNVSSLCSCQVRVVLLSQCPRPDNDCSVVCLLVSLQPPSSVRRDPVCLLSSLRSNLSNLLHDPQRDLNSVCSLLVLVVVPCVVDVPDHDGSNSSSLSNCQPSVVSNLNVVCVNLVVLLVVLLPDVPDNLVSLLSSLVSLLVCCASNVVSSVSCLVVLQCQLVGPDQSSNLSSLLSVLSNQLDDRVVHCCVVVVPSVVSSLCQLVPPDPSRVLRSLQRVLSNLVRDAPCQVSVLVSLLVLLVDPDVSSNLSSLCSLVSHDQVSCCRRNLDLSSLLSLLVCCLPDDPVSNVSSLVSLLVNQLVCVPPPDCDPVSVVNCLRNLCSVQVLLVCCVVVDLPSVLVSLLVCCVRQQDLPDDLVSNLVRVLSNVVSHDPSSVVSVLVLVLLQLVLLVLLLVQLVLLVLCVDPDPSSPVSNVVNLVSQVVLCVSHDVVQLSVLLSVLVSVLPPCLLSVLSNQQQDLAQASVRNSVSVVVNLVVLVPPCSCPVSPHDDDPNGDSVSSSSSVSSSSSRHGCHNPHLNCVVVLVDDDPVSSLVVSVVVLVSCLQSPLVSCPPCLVVLLVCCCSDHNLVSLVSNLSNLCPCSLVSLLVCLQQNFQSNNLSSLSVCLSPPPVVVRLLCSVVVCPPDPCPDRHSLNNLLSVLVCLQRPVVSCVPCLVVVLVVCVPPQQQFAPDADDDDPDDQEDDPVCLRVCNPVSLSSNLSSLSRLLSNLVVVLVSPVSCQPVLVVLLVLLQVQQFNHDPDDDNGPGHYNRSSNVSNQSSLLSVLVNQLRDDDDVVSVLSNLCQCPPPDPVSNLRNLVSLLVCVQPVRGDLLCVLSLLSCLPPDDPVSSVVSVVSLLVSCPDDVNVVVVSLLVCQLSNLVSLLPVPLQVVDVVVHCSCVVLLSSLLSSVVSADDDCRLVSNLVVLQVQQPCPCSVVVNVVVRSVVSSVSNNVND/DVVDDDDDDDVVCVPVD

B-factor: mean 122.86, std 20.37, range [57.96, 188.21]